Protein AF-A0A944ZH76-F1 (afdb_monomer_lite)

Sequence (772 aa):
NSVFELNANGRAAVGPANRFGRGQNAPSVIFVRNTQPTILNNTIRNNTTDQVANTAAISINANSLNYQLNTDLGRSTGYADALSGFEDNHGPLIVGNRLDNNDINGMVVRGETLTTEGVWDDQSITHVLFDQIVIDDFHTYGGLRLQSSADASLVVKLLGANAGFTATGDPLEIDDRIGGVIQIVGQPKSPVILTSFLDDTRGAGVQSNGDPIVDTNNDGAASQPQPGDWDTILIDRFAHDANVEVVLENEIRSANAPGSNASATSAEYLGSLANNTKSGDDIRRLGFDVNGLIGSRSDMDVYSFEADAGTEVWVDFDHTSNSLDAIVELIDGTGAVLARSTNSLDERDGKIALFQDSSIPTTVHPMAKVDGYGGVDYWQLNKRDPGFRLVMPGPVGTTGTYHLRVRSNTAPDRIHLLDAGLSSGAYQMSIRLGERESVAGSTVRYADIAYADTGVTVLGQPIHSPLGGEKTESGTNNSRLTADFVGNILAVDRGATSIGGILNGAADVDWYEFNVNGNSLQGGVDDDPDPDASSGNLWSLTFDMDYADGLGRANTSIYIYDENGNLVAFSGDSNVADDQPQPNVDSQLEDLSRGSVGVTDPLIGPISLLEGTYFVAVTTNQVVSAEQSQYLTPGVANPYLRLEPVNSVNRIAEDHLDVSGAAGHTTYENSEIRDLFRDPDDDAFRAVDWNLGDVTFYVLRNDPTTKGSSQVSTVDPFTGVAEVLNFSNAGWDLNDFDFNANNELFAFSSDADDEGFRCEPRDASAGQYIQI

Structure (mmCIF, N/CA/C/O backbone):
data_AF-A0A944ZH76-F1
#
_entry.id   AF-A0A944ZH76-F1
#
loop_
_atom_site.group_PDB
_atom_site.id
_atom_site.type_symbol
_atom_site.label_atom_id
_atom_site.label_alt_id
_atom_site.label_comp_id
_atom_site.label_asym_id
_atom_site.label_entity_id
_atom_site.label_seq_id
_atom_site.pdbx_PDB_ins_code
_atom_site.Cartn_x
_atom_site.Cartn_y
_atom_site.Cartn_z
_atom_site.occupancy
_atom_site.B_iso_or_equiv
_atom_site.auth_seq_id
_atom_site.auth_comp_id
_atom_site.auth_asym_id
_atom_site.auth_atom_id
_atom_site.pdbx_PDB_model_num
ATOM 1 N N . ASN A 1 1 ? 28.671 -3.827 -23.264 1.00 78.50 1 ASN A N 1
ATOM 2 C CA . ASN A 1 1 ? 27.252 -4.077 -23.585 1.00 78.50 1 ASN A CA 1
ATOM 3 C C . ASN A 1 1 ? 27.145 -5.005 -24.773 1.00 78.50 1 ASN A C 1
ATOM 5 O O . ASN A 1 1 ? 28.074 -5.038 -25.580 1.00 78.50 1 ASN A O 1
ATOM 9 N N . SER A 1 2 ? 26.048 -5.751 -24.850 1.00 91.00 2 SER A N 1
ATOM 10 C CA . SER A 1 2 ? 25.872 -6.860 -25.790 1.00 91.00 2 SER A CA 1
ATOM 11 C C . SER A 1 2 ? 24.765 -6.581 -26.809 1.00 91.00 2 SER A C 1
ATOM 13 O O . SER A 1 2 ? 23.870 -5.772 -26.564 1.00 91.00 2 SER A O 1
ATOM 15 N N . VAL A 1 3 ? 24.830 -7.275 -27.948 1.00 94.88 3 VAL A N 1
ATOM 16 C CA . VAL A 1 3 ? 23.766 -7.307 -28.960 1.00 94.88 3 VAL A CA 1
ATOM 17 C C . VAL A 1 3 ? 23.182 -8.716 -28.997 1.00 94.88 3 VAL A C 1
ATOM 19 O O . VAL A 1 3 ? 23.921 -9.680 -29.198 1.00 94.88 3 VAL A O 1
ATOM 22 N N . PHE A 1 4 ? 21.869 -8.826 -28.814 1.00 92.88 4 PHE A N 1
ATOM 23 C CA . PHE A 1 4 ? 21.108 -10.066 -28.901 1.00 92.88 4 PHE A CA 1
ATOM 24 C C . PHE A 1 4 ? 20.236 -10.034 -30.157 1.00 92.88 4 PHE A C 1
ATOM 26 O O . PHE A 1 4 ? 19.200 -9.370 -30.189 1.00 92.88 4 PHE A O 1
ATOM 33 N N . GLU A 1 5 ? 20.654 -10.756 -31.197 1.00 91.31 5 GLU A N 1
ATOM 34 C CA . GLU A 1 5 ? 19.907 -10.863 -32.452 1.00 91.31 5 GLU A CA 1
ATOM 35 C C . GLU A 1 5 ? 19.807 -12.299 -32.960 1.00 91.31 5 GLU A C 1
ATOM 37 O O . GLU A 1 5 ? 20.702 -13.105 -32.706 1.00 91.31 5 GLU A O 1
ATOM 42 N N . LEU A 1 6 ? 18.733 -12.604 -33.697 1.00 87.88 6 LEU A N 1
ATOM 43 C CA . LEU A 1 6 ? 18.510 -13.904 -34.339 1.00 87.88 6 LEU A CA 1
ATOM 44 C C . LEU A 1 6 ? 18.511 -15.099 -33.356 1.00 87.88 6 LEU A C 1
ATOM 46 O O . LEU A 1 6 ? 18.902 -16.208 -33.721 1.00 87.88 6 LEU A O 1
ATOM 50 N N . ASN A 1 7 ? 18.065 -14.895 -32.110 1.00 81.75 7 ASN A N 1
ATOM 51 C CA . ASN A 1 7 ? 18.075 -15.921 -31.051 1.00 81.75 7 ASN A CA 1
ATOM 52 C C . ASN A 1 7 ? 16.872 -16.876 -31.085 1.00 81.75 7 ASN A C 1
ATOM 54 O O . ASN A 1 7 ? 16.825 -17.843 -30.319 1.00 81.75 7 ASN A O 1
ATOM 58 N N . ALA A 1 8 ? 15.914 -16.627 -31.977 1.00 75.75 8 ALA A N 1
ATOM 59 C CA . ALA A 1 8 ? 14.630 -17.312 -32.019 1.00 75.75 8 ALA A CA 1
ATOM 60 C C . ALA A 1 8 ? 13.900 -17.322 -30.654 1.00 75.75 8 ALA A C 1
ATOM 62 O O . ALA A 1 8 ? 14.165 -16.491 -29.792 1.00 75.75 8 ALA A O 1
ATOM 63 N N . ASN A 1 9 ? 12.984 -18.267 -30.436 1.00 75.56 9 ASN A N 1
ATOM 64 C CA . ASN A 1 9 ? 12.152 -18.361 -29.227 1.00 75.56 9 ASN A CA 1
ATOM 65 C C . ASN A 1 9 ? 12.852 -18.984 -27.995 1.00 75.56 9 ASN A C 1
ATOM 67 O O . ASN A 1 9 ? 12.185 -19.441 -27.062 1.00 75.56 9 ASN A O 1
ATOM 71 N N . GLY A 1 10 ? 14.181 -19.122 -28.014 1.00 71.50 10 GLY A N 1
ATOM 72 C CA . GLY A 1 10 ? 14.936 -19.737 -26.918 1.00 71.50 10 GLY A CA 1
ATOM 73 C C . GLY A 1 10 ? 14.661 -21.235 -26.688 1.00 71.50 10 GLY A C 1
ATOM 74 O O . GLY A 1 10 ? 15.070 -21.777 -25.656 1.00 71.50 10 GLY A O 1
ATOM 75 N N . ARG A 1 11 ? 13.978 -21.935 -27.611 1.00 68.81 11 ARG A N 1
ATOM 76 C CA . ARG A 1 11 ? 13.773 -23.395 -27.579 1.00 68.81 11 ARG A CA 1
ATOM 77 C C . ARG A 1 11 ? 14.501 -24.064 -28.745 1.00 68.81 11 ARG A C 1
ATOM 79 O O . ARG A 1 11 ? 14.286 -23.744 -29.907 1.00 68.81 11 ARG A O 1
ATOM 86 N N . ALA A 1 12 ? 15.342 -25.053 -28.444 1.00 61.06 12 ALA A N 1
ATOM 87 C CA . ALA A 1 12 ? 15.923 -25.902 -29.482 1.00 61.06 12 ALA A CA 1
ATOM 88 C C . ALA A 1 12 ? 14.859 -26.875 -30.020 1.00 61.06 12 ALA A C 1
ATOM 90 O O . ALA A 1 12 ? 14.181 -27.534 -29.234 1.00 61.06 12 ALA A O 1
ATOM 91 N N . ALA A 1 13 ? 14.777 -27.040 -31.343 1.00 61.25 13 ALA A N 1
ATOM 92 C CA . ALA A 1 13 ? 13.800 -27.907 -32.019 1.00 61.25 13 ALA A CA 1
ATOM 93 C C . ALA A 1 13 ? 13.865 -29.409 -31.639 1.00 61.25 13 ALA A C 1
ATOM 95 O O . ALA A 1 13 ? 13.026 -30.187 -32.082 1.00 61.25 13 ALA A O 1
ATOM 96 N N . VAL A 1 14 ? 14.859 -29.841 -30.847 1.00 61.09 14 VAL A N 1
ATOM 97 C CA . VAL A 1 14 ? 15.170 -31.264 -30.582 1.00 61.09 14 VAL A CA 1
ATOM 98 C C . VAL A 1 14 ? 15.260 -31.601 -29.077 1.00 61.09 14 VAL A C 1
ATOM 100 O O . VAL A 1 14 ? 15.724 -32.678 -28.711 1.00 61.09 14 VAL A O 1
ATOM 103 N N . GLY A 1 15 ? 14.852 -30.698 -28.176 1.00 65.12 15 GLY A N 1
ATOM 104 C CA . GLY A 1 15 ? 14.923 -30.907 -26.719 1.00 65.12 15 GLY A CA 1
ATOM 105 C C . GLY A 1 15 ? 13.563 -31.195 -26.058 1.00 65.12 15 GLY A C 1
ATOM 106 O O . GLY A 1 15 ? 12.545 -30.699 -26.538 1.00 65.12 15 GLY A O 1
ATOM 107 N N . PRO A 1 16 ? 13.509 -31.950 -24.939 1.00 70.44 16 PRO A N 1
ATOM 108 C CA . PRO A 1 16 ? 12.287 -32.092 -24.147 1.00 70.44 16 PRO A CA 1
ATOM 109 C C . PRO A 1 16 ? 11.888 -30.748 -23.514 1.00 70.44 16 PRO A C 1
ATOM 111 O O . PRO A 1 16 ? 12.752 -29.937 -23.173 1.00 70.44 16 PRO A O 1
ATOM 114 N N . ALA A 1 17 ? 10.586 -30.527 -23.295 1.00 71.31 17 ALA A N 1
ATOM 115 C CA . ALA A 1 17 ? 10.044 -29.254 -22.797 1.00 71.31 17 ALA A CA 1
ATOM 116 C C . ALA A 1 17 ? 10.677 -28.775 -21.474 1.00 71.31 17 ALA A C 1
ATOM 118 O O . ALA A 1 17 ? 10.830 -27.579 -21.252 1.00 71.31 17 ALA A O 1
ATOM 119 N N . ASN A 1 18 ? 11.101 -29.702 -20.610 1.00 75.44 18 ASN A N 1
ATOM 120 C CA . ASN A 1 18 ? 11.758 -29.407 -19.333 1.00 75.44 18 ASN A CA 1
ATOM 121 C C . ASN A 1 18 ? 13.266 -29.098 -19.447 1.00 75.44 18 ASN A C 1
ATOM 123 O O . ASN A 1 18 ? 13.948 -29.044 -18.422 1.00 75.44 18 ASN A O 1
ATOM 127 N N . ARG A 1 19 ? 13.804 -28.973 -20.669 1.00 78.69 19 ARG A N 1
ATOM 128 C CA . ARG A 1 19 ? 15.218 -28.684 -20.957 1.00 78.69 19 ARG A CA 1
ATOM 129 C C . ARG A 1 19 ? 16.190 -29.571 -20.170 1.00 78.69 19 ARG A C 1
ATOM 131 O O . ARG A 1 19 ? 17.145 -29.075 -19.574 1.00 78.69 19 ARG A O 1
ATOM 138 N N . PHE A 1 20 ? 15.929 -30.880 -20.140 1.00 81.06 20 PHE A N 1
ATOM 139 C CA . PHE A 1 20 ? 16.732 -31.867 -19.400 1.00 81.06 20 PHE A CA 1
ATOM 140 C C . PHE A 1 20 ? 16.846 -31.556 -17.895 1.00 81.06 20 PHE A C 1
ATOM 142 O O . PHE A 1 20 ? 17.919 -31.665 -17.308 1.00 81.06 20 PHE A O 1
ATOM 149 N N . GLY A 1 21 ? 15.739 -31.137 -17.275 1.00 77.00 21 GLY A N 1
ATOM 150 C CA . GLY A 1 21 ? 15.675 -30.825 -15.842 1.00 77.00 21 GLY A CA 1
ATOM 151 C C . GLY A 1 21 ? 15.998 -29.370 -15.485 1.00 77.00 21 GLY A C 1
ATOM 152 O O . GLY A 1 21 ? 16.007 -29.027 -14.312 1.00 77.00 21 GLY A O 1
ATOM 153 N N . ARG A 1 22 ? 16.212 -28.490 -16.473 1.00 73.88 22 ARG A N 1
ATOM 154 C CA . ARG A 1 22 ? 16.451 -27.043 -16.270 1.00 73.88 22 ARG A CA 1
ATOM 155 C C . ARG A 1 22 ? 15.162 -26.209 -16.275 1.00 73.88 22 ARG A C 1
ATOM 157 O O . ARG A 1 22 ? 15.202 -24.989 -16.451 1.00 73.88 22 ARG A O 1
ATOM 164 N N . GLY A 1 23 ? 14.015 -26.872 -16.147 1.00 78.44 23 GLY A N 1
ATOM 165 C CA . GLY A 1 23 ? 12.690 -26.263 -16.195 1.00 78.44 23 GLY A CA 1
ATOM 166 C C . GLY A 1 23 ? 12.280 -25.785 -17.591 1.00 78.44 23 GLY A C 1
ATOM 167 O O . GLY A 1 23 ? 13.087 -25.702 -18.520 1.00 78.44 23 GLY A O 1
ATOM 168 N N . GLN A 1 24 ? 10.996 -25.466 -17.725 1.00 81.19 24 GLN A N 1
ATOM 169 C CA . GLN A 1 24 ? 10.420 -24.901 -18.947 1.00 81.19 24 GLN A CA 1
ATOM 170 C C . GLN A 1 24 ? 10.722 -23.397 -19.043 1.00 81.19 24 GLN A C 1
ATOM 172 O O . GLN A 1 24 ? 10.861 -22.741 -18.008 1.00 81.19 24 GLN A O 1
ATOM 177 N N . ASN A 1 25 ? 10.790 -22.846 -20.255 1.00 83.50 25 ASN A N 1
ATOM 178 C CA . ASN A 1 25 ? 10.852 -21.404 -20.518 1.00 83.50 25 ASN A CA 1
ATOM 179 C C . ASN A 1 25 ? 9.761 -20.981 -21.510 1.00 83.50 25 ASN A C 1
ATOM 181 O O . ASN A 1 25 ? 9.398 -21.754 -22.406 1.00 83.50 25 ASN A O 1
ATOM 185 N N . ALA A 1 26 ? 9.258 -19.760 -21.350 1.00 86.38 26 ALA A N 1
ATOM 186 C CA . ALA A 1 26 ? 8.408 -19.112 -22.344 1.00 86.38 26 ALA A CA 1
ATOM 187 C C . ALA A 1 26 ? 9.248 -18.669 -23.565 1.00 86.38 26 ALA A C 1
ATOM 189 O O . ALA A 1 26 ? 10.476 -18.580 -23.441 1.00 86.38 26 ALA A O 1
ATOM 190 N N . PRO A 1 27 ? 8.622 -18.436 -24.735 1.00 87.56 27 PRO A N 1
ATOM 191 C CA . PRO A 1 27 ? 9.271 -17.821 -25.894 1.00 87.56 27 PRO A CA 1
ATOM 192 C C . PRO A 1 27 ? 9.847 -16.439 -25.558 1.00 87.56 27 PRO A C 1
ATOM 194 O O . PRO A 1 27 ? 9.113 -15.460 -25.456 1.00 87.56 27 PRO A O 1
ATOM 197 N N . SER A 1 28 ? 11.163 -16.347 -25.368 1.00 90.75 28 SER A N 1
ATOM 198 C CA . SER A 1 28 ? 11.834 -15.065 -25.148 1.00 90.75 28 SER A CA 1
ATOM 199 C C . SER A 1 28 ? 13.329 -15.122 -25.454 1.00 90.75 28 SER A C 1
ATOM 201 O O . SER A 1 28 ? 13.931 -16.200 -25.473 1.00 90.75 28 SER A O 1
ATOM 203 N N . VAL A 1 29 ? 13.930 -13.948 -25.666 1.00 91.88 29 VAL A N 1
ATOM 204 C CA . VAL A 1 29 ? 15.384 -13.787 -25.820 1.00 91.88 29 VAL A CA 1
ATOM 205 C C . VAL A 1 29 ? 16.069 -13.899 -24.460 1.00 91.88 29 VAL A C 1
ATOM 207 O O . VAL A 1 29 ? 16.999 -14.688 -24.289 1.00 91.88 29 VAL A O 1
ATOM 210 N N . ILE A 1 30 ? 15.574 -13.148 -23.472 1.00 92.81 30 ILE A N 1
ATOM 211 C CA . ILE A 1 30 ? 15.995 -13.246 -22.073 1.00 92.81 30 ILE A CA 1
ATOM 212 C C . ILE A 1 30 ? 14.837 -13.832 -21.264 1.00 92.81 30 ILE A C 1
ATOM 214 O O . ILE A 1 30 ? 13.708 -13.345 -21.322 1.00 92.81 30 ILE A O 1
ATOM 218 N N . PHE A 1 31 ? 15.103 -14.907 -20.521 1.00 92.44 31 PHE A N 1
ATOM 219 C CA . PHE A 1 31 ? 14.119 -15.568 -19.663 1.00 92.44 31 PHE A CA 1
ATOM 220 C C . PHE A 1 31 ? 14.561 -15.483 -18.203 1.00 92.44 31 PHE A C 1
ATOM 222 O O . PHE A 1 31 ? 15.558 -16.096 -17.817 1.00 92.44 31 PHE A O 1
ATOM 229 N N . VAL A 1 32 ? 13.798 -14.745 -17.404 1.00 93.69 32 VAL A N 1
ATOM 230 C CA . VAL A 1 32 ? 14.039 -14.486 -15.985 1.00 93.69 32 VAL A CA 1
ATOM 231 C C . VAL A 1 32 ? 13.049 -15.300 -15.162 1.00 93.69 32 VAL A C 1
ATOM 233 O O . VAL A 1 32 ? 11.848 -15.298 -15.441 1.00 93.69 32 VAL A O 1
ATOM 236 N N . ARG A 1 33 ? 13.555 -16.030 -14.164 1.00 89.00 33 ARG A N 1
ATOM 237 C CA . ARG A 1 33 ? 12.735 -16.746 -13.185 1.00 89.00 33 ARG A CA 1
ATOM 238 C C . ARG A 1 33 ? 13.378 -16.677 -11.806 1.00 89.00 33 ARG A C 1
ATOM 240 O O . ARG A 1 33 ? 14.495 -17.166 -11.662 1.00 89.00 33 ARG A O 1
ATOM 247 N N . ASN A 1 34 ? 12.623 -16.192 -10.821 1.00 86.50 34 ASN A N 1
ATOM 248 C CA . ASN A 1 34 ? 13.000 -16.166 -9.404 1.00 86.50 34 ASN A CA 1
ATOM 249 C C . ASN A 1 34 ? 14.356 -15.474 -9.150 1.00 86.50 34 ASN A C 1
ATOM 251 O O . ASN A 1 34 ? 15.228 -16.029 -8.481 1.00 86.50 34 ASN A O 1
ATOM 255 N N . THR A 1 35 ? 14.579 -14.326 -9.795 1.00 93.75 35 THR A N 1
ATOM 256 C CA . THR A 1 35 ? 15.816 -13.539 -9.671 1.00 93.75 35 THR A CA 1
ATOM 257 C C . THR A 1 35 ? 15.603 -12.106 -10.161 1.00 93.75 35 THR A C 1
ATOM 259 O O . THR A 1 35 ? 14.800 -11.893 -11.068 1.00 93.75 35 THR A O 1
ATOM 262 N N . GLN A 1 36 ? 16.360 -11.159 -9.602 1.00 94.31 36 GLN A N 1
ATOM 263 C CA . GLN A 1 36 ? 16.334 -9.722 -9.891 1.00 94.31 36 GLN A CA 1
ATOM 264 C C . GLN A 1 36 ? 17.577 -9.315 -10.711 1.00 94.31 36 GLN A C 1
ATOM 266 O O . GLN A 1 36 ? 18.574 -8.853 -10.151 1.00 94.31 36 GLN A O 1
ATOM 271 N N . PRO A 1 37 ? 17.612 -9.555 -12.035 1.00 94.56 37 PRO A N 1
ATOM 272 C CA . PRO A 1 37 ? 18.794 -9.264 -12.837 1.00 94.56 37 PRO A CA 1
ATOM 273 C C . PRO A 1 37 ? 18.984 -7.765 -13.083 1.00 94.56 37 PRO A C 1
ATOM 275 O O . PRO A 1 37 ? 18.027 -7.021 -13.269 1.00 94.56 37 PRO A O 1
ATOM 278 N N . THR A 1 38 ? 20.243 -7.364 -13.230 1.00 93.50 38 THR A N 1
ATOM 279 C CA . THR A 1 38 ? 20.632 -6.065 -13.787 1.00 93.50 38 THR A CA 1
ATOM 280 C C . THR A 1 38 ? 20.848 -6.204 -15.296 1.00 93.50 38 THR A C 1
ATOM 282 O O . THR A 1 38 ? 21.802 -6.848 -15.746 1.00 93.50 38 THR A O 1
ATOM 285 N N . ILE A 1 39 ? 19.954 -5.630 -16.103 1.00 93.44 39 ILE A N 1
ATOM 286 C CA . ILE A 1 39 ? 20.000 -5.665 -17.569 1.00 93.44 39 ILE A CA 1
ATOM 287 C C . ILE A 1 39 ? 20.167 -4.231 -18.065 1.00 93.44 39 ILE A C 1
ATOM 289 O O . ILE A 1 39 ? 19.201 -3.483 -18.178 1.00 93.44 39 ILE A O 1
ATOM 293 N N . LEU A 1 40 ? 21.407 -3.853 -18.381 1.00 92.50 40 LEU A N 1
ATOM 294 C CA . LEU A 1 40 ? 21.757 -2.470 -18.702 1.00 92.50 40 LEU A CA 1
ATOM 295 C C . LEU A 1 40 ? 22.310 -2.307 -20.117 1.00 92.50 40 LEU A C 1
ATOM 297 O O . LEU A 1 40 ? 23.231 -3.019 -20.527 1.00 92.50 40 LEU A O 1
ATOM 301 N N . ASN A 1 41 ? 21.806 -1.296 -20.828 1.00 92.62 41 ASN A N 1
ATOM 302 C CA . ASN A 1 41 ? 22.387 -0.767 -22.064 1.00 92.62 41 ASN A CA 1
ATOM 303 C C . ASN A 1 41 ? 22.617 -1.795 -23.194 1.00 92.62 41 ASN A C 1
ATOM 305 O O . ASN A 1 41 ? 23.547 -1.637 -23.993 1.00 92.62 41 ASN A O 1
ATOM 309 N N . ASN A 1 42 ? 21.810 -2.857 -23.272 1.00 94.88 42 ASN A N 1
ATOM 310 C CA . ASN A 1 42 ? 21.905 -3.870 -24.328 1.00 94.88 42 ASN A CA 1
ATOM 311 C C . ASN A 1 42 ? 21.074 -3.491 -25.557 1.00 94.88 42 ASN A C 1
ATOM 313 O O . ASN A 1 42 ? 20.150 -2.690 -25.473 1.00 94.88 42 ASN A O 1
ATOM 317 N N . THR A 1 43 ? 21.364 -4.108 -26.701 1.00 96.31 43 THR A N 1
ATOM 318 C CA . THR A 1 43 ? 20.497 -4.035 -27.886 1.00 96.31 43 THR A CA 1
ATOM 319 C C . THR A 1 43 ? 19.882 -5.404 -28.143 1.00 96.31 43 THR A C 1
ATOM 321 O O . THR A 1 43 ? 20.616 -6.363 -28.375 1.00 96.31 43 THR A O 1
ATOM 324 N N . ILE A 1 44 ? 18.556 -5.507 -28.121 1.00 94.94 44 ILE A N 1
ATOM 325 C CA . ILE A 1 44 ? 17.807 -6.742 -28.379 1.00 94.94 44 ILE A CA 1
ATOM 326 C C . ILE A 1 44 ? 16.993 -6.522 -29.649 1.00 94.94 44 ILE A C 1
ATOM 328 O O . ILE A 1 44 ? 16.029 -5.758 -29.644 1.00 94.94 44 ILE A O 1
ATOM 332 N N . ARG A 1 45 ? 17.396 -7.145 -30.759 1.00 92.81 45 ARG A N 1
ATOM 333 C CA . ARG A 1 45 ? 16.777 -6.856 -32.055 1.00 92.81 45 ARG A CA 1
ATOM 334 C C . ARG A 1 45 ? 16.678 -8.025 -33.009 1.00 92.81 45 ARG A C 1
ATOM 336 O O . ARG A 1 45 ? 17.501 -8.929 -32.948 1.00 92.81 45 ARG A O 1
ATOM 343 N N . ASN A 1 46 ? 15.761 -7.952 -33.971 1.00 91.25 46 ASN A N 1
ATOM 344 C CA . ASN A 1 46 ? 15.609 -8.951 -35.036 1.00 91.25 46 ASN A CA 1
ATOM 345 C C . ASN A 1 46 ? 15.462 -10.377 -34.478 1.00 91.25 46 ASN A C 1
ATOM 347 O O . ASN A 1 46 ? 16.109 -11.312 -34.954 1.00 91.25 46 ASN A O 1
ATOM 351 N N . ASN A 1 47 ? 14.656 -10.538 -33.429 1.00 88.81 47 ASN A N 1
ATOM 352 C CA . ASN A 1 47 ? 14.325 -11.847 -32.861 1.00 88.81 47 ASN A CA 1
ATOM 353 C C . ASN A 1 47 ? 12.917 -12.290 -33.280 1.00 88.81 47 ASN A C 1
ATOM 355 O O . ASN A 1 47 ? 12.207 -12.918 -32.501 1.00 88.81 47 ASN A O 1
ATOM 359 N N . THR A 1 48 ? 12.528 -11.961 -34.513 1.00 81.62 48 THR A N 1
ATOM 360 C CA . THR A 1 48 ? 11.305 -12.461 -35.142 1.00 81.62 48 THR A CA 1
ATOM 361 C C . THR A 1 48 ? 11.536 -13.863 -35.700 1.00 81.62 48 THR A C 1
ATOM 363 O O . THR A 1 48 ? 12.611 -14.159 -36.235 1.00 81.62 48 THR A O 1
ATOM 366 N N . THR A 1 49 ? 10.564 -14.769 -35.556 1.00 66.62 49 THR A N 1
ATOM 367 C CA . THR A 1 49 ? 10.672 -16.114 -36.151 1.00 66.62 49 THR A CA 1
ATOM 368 C C . THR A 1 49 ? 9.418 -16.546 -36.885 1.00 66.62 49 THR A C 1
ATOM 370 O O . THR A 1 49 ? 8.313 -16.432 -36.372 1.00 66.62 49 THR A O 1
ATOM 373 N N . ASP A 1 50 ? 9.611 -17.203 -38.028 1.00 58.31 50 ASP A N 1
ATOM 374 C CA . ASP A 1 50 ? 8.526 -17.823 -38.801 1.00 58.31 50 ASP A CA 1
ATOM 375 C C . ASP A 1 50 ? 7.938 -19.085 -38.127 1.00 58.31 50 ASP A C 1
ATOM 377 O O . ASP A 1 50 ? 7.035 -19.719 -38.672 1.00 58.31 50 ASP A O 1
ATOM 381 N N . GLN A 1 51 ? 8.497 -19.531 -36.993 1.00 52.47 51 GLN A N 1
ATOM 382 C CA . GLN A 1 51 ? 8.200 -20.838 -36.387 1.00 52.47 51 GLN A CA 1
ATOM 383 C C . GLN A 1 51 ? 7.327 -20.736 -35.128 1.00 52.47 51 GLN A C 1
ATOM 385 O O . GLN A 1 51 ? 6.526 -21.638 -34.887 1.00 52.47 51 GLN A O 1
ATOM 390 N N . VAL A 1 52 ? 7.476 -19.676 -34.321 1.00 57.78 52 VAL A N 1
ATOM 391 C CA . VAL A 1 52 ? 6.663 -19.410 -33.122 1.00 57.78 52 VAL A CA 1
ATOM 392 C C . VAL A 1 52 ? 6.488 -17.899 -32.978 1.00 57.78 52 VAL A C 1
ATOM 394 O O . VAL A 1 52 ? 7.475 -17.198 -32.778 1.00 57.78 52 VAL A O 1
ATOM 397 N N . ALA A 1 53 ? 5.243 -17.429 -33.076 1.00 67.75 53 ALA A N 1
ATOM 398 C CA . ALA A 1 53 ? 4.880 -16.039 -32.812 1.00 67.75 53 ALA A CA 1
ATOM 399 C C . ALA A 1 53 ? 5.076 -15.687 -31.325 1.00 67.75 53 ALA A C 1
ATOM 401 O O . ALA A 1 53 ? 5.043 -16.575 -30.468 1.00 67.75 53 ALA A O 1
ATOM 402 N N . ASN A 1 54 ? 5.207 -14.392 -31.027 1.00 80.81 54 ASN A N 1
ATOM 403 C CA . ASN A 1 54 ? 5.245 -13.822 -29.673 1.00 80.81 54 ASN A CA 1
ATOM 404 C C . ASN A 1 54 ? 6.547 -14.084 -28.888 1.00 80.81 54 ASN A C 1
ATOM 406 O O . ASN A 1 54 ? 6.523 -14.239 -27.667 1.00 80.81 54 ASN A O 1
ATOM 410 N N . THR A 1 55 ? 7.703 -14.130 -29.558 1.00 88.56 55 THR A N 1
ATOM 411 C CA . THR A 1 55 ? 9.010 -14.103 -28.882 1.00 88.56 55 THR A CA 1
ATOM 412 C C . THR A 1 55 ? 9.253 -12.757 -28.189 1.00 88.56 55 THR A C 1
ATOM 414 O O . THR A 1 55 ? 9.534 -11.747 -28.836 1.00 88.56 55 THR A O 1
ATOM 417 N N . ALA A 1 56 ? 9.212 -12.751 -26.855 1.00 92.50 56 ALA A N 1
ATOM 418 C CA . ALA A 1 56 ? 9.464 -11.547 -26.071 1.00 92.50 56 ALA A CA 1
ATOM 419 C C . ALA A 1 56 ? 10.944 -11.161 -26.005 1.00 92.50 56 ALA A C 1
ATOM 421 O O . ALA A 1 56 ? 11.813 -12.028 -25.872 1.00 92.50 56 ALA A O 1
ATOM 422 N N . ALA A 1 57 ? 11.248 -9.859 -26.016 1.00 94.12 57 ALA A N 1
ATOM 423 C CA . ALA A 1 57 ? 12.602 -9.388 -25.731 1.00 94.12 57 ALA A CA 1
ATOM 424 C C . ALA A 1 57 ? 13.050 -9.830 -24.325 1.00 94.12 57 ALA A C 1
ATOM 426 O O . ALA A 1 57 ? 14.118 -10.428 -24.160 1.00 94.12 57 ALA A O 1
ATOM 427 N N . ILE A 1 58 ? 12.195 -9.619 -23.324 1.00 95.69 58 ILE A N 1
ATOM 428 C CA . ILE A 1 58 ? 12.392 -10.097 -21.953 1.00 95.69 58 ILE A CA 1
ATOM 429 C C . ILE A 1 58 ? 11.110 -10.801 -21.504 1.00 95.69 58 ILE A C 1
ATOM 431 O O . ILE A 1 58 ? 10.012 -10.321 -21.759 1.00 95.69 58 ILE A O 1
ATOM 435 N N . SER A 1 59 ? 11.233 -11.949 -20.841 1.00 95.06 59 SER A N 1
ATOM 436 C CA . SER A 1 59 ? 10.124 -12.577 -20.119 1.00 95.06 59 SER A CA 1
ATOM 437 C C . SER A 1 59 ? 10.516 -12.794 -18.669 1.00 95.06 59 SER A C 1
ATOM 439 O O . SER A 1 59 ? 11.548 -13.407 -18.393 1.00 95.06 59 SER A O 1
ATOM 441 N N . ILE A 1 60 ? 9.669 -12.335 -17.757 1.00 96.44 60 ILE A N 1
ATOM 442 C CA . ILE A 1 60 ? 9.874 -12.371 -16.310 1.00 96.44 60 ILE A CA 1
ATOM 443 C C . ILE A 1 60 ? 8.613 -12.910 -15.626 1.00 96.44 60 ILE A C 1
ATOM 445 O O . ILE A 1 60 ? 7.534 -12.866 -16.209 1.00 96.44 60 ILE A O 1
ATOM 449 N N . ASN A 1 61 ? 8.730 -13.517 -14.446 1.00 94.69 61 ASN A N 1
ATOM 450 C CA . ASN A 1 61 ? 7.549 -13.835 -13.631 1.00 94.69 61 ASN A CA 1
ATOM 451 C C . ASN A 1 61 ? 7.278 -12.713 -12.632 1.00 94.69 61 ASN A C 1
ATOM 453 O O . ASN A 1 61 ? 8.235 -12.075 -12.195 1.00 94.69 61 ASN A O 1
ATOM 457 N N . ALA A 1 62 ? 6.013 -12.514 -12.267 1.00 95.00 62 ALA A N 1
ATOM 458 C CA . ALA A 1 62 ? 5.576 -11.424 -11.399 1.00 95.00 62 ALA A CA 1
ATOM 459 C C . ALA A 1 62 ? 6.376 -11.331 -10.088 1.00 95.00 62 ALA A C 1
ATOM 461 O O . ALA A 1 62 ? 6.883 -10.266 -9.763 1.00 95.00 62 ALA A O 1
ATOM 462 N N . ASN A 1 63 ? 6.629 -12.461 -9.419 1.00 94.75 63 ASN A N 1
ATOM 463 C CA . ASN A 1 63 ? 7.407 -12.524 -8.174 1.00 94.75 63 ASN A CA 1
ATOM 464 C C . ASN A 1 63 ? 8.901 -12.173 -8.326 1.00 94.75 63 ASN A C 1
ATOM 466 O O . ASN A 1 63 ? 9.624 -12.121 -7.336 1.00 94.75 63 ASN A O 1
ATOM 470 N N . SER A 1 64 ? 9.410 -11.980 -9.549 1.00 95.62 64 SER A N 1
ATOM 471 C CA . SER A 1 64 ? 10.766 -11.445 -9.743 1.00 95.62 64 SER A CA 1
ATOM 472 C C . SER A 1 64 ? 10.805 -9.914 -9.734 1.00 95.62 64 SER A C 1
ATOM 474 O O . SER A 1 64 ? 11.875 -9.374 -9.482 1.00 95.62 64 SER A O 1
ATOM 476 N N . LEU A 1 65 ? 9.676 -9.234 -9.970 1.00 95.88 65 LEU A N 1
ATOM 477 C CA . LEU A 1 65 ? 9.508 -7.777 -9.859 1.00 95.88 65 LEU A CA 1
ATOM 478 C C . LEU A 1 65 ? 9.175 -7.404 -8.405 1.00 95.88 65 LEU A C 1
ATOM 480 O O . LEU A 1 65 ? 8.125 -6.832 -8.129 1.00 95.88 65 LEU A O 1
ATOM 484 N N . ASN A 1 66 ? 10.004 -7.865 -7.468 1.00 94.00 66 ASN A N 1
ATOM 485 C CA . ASN A 1 66 ? 9.733 -7.776 -6.035 1.00 94.00 66 ASN A CA 1
ATOM 486 C C . ASN A 1 66 ? 10.229 -6.459 -5.416 1.00 94.00 66 ASN A C 1
ATOM 488 O O . ASN A 1 66 ? 11.000 -5.727 -6.023 1.00 94.00 66 ASN A O 1
ATOM 492 N N . TYR A 1 67 ? 9.838 -6.198 -4.173 1.00 91.44 67 TYR A N 1
ATOM 493 C CA . TYR A 1 67 ? 10.200 -5.003 -3.398 1.00 91.44 67 TYR A CA 1
ATOM 494 C C . TYR A 1 67 ? 11.698 -4.851 -3.048 1.00 91.44 67 TYR A C 1
ATOM 496 O O . TYR A 1 67 ? 12.098 -3.888 -2.403 1.00 91.44 67 TYR A O 1
ATOM 504 N N . GLN A 1 68 ? 12.564 -5.803 -3.402 1.00 91.38 68 GLN A N 1
ATOM 505 C CA . GLN A 1 68 ? 13.962 -5.734 -2.979 1.00 91.38 68 GLN A CA 1
ATOM 506 C C . GLN A 1 68 ? 14.712 -4.648 -3.748 1.00 91.38 68 GLN A C 1
ATOM 508 O O . GLN A 1 68 ? 14.784 -4.705 -4.974 1.00 91.38 68 GLN A O 1
ATOM 513 N N . LEU A 1 69 ? 15.344 -3.721 -3.027 1.00 90.69 69 LEU A N 1
ATOM 514 C CA . LEU A 1 69 ? 16.224 -2.727 -3.635 1.00 90.69 69 LEU A CA 1
ATOM 515 C C . LEU A 1 69 ? 17.403 -3.401 -4.344 1.00 90.69 69 LEU A C 1
ATOM 517 O O . LEU A 1 69 ? 18.148 -4.189 -3.750 1.00 90.69 69 LEU A O 1
ATOM 521 N N . ASN A 1 70 ? 17.588 -3.064 -5.615 1.00 91.50 70 ASN A N 1
ATOM 522 C CA . ASN A 1 70 ? 18.618 -3.640 -6.464 1.00 91.50 70 ASN A CA 1
ATOM 523 C C . ASN A 1 70 ? 19.290 -2.558 -7.300 1.00 91.50 70 ASN A C 1
ATOM 525 O O . ASN A 1 70 ? 18.661 -1.888 -8.113 1.00 91.50 70 ASN A O 1
ATOM 529 N N . THR A 1 71 ? 20.599 -2.428 -7.131 1.00 89.19 71 THR A N 1
ATOM 530 C CA . THR A 1 71 ? 21.403 -1.402 -7.791 1.00 89.19 71 THR A CA 1
ATOM 531 C C . THR A 1 71 ? 22.473 -2.038 -8.662 1.00 89.19 71 THR A C 1
ATOM 533 O O . THR A 1 71 ? 22.812 -3.219 -8.529 1.00 89.19 71 THR A O 1
ATOM 536 N N . ASP A 1 72 ? 23.040 -1.257 -9.579 1.00 90.38 72 ASP A N 1
ATOM 537 C CA . ASP A 1 72 ? 24.185 -1.725 -10.345 1.00 90.38 72 ASP A CA 1
ATOM 538 C C . ASP A 1 72 ? 25.427 -1.807 -9.446 1.00 90.38 72 ASP A C 1
ATOM 540 O O . ASP A 1 72 ? 25.991 -0.800 -9.025 1.00 90.38 72 ASP A O 1
ATOM 544 N N . LEU A 1 73 ? 25.898 -3.025 -9.179 1.00 87.25 73 LEU A N 1
ATOM 545 C CA . LEU A 1 73 ? 27.150 -3.257 -8.449 1.00 87.25 73 LEU A CA 1
ATOM 546 C C . LEU A 1 73 ? 28.392 -2.893 -9.280 1.00 87.25 73 LEU A C 1
ATOM 548 O O . LEU A 1 73 ? 29.517 -2.881 -8.767 1.00 87.25 73 LEU A O 1
ATOM 552 N N . GLY A 1 74 ? 28.199 -2.625 -10.570 1.00 87.38 74 GLY A N 1
ATOM 553 C CA . GLY A 1 74 ? 29.250 -2.319 -11.509 1.00 87.38 74 GLY A CA 1
ATOM 554 C C . GLY A 1 74 ? 29.996 -3.556 -12.012 1.00 87.38 74 GLY A C 1
ATOM 555 O O . GLY A 1 74 ? 29.614 -4.720 -11.863 1.00 87.38 74 GLY A O 1
ATOM 556 N N . ARG A 1 75 ? 31.115 -3.297 -12.676 1.00 83.56 75 ARG A N 1
ATOM 557 C CA . ARG A 1 75 ? 31.933 -4.275 -13.381 1.00 83.56 75 ARG A CA 1
ATOM 558 C C . ARG A 1 75 ? 32.670 -5.178 -12.402 1.00 83.56 75 ARG A C 1
ATOM 560 O O . ARG A 1 75 ? 33.399 -4.723 -11.527 1.00 83.56 75 ARG A O 1
ATOM 567 N N . SER A 1 76 ? 32.637 -6.481 -12.673 1.00 83.38 76 SER A N 1
ATOM 568 C CA . SER A 1 76 ? 33.392 -7.477 -11.896 1.00 83.38 76 SER A CA 1
ATOM 569 C C . SER A 1 76 ? 34.920 -7.348 -12.027 1.00 83.38 76 SER A C 1
ATOM 571 O O . SER A 1 76 ? 35.660 -7.952 -11.255 1.00 83.38 76 SER A O 1
ATOM 573 N N . THR A 1 77 ? 35.416 -6.599 -13.019 1.00 83.75 77 THR A N 1
ATOM 574 C CA . THR A 1 77 ? 36.850 -6.342 -13.227 1.00 83.75 77 THR A CA 1
ATOM 575 C C . THR A 1 77 ? 37.087 -4.906 -13.683 1.00 83.75 77 THR A C 1
ATOM 577 O O . THR A 1 77 ? 36.411 -4.443 -14.604 1.00 83.75 77 THR A O 1
ATOM 580 N N . GLY A 1 78 ? 38.120 -4.258 -13.142 1.00 82.81 78 GLY A N 1
ATOM 581 C CA . GLY A 1 78 ? 38.448 -2.861 -13.437 1.00 82.81 78 GLY A CA 1
ATOM 582 C C . GLY A 1 78 ? 37.839 -1.908 -12.409 1.00 82.81 78 GLY A C 1
ATOM 583 O O . GLY A 1 78 ? 37.612 -2.301 -11.268 1.00 82.81 78 GLY A O 1
ATOM 584 N N . TYR A 1 79 ? 37.615 -0.653 -12.800 1.00 83.50 79 TYR A N 1
ATOM 585 C CA . TYR A 1 79 ? 36.804 0.265 -11.996 1.00 83.50 79 TYR A CA 1
ATOM 586 C C . TYR A 1 79 ? 35.350 -0.208 -11.989 1.00 83.50 79 TYR A C 1
ATOM 588 O O . TYR A 1 79 ? 34.889 -0.725 -13.007 1.00 83.50 79 TYR A O 1
ATOM 596 N N . ALA A 1 80 ? 34.661 -0.017 -10.858 1.00 82.00 80 ALA A N 1
ATOM 597 C CA . ALA A 1 80 ? 33.273 -0.438 -10.693 1.00 82.00 80 ALA A CA 1
ATOM 598 C C . ALA A 1 80 ? 32.382 0.116 -11.814 1.00 82.00 80 ALA A C 1
ATOM 600 O O . ALA A 1 80 ? 31.671 -0.665 -12.416 1.00 82.00 80 ALA A O 1
ATOM 601 N N . ASP A 1 81 ? 32.500 1.396 -12.197 1.00 84.38 81 ASP A N 1
ATOM 602 C CA . ASP A 1 81 ? 31.746 1.955 -13.344 1.00 84.38 81 ASP A CA 1
ATOM 603 C C . ASP A 1 81 ? 30.238 1.631 -13.259 1.00 84.38 81 ASP A C 1
ATOM 605 O O . ASP A 1 81 ? 29.626 1.204 -14.235 1.00 84.38 81 ASP A O 1
ATOM 609 N N . ALA A 1 82 ? 29.697 1.733 -12.041 1.00 85.56 82 ALA A N 1
ATOM 610 C CA . ALA A 1 82 ? 28.308 1.444 -11.715 1.00 85.56 82 ALA A CA 1
ATOM 611 C C . ALA A 1 82 ? 27.389 2.577 -12.184 1.00 85.56 82 ALA A C 1
ATOM 613 O O . ALA A 1 82 ? 27.756 3.754 -12.105 1.00 85.56 82 ALA A O 1
ATOM 614 N N . LEU A 1 83 ? 26.188 2.217 -12.631 1.00 86.62 83 LEU A N 1
ATOM 615 C CA . LEU A 1 83 ? 25.114 3.164 -12.896 1.00 86.62 83 LEU A CA 1
ATOM 616 C C . LEU A 1 83 ? 24.642 3.818 -11.584 1.00 86.62 83 LEU A C 1
ATOM 618 O O . LEU A 1 83 ? 24.223 3.129 -10.662 1.00 86.62 83 LEU A O 1
ATOM 622 N N . SER A 1 84 ? 24.709 5.148 -11.521 1.00 81.56 84 SER A N 1
ATOM 623 C CA . SER A 1 84 ? 24.223 5.966 -10.399 1.00 81.56 84 SER A CA 1
ATOM 624 C C . SER A 1 84 ? 22.813 6.503 -10.649 1.00 81.56 84 SER A C 1
ATOM 626 O O . SER A 1 84 ? 22.437 6.677 -11.812 1.00 81.56 84 SER A O 1
ATOM 628 N N . GLY A 1 85 ? 22.100 6.888 -9.589 1.00 80.62 85 GLY A N 1
ATOM 629 C CA . GLY A 1 85 ? 20.779 7.527 -9.677 1.00 80.62 85 GLY A CA 1
ATOM 630 C C . GLY A 1 85 ? 19.620 6.537 -9.809 1.00 80.62 85 GLY A C 1
ATOM 631 O O . GLY A 1 85 ? 18.569 6.910 -10.310 1.00 80.62 85 GLY A O 1
ATOM 632 N N . PHE A 1 86 ? 19.838 5.275 -9.442 1.00 86.94 86 PHE A N 1
ATOM 633 C CA . PHE A 1 86 ? 18.839 4.197 -9.419 1.00 86.94 86 PHE A CA 1
ATOM 634 C C . PHE A 1 86 ? 18.922 3.432 -8.090 1.00 86.94 86 PHE A C 1
ATOM 636 O O . PHE A 1 86 ? 18.691 2.227 -8.027 1.00 86.94 86 PHE A O 1
ATOM 643 N N . GLU A 1 87 ? 19.344 4.116 -7.025 1.00 87.69 87 GLU A N 1
ATOM 644 C CA . GLU A 1 87 ? 19.469 3.562 -5.679 1.00 87.69 87 GLU A CA 1
ATOM 645 C C . GLU A 1 87 ? 18.107 3.211 -5.048 1.00 87.69 87 GLU A C 1
ATOM 647 O O . GLU A 1 87 ? 18.068 2.482 -4.061 1.00 87.69 87 GLU A O 1
ATOM 652 N N . ASP A 1 88 ? 17.014 3.684 -5.648 1.00 89.31 88 ASP A N 1
ATOM 653 C CA . ASP A 1 88 ? 15.607 3.417 -5.332 1.00 89.31 88 ASP A CA 1
ATOM 654 C C . ASP A 1 88 ? 14.954 2.350 -6.229 1.00 89.31 88 ASP A C 1
ATOM 656 O O . ASP A 1 88 ? 13.746 2.141 -6.141 1.00 89.31 88 ASP A O 1
ATOM 660 N N . ASN A 1 89 ? 15.708 1.686 -7.111 1.00 92.69 89 ASN A N 1
ATOM 661 C CA . ASN A 1 89 ? 15.150 0.678 -8.012 1.00 92.69 89 ASN A CA 1
ATOM 662 C C . ASN A 1 89 ? 14.738 -0.590 -7.256 1.00 92.69 89 ASN A C 1
ATOM 664 O O . ASN A 1 89 ? 15.569 -1.202 -6.577 1.00 92.69 89 ASN A O 1
ATOM 668 N N . HIS A 1 90 ? 13.502 -1.040 -7.459 1.00 94.06 90 HIS A N 1
ATOM 669 C CA . HIS A 1 90 ? 12.988 -2.273 -6.863 1.00 94.06 90 HIS A CA 1
ATOM 670 C C . HIS A 1 90 ? 13.005 -3.432 -7.871 1.00 94.06 90 HIS A C 1
ATOM 672 O O . HIS A 1 90 ? 12.716 -3.274 -9.052 1.00 94.06 90 HIS A O 1
ATOM 678 N N . GLY A 1 91 ? 13.362 -4.632 -7.419 1.00 95.19 91 GLY A N 1
ATOM 679 C CA . GLY A 1 91 ? 13.342 -5.827 -8.255 1.00 95.19 91 GLY A CA 1
ATOM 680 C C . GLY A 1 91 ? 14.462 -5.835 -9.309 1.00 95.19 91 GLY A C 1
ATOM 681 O O . GLY A 1 91 ? 15.618 -5.549 -8.992 1.00 95.19 91 GLY A O 1
ATOM 682 N N . PRO A 1 92 ? 14.226 -6.277 -10.556 1.00 95.75 92 PRO A N 1
ATOM 683 C CA . PRO A 1 92 ? 15.239 -6.191 -11.605 1.00 95.75 92 PRO A CA 1
ATOM 684 C C . PRO A 1 92 ? 15.584 -4.726 -11.908 1.00 95.75 92 PRO A C 1
ATOM 686 O O . PRO A 1 92 ? 14.758 -3.846 -11.750 1.00 95.75 92 PRO A O 1
ATOM 689 N N . LEU A 1 93 ? 16.803 -4.473 -12.384 1.00 94.88 93 LEU A N 1
ATOM 690 C CA . LEU A 1 93 ? 17.199 -3.148 -12.866 1.00 94.88 93 LEU A CA 1
ATOM 691 C C . LEU A 1 93 ? 17.271 -3.187 -14.394 1.00 94.88 93 LEU A C 1
ATOM 693 O O . LEU A 1 93 ? 18.243 -3.718 -14.952 1.00 94.88 93 LEU A O 1
ATOM 697 N N . ILE A 1 94 ? 16.255 -2.658 -15.084 1.00 94.75 94 ILE A N 1
ATOM 698 C CA . ILE A 1 94 ? 16.145 -2.702 -16.550 1.00 94.75 94 ILE A CA 1
ATOM 699 C C . ILE A 1 94 ? 16.197 -1.287 -17.120 1.00 94.75 94 ILE A C 1
ATOM 701 O O . ILE A 1 94 ? 15.188 -0.603 -17.278 1.00 94.75 94 ILE A O 1
ATOM 705 N N . VAL A 1 95 ? 17.404 -0.854 -17.500 1.00 92.44 95 VAL A N 1
ATOM 706 C CA . VAL A 1 95 ? 17.648 0.532 -17.934 1.00 92.44 95 VAL A CA 1
ATOM 707 C C . VAL A 1 95 ? 18.500 0.612 -19.199 1.00 92.44 95 VAL A C 1
ATOM 709 O O . VAL A 1 95 ? 19.479 -0.113 -19.390 1.00 92.44 95 VAL A O 1
ATOM 712 N N . GLY A 1 96 ? 18.129 1.529 -20.096 1.00 91.69 96 GLY A N 1
ATOM 713 C CA . GLY A 1 96 ? 18.929 1.902 -21.269 1.00 91.69 96 GLY A CA 1
ATOM 714 C C . GLY A 1 96 ? 18.998 0.841 -22.372 1.00 91.69 96 GLY A C 1
ATOM 715 O O . GLY A 1 96 ? 19.768 0.990 -23.325 1.00 91.69 96 GLY A O 1
ATOM 716 N N . ASN A 1 97 ? 18.217 -0.236 -22.264 1.00 95.25 97 ASN A N 1
ATOM 717 C CA . ASN A 1 97 ? 18.131 -1.251 -23.307 1.00 95.25 97 ASN A CA 1
ATOM 718 C C . ASN A 1 97 ? 17.402 -0.704 -24.538 1.00 95.25 97 ASN A C 1
ATOM 720 O O . ASN A 1 97 ? 16.474 0.093 -24.428 1.00 95.25 97 ASN A O 1
ATOM 724 N N . ARG A 1 98 ? 17.831 -1.153 -25.717 1.00 96.00 98 ARG A N 1
ATOM 725 C CA . ARG A 1 98 ? 17.246 -0.783 -27.007 1.00 96.00 98 ARG A CA 1
ATOM 726 C C . ARG A 1 98 ? 16.591 -1.996 -27.637 1.00 96.00 98 ARG A C 1
ATOM 728 O O . ARG A 1 98 ? 17.278 -3.005 -27.817 1.00 96.00 98 ARG A O 1
ATOM 735 N N . LEU A 1 99 ? 15.297 -1.909 -27.937 1.00 95.38 99 LEU A N 1
ATOM 736 C CA . LEU A 1 99 ? 14.526 -3.018 -28.503 1.00 95.38 99 LEU A CA 1
ATOM 737 C C . LEU A 1 99 ? 14.050 -2.658 -29.911 1.00 95.38 99 LEU A C 1
ATOM 739 O O . LEU A 1 99 ? 13.434 -1.613 -30.095 1.00 95.38 99 LEU A O 1
ATOM 743 N N . ASP A 1 100 ? 14.315 -3.523 -30.891 1.00 92.62 100 ASP A N 1
ATOM 744 C CA . ASP A 1 100 ? 13.908 -3.289 -32.282 1.00 92.62 100 ASP A CA 1
ATOM 745 C C . ASP A 1 100 ? 13.503 -4.575 -32.988 1.00 92.62 100 ASP A C 1
ATOM 747 O O . ASP A 1 100 ? 14.290 -5.519 -33.053 1.00 92.62 100 ASP A O 1
ATOM 751 N N . ASN A 1 101 ? 12.345 -4.589 -33.645 1.00 91.19 101 ASN A N 1
ATOM 752 C CA . ASN A 1 101 ? 11.955 -5.695 -34.521 1.00 91.19 101 ASN A CA 1
ATOM 753 C C . ASN A 1 101 ? 12.097 -7.076 -33.837 1.00 91.19 101 ASN A C 1
ATOM 755 O O . ASN A 1 101 ? 12.726 -8.000 -34.359 1.00 91.19 101 ASN A O 1
ATOM 759 N N . ASN A 1 102 ? 11.601 -7.188 -32.608 1.00 91.44 102 ASN A N 1
ATOM 760 C CA . ASN A 1 102 ? 11.296 -8.462 -31.956 1.00 91.44 102 ASN A CA 1
ATOM 761 C C . ASN A 1 102 ? 9.799 -8.735 -32.137 1.00 91.44 102 ASN A C 1
ATOM 763 O O . ASN A 1 102 ? 9.057 -7.785 -32.352 1.00 91.44 102 ASN A O 1
ATOM 767 N N . ASP A 1 103 ? 9.333 -9.983 -32.004 1.00 92.00 103 ASP A N 1
ATOM 768 C CA . ASP A 1 103 ? 7.878 -10.235 -32.035 1.00 92.00 103 ASP A CA 1
ATOM 769 C C . ASP A 1 103 ? 7.155 -9.452 -30.922 1.00 92.00 103 ASP A C 1
ATOM 771 O O . ASP A 1 103 ? 6.030 -9.012 -31.109 1.00 92.00 103 ASP A O 1
ATOM 775 N N . ILE A 1 104 ? 7.803 -9.275 -29.760 1.00 94.19 104 ILE A N 1
ATOM 776 C CA . ILE A 1 104 ? 7.347 -8.351 -28.717 1.00 94.19 104 ILE A CA 1
ATOM 777 C C . ILE A 1 104 ? 8.510 -7.460 -28.274 1.00 94.19 104 ILE A C 1
ATOM 779 O O . ILE A 1 104 ? 9.472 -7.928 -27.650 1.00 94.19 104 ILE A O 1
ATOM 783 N N . ASN A 1 105 ? 8.408 -6.161 -28.558 1.00 94.88 105 ASN A N 1
ATOM 784 C CA . ASN A 1 105 ? 9.354 -5.124 -28.140 1.00 94.88 105 ASN A CA 1
ATOM 785 C C . ASN A 1 105 ? 9.044 -4.643 -26.712 1.00 94.88 105 ASN A C 1
ATOM 787 O O . ASN A 1 105 ? 8.764 -3.473 -26.476 1.00 94.88 105 ASN A O 1
ATOM 791 N N . GLY A 1 106 ? 9.077 -5.561 -25.749 1.00 95.81 106 GLY A N 1
ATOM 792 C CA . GLY A 1 106 ? 8.781 -5.262 -24.350 1.00 95.81 106 GLY A CA 1
ATOM 793 C C . GLY A 1 106 ? 9.169 -6.392 -23.404 1.00 95.81 106 GLY A C 1
ATOM 794 O O . GLY A 1 106 ? 9.782 -7.391 -23.802 1.00 95.81 106 GLY A O 1
ATOM 795 N N . MET A 1 107 ? 8.799 -6.220 -22.140 1.00 97.31 107 MET A N 1
ATOM 796 C CA . MET A 1 107 ? 8.952 -7.215 -21.090 1.00 97.31 107 MET A CA 1
ATOM 797 C C . MET A 1 107 ? 7.615 -7.893 -20.817 1.00 97.31 107 MET A C 1
ATOM 799 O O . MET A 1 107 ? 6.714 -7.291 -20.247 1.00 97.31 107 MET A O 1
ATOM 803 N N . VAL A 1 108 ? 7.492 -9.168 -21.179 1.00 97.38 108 VAL A N 1
ATOM 804 C CA . VAL A 1 108 ? 6.311 -9.961 -20.829 1.00 97.38 108 VAL A CA 1
ATOM 805 C C . VAL A 1 108 ? 6.402 -10.389 -19.371 1.00 97.38 108 VAL A C 1
ATOM 807 O O . VAL A 1 108 ? 7.273 -11.192 -19.008 1.00 97.38 108 VAL A O 1
ATOM 810 N N . VAL A 1 109 ? 5.479 -9.888 -18.558 1.00 97.56 109 VAL A N 1
ATOM 811 C CA . VAL A 1 109 ? 5.269 -10.320 -17.180 1.00 97.56 109 VAL A CA 1
ATOM 812 C C . VAL A 1 109 ? 4.288 -11.482 -17.197 1.00 97.56 109 VAL A C 1
ATOM 814 O O . VAL A 1 109 ? 3.171 -11.382 -17.695 1.00 97.56 109 VAL A O 1
ATOM 817 N N . ARG A 1 110 ? 4.738 -12.632 -16.706 1.00 95.38 110 ARG A N 1
ATOM 818 C CA . ARG A 1 110 ? 3.937 -13.857 -16.669 1.00 95.38 110 ARG A CA 1
ATOM 819 C C . ARG A 1 110 ? 3.019 -13.819 -15.450 1.00 95.38 110 ARG A C 1
ATOM 821 O O . ARG A 1 110 ? 3.526 -13.617 -14.345 1.00 95.38 110 ARG A O 1
ATOM 828 N N . GLY A 1 111 ? 1.725 -14.042 -15.680 1.00 94.19 111 GLY A N 1
ATOM 829 C CA . GLY A 1 111 ? 0.705 -14.090 -14.635 1.00 94.19 111 GLY A CA 1
ATOM 830 C C . GLY A 1 111 ? 0.951 -15.212 -13.632 1.00 94.19 111 GLY A C 1
ATOM 831 O O . GLY A 1 111 ? 1.341 -16.321 -14.007 1.00 94.19 111 GLY A O 1
ATOM 832 N N . GLU A 1 112 ? 0.763 -14.894 -12.358 1.00 95.19 112 GLU A N 1
ATOM 833 C CA . GLU A 1 112 ? 0.842 -15.801 -11.214 1.00 95.19 112 GLU A CA 1
ATOM 834 C C . GLU A 1 112 ? 0.266 -15.105 -9.970 1.00 95.19 112 GLU A C 1
ATOM 836 O O . GLU A 1 112 ? 0.047 -13.891 -9.973 1.00 95.19 112 GLU A O 1
ATOM 841 N N . THR A 1 113 ? 0.034 -15.874 -8.907 1.00 95.50 113 THR A N 1
ATOM 842 C CA . THR A 1 113 ? -0.233 -15.321 -7.576 1.00 95.50 113 THR A CA 1
ATOM 843 C C . THR A 1 113 ? 1.067 -14.791 -6.976 1.00 95.50 113 THR A C 1
ATOM 845 O O . THR A 1 113 ? 2.109 -15.459 -7.033 1.00 95.50 113 THR A O 1
ATOM 848 N N . LEU A 1 114 ? 1.024 -13.583 -6.422 1.00 95.38 114 LEU A N 1
ATOM 849 C CA . LEU A 1 114 ? 2.148 -13.001 -5.704 1.00 95.38 114 LEU A CA 1
ATOM 850 C C . LEU A 1 114 ? 2.348 -13.719 -4.368 1.00 95.38 114 LEU A C 1
ATOM 852 O O . LEU A 1 114 ? 1.410 -13.955 -3.620 1.00 95.38 114 LEU A O 1
ATOM 856 N N . THR A 1 115 ? 3.596 -14.064 -4.078 1.00 92.25 115 THR A N 1
ATOM 857 C CA . THR A 1 115 ? 4.052 -14.668 -2.817 1.00 92.25 115 THR A CA 1
ATOM 858 C C . THR A 1 115 ? 4.975 -13.723 -2.040 1.00 92.25 115 THR A C 1
ATOM 860 O O . THR A 1 115 ? 5.599 -14.117 -1.060 1.00 92.25 115 THR A O 1
ATOM 863 N N . THR A 1 116 ? 5.164 -12.508 -2.549 1.00 92.06 116 THR A N 1
ATOM 864 C CA . THR A 1 116 ? 5.984 -11.432 -1.989 1.00 92.06 116 THR A CA 1
ATOM 865 C C . THR A 1 116 ? 5.443 -10.102 -2.512 1.00 92.06 116 THR A C 1
ATOM 867 O O . THR A 1 116 ? 4.691 -10.097 -3.488 1.00 92.06 116 THR A O 1
ATOM 870 N N . GLU A 1 117 ? 5.826 -8.986 -1.896 1.00 93.25 117 GLU A N 1
ATOM 871 C CA . GLU A 1 117 ? 5.469 -7.664 -2.407 1.00 93.25 117 GLU A CA 1
ATOM 872 C C . GLU A 1 117 ? 6.105 -7.440 -3.786 1.00 93.25 117 GLU A C 1
ATOM 874 O O . GLU A 1 117 ? 7.309 -7.656 -3.975 1.00 93.25 117 GLU A O 1
ATOM 879 N N . GLY A 1 118 ? 5.285 -7.022 -4.750 1.00 95.25 118 GLY A N 1
ATOM 880 C CA . GLY A 1 118 ? 5.719 -6.609 -6.077 1.00 95.25 118 GLY A CA 1
ATOM 881 C C . GLY A 1 118 ? 5.814 -5.090 -6.189 1.00 95.25 118 GLY A C 1
ATOM 882 O O . GLY A 1 118 ? 4.863 -4.398 -5.841 1.00 95.25 118 GLY A O 1
ATOM 883 N N . VAL A 1 119 ? 6.909 -4.565 -6.737 1.00 96.12 119 VAL A N 1
ATOM 884 C CA . VAL A 1 119 ? 7.055 -3.132 -7.040 1.00 96.12 119 VAL A CA 1
ATOM 885 C C . VAL A 1 119 ? 7.550 -2.997 -8.472 1.00 96.12 119 VAL A C 1
ATOM 887 O O . VAL A 1 119 ? 8.607 -3.514 -8.821 1.00 96.12 119 VAL A O 1
ATOM 890 N N . TRP A 1 120 ? 6.743 -2.376 -9.332 1.00 97.31 120 TRP A N 1
ATOM 891 C CA . TRP A 1 120 ? 7.059 -2.186 -10.747 1.00 97.31 120 TRP A CA 1
ATOM 892 C C . TRP A 1 120 ? 7.375 -0.714 -10.984 1.00 97.31 120 TRP A C 1
ATOM 894 O O . TRP A 1 120 ? 6.488 0.139 -10.912 1.00 97.31 120 TRP A O 1
ATOM 904 N N . ASP A 1 121 ? 8.636 -0.429 -11.287 1.00 95.06 121 ASP A N 1
ATOM 905 C CA . ASP A 1 121 ? 9.169 0.922 -11.475 1.00 95.06 121 ASP A CA 1
ATOM 906 C C . ASP A 1 121 ? 10.072 1.057 -12.720 1.00 95.06 121 ASP A C 1
ATOM 908 O O . ASP A 1 121 ? 10.558 2.149 -13.020 1.00 95.06 121 ASP A O 1
ATOM 912 N N . ASP A 1 122 ? 10.246 -0.017 -13.502 1.00 94.88 122 ASP A N 1
ATOM 913 C CA . ASP A 1 122 ? 11.035 -0.045 -14.740 1.00 94.88 122 ASP A CA 1
ATOM 914 C C . ASP A 1 122 ? 10.365 0.767 -15.881 1.00 94.88 122 ASP A C 1
ATOM 916 O O . ASP A 1 122 ? 9.848 0.230 -16.864 1.00 94.88 122 ASP A O 1
ATOM 920 N N . GLN A 1 123 ? 10.394 2.099 -15.809 1.00 93.31 123 GLN A N 1
ATOM 921 C CA . GLN A 1 123 ? 9.731 2.987 -16.786 1.00 93.31 123 GLN A CA 1
ATOM 922 C C . GLN A 1 123 ? 10.416 3.024 -18.165 1.00 93.31 123 GLN A C 1
ATOM 924 O O . GLN A 1 123 ? 9.907 3.623 -19.112 1.00 93.31 123 GLN A O 1
ATOM 929 N N . SER A 1 124 ? 11.589 2.397 -18.307 1.00 92.69 124 SER A N 1
ATOM 930 C CA . SER A 1 124 ? 12.345 2.377 -19.566 1.00 92.69 124 SER A CA 1
ATOM 931 C C . SER A 1 124 ? 11.975 1.217 -20.500 1.00 92.69 124 SER A C 1
ATOM 933 O O . SER A 1 124 ? 12.571 1.067 -21.568 1.00 92.69 124 SER A O 1
ATOM 935 N N . ILE A 1 125 ? 10.982 0.405 -20.125 1.00 96.31 125 ILE A N 1
ATOM 936 C CA . ILE A 1 125 ? 10.487 -0.721 -20.916 1.00 96.31 125 ILE A CA 1
ATOM 937 C C . ILE A 1 125 ? 8.975 -0.895 -20.730 1.00 96.31 125 ILE A C 1
ATOM 939 O O . ILE A 1 125 ? 8.434 -0.723 -19.642 1.00 96.31 125 ILE A O 1
ATOM 943 N N . THR A 1 126 ? 8.263 -1.248 -21.801 1.00 97.81 126 THR A N 1
ATOM 944 C CA . THR A 1 126 ? 6.840 -1.599 -21.698 1.00 97.81 126 THR A CA 1
ATOM 945 C C . THR A 1 126 ? 6.673 -2.969 -21.051 1.00 97.81 126 THR A C 1
ATOM 947 O O . THR A 1 126 ? 7.220 -3.958 -21.544 1.00 97.81 126 THR A O 1
ATOM 950 N N . HIS A 1 127 ? 5.873 -3.030 -19.989 1.00 98.25 127 HIS A N 1
ATOM 951 C CA . HIS A 1 127 ? 5.424 -4.275 -19.376 1.00 98.25 127 HIS A CA 1
ATOM 952 C C . HIS A 1 127 ? 4.242 -4.817 -20.177 1.00 98.25 127 HIS A C 1
ATOM 954 O O . HIS A 1 127 ? 3.346 -4.060 -20.539 1.00 98.25 127 HIS A O 1
ATOM 960 N N . VAL A 1 128 ? 4.227 -6.111 -20.471 1.00 98.12 128 VAL A N 1
ATOM 961 C CA . VAL A 1 128 ? 3.171 -6.766 -21.249 1.00 98.12 128 VAL A CA 1
ATOM 962 C C . VAL A 1 128 ? 2.579 -7.901 -20.432 1.00 98.12 128 VAL A C 1
ATOM 964 O O . VAL A 1 128 ? 3.316 -8.779 -19.984 1.00 98.12 128 VAL A O 1
ATOM 967 N N . LEU A 1 129 ? 1.262 -7.900 -20.262 1.00 97.75 129 LEU A N 1
ATOM 968 C CA . LEU A 1 129 ? 0.540 -8.863 -19.444 1.00 97.75 129 LEU A CA 1
ATOM 969 C C . LEU A 1 129 ? -0.538 -9.571 -20.275 1.00 97.75 129 LEU A C 1
ATOM 971 O O . LEU A 1 129 ? -1.422 -8.932 -20.841 1.00 97.75 129 LEU A O 1
ATOM 975 N N . PHE A 1 130 ? -0.462 -10.900 -20.347 1.00 97.06 130 PHE A N 1
ATOM 976 C CA . PHE A 1 130 ? -1.444 -11.729 -21.067 1.00 97.06 130 PHE A CA 1
ATOM 977 C C . PHE A 1 130 ? -2.362 -12.538 -20.142 1.00 97.06 130 PHE A C 1
ATOM 979 O O . PHE A 1 130 ? -3.361 -13.098 -20.586 1.00 97.06 130 PHE A O 1
ATOM 986 N N . ASP A 1 131 ? -2.010 -12.602 -18.861 1.00 96.12 131 ASP A N 1
ATOM 987 C CA . ASP A 1 131 ? -2.650 -13.423 -17.839 1.00 96.12 131 ASP A CA 1
ATOM 988 C C . ASP A 1 131 ? -2.899 -12.571 -16.586 1.00 96.12 131 ASP A C 1
ATOM 990 O O . ASP A 1 131 ? -2.390 -11.460 -16.469 1.00 96.12 131 ASP A O 1
ATOM 994 N N . GLN A 1 132 ? -3.661 -13.085 -15.631 1.00 96.81 132 GLN A N 1
ATOM 995 C CA . GLN A 1 132 ? -3.974 -12.370 -14.396 1.00 96.81 132 GLN A CA 1
ATOM 996 C C . GLN A 1 132 ? -2.772 -12.315 -13.442 1.00 96.81 132 GLN A C 1
ATOM 998 O O . GLN A 1 132 ? -2.020 -13.288 -13.316 1.00 96.81 132 GLN A O 1
ATOM 1003 N N . ILE A 1 133 ? -2.635 -11.207 -12.715 1.00 98.06 133 ILE A N 1
ATOM 1004 C CA . ILE A 1 133 ? -1.827 -11.119 -11.494 1.00 98.06 133 ILE A CA 1
ATOM 1005 C C . ILE A 1 133 ? -2.776 -11.152 -10.302 1.00 98.06 133 ILE A C 1
ATOM 1007 O O . ILE A 1 133 ? -3.638 -10.281 -10.173 1.00 98.06 133 ILE A O 1
ATOM 1011 N N . VAL A 1 134 ? -2.616 -12.150 -9.436 1.00 97.75 134 VAL A N 1
ATOM 1012 C CA . VAL A 1 134 ? -3.423 -12.280 -8.217 1.00 97.75 134 VAL A CA 1
ATOM 1013 C C . VAL A 1 134 ? -2.587 -11.811 -7.033 1.00 97.75 134 VAL A C 1
ATOM 1015 O O . VAL A 1 134 ? -1.492 -12.324 -6.803 1.00 97.75 134 VAL A O 1
ATOM 1018 N N . ILE A 1 135 ? -3.091 -10.820 -6.308 1.00 97.38 135 ILE A N 1
ATOM 1019 C CA . ILE A 1 135 ? -2.525 -10.313 -5.063 1.00 97.38 135 ILE A CA 1
ATOM 1020 C C . ILE A 1 135 ? -3.396 -10.842 -3.928 1.00 97.38 135 ILE A C 1
ATOM 1022 O O . ILE A 1 135 ? -4.535 -10.405 -3.765 1.00 97.38 135 ILE A O 1
ATOM 1026 N N . ASP A 1 136 ? -2.855 -11.811 -3.203 1.00 93.38 136 ASP A N 1
ATOM 1027 C CA . ASP A 1 136 ? -3.515 -12.461 -2.073 1.00 93.38 136 ASP A CA 1
ATOM 1028 C C . ASP A 1 136 ? -3.196 -11.743 -0.750 1.00 93.38 136 ASP A C 1
ATOM 1030 O O . ASP A 1 136 ? -2.545 -10.692 -0.765 1.00 93.38 136 ASP A O 1
ATOM 1034 N N . ASP A 1 137 ? -3.640 -12.312 0.371 1.00 89.62 137 ASP A N 1
ATOM 1035 C CA . ASP A 1 137 ? -3.377 -11.816 1.722 1.00 89.62 137 ASP A CA 1
ATOM 1036 C C . ASP A 1 137 ? -1.913 -11.416 1.951 1.00 89.62 137 ASP A C 1
ATOM 1038 O O . ASP A 1 137 ? -0.950 -12.071 1.532 1.00 89.62 137 ASP A O 1
ATOM 1042 N N . PHE A 1 138 ? -1.745 -10.320 2.681 1.00 86.81 138 PHE A N 1
ATOM 1043 C CA . PHE A 1 138 ? -0.452 -9.885 3.165 1.00 86.81 138 PHE A CA 1
ATOM 1044 C C . PHE A 1 138 ? -0.003 -10.806 4.305 1.00 86.81 138 PHE A C 1
ATOM 1046 O O . PHE A 1 138 ? -0.693 -10.990 5.306 1.00 86.81 138 PHE A O 1
ATOM 1053 N N . HIS A 1 139 ? 1.192 -11.375 4.157 1.00 80.00 139 HIS A N 1
ATOM 1054 C CA . HIS A 1 139 ? 1.831 -12.181 5.196 1.00 80.00 139 HIS A CA 1
ATOM 1055 C C . HIS A 1 139 ? 2.950 -11.385 5.881 1.00 80.00 139 HIS A C 1
ATOM 1057 O O . HIS A 1 139 ? 2.693 -10.470 6.648 1.00 80.00 139 HIS A O 1
ATOM 1063 N N . THR A 1 140 ? 4.217 -11.722 5.618 1.00 77.94 140 THR A N 1
ATOM 1064 C CA . THR A 1 140 ? 5.362 -10.874 6.002 1.00 77.94 140 THR A CA 1
ATOM 1065 C C . THR A 1 140 ? 5.636 -9.801 4.950 1.00 77.94 140 THR A C 1
ATOM 1067 O O . THR A 1 140 ? 6.065 -8.705 5.281 1.00 77.94 140 THR A O 1
ATOM 1070 N N . TYR A 1 141 ? 5.386 -10.143 3.687 1.00 80.19 141 TYR A N 1
ATOM 1071 C CA . TYR A 1 141 ? 5.461 -9.264 2.528 1.00 80.19 141 TYR A CA 1
ATOM 1072 C C . TYR A 1 141 ? 4.261 -9.580 1.642 1.00 80.19 141 TYR A C 1
ATOM 1074 O O . TYR A 1 141 ? 3.921 -10.755 1.475 1.00 80.19 141 TYR A O 1
ATOM 1082 N N . GLY A 1 142 ? 3.648 -8.562 1.054 1.00 87.88 142 GLY A N 1
ATOM 1083 C CA . GLY A 1 142 ? 2.482 -8.716 0.196 1.00 87.88 142 GLY A CA 1
ATOM 1084 C C . GLY A 1 142 ? 2.105 -7.395 -0.456 1.00 87.88 142 GLY A C 1
ATOM 1085 O O . GLY A 1 142 ? 2.613 -6.344 -0.081 1.00 87.88 142 GLY A O 1
ATOM 1086 N N . GLY A 1 143 ? 1.222 -7.461 -1.445 1.00 94.75 143 GLY A N 1
ATOM 1087 C CA . GLY A 1 143 ? 0.810 -6.295 -2.217 1.00 94.75 143 GLY A CA 1
ATOM 1088 C C . GLY A 1 143 ? 1.536 -6.134 -3.555 1.00 94.75 143 GLY A C 1
ATOM 1089 O O . GLY A 1 143 ? 2.538 -6.790 -3.846 1.00 94.75 143 GLY A O 1
ATOM 1090 N N . LEU A 1 144 ? 0.991 -5.259 -4.395 1.00 97.44 144 LEU A N 1
ATOM 1091 C CA . LEU A 1 144 ? 1.560 -4.854 -5.673 1.00 97.44 144 LEU A CA 1
ATOM 1092 C C . LEU A 1 144 ? 1.490 -3.339 -5.812 1.00 97.44 144 LEU A C 1
ATOM 1094 O O . LEU A 1 144 ? 0.399 -2.771 -5.823 1.00 97.44 144 LEU A O 1
ATOM 1098 N N . ARG A 1 145 ? 2.638 -2.705 -6.032 1.00 97.44 145 ARG A N 1
ATOM 1099 C CA . ARG A 1 145 ? 2.734 -1.289 -6.366 1.00 97.44 145 ARG A CA 1
ATOM 1100 C C . ARG A 1 145 ? 3.236 -1.087 -7.790 1.00 97.44 145 ARG A C 1
ATOM 1102 O O . ARG A 1 145 ? 4.322 -1.522 -8.154 1.00 97.44 145 ARG A O 1
ATOM 1109 N N . LEU A 1 146 ? 2.440 -0.397 -8.597 1.00 98.06 146 LEU A N 1
ATOM 1110 C CA . LEU A 1 146 ? 2.804 0.099 -9.919 1.00 98.06 146 LEU A CA 1
ATOM 1111 C C . LEU A 1 146 ? 3.103 1.589 -9.791 1.00 98.06 146 LEU A C 1
ATOM 1113 O O . LEU A 1 146 ? 2.205 2.350 -9.426 1.00 98.06 146 LEU A O 1
ATOM 1117 N N . GLN A 1 147 ? 4.333 2.009 -10.087 1.00 96.38 147 GLN A N 1
ATOM 1118 C CA . GLN A 1 147 ? 4.749 3.384 -9.834 1.00 96.38 147 GLN A CA 1
ATOM 1119 C C . GLN A 1 147 ? 5.459 4.073 -11.000 1.00 96.38 147 GLN A C 1
ATOM 1121 O O . GLN A 1 147 ? 6.387 3.547 -11.618 1.00 96.38 147 GLN A O 1
ATOM 1126 N N . SER A 1 148 ? 5.035 5.307 -11.261 1.00 95.81 148 SER A N 1
ATOM 1127 C CA . SER A 1 148 ? 5.725 6.241 -12.155 1.00 95.81 148 SER A CA 1
ATOM 1128 C C . SER A 1 148 ? 6.645 7.172 -11.362 1.00 95.81 148 SER A C 1
ATOM 1130 O O . SER A 1 148 ? 6.412 7.426 -10.182 1.00 95.81 148 SER A O 1
ATOM 1132 N N . SER A 1 149 ? 7.662 7.727 -12.018 1.00 92.62 149 SER A N 1
ATOM 1133 C CA . SER A 1 149 ? 8.522 8.771 -11.456 1.00 92.62 149 SER A CA 1
ATOM 1134 C C . SER A 1 149 ? 7.980 10.158 -11.810 1.00 92.62 149 SER A C 1
ATOM 1136 O O . SER A 1 149 ? 7.058 10.309 -12.621 1.00 92.62 149 SER A O 1
ATOM 1138 N N . ALA A 1 150 ? 8.586 11.208 -11.253 1.00 90.69 150 ALA A N 1
ATOM 1139 C CA . ALA A 1 150 ? 8.242 12.592 -11.579 1.00 90.69 150 ALA A CA 1
ATOM 1140 C C . ALA A 1 150 ? 8.399 12.935 -13.083 1.00 90.69 150 ALA A C 1
ATOM 1142 O O . ALA A 1 150 ? 7.738 13.849 -13.583 1.00 90.69 150 ALA A O 1
ATOM 1143 N N . ASP A 1 151 ? 9.228 12.198 -13.833 1.00 91.62 151 ASP A N 1
ATOM 1144 C CA . ASP A 1 151 ? 9.571 12.459 -15.239 1.00 91.62 151 ASP A CA 1
ATOM 1145 C C . ASP A 1 151 ? 9.282 11.315 -16.225 1.00 91.62 151 ASP A C 1
ATOM 1147 O O . ASP A 1 151 ? 9.353 11.542 -17.436 1.00 91.62 151 ASP A O 1
ATOM 1151 N N . ALA A 1 152 ? 8.915 10.120 -15.754 1.00 93.19 152 ALA A N 1
ATOM 1152 C CA . ALA A 1 152 ? 8.654 8.968 -16.610 1.00 93.19 152 ALA A CA 1
ATOM 1153 C C . ALA A 1 152 ? 7.430 8.163 -16.153 1.00 93.19 152 ALA A C 1
ATOM 1155 O O . ALA A 1 152 ? 7.247 7.854 -14.979 1.00 93.19 152 ALA A O 1
ATOM 1156 N N . SER A 1 153 ? 6.579 7.808 -17.118 1.00 96.50 153 SER A N 1
ATOM 1157 C CA . SER A 1 153 ? 5.390 6.978 -16.896 1.00 96.50 153 SER A CA 1
ATOM 1158 C C . SER A 1 153 ? 5.749 5.495 -16.924 1.00 96.50 153 SER A C 1
ATOM 1160 O O . SER A 1 153 ? 6.415 5.046 -17.859 1.00 96.50 153 SER A O 1
ATOM 1162 N N . LEU A 1 154 ? 5.253 4.715 -15.965 1.00 97.56 154 LEU A N 1
ATOM 1163 C CA . LEU A 1 154 ? 5.216 3.262 -16.087 1.00 97.56 154 LEU A CA 1
ATOM 1164 C C . LEU A 1 154 ? 4.135 2.875 -17.104 1.00 97.56 154 LEU A C 1
ATOM 1166 O O . LEU A 1 154 ? 3.000 3.346 -17.017 1.00 97.56 154 LEU A O 1
ATOM 1170 N N . VAL A 1 155 ? 4.475 2.013 -18.064 1.00 98.44 155 VAL A N 1
ATOM 1171 C CA . VAL A 1 155 ? 3.542 1.566 -19.109 1.00 98.44 155 VAL A CA 1
ATOM 1172 C C . VAL A 1 155 ? 3.334 0.062 -19.022 1.00 98.44 155 VAL A C 1
ATOM 1174 O O . VAL A 1 155 ? 4.276 -0.714 -19.209 1.00 98.44 155 VAL A O 1
ATOM 1177 N N . VAL A 1 156 ? 2.080 -0.332 -18.809 1.00 98.50 156 VAL A N 1
ATOM 1178 C CA . VAL A 1 156 ? 1.603 -1.713 -18.813 1.00 98.50 156 VAL A CA 1
ATOM 1179 C C . VAL A 1 156 ? 0.607 -1.891 -19.955 1.00 98.50 156 VAL A C 1
ATOM 1181 O O . VAL A 1 156 ? -0.367 -1.151 -20.085 1.00 98.50 156 VAL A O 1
ATOM 1184 N N . LYS A 1 157 ? 0.856 -2.885 -20.801 1.00 98.25 157 LYS A N 1
ATOM 1185 C CA . LYS A 1 157 ? -0.004 -3.257 -21.917 1.00 98.25 157 LYS A CA 1
ATOM 1186 C C . LYS A 1 157 ? -0.606 -4.636 -21.700 1.00 98.25 157 LYS A C 1
ATOM 1188 O O . LYS A 1 157 ? 0.128 -5.587 -21.447 1.00 98.25 157 LYS A O 1
ATOM 1193 N N . LEU A 1 158 ? -1.921 -4.749 -21.820 1.00 98.44 158 LEU A N 1
ATOM 1194 C CA . LEU A 1 158 ? -2.673 -5.949 -21.474 1.00 98.44 158 LEU A CA 1
ATOM 1195 C C . LEU A 1 158 ? -3.415 -6.513 -22.689 1.00 98.44 158 LEU A C 1
ATOM 1197 O O . LEU A 1 158 ? -3.879 -5.757 -23.543 1.00 98.44 158 LEU A O 1
ATOM 1201 N N . LEU A 1 159 ? -3.520 -7.839 -22.778 1.00 97.69 159 LEU A N 1
ATOM 1202 C CA . LEU A 1 159 ? -4.379 -8.506 -23.761 1.00 97.69 159 LEU A CA 1
ATOM 1203 C C . LEU A 1 159 ? -4.789 -9.899 -23.286 1.00 97.69 159 LEU A C 1
ATOM 1205 O O . LEU A 1 159 ? -3.938 -10.749 -23.051 1.00 97.69 159 LEU A O 1
ATOM 1209 N N . GLY A 1 160 ? -6.089 -10.166 -23.240 1.00 96.44 160 GLY A N 1
ATOM 1210 C CA . GLY A 1 160 ? -6.644 -11.470 -22.893 1.00 96.44 160 GLY A CA 1
ATOM 1211 C C . GLY A 1 160 ? -7.833 -11.353 -21.949 1.00 96.44 160 GLY A C 1
ATOM 1212 O O . GLY A 1 160 ? -7.897 -10.448 -21.126 1.00 96.44 160 GLY A O 1
ATOM 1213 N N . ALA A 1 161 ? -8.753 -12.316 -22.028 1.00 94.56 161 ALA A N 1
ATOM 1214 C CA . ALA A 1 161 ? -9.993 -12.307 -21.243 1.00 94.56 161 ALA A CA 1
ATOM 1215 C C . ALA A 1 161 ? -9.781 -12.379 -19.719 1.00 94.56 161 ALA A C 1
ATOM 1217 O O . ALA A 1 161 ? -10.700 -12.067 -18.980 1.00 94.56 161 ALA A O 1
ATOM 1218 N N . ASN A 1 162 ? -8.592 -12.797 -19.271 1.00 93.69 162 ASN A N 1
ATOM 1219 C CA . ASN A 1 162 ? -8.205 -12.841 -17.859 1.00 93.69 162 ASN A CA 1
ATOM 1220 C C . ASN A 1 162 ? -7.014 -11.905 -17.566 1.00 93.69 162 ASN A C 1
ATOM 1222 O O . ASN A 1 162 ? -6.419 -11.992 -16.497 1.00 93.69 162 ASN A O 1
ATOM 1226 N N . ALA A 1 163 ? -6.572 -11.088 -18.530 1.00 97.50 163 ALA A N 1
ATOM 1227 C CA . ALA A 1 163 ? -5.444 -10.188 -18.321 1.00 97.50 163 ALA A CA 1
ATOM 1228 C C . ALA A 1 163 ? -5.898 -9.021 -17.442 1.00 97.50 163 ALA A C 1
ATOM 1230 O O . ALA A 1 163 ? -6.836 -8.308 -17.794 1.00 97.50 163 ALA A O 1
ATOM 1231 N N . GLY A 1 164 ? -5.233 -8.824 -16.309 1.00 97.62 164 GLY A N 1
ATOM 1232 C CA . GLY A 1 164 ? -5.644 -7.837 -15.321 1.00 97.62 164 GLY A CA 1
ATOM 1233 C C . GLY A 1 164 ? -5.008 -8.089 -13.964 1.00 97.62 164 GLY A C 1
ATOM 1234 O O . GLY A 1 164 ? -4.097 -8.912 -13.825 1.00 97.62 164 GLY A O 1
ATOM 1235 N N . PHE A 1 165 ? -5.510 -7.379 -12.961 1.00 98.38 165 PHE A N 1
ATOM 1236 C CA . PHE A 1 165 ? -5.029 -7.469 -11.588 1.00 98.38 165 PHE A CA 1
ATOM 1237 C C . PHE A 1 165 ? -6.189 -7.772 -10.654 1.00 98.38 165 PHE A C 1
ATOM 1239 O O . PHE A 1 165 ? -7.291 -7.257 -10.837 1.00 98.38 165 PHE A O 1
ATOM 1246 N N . THR A 1 166 ? -5.953 -8.593 -9.639 1.00 97.75 166 THR A N 1
ATOM 1247 C CA . THR A 1 166 ? -6.968 -8.916 -8.637 1.00 97.75 166 THR A CA 1
ATOM 1248 C C . THR A 1 166 ? -6.357 -8.890 -7.256 1.00 97.75 166 THR A C 1
ATOM 1250 O O . THR A 1 166 ? -5.588 -9.781 -6.916 1.00 97.75 166 THR A O 1
ATOM 1253 N N . ALA A 1 167 ? -6.700 -7.860 -6.488 1.00 96.75 167 ALA A N 1
ATOM 1254 C CA . ALA A 1 167 ? -6.472 -7.812 -5.054 1.00 96.75 167 ALA A CA 1
ATOM 1255 C C . ALA A 1 167 ? -7.644 -8.499 -4.351 1.00 96.75 167 ALA A C 1
ATOM 1257 O O . ALA A 1 167 ? -8.799 -8.114 -4.542 1.00 96.75 167 ALA A O 1
ATOM 1258 N N . THR A 1 168 ? -7.341 -9.534 -3.579 1.00 93.25 168 THR A N 1
ATOM 1259 C CA . THR A 1 168 ? -8.308 -10.369 -2.859 1.00 93.25 168 THR A CA 1
ATOM 1260 C C . THR A 1 168 ? -7.753 -10.717 -1.483 1.00 93.25 168 THR A C 1
ATOM 1262 O O . THR A 1 168 ? -6.664 -10.280 -1.126 1.00 93.25 168 THR A O 1
ATOM 1265 N N . GLY A 1 169 ? -8.481 -11.508 -0.709 1.00 88.75 169 GLY A N 1
ATOM 1266 C CA . GLY A 1 169 ? -7.869 -12.248 0.378 1.00 88.75 169 GLY A CA 1
ATOM 1267 C C . GLY A 1 169 ? -8.850 -13.153 1.105 1.00 88.75 169 GLY A C 1
ATOM 1268 O O . GLY A 1 169 ? -10.047 -13.147 0.795 1.00 88.75 169 GLY A O 1
ATOM 1269 N N . ASP A 1 170 ? -8.339 -13.929 2.054 1.00 83.62 170 ASP A N 1
ATOM 1270 C CA . ASP A 1 170 ? -9.141 -14.867 2.818 1.00 83.62 170 ASP A CA 1
ATOM 1271 C C . ASP A 1 170 ? -9.683 -14.186 4.081 1.00 83.62 170 ASP A C 1
ATOM 1273 O O . ASP A 1 170 ? -8.955 -13.495 4.804 1.00 83.62 170 ASP A O 1
ATOM 1277 N N . PRO A 1 171 ? -10.978 -14.358 4.388 1.00 75.88 171 PRO A N 1
ATOM 1278 C CA . PRO A 1 171 ? -11.536 -13.825 5.614 1.00 75.88 171 PRO A CA 1
ATOM 1279 C C . PRO A 1 171 ? -11.131 -14.735 6.784 1.00 75.88 171 PRO A C 1
ATOM 1281 O O . PRO A 1 171 ? -11.681 -15.822 6.973 1.00 75.88 171 PRO A O 1
ATOM 1284 N N . LEU A 1 172 ? -10.126 -14.302 7.541 1.00 70.25 172 LEU A N 1
ATOM 1285 C CA . LEU A 1 172 ? -9.589 -15.004 8.709 1.00 70.25 172 LEU A CA 1
ATOM 1286 C C . LEU A 1 172 ? -9.986 -14.271 9.993 1.00 70.25 172 LEU A C 1
ATOM 1288 O O . LEU A 1 172 ? -9.926 -13.049 10.025 1.00 70.25 172 LEU A O 1
ATOM 1292 N N . GLU A 1 173 ? -10.308 -15.011 11.054 1.00 64.62 173 GLU A N 1
ATOM 1293 C CA . GLU A 1 173 ? -10.596 -14.487 12.401 1.00 64.62 173 GLU A CA 1
ATOM 1294 C C . GLU A 1 173 ? -9.310 -14.086 13.146 1.00 64.62 173 GLU A C 1
ATOM 1296 O O . GLU A 1 173 ? -8.957 -14.646 14.182 1.00 64.62 173 GLU A O 1
ATOM 1301 N N . ILE A 1 174 ? -8.549 -13.149 12.586 1.00 66.81 174 ILE A N 1
ATOM 1302 C CA . ILE A 1 174 ? -7.410 -12.534 13.269 1.00 66.81 174 ILE A CA 1
ATOM 1303 C C . ILE A 1 174 ? -7.487 -11.020 13.079 1.00 66.81 174 ILE A C 1
ATOM 1305 O O . ILE A 1 174 ? -7.595 -10.538 11.954 1.00 66.81 174 ILE A O 1
ATOM 1309 N N . ASP A 1 175 ? -7.395 -10.272 14.181 1.00 60.66 175 ASP A N 1
ATOM 1310 C CA . ASP A 1 175 ? -7.509 -8.802 14.198 1.00 60.66 175 ASP A CA 1
ATOM 1311 C C . ASP A 1 175 ? -6.457 -8.088 13.329 1.00 60.66 175 ASP A C 1
ATOM 1313 O O . ASP A 1 175 ? -6.548 -6.886 13.076 1.00 60.66 175 ASP A O 1
ATOM 1317 N N . ASP A 1 176 ? -5.410 -8.802 12.915 1.00 65.94 176 ASP A N 1
ATOM 1318 C CA . ASP A 1 176 ? -4.318 -8.304 12.088 1.00 65.94 176 ASP A CA 1
ATOM 1319 C C . ASP A 1 176 ? -4.286 -8.870 10.675 1.00 65.94 176 ASP A C 1
ATOM 1321 O O . ASP A 1 176 ? -3.274 -8.754 9.977 1.00 65.94 176 ASP A O 1
ATOM 1325 N N . ARG A 1 177 ? -5.402 -9.448 10.234 1.00 81.06 177 ARG A N 1
ATOM 1326 C CA . ARG A 1 177 ? -5.561 -9.891 8.861 1.00 81.06 177 ARG A CA 1
ATOM 1327 C C . ARG A 1 177 ? -5.482 -8.683 7.929 1.00 81.06 177 ARG A C 1
ATOM 1329 O O . ARG A 1 177 ? -6.292 -7.763 7.998 1.00 81.06 177 ARG A O 1
ATOM 1336 N N . ILE A 1 178 ? -4.520 -8.713 7.016 1.00 86.94 178 ILE A N 1
ATOM 1337 C CA . ILE A 1 178 ? -4.323 -7.685 5.994 1.00 86.94 178 ILE A CA 1
ATOM 1338 C C . ILE A 1 178 ? -4.546 -8.363 4.643 1.00 86.94 178 ILE A C 1
ATOM 1340 O O . ILE A 1 178 ? -3.827 -9.292 4.282 1.00 86.94 178 ILE A O 1
ATOM 1344 N N . GLY A 1 179 ? -5.565 -7.921 3.906 1.00 90.12 179 GLY A N 1
ATOM 1345 C CA . GLY A 1 179 ? -5.862 -8.456 2.578 1.00 90.12 179 GLY A CA 1
ATOM 1346 C C . GLY A 1 179 ? -4.844 -8.060 1.513 1.00 90.12 179 GLY A C 1
ATOM 1347 O O . GLY A 1 179 ? -3.918 -7.286 1.754 1.00 90.12 179 GLY A O 1
ATOM 1348 N N . GLY A 1 180 ? -5.049 -8.545 0.293 1.00 94.00 180 GLY A N 1
ATOM 1349 C CA . GLY A 1 180 ? -4.271 -8.126 -0.862 1.00 94.00 180 GLY A CA 1
ATOM 1350 C C . GLY A 1 180 ? -4.395 -6.627 -1.126 1.00 94.00 180 GLY A C 1
ATOM 1351 O O . GLY A 1 180 ? -5.473 -6.035 -1.029 1.00 94.00 180 GLY A O 1
ATOM 1352 N N . VAL A 1 181 ? -3.265 -6.014 -1.472 1.00 95.56 181 VAL A N 1
ATOM 1353 C CA . VAL A 1 181 ? -3.117 -4.570 -1.685 1.00 95.56 181 VAL A CA 1
ATOM 1354 C C . VAL A 1 181 ? -2.685 -4.312 -3.123 1.00 95.56 181 VAL A C 1
ATOM 1356 O O . VAL A 1 181 ? -1.645 -4.809 -3.549 1.00 95.56 181 VAL A O 1
ATOM 1359 N N . ILE A 1 182 ? -3.424 -3.492 -3.870 1.00 96.94 182 ILE A N 1
ATOM 1360 C CA . ILE A 1 182 ? -2.948 -2.964 -5.156 1.00 96.94 182 ILE A CA 1
ATOM 1361 C C . ILE A 1 182 ? -2.845 -1.445 -5.121 1.00 96.94 182 ILE A C 1
ATOM 1363 O O . ILE A 1 182 ? -3.809 -0.746 -4.826 1.00 96.94 182 ILE A O 1
ATOM 1367 N N . GLN A 1 183 ? -1.672 -0.923 -5.460 1.00 97.50 183 GLN A N 1
ATOM 1368 C CA . GLN A 1 183 ? -1.374 0.501 -5.452 1.00 97.50 183 GLN A CA 1
ATOM 1369 C C . GLN A 1 183 ? -0.900 0.919 -6.839 1.00 97.50 183 GLN A C 1
ATOM 1371 O O . GLN A 1 183 ? 0.198 0.584 -7.269 1.00 97.50 183 GLN A O 1
ATOM 1376 N N . ILE A 1 184 ? -1.729 1.660 -7.562 1.00 98.00 184 ILE A N 1
ATOM 1377 C CA . ILE A 1 184 ? -1.374 2.253 -8.850 1.00 98.00 184 ILE A CA 1
ATOM 1378 C C . ILE A 1 184 ? -1.128 3.733 -8.601 1.00 98.00 184 ILE A C 1
ATOM 1380 O O . ILE A 1 184 ? -2.075 4.501 -8.430 1.00 98.00 184 ILE A O 1
ATOM 1384 N N . VAL A 1 185 ? 0.144 4.123 -8.544 1.00 97.44 185 VAL A N 1
ATOM 1385 C CA . VAL A 1 185 ? 0.564 5.453 -8.096 1.00 97.44 185 VAL A CA 1
ATOM 1386 C C . VAL A 1 185 ? 1.368 6.144 -9.193 1.00 97.44 185 VAL A C 1
ATOM 1388 O O . VAL A 1 185 ? 2.574 5.959 -9.339 1.00 97.44 185 VAL A O 1
ATOM 1391 N N . GLY A 1 186 ? 0.677 6.949 -9.997 1.00 96.56 186 GLY A N 1
ATOM 1392 C CA . GLY A 1 186 ? 1.315 7.839 -10.963 1.00 96.56 186 GLY A CA 1
ATOM 1393 C C . GLY A 1 186 ? 1.679 9.203 -10.377 1.00 96.56 186 GLY A C 1
ATOM 1394 O O . GLY A 1 186 ? 1.394 9.503 -9.217 1.00 96.56 186 GLY A O 1
ATOM 1395 N N . GLN A 1 187 ? 2.229 10.065 -11.230 1.00 93.31 187 GLN A N 1
ATOM 1396 C CA . GLN A 1 187 ? 2.498 11.476 -10.944 1.00 93.31 187 GLN A CA 1
ATOM 1397 C C . GLN A 1 187 ? 1.672 12.381 -11.882 1.00 93.31 187 GLN A C 1
ATOM 1399 O O . GLN A 1 187 ? 1.339 11.964 -12.996 1.00 93.31 187 GLN A O 1
ATOM 1404 N N . PRO A 1 188 ? 1.365 13.645 -11.519 1.00 89.00 188 PRO A N 1
ATOM 1405 C CA . PRO A 1 188 ? 0.476 14.523 -12.299 1.00 89.00 188 PRO A CA 1
ATOM 1406 C C . PRO A 1 188 ? 0.829 14.711 -13.786 1.00 89.00 188 PRO A C 1
ATOM 1408 O O . PRO A 1 188 ? -0.047 15.019 -14.593 1.00 89.00 188 PRO A O 1
ATOM 1411 N N . LYS A 1 189 ? 2.107 14.571 -14.161 1.00 89.94 189 LYS A N 1
ATOM 1412 C CA . LYS A 1 189 ? 2.592 14.673 -15.554 1.00 89.94 189 LYS A CA 1
ATOM 1413 C C . LYS A 1 189 ? 3.056 13.341 -16.145 1.00 89.94 189 LYS A C 1
ATOM 1415 O O . LYS A 1 189 ? 3.301 13.278 -17.347 1.00 89.94 189 LYS A O 1
ATOM 1420 N N . SER A 1 190 ? 3.144 12.317 -15.307 1.00 95.31 190 SER A N 1
ATOM 1421 C CA . SER A 1 190 ? 3.671 10.997 -15.627 1.00 95.31 190 SER A CA 1
ATOM 1422 C C . SER A 1 190 ? 2.739 9.957 -15.004 1.00 95.31 190 SER A C 1
ATOM 1424 O O . SER A 1 190 ? 3.058 9.393 -13.955 1.00 95.31 190 SER A O 1
ATOM 1426 N N . PRO A 1 191 ? 1.537 9.752 -15.571 1.00 97.19 191 PRO A N 1
ATOM 1427 C CA . PRO A 1 191 ? 0.593 8.795 -15.016 1.00 97.19 191 PRO A CA 1
ATOM 1428 C C . PRO A 1 191 ? 1.132 7.363 -15.120 1.00 97.19 191 PRO A C 1
ATOM 1430 O O . PRO A 1 191 ? 2.056 7.096 -15.887 1.00 97.19 191 PRO A O 1
ATOM 1433 N N . VAL A 1 192 ? 0.558 6.421 -14.377 1.00 98.38 192 VAL A N 1
ATOM 1434 C CA . VAL A 1 192 ? 0.712 4.997 -14.725 1.00 98.38 192 VAL A CA 1
ATOM 1435 C C . VAL A 1 192 ? -0.251 4.698 -15.869 1.00 98.38 192 VAL A C 1
ATOM 1437 O O . VAL A 1 192 ? -1.439 4.994 -15.768 1.00 98.38 192 VAL A O 1
ATOM 1440 N N . ILE A 1 193 ? 0.248 4.144 -16.969 1.00 98.50 193 ILE A N 1
ATOM 1441 C CA . ILE A 1 193 ? -0.542 3.898 -18.179 1.00 98.50 193 ILE A CA 1
ATOM 1442 C C . ILE A 1 193 ? -0.856 2.406 -18.272 1.00 98.50 193 ILE A C 1
ATOM 1444 O O . ILE A 1 193 ? 0.060 1.594 -18.401 1.00 98.50 193 ILE A O 1
ATOM 1448 N N . LEU A 1 194 ? -2.143 2.061 -18.256 1.00 98.62 194 LEU A N 1
ATOM 1449 C CA . LEU A 1 194 ? -2.665 0.717 -18.494 1.00 98.62 194 LEU A CA 1
ATOM 1450 C C . LEU A 1 194 ? -3.522 0.734 -19.762 1.00 98.62 194 LEU A C 1
ATOM 1452 O O . LEU A 1 194 ? -4.569 1.377 -19.810 1.00 98.62 194 LEU A O 1
ATOM 1456 N N . THR A 1 195 ? -3.068 0.052 -20.810 1.00 98.31 195 THR A N 1
ATOM 1457 C CA . THR A 1 195 ? -3.727 0.071 -22.127 1.00 98.31 195 THR A CA 1
ATOM 1458 C C . THR A 1 195 ? -3.657 -1.293 -22.814 1.00 98.31 195 THR A C 1
ATOM 1460 O O . THR A 1 195 ? -3.071 -2.235 -22.289 1.00 98.31 195 THR A O 1
ATOM 1463 N N . SER A 1 196 ? -4.247 -1.420 -23.998 1.00 98.00 196 SER A N 1
ATOM 1464 C CA . SER A 1 196 ? -4.194 -2.644 -24.799 1.00 98.00 196 SER A CA 1
ATOM 1465 C C . SER A 1 196 ? -2.785 -2.922 -25.341 1.00 98.00 196 SER A C 1
ATOM 1467 O O . SER A 1 196 ? -2.040 -2.012 -25.708 1.00 98.00 196 SER A O 1
ATOM 1469 N N . PHE A 1 197 ? -2.428 -4.201 -25.474 1.00 97.56 197 PHE A N 1
ATOM 1470 C CA . PHE A 1 197 ? -1.243 -4.656 -26.217 1.00 97.56 197 PHE A CA 1
ATOM 1471 C C . PHE A 1 197 ? -1.209 -4.193 -27.677 1.00 97.56 197 PHE A C 1
ATOM 1473 O O . PHE A 1 197 ? -0.130 -4.099 -28.257 1.00 97.56 197 PHE A O 1
ATOM 1480 N N . LEU A 1 198 ? -2.374 -3.887 -28.246 1.00 97.00 198 LEU A N 1
ATOM 1481 C CA . LEU A 1 198 ? -2.553 -3.454 -29.630 1.00 97.00 198 LEU A CA 1
ATOM 1482 C C . LEU A 1 198 ? -2.517 -1.920 -29.783 1.00 97.00 198 LEU A C 1
ATOM 1484 O O . LEU A 1 198 ? -2.754 -1.404 -30.870 1.00 97.00 198 LEU A O 1
ATOM 1488 N N . ASP A 1 199 ? -2.305 -1.174 -28.693 1.00 96.81 199 ASP A N 1
ATOM 1489 C CA . ASP A 1 199 ? -2.275 0.291 -28.707 1.00 96.81 199 ASP A CA 1
ATOM 1490 C C . ASP A 1 199 ? -0.898 0.833 -29.119 1.00 96.81 199 ASP A C 1
ATOM 1492 O O . ASP A 1 199 ? 0.019 0.892 -28.302 1.00 96.81 199 ASP A O 1
ATOM 1496 N N . ASP A 1 200 ? -0.769 1.316 -30.354 1.00 95.56 200 ASP A N 1
ATOM 1497 C CA . ASP A 1 200 ? 0.472 1.909 -30.884 1.00 95.56 200 ASP A CA 1
ATOM 1498 C C . ASP A 1 200 ? 0.662 3.397 -30.533 1.00 95.56 200 ASP A C 1
ATOM 1500 O O . ASP A 1 200 ? 1.543 4.069 -31.074 1.00 95.56 200 ASP A O 1
ATOM 1504 N N . THR A 1 201 ? -0.170 3.968 -29.656 1.00 95.06 201 THR A N 1
ATOM 1505 C CA . THR A 1 201 ? -0.065 5.384 -29.249 1.00 95.06 201 THR A CA 1
ATOM 1506 C C . THR A 1 201 ? 0.701 5.584 -27.943 1.00 95.06 201 THR A C 1
ATOM 1508 O O . THR A 1 201 ? 1.141 6.699 -27.639 1.00 95.06 201 THR A O 1
ATOM 1511 N N . ARG A 1 202 ? 0.872 4.508 -27.170 1.00 95.06 202 ARG A N 1
ATOM 1512 C CA . ARG A 1 202 ? 1.533 4.482 -25.863 1.00 95.06 202 ARG A CA 1
ATOM 1513 C C . ARG A 1 202 ? 2.651 3.451 -25.865 1.00 95.06 202 ARG A C 1
ATOM 1515 O O . ARG A 1 202 ? 2.555 2.424 -26.523 1.00 95.06 202 ARG A O 1
ATOM 1522 N N . GLY A 1 203 ? 3.708 3.694 -25.104 1.00 93.94 203 GLY A N 1
ATOM 1523 C CA . GLY A 1 203 ? 4.822 2.762 -24.988 1.00 93.94 203 GLY A CA 1
ATOM 1524 C C . GLY A 1 203 ? 5.975 3.354 -24.192 1.00 93.94 203 GLY A C 1
ATOM 1525 O O . GLY A 1 203 ? 5.954 4.535 -23.844 1.00 93.94 203 GLY A O 1
ATOM 1526 N N . ALA A 1 204 ? 6.951 2.515 -23.873 1.00 95.19 204 ALA A N 1
ATOM 1527 C CA . ALA A 1 204 ? 8.097 2.857 -23.048 1.00 95.19 204 ALA A CA 1
ATOM 1528 C C . ALA A 1 204 ? 9.374 2.241 -23.627 1.00 95.19 204 ALA A C 1
ATOM 1530 O O . ALA A 1 204 ? 9.361 1.157 -24.213 1.00 95.19 204 ALA A O 1
ATOM 1531 N N . GLY A 1 205 ? 10.486 2.948 -23.439 1.00 93.38 205 GLY A N 1
ATOM 1532 C CA . GLY A 1 205 ? 11.779 2.582 -24.005 1.00 93.38 205 GLY A CA 1
ATOM 1533 C C . GLY A 1 205 ? 12.021 3.133 -25.407 1.00 93.38 205 GLY A C 1
ATOM 1534 O O . GLY A 1 205 ? 11.205 3.853 -25.989 1.00 93.38 205 GLY A O 1
ATOM 1535 N N . VAL A 1 206 ? 13.203 2.820 -25.934 1.00 95.06 206 VAL A N 1
ATOM 1536 C CA . VAL A 1 206 ? 13.701 3.373 -27.197 1.00 95.06 206 VAL A CA 1
ATOM 1537 C C . VAL A 1 206 ? 14.257 2.294 -28.114 1.00 95.06 206 VAL A C 1
ATOM 1539 O O . VAL A 1 206 ? 14.836 1.299 -27.684 1.00 95.06 206 VAL A O 1
ATOM 1542 N N . GLN A 1 207 ? 14.129 2.543 -29.404 1.00 93.56 207 GLN A N 1
ATOM 1543 C CA . GLN A 1 207 ? 14.711 1.775 -30.490 1.00 93.56 207 GLN A CA 1
ATOM 1544 C C . GLN A 1 207 ? 16.221 2.068 -30.647 1.00 93.56 207 GLN A C 1
ATOM 1546 O O . GLN A 1 207 ? 16.801 2.983 -30.039 1.00 93.56 207 GLN A O 1
ATOM 1551 N N . SER A 1 208 ? 16.899 1.299 -31.498 1.00 90.50 208 SER A N 1
ATOM 1552 C CA . SER A 1 208 ? 18.311 1.474 -31.870 1.00 90.50 208 SER A CA 1
ATOM 1553 C C . SER A 1 208 ? 18.574 2.808 -32.565 1.00 90.50 208 SER A C 1
ATOM 1555 O O . SER A 1 208 ? 19.666 3.359 -32.431 1.00 90.50 208 SER A O 1
ATOM 1557 N N . ASN A 1 209 ? 17.586 3.339 -33.287 1.00 90.44 209 ASN A N 1
ATOM 1558 C CA . ASN A 1 209 ? 17.625 4.664 -33.919 1.00 90.44 209 ASN A CA 1
ATOM 1559 C C . ASN A 1 209 ? 17.323 5.818 -32.938 1.00 90.44 209 ASN A C 1
ATOM 1561 O O . ASN A 1 209 ? 17.534 6.974 -33.297 1.00 90.44 209 ASN A O 1
ATOM 1565 N N . GLY A 1 210 ? 16.888 5.514 -31.709 1.00 91.19 210 GLY A N 1
ATOM 1566 C CA . GLY A 1 210 ? 16.497 6.494 -30.692 1.00 91.19 210 GLY A CA 1
ATOM 1567 C C . GLY A 1 210 ? 15.018 6.885 -30.704 1.00 91.19 210 GLY A C 1
ATOM 1568 O O . GLY A 1 210 ? 14.619 7.664 -29.841 1.00 91.19 210 GLY A O 1
ATOM 1569 N N . ASP A 1 211 ? 14.215 6.344 -31.622 1.00 93.06 211 ASP A N 1
ATOM 1570 C CA . ASP A 1 211 ? 12.768 6.563 -31.648 1.00 93.06 211 ASP A CA 1
ATOM 1571 C C . ASP A 1 211 ? 12.089 5.823 -30.478 1.00 93.06 211 ASP A C 1
ATOM 1573 O O . ASP A 1 211 ? 12.599 4.794 -30.025 1.00 93.06 211 ASP A O 1
ATOM 1577 N N . PRO A 1 212 ? 10.950 6.311 -29.958 1.00 94.00 212 PRO A N 1
ATOM 1578 C CA . PRO A 1 212 ? 10.218 5.608 -28.909 1.00 94.00 212 PRO A CA 1
ATOM 1579 C C . PRO A 1 212 ? 9.672 4.262 -29.409 1.00 94.00 212 PRO A C 1
ATOM 1581 O O . PRO A 1 212 ? 9.323 4.101 -30.583 1.00 94.00 212 PRO A O 1
ATOM 1584 N N . ILE A 1 213 ? 9.575 3.285 -28.508 1.00 94.00 213 ILE A N 1
ATOM 1585 C CA . ILE A 1 213 ? 8.897 2.013 -28.780 1.00 94.00 213 ILE A CA 1
ATOM 1586 C C . ILE A 1 213 ? 7.418 2.198 -28.454 1.00 94.00 213 ILE A C 1
ATOM 1588 O O . ILE A 1 213 ? 7.050 2.246 -27.285 1.00 94.00 213 ILE A O 1
ATOM 1592 N N . VAL A 1 214 ? 6.578 2.307 -29.481 1.00 94.88 214 VAL A N 1
ATOM 1593 C CA . VAL A 1 214 ? 5.114 2.384 -29.322 1.00 94.88 214 VAL A CA 1
ATOM 1594 C C . VAL A 1 214 ? 4.409 1.169 -29.920 1.00 94.88 214 VAL A C 1
ATOM 1596 O O . VAL A 1 214 ? 3.494 0.640 -29.300 1.00 94.88 214 VAL A O 1
ATOM 1599 N N . ASP A 1 215 ? 4.925 0.656 -31.038 1.00 94.44 215 ASP A N 1
ATOM 1600 C CA . ASP A 1 215 ? 4.539 -0.627 -31.630 1.00 94.44 215 ASP A CA 1
ATOM 1601 C C . ASP A 1 215 ? 5.208 -1.780 -30.853 1.00 94.44 215 ASP A C 1
ATOM 1603 O O . ASP A 1 215 ? 6.334 -2.219 -31.129 1.00 94.44 215 ASP A O 1
ATOM 1607 N N . THR A 1 216 ? 4.541 -2.208 -29.780 1.00 94.94 216 THR A N 1
ATOM 1608 C CA . THR A 1 216 ? 5.051 -3.247 -28.872 1.00 94.94 216 THR A CA 1
ATOM 1609 C C . THR A 1 216 ? 4.898 -4.646 -29.469 1.00 94.94 216 THR A C 1
ATOM 1611 O O . THR A 1 216 ? 5.705 -5.515 -29.142 1.00 94.94 216 THR A O 1
ATOM 1614 N N . ASN A 1 217 ? 3.906 -4.870 -30.333 1.00 93.56 217 ASN A N 1
ATOM 1615 C CA . ASN A 1 217 ? 3.605 -6.168 -30.948 1.00 93.56 217 ASN A CA 1
ATOM 1616 C C . ASN A 1 217 ? 4.257 -6.363 -32.334 1.00 93.56 217 ASN A C 1
ATOM 1618 O O . ASN A 1 217 ? 4.155 -7.441 -32.918 1.00 93.56 217 ASN A O 1
ATOM 1622 N N . ASN A 1 218 ? 4.957 -5.336 -32.823 1.00 92.94 218 ASN A N 1
ATOM 1623 C CA . ASN A 1 218 ? 5.734 -5.321 -34.057 1.00 92.94 218 ASN A CA 1
ATOM 1624 C C . ASN A 1 218 ? 4.907 -5.673 -35.306 1.00 92.94 218 ASN A C 1
ATOM 1626 O O . ASN A 1 218 ? 5.411 -6.328 -36.226 1.00 92.94 218 ASN A O 1
ATOM 1630 N N . ASP A 1 219 ? 3.636 -5.263 -35.336 1.00 91.81 219 ASP A N 1
ATOM 1631 C CA . ASP A 1 219 ? 2.726 -5.488 -36.466 1.00 91.81 219 ASP A CA 1
ATOM 1632 C C . ASP A 1 219 ? 2.503 -4.240 -37.343 1.00 91.81 219 ASP A C 1
ATOM 1634 O O . ASP A 1 219 ? 1.857 -4.301 -38.401 1.00 91.81 219 ASP A O 1
ATOM 1638 N N . GLY A 1 220 ? 3.110 -3.116 -36.957 1.00 90.44 220 GLY A N 1
ATOM 1639 C CA . GLY A 1 220 ? 3.024 -1.836 -37.634 1.00 90.44 220 GLY A CA 1
ATOM 1640 C C . GLY A 1 220 ? 1.726 -1.096 -37.334 1.00 90.44 220 GLY A C 1
ATOM 1641 O O . GLY A 1 220 ? 1.709 -0.176 -36.536 1.00 90.44 220 GLY A O 1
ATOM 1642 N N . ALA A 1 221 ? 0.678 -1.385 -38.095 1.00 90.62 221 ALA A N 1
ATOM 1643 C CA . ALA A 1 221 ? -0.652 -0.795 -37.896 1.00 90.62 221 ALA A CA 1
ATOM 1644 C C . ALA A 1 221 ? -1.736 -1.824 -38.241 1.00 90.62 221 ALA A C 1
ATOM 1646 O O . ALA A 1 221 ? -2.815 -1.480 -38.738 1.00 90.62 221 ALA A O 1
ATOM 1647 N N . ALA A 1 222 ? -1.387 -3.109 -38.130 1.00 92.62 222 ALA A N 1
ATOM 1648 C CA . ALA A 1 222 ? -2.233 -4.201 -38.582 1.00 92.62 222 ALA A CA 1
ATOM 1649 C C . ALA A 1 222 ? -3.343 -4.485 -37.567 1.00 92.62 222 ALA A C 1
ATOM 1651 O O . ALA A 1 222 ? -4.450 -4.856 -37.970 1.00 92.62 222 ALA A O 1
ATOM 1652 N N . SER A 1 223 ? -3.063 -4.275 -36.281 1.00 93.50 223 SER A N 1
ATOM 1653 C CA . SER A 1 223 ? -4.052 -4.284 -35.208 1.00 93.50 223 SER A CA 1
ATOM 1654 C C . SER A 1 223 ? -4.377 -2.869 -34.723 1.00 93.50 223 SER A C 1
ATOM 1656 O O . SER A 1 223 ? -3.713 -1.895 -35.069 1.00 93.50 223 SER A O 1
ATOM 1658 N N . GLN A 1 224 ? -5.498 -2.741 -34.013 1.00 94.62 224 GLN A N 1
ATOM 1659 C CA . GLN A 1 224 ? -5.945 -1.509 -33.366 1.00 94.62 224 GLN A CA 1
ATOM 1660 C C . GLN A 1 224 ? -6.610 -1.889 -32.040 1.00 94.62 224 GLN A C 1
ATOM 1662 O O . GLN A 1 224 ? -7.332 -2.893 -32.017 1.00 94.62 224 GLN A O 1
ATOM 1667 N N . PRO A 1 225 ? -6.441 -1.091 -30.977 1.00 96.69 225 PRO A N 1
ATOM 1668 C CA . PRO A 1 225 ? -6.985 -1.414 -29.664 1.00 96.69 225 PRO A CA 1
ATOM 1669 C C . PRO A 1 225 ? -8.519 -1.332 -29.656 1.00 96.69 225 PRO A C 1
ATOM 1671 O O . PRO A 1 225 ? -9.108 -0.480 -30.331 1.00 96.69 225 PRO A O 1
ATOM 1674 N N . GLN A 1 226 ? -9.176 -2.217 -28.907 1.00 97.00 226 GLN A N 1
ATOM 1675 C CA . GLN A 1 226 ? -10.632 -2.272 -28.744 1.00 97.00 226 GLN A CA 1
ATOM 1676 C C . GLN A 1 226 ? -11.023 -2.346 -27.259 1.00 97.00 226 GLN A C 1
ATOM 1678 O O . GLN A 1 226 ? -10.299 -2.934 -26.462 1.00 97.00 226 GLN A O 1
ATOM 1683 N N . PRO A 1 227 ? -12.170 -1.772 -26.850 1.00 96.75 227 PRO A N 1
ATOM 1684 C CA . PRO A 1 227 ? -12.717 -2.021 -25.515 1.00 96.75 227 PRO A CA 1
ATOM 1685 C C . PRO A 1 227 ? -12.928 -3.523 -25.273 1.00 96.75 227 PRO A C 1
ATOM 1687 O O . PRO A 1 227 ? -13.444 -4.211 -26.156 1.00 96.75 227 PRO A O 1
ATOM 1690 N N . GLY A 1 228 ? -12.555 -4.011 -24.089 1.00 96.75 228 GLY A N 1
ATOM 1691 C CA . GLY A 1 228 ? -12.589 -5.438 -23.751 1.00 96.75 228 GLY A CA 1
ATOM 1692 C C . GLY A 1 228 ? -11.364 -6.235 -24.211 1.00 96.75 228 GLY A C 1
ATOM 1693 O O . GLY A 1 228 ? -11.392 -7.464 -24.164 1.00 96.75 228 GLY A O 1
ATOM 1694 N N . ASP A 1 229 ? -10.289 -5.571 -24.651 1.00 98.12 229 ASP A N 1
ATOM 1695 C CA . ASP A 1 229 ? -9.022 -6.248 -24.964 1.00 98.12 229 ASP A CA 1
ATOM 1696 C C . ASP A 1 229 ? -8.415 -6.922 -23.720 1.00 98.12 229 ASP A C 1
ATOM 1698 O O . ASP A 1 229 ? -7.698 -7.917 -23.840 1.00 98.12 229 ASP A O 1
ATOM 1702 N N . TRP A 1 230 ? -8.718 -6.406 -22.528 1.00 98.25 230 TRP A N 1
ATOM 1703 C CA . TRP A 1 230 ? -8.335 -6.969 -21.235 1.00 98.25 230 TRP A CA 1
ATOM 1704 C C . TRP A 1 230 ? -9.460 -6.809 -20.207 1.00 98.25 230 TRP A C 1
ATOM 1706 O O . TRP A 1 230 ? -10.424 -6.094 -20.465 1.00 98.25 230 TRP A O 1
ATOM 1716 N N . ASP A 1 231 ? -9.355 -7.496 -19.071 1.00 97.25 231 ASP A N 1
ATOM 1717 C CA . ASP A 1 231 ? -10.455 -7.678 -18.117 1.00 97.25 231 ASP A CA 1
ATOM 1718 C C . ASP A 1 231 ? -10.685 -6.444 -17.225 1.00 97.25 231 ASP A C 1
ATOM 1720 O O . ASP A 1 231 ? -11.461 -5.549 -17.576 1.00 97.25 231 ASP A O 1
ATOM 1724 N N . THR A 1 232 ? -10.001 -6.386 -16.074 1.00 97.75 232 THR A N 1
ATOM 1725 C CA . THR A 1 232 ? -10.231 -5.369 -15.044 1.00 97.75 232 THR A CA 1
ATOM 1726 C C . THR A 1 232 ? -9.070 -5.241 -14.056 1.00 97.75 232 THR A C 1
ATOM 1728 O O . THR A 1 232 ? -8.199 -6.112 -13.945 1.00 97.75 232 THR A O 1
ATOM 1731 N N . ILE A 1 233 ? -9.067 -4.135 -13.313 1.00 98.00 233 ILE A N 1
ATOM 1732 C CA . ILE A 1 233 ? -8.419 -4.042 -12.004 1.00 98.00 233 ILE A CA 1
ATOM 1733 C C . ILE A 1 233 ? -9.497 -4.324 -10.954 1.00 98.00 233 ILE A C 1
ATOM 1735 O O . ILE A 1 233 ? -10.333 -3.465 -10.667 1.00 98.00 233 ILE A O 1
ATOM 1739 N N . LEU A 1 234 ? -9.489 -5.533 -10.402 1.00 97.31 234 LEU A N 1
ATOM 1740 C CA . LEU A 1 234 ? -10.441 -5.977 -9.390 1.00 97.31 234 LEU A CA 1
ATOM 1741 C C . LEU A 1 234 ? -9.878 -5.744 -7.982 1.00 97.31 234 LEU A C 1
ATOM 1743 O O . LEU A 1 234 ? -8.837 -6.292 -7.624 1.00 97.31 234 LEU A O 1
ATOM 1747 N N . IL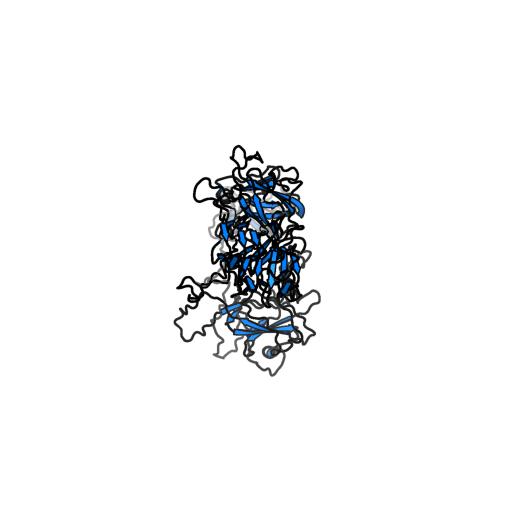E A 1 235 ? -10.601 -4.956 -7.191 1.00 96.38 235 ILE A N 1
ATOM 1748 C CA . ILE A 1 235 ? -10.450 -4.828 -5.740 1.00 96.38 235 ILE A CA 1
ATOM 1749 C C . ILE A 1 235 ? -11.638 -5.575 -5.133 1.00 96.38 235 ILE A C 1
ATOM 1751 O O . ILE A 1 235 ? -12.768 -5.076 -5.143 1.00 96.38 235 ILE A O 1
ATOM 1755 N N . ASP A 1 236 ? -11.396 -6.811 -4.702 1.00 93.00 236 ASP A N 1
ATOM 1756 C CA . ASP A 1 236 ? -12.440 -7.683 -4.170 1.00 93.00 236 ASP A CA 1
ATOM 1757 C C . ASP A 1 236 ? -12.825 -7.303 -2.726 1.00 93.00 236 ASP A C 1
ATOM 1759 O O . ASP A 1 236 ? -12.166 -6.487 -2.072 1.00 93.00 236 ASP A O 1
ATOM 1763 N N . ARG A 1 237 ? -13.895 -7.919 -2.213 1.00 85.75 237 ARG A N 1
ATOM 1764 C CA . ARG A 1 237 ? -14.470 -7.645 -0.890 1.00 85.75 237 ARG A CA 1
ATOM 1765 C C . ARG A 1 237 ? -13.459 -7.725 0.229 1.00 85.75 237 ARG A C 1
ATOM 1767 O O . ARG A 1 237 ? -13.564 -6.946 1.150 1.00 85.75 237 ARG A O 1
ATOM 1774 N N . PHE A 1 238 ? -12.517 -8.652 0.172 1.00 86.88 238 PHE A N 1
ATOM 1775 C CA . PHE A 1 238 ? -11.543 -8.831 1.242 1.00 86.88 238 PHE A CA 1
ATOM 1776 C C . PHE A 1 238 ? -10.185 -8.210 0.901 1.00 86.88 238 PHE A C 1
ATOM 1778 O O . PHE A 1 238 ? -9.219 -8.437 1.615 1.00 86.88 238 PHE A O 1
ATOM 1785 N N . ALA A 1 239 ? -10.065 -7.408 -0.157 1.00 91.62 239 ALA A N 1
ATOM 1786 C CA . ALA A 1 239 ? -8.863 -6.600 -0.350 1.00 91.62 239 ALA A CA 1
ATOM 1787 C C . ALA A 1 239 ? -8.670 -5.621 0.824 1.00 91.62 239 ALA A C 1
ATOM 1789 O O . ALA A 1 239 ? -9.632 -5.225 1.481 1.00 91.62 239 ALA A O 1
ATOM 1790 N N . HIS A 1 240 ? -7.427 -5.227 1.088 1.00 90.50 240 HIS A N 1
ATOM 1791 C CA . HIS A 1 240 ? -7.120 -4.297 2.176 1.00 90.50 240 HIS A CA 1
ATOM 1792 C C . HIS A 1 240 ? -7.514 -2.857 1.817 1.00 90.50 240 HIS A C 1
ATOM 1794 O O . HIS A 1 240 ? -7.182 -2.370 0.727 1.00 90.50 240 HIS A O 1
ATOM 1800 N N . ASP A 1 241 ? -8.186 -2.166 2.739 1.00 87.19 241 ASP A N 1
ATOM 1801 C CA . ASP A 1 241 ? -8.884 -0.893 2.503 1.00 87.19 241 ASP A CA 1
ATOM 1802 C C . ASP A 1 241 ? -8.489 0.238 3.466 1.00 87.19 241 ASP A C 1
ATOM 1804 O O . ASP A 1 241 ? -9.166 1.265 3.550 1.00 87.19 241 ASP A O 1
ATOM 1808 N N . ALA A 1 242 ? -7.361 0.092 4.168 1.00 88.38 242 ALA A N 1
ATOM 1809 C CA . ALA A 1 242 ? -6.887 1.105 5.103 1.00 88.38 242 ALA A CA 1
ATOM 1810 C C . ALA A 1 242 ? -6.718 2.484 4.435 1.00 88.38 242 ALA A C 1
ATOM 1812 O O . ALA A 1 242 ? -6.017 2.628 3.430 1.00 88.38 242 ALA A O 1
ATOM 1813 N N . ASN A 1 243 ? -7.298 3.523 5.051 1.00 90.81 243 ASN A N 1
ATOM 1814 C CA . ASN A 1 243 ? -7.213 4.921 4.604 1.00 90.81 243 ASN A CA 1
ATOM 1815 C C . ASN A 1 243 ? -5.854 5.559 4.954 1.00 90.81 243 ASN A C 1
ATOM 1817 O O . ASN A 1 243 ? -5.772 6.555 5.676 1.00 90.81 243 ASN A O 1
ATOM 1821 N N . VAL A 1 244 ? -4.777 4.946 4.474 1.00 93.62 244 VAL A N 1
ATOM 1822 C CA . VAL A 1 244 ? -3.392 5.413 4.584 1.00 93.62 244 VAL A CA 1
ATOM 1823 C C . VAL A 1 244 ? -2.907 5.699 3.172 1.00 93.62 244 VAL A C 1
ATOM 1825 O O . VAL A 1 244 ? -3.095 4.895 2.260 1.00 93.62 244 VAL A O 1
ATOM 1828 N N . GLU A 1 245 ? -2.319 6.870 2.975 1.00 94.00 245 GLU A N 1
ATOM 1829 C CA . GLU A 1 245 ? -1.969 7.351 1.646 1.00 94.00 245 GLU A CA 1
ATOM 1830 C C . GLU A 1 245 ? -0.515 7.028 1.302 1.00 94.00 245 GLU A C 1
ATOM 1832 O O . GLU A 1 245 ? 0.402 7.513 1.958 1.00 94.00 245 GLU A O 1
ATOM 1837 N N . VAL A 1 246 ? -0.301 6.252 0.235 1.00 94.88 246 VAL A N 1
ATOM 1838 C CA . VAL A 1 246 ? 1.040 6.063 -0.333 1.00 94.88 246 VAL A CA 1
ATOM 1839 C C . VAL A 1 246 ? 1.419 7.276 -1.165 1.00 94.88 246 VAL A C 1
ATOM 1841 O O . VAL A 1 246 ? 0.691 7.681 -2.078 1.00 94.88 246 VAL A O 1
ATOM 1844 N N . VAL A 1 247 ? 2.578 7.846 -0.879 1.00 94.94 247 VAL A N 1
ATOM 1845 C CA . VAL A 1 247 ? 3.141 8.997 -1.577 1.00 94.94 247 VAL A CA 1
ATOM 1846 C C . VAL A 1 247 ? 4.508 8.612 -2.119 1.00 94.94 247 VAL A C 1
ATOM 1848 O O . VAL A 1 247 ? 5.320 7.995 -1.436 1.00 94.94 247 VAL A O 1
ATOM 1851 N N . LEU A 1 248 ? 4.739 8.961 -3.377 1.00 94.00 248 LEU A N 1
ATOM 1852 C CA . LEU A 1 248 ? 6.048 8.864 -4.003 1.00 94.00 248 LEU A CA 1
ATOM 1853 C C . LEU A 1 248 ? 6.597 10.272 -4.069 1.00 94.00 248 LEU A C 1
ATOM 1855 O O . LEU A 1 248 ? 5.889 11.160 -4.550 1.00 94.00 248 LEU A O 1
ATOM 1859 N N . GLU A 1 249 ? 7.834 10.443 -3.632 1.00 93.25 249 GLU A N 1
ATOM 1860 C CA . GLU A 1 249 ? 8.528 11.711 -3.738 1.00 93.25 249 GLU A CA 1
ATOM 1861 C C . GLU A 1 249 ? 8.451 12.258 -5.168 1.00 93.25 249 GLU A C 1
ATOM 1863 O O . GLU A 1 249 ? 8.770 11.585 -6.156 1.00 93.25 249 GLU A O 1
ATOM 1868 N N . ASN A 1 250 ? 8.007 13.505 -5.285 1.00 91.00 250 ASN A N 1
ATOM 1869 C CA . ASN A 1 250 ? 7.885 14.192 -6.558 1.00 91.00 250 ASN A CA 1
ATOM 1870 C C . ASN A 1 250 ? 9.187 14.922 -6.913 1.00 91.00 250 ASN A C 1
ATOM 1872 O O . ASN A 1 250 ? 9.212 16.128 -7.179 1.00 91.00 250 ASN A O 1
ATOM 1876 N N . GLU A 1 251 ? 10.269 14.153 -6.957 1.00 88.94 251 GLU A N 1
ATOM 1877 C CA . GLU A 1 251 ? 11.585 14.583 -7.396 1.00 88.94 251 GLU A CA 1
ATOM 1878 C C . GLU A 1 251 ? 12.108 13.659 -8.506 1.00 88.94 251 GLU A C 1
ATOM 1880 O O . GLU A 1 251 ? 11.868 12.453 -8.536 1.00 88.94 251 GLU A O 1
ATOM 1885 N N . ILE A 1 252 ? 12.804 14.238 -9.487 1.00 86.50 252 ILE A N 1
ATOM 1886 C CA . ILE A 1 252 ? 13.478 13.451 -10.521 1.00 86.50 252 ILE A CA 1
ATOM 1887 C C . ILE A 1 252 ? 14.782 12.879 -9.958 1.00 86.50 252 ILE A C 1
ATOM 1889 O O . ILE A 1 252 ? 15.571 13.606 -9.363 1.00 86.50 252 ILE A O 1
ATOM 1893 N N . ARG A 1 253 ? 15.084 11.611 -10.254 1.00 82.44 253 ARG A N 1
ATOM 1894 C CA . ARG A 1 253 ? 16.301 10.918 -9.776 1.00 82.44 253 ARG A CA 1
ATOM 1895 C C . ARG A 1 253 ? 17.615 11.642 -10.108 1.00 82.44 253 ARG A C 1
ATOM 1897 O O . ARG A 1 253 ? 18.626 11.466 -9.438 1.00 82.44 253 ARG A O 1
ATOM 1904 N N . SER A 1 254 ? 17.627 12.445 -11.174 1.00 78.50 254 SER A N 1
ATOM 1905 C CA . SER A 1 254 ? 18.789 13.230 -11.611 1.00 78.50 254 SER A CA 1
ATOM 1906 C C . SER A 1 254 ? 18.771 14.687 -11.130 1.00 78.50 254 SER A C 1
ATOM 1908 O O . SER A 1 254 ? 19.418 15.536 -11.754 1.00 78.50 254 SER A O 1
ATOM 1910 N N . ALA A 1 255 ? 17.974 15.021 -10.114 1.00 82.75 255 ALA A N 1
ATOM 1911 C CA . ALA A 1 255 ? 17.910 16.371 -9.574 1.00 82.75 255 ALA A CA 1
ATOM 1912 C C . ALA A 1 255 ? 19.285 16.808 -9.043 1.00 82.75 255 ALA A C 1
ATOM 1914 O O . ALA A 1 255 ? 20.090 16.013 -8.556 1.00 82.75 255 ALA A O 1
ATOM 1915 N N . ASN A 1 256 ? 19.594 18.100 -9.187 1.00 84.12 256 ASN A N 1
ATOM 1916 C CA . ASN A 1 256 ? 20.796 18.647 -8.567 1.00 84.12 256 ASN A CA 1
ATOM 1917 C C . ASN A 1 256 ? 20.476 18.953 -7.111 1.00 84.12 256 ASN A C 1
ATOM 1919 O O . ASN A 1 256 ? 19.618 19.793 -6.861 1.00 84.12 256 ASN A O 1
ATOM 1923 N N . ALA A 1 257 ? 21.223 18.359 -6.187 1.00 83.62 257 ALA A N 1
ATOM 1924 C CA . ALA A 1 257 ? 21.054 18.663 -4.779 1.00 83.62 257 ALA A CA 1
ATOM 1925 C C . ALA A 1 257 ? 21.483 20.107 -4.425 1.00 83.62 257 ALA A C 1
ATOM 1927 O O . ALA A 1 257 ? 22.463 20.619 -4.988 1.00 83.62 257 ALA A O 1
ATOM 1928 N N . PRO A 1 258 ? 20.820 20.755 -3.450 1.00 81.50 258 PRO A N 1
ATOM 1929 C CA . PRO A 1 258 ? 19.647 20.247 -2.735 1.00 81.50 258 PRO A CA 1
ATOM 1930 C C . PRO A 1 258 ? 18.408 20.205 -3.647 1.00 81.50 258 PRO A C 1
ATOM 1932 O O . PRO A 1 258 ? 18.232 21.120 -4.459 1.00 81.50 258 PRO A O 1
ATOM 1935 N N . GLY A 1 259 ? 17.605 19.146 -3.518 1.00 81.44 259 GLY A N 1
ATOM 1936 C CA . GLY A 1 259 ? 16.411 18.893 -4.314 1.00 81.44 259 GLY A CA 1
ATOM 1937 C C . GLY A 1 259 ? 15.371 20.021 -4.332 1.00 81.44 259 GLY A C 1
ATOM 1938 O O . GLY A 1 259 ? 15.435 21.034 -3.626 1.00 81.44 259 GLY A O 1
ATOM 1939 N N . SER A 1 260 ? 14.374 19.855 -5.191 1.00 87.81 260 SER A N 1
ATOM 1940 C CA . SER A 1 260 ? 13.252 20.772 -5.402 1.00 87.81 260 SER A CA 1
ATOM 1941 C C . SER A 1 260 ? 12.359 20.948 -4.166 1.00 87.81 260 SER A C 1
ATOM 1943 O O . SER A 1 260 ? 11.777 22.022 -3.980 1.00 87.81 260 SER A O 1
ATOM 1945 N N . ASN A 1 261 ? 12.324 19.952 -3.284 1.00 91.75 261 ASN A N 1
ATOM 1946 C CA . ASN A 1 261 ? 11.574 19.916 -2.028 1.00 91.75 261 ASN A CA 1
ATOM 1947 C C . ASN A 1 261 ? 12.451 20.194 -0.784 1.00 91.75 261 ASN A C 1
ATOM 1949 O O . ASN A 1 261 ? 12.010 19.986 0.338 1.00 91.75 261 ASN A O 1
ATOM 1953 N N . ALA A 1 262 ? 13.656 20.757 -0.929 1.00 92.50 262 ALA A N 1
ATOM 1954 C CA . ALA A 1 262 ? 14.629 20.862 0.169 1.00 92.50 262 ALA A CA 1
ATOM 1955 C C . ALA A 1 262 ? 14.386 21.938 1.252 1.00 92.50 262 ALA A C 1
ATOM 1957 O O . ALA A 1 262 ? 15.269 22.220 2.072 1.00 92.50 262 ALA A O 1
ATOM 1958 N N . SER A 1 263 ? 13.227 22.600 1.287 1.00 94.06 263 SER A N 1
ATOM 1959 C CA . SER A 1 263 ? 12.944 23.660 2.267 1.00 94.06 263 SER A CA 1
ATOM 1960 C C . SER A 1 263 ? 11.499 23.631 2.748 1.00 94.06 263 SER A C 1
ATOM 1962 O O . SER A 1 263 ? 10.619 23.197 2.018 1.00 94.06 263 SER A O 1
ATOM 1964 N N . ALA A 1 264 ? 11.222 24.202 3.926 1.00 93.88 264 ALA A N 1
ATOM 1965 C CA . ALA A 1 264 ? 9.851 24.341 4.432 1.00 93.88 264 ALA A CA 1
ATOM 1966 C C . ALA A 1 264 ? 8.932 25.096 3.449 1.00 93.88 264 ALA A C 1
ATOM 1968 O O . ALA A 1 264 ? 7.755 24.789 3.329 1.00 93.88 264 ALA A O 1
ATOM 1969 N N . THR A 1 265 ? 9.470 26.059 2.692 1.00 93.88 265 THR A N 1
ATOM 1970 C CA . THR A 1 265 ? 8.688 26.820 1.702 1.00 93.88 265 THR A CA 1
ATOM 1971 C C . THR A 1 265 ? 8.415 26.080 0.398 1.00 93.88 265 THR A C 1
ATOM 1973 O O . THR A 1 265 ? 7.529 26.487 -0.350 1.00 93.88 265 THR A O 1
ATOM 1976 N N . SER A 1 266 ? 9.202 25.050 0.099 1.00 94.44 266 SER A N 1
ATOM 1977 C CA . SER A 1 266 ? 9.079 24.228 -1.106 1.00 94.44 266 SER A CA 1
ATOM 1978 C C . SER A 1 266 ? 8.713 22.784 -0.775 1.00 94.44 266 SER A C 1
ATOM 1980 O O . SER A 1 266 ? 8.885 21.917 -1.621 1.00 94.44 266 SER A O 1
ATOM 1982 N N . ALA A 1 267 ? 8.233 22.541 0.446 1.00 96.31 267 ALA A N 1
ATOM 1983 C CA . ALA A 1 267 ? 7.944 21.212 0.944 1.00 96.31 267 ALA A CA 1
ATOM 1984 C C . ALA A 1 267 ? 6.865 20.532 0.097 1.00 96.31 267 ALA A C 1
ATOM 1986 O O . ALA A 1 267 ? 5.891 21.164 -0.323 1.00 96.31 267 ALA A O 1
ATOM 1987 N N . GLU A 1 268 ? 7.027 19.234 -0.119 1.00 95.81 268 GLU A N 1
ATOM 1988 C CA . GLU A 1 268 ? 6.013 18.419 -0.765 1.00 95.81 268 GLU A CA 1
ATOM 1989 C C . GLU A 1 268 ? 4.837 18.215 0.194 1.00 95.81 268 GLU A C 1
ATOM 1991 O O . GLU A 1 268 ? 5.009 17.823 1.347 1.00 95.81 268 GLU A O 1
ATOM 1996 N N . TYR A 1 269 ? 3.631 18.555 -0.250 1.00 95.94 269 TYR A N 1
ATOM 1997 C CA . TYR A 1 269 ? 2.438 18.470 0.585 1.00 95.94 269 TYR A CA 1
ATOM 1998 C C . TYR A 1 269 ? 1.825 17.072 0.506 1.00 95.94 269 TYR A C 1
ATOM 2000 O O . TYR A 1 269 ? 1.409 16.647 -0.570 1.00 95.94 269 TYR A O 1
ATOM 2008 N N . LEU A 1 270 ? 1.751 16.390 1.650 1.00 95.69 270 LEU A N 1
ATOM 2009 C CA . LEU A 1 270 ? 1.219 15.033 1.770 1.00 95.69 270 LEU A CA 1
ATOM 2010 C C . LEU A 1 270 ? -0.307 15.018 1.901 1.00 95.69 270 LEU A C 1
ATOM 2012 O O . LEU A 1 270 ? -0.962 14.163 1.319 1.00 95.69 270 LEU A O 1
ATOM 2016 N N . GLY A 1 271 ? -0.879 15.957 2.660 1.00 95.44 271 GLY A N 1
ATOM 2017 C CA . GLY A 1 271 ? -2.314 15.989 2.951 1.00 95.44 271 GLY A CA 1
ATOM 2018 C C . GLY A 1 271 ? -2.636 16.404 4.385 1.00 95.44 271 GLY A C 1
ATOM 2019 O O . GLY A 1 271 ? -1.833 17.051 5.061 1.00 95.44 271 GLY A O 1
ATOM 2020 N N . SER A 1 272 ? -3.828 16.021 4.845 1.00 96.50 272 SER A N 1
ATOM 2021 C CA . SER A 1 272 ? -4.317 16.260 6.206 1.00 96.50 272 SER A CA 1
ATOM 2022 C C . SER A 1 272 ? -4.402 14.944 6.977 1.00 96.50 272 SER A C 1
ATOM 2024 O O . SER A 1 272 ? -4.909 13.954 6.453 1.00 96.50 272 SER A O 1
ATOM 2026 N N . LEU A 1 273 ? -3.895 14.922 8.207 1.00 96.56 273 LEU A N 1
ATOM 2027 C CA . LEU A 1 273 ? -3.905 13.771 9.102 1.00 96.56 273 LEU A CA 1
ATOM 2028 C C . LEU A 1 273 ? -5.101 13.858 10.057 1.00 96.56 273 LEU A C 1
ATOM 2030 O O . LEU A 1 273 ? -5.390 14.911 10.630 1.00 96.56 273 LEU A O 1
ATOM 2034 N N . ALA A 1 274 ? -5.786 12.736 10.243 1.00 94.75 274 ALA A N 1
ATOM 2035 C CA . ALA A 1 274 ? -6.868 12.587 11.203 1.00 94.75 274 ALA A CA 1
ATOM 2036 C C . ALA A 1 274 ? -6.359 12.667 12.656 1.00 94.75 274 ALA A C 1
ATOM 2038 O O . ALA A 1 274 ? -5.190 12.423 12.938 1.00 94.75 274 ALA A O 1
ATOM 2039 N N . ASN A 1 275 ? -7.243 12.969 13.607 1.00 91.62 275 ASN A N 1
ATOM 2040 C CA . ASN A 1 275 ? -6.857 13.123 15.021 1.00 91.62 275 ASN A CA 1
ATOM 2041 C C . ASN A 1 275 ? -6.721 11.775 15.737 1.00 91.62 275 ASN A C 1
ATOM 2043 O O . ASN A 1 275 ? -6.085 11.664 16.782 1.00 91.62 275 ASN A O 1
ATOM 2047 N N . ASN A 1 276 ? -7.408 10.765 15.216 1.00 88.81 276 ASN A N 1
ATOM 2048 C CA . ASN A 1 276 ? -7.411 9.390 15.688 1.00 88.81 276 ASN A CA 1
ATOM 2049 C C . ASN A 1 276 ? -7.911 8.459 14.573 1.00 88.81 276 ASN A C 1
ATOM 2051 O O . ASN A 1 276 ? -8.450 8.911 13.557 1.00 88.81 276 ASN A O 1
ATOM 2055 N N . THR A 1 277 ? -7.794 7.153 14.805 1.00 84.81 277 THR A N 1
ATOM 2056 C CA . THR A 1 277 ? -8.151 6.086 13.856 1.00 84.81 277 THR A CA 1
ATOM 2057 C C . THR A 1 277 ? -9.628 6.050 13.451 1.00 84.81 277 THR A C 1
ATOM 2059 O O . THR A 1 277 ? -9.953 5.456 12.430 1.00 84.81 277 THR A O 1
ATOM 2062 N N . LYS A 1 278 ? -10.525 6.702 14.205 1.00 82.88 278 LYS A N 1
ATOM 2063 C CA . LYS A 1 278 ? -11.970 6.774 13.915 1.00 82.88 278 LYS A CA 1
ATOM 2064 C C . LYS A 1 278 ? -12.385 8.052 13.181 1.00 82.88 278 LYS A C 1
ATOM 2066 O O . LYS A 1 278 ? -13.525 8.163 12.750 1.00 82.88 278 LYS A O 1
ATOM 2071 N N . SER A 1 279 ? -11.482 9.023 13.067 1.00 85.75 279 SER A N 1
ATOM 2072 C CA . SER A 1 279 ? -11.751 10.340 12.469 1.00 85.75 279 SER A CA 1
ATOM 2073 C C . SER A 1 279 ? -11.231 10.487 11.036 1.00 85.75 279 SER A C 1
ATOM 2075 O O . SER A 1 279 ? -11.171 11.603 10.526 1.00 85.75 279 SER A O 1
ATOM 2077 N N . GLY A 1 280 ? -10.807 9.383 10.413 1.00 86.88 280 GLY A N 1
ATOM 2078 C CA . GLY A 1 280 ? -10.403 9.371 9.010 1.00 86.88 280 GLY A CA 1
ATOM 2079 C C . GLY A 1 280 ? -11.606 9.493 8.080 1.00 86.88 280 GLY A C 1
ATOM 2080 O O . GLY A 1 280 ? -12.642 8.875 8.318 1.00 86.88 280 GLY A O 1
ATOM 2081 N N . ASP A 1 281 ? -11.450 10.266 7.012 1.00 87.12 281 ASP A N 1
ATOM 2082 C CA . ASP A 1 281 ? -12.473 10.495 5.992 1.00 87.12 281 ASP A CA 1
ATOM 2083 C C . ASP A 1 281 ? -11.829 10.656 4.598 1.00 87.12 281 ASP A C 1
ATOM 2085 O O . ASP A 1 281 ? -10.674 10.274 4.380 1.00 87.12 281 ASP A O 1
ATOM 2089 N N . ASP A 1 282 ? -12.582 11.158 3.617 1.00 84.38 282 ASP A N 1
ATOM 2090 C CA . ASP A 1 282 ? -12.100 11.372 2.249 1.00 84.38 282 ASP A CA 1
ATOM 2091 C C . ASP A 1 282 ? -11.053 12.498 2.129 1.00 84.38 282 ASP A C 1
ATOM 2093 O O . ASP A 1 282 ? -10.347 12.571 1.119 1.00 84.38 282 ASP A O 1
ATOM 2097 N N . ILE A 1 283 ? -10.923 13.339 3.160 1.00 88.19 283 ILE A N 1
ATOM 2098 C CA . ILE A 1 283 ? -10.004 14.480 3.252 1.00 88.19 283 ILE A CA 1
ATOM 2099 C C . ILE A 1 283 ? -8.844 14.181 4.217 1.00 88.19 283 ILE A C 1
ATOM 2101 O O . ILE A 1 283 ? -7.681 14.399 3.873 1.00 88.19 283 ILE A O 1
ATOM 2105 N N . ARG A 1 284 ? -9.149 13.715 5.431 1.00 92.75 284 ARG A N 1
ATOM 2106 C CA . ARG A 1 284 ? -8.207 13.410 6.510 1.00 92.75 284 ARG A CA 1
ATOM 2107 C C . ARG A 1 284 ? -7.821 11.935 6.471 1.00 92.75 284 ARG A C 1
ATOM 2109 O O . ARG A 1 284 ? -8.630 11.054 6.761 1.00 92.75 284 ARG A O 1
ATOM 2116 N N . ARG A 1 285 ? -6.557 11.668 6.153 1.00 94.00 285 ARG A N 1
ATOM 2117 C CA . ARG A 1 285 ? -5.969 10.323 6.120 1.00 94.00 285 ARG A CA 1
ATOM 2118 C C . ARG A 1 285 ? -5.638 9.830 7.523 1.00 94.00 285 ARG A C 1
ATOM 2120 O O . ARG A 1 285 ? -5.382 10.621 8.427 1.00 94.00 285 ARG A O 1
ATOM 2127 N N . LEU A 1 286 ? -5.589 8.514 7.701 1.00 93.56 286 LEU A N 1
ATOM 2128 C CA . LEU A 1 286 ? -5.133 7.876 8.943 1.00 93.56 286 LEU A CA 1
ATOM 2129 C C . LEU A 1 286 ? -3.604 7.772 9.037 1.00 93.56 286 LEU A C 1
ATOM 2131 O O . LEU A 1 286 ? -3.065 7.489 10.107 1.00 93.56 286 LEU A O 1
ATOM 2135 N N . GLY A 1 287 ? -2.913 8.008 7.926 1.00 95.38 287 GLY A N 1
ATOM 2136 C CA . GLY A 1 287 ? -1.463 8.044 7.854 1.00 95.38 287 GLY A CA 1
ATOM 2137 C C . GLY A 1 287 ? -0.962 8.283 6.436 1.00 95.38 287 GLY A C 1
ATOM 2138 O O . GLY A 1 287 ? -1.746 8.301 5.483 1.00 95.38 287 GLY A O 1
ATOM 2139 N N . PHE A 1 288 ? 0.351 8.428 6.317 1.00 96.50 288 PHE A N 1
ATOM 2140 C CA . PHE A 1 288 ? 1.068 8.559 5.054 1.00 96.50 288 PHE A CA 1
ATOM 2141 C C . PHE A 1 288 ? 2.215 7.557 5.015 1.00 96.50 288 PHE A C 1
ATOM 2143 O O . PHE A 1 288 ? 2.907 7.384 6.015 1.00 96.50 288 PHE A O 1
ATOM 2150 N N . ASP A 1 289 ? 2.423 6.936 3.864 1.00 95.44 289 ASP A N 1
ATOM 2151 C CA . ASP A 1 289 ? 3.562 6.073 3.580 1.00 95.44 289 ASP A CA 1
ATOM 2152 C C . ASP A 1 289 ? 4.359 6.682 2.423 1.00 95.44 289 ASP A C 1
ATOM 2154 O O . ASP A 1 289 ? 3.932 6.665 1.266 1.00 95.44 289 ASP A O 1
ATOM 2158 N N . VAL A 1 290 ? 5.476 7.323 2.753 1.00 96.44 290 VAL A N 1
ATOM 2159 C CA . VAL A 1 290 ? 6.242 8.179 1.849 1.00 96.44 290 VAL A CA 1
ATOM 2160 C C . VAL A 1 290 ? 7.487 7.445 1.382 1.00 96.44 290 VAL A C 1
ATOM 2162 O O . VAL A 1 290 ? 8.348 7.093 2.179 1.00 96.44 290 VAL A O 1
ATOM 2165 N N . ASN A 1 291 ? 7.613 7.256 0.076 1.00 94.94 291 ASN A N 1
ATOM 2166 C CA . ASN A 1 291 ? 8.773 6.630 -0.543 1.00 94.94 291 ASN A CA 1
ATOM 2167 C C . ASN A 1 291 ? 9.632 7.712 -1.193 1.00 94.94 291 ASN A C 1
ATOM 2169 O O . ASN A 1 291 ? 9.158 8.381 -2.114 1.00 94.94 291 ASN A O 1
ATOM 2173 N N . GLY A 1 292 ? 10.871 7.865 -0.727 1.00 93.56 292 GLY A N 1
ATOM 2174 C CA . GLY A 1 292 ? 11.787 8.906 -1.195 1.00 93.56 292 GLY A CA 1
ATOM 2175 C C . GLY A 1 292 ? 13.209 8.411 -1.437 1.00 93.56 292 GLY A C 1
ATOM 2176 O O . GLY A 1 292 ? 13.583 7.288 -1.074 1.00 93.56 292 GLY A O 1
ATOM 2177 N N . LEU A 1 293 ? 14.012 9.262 -2.072 1.00 92.88 293 LEU A N 1
ATOM 2178 C CA . LEU A 1 293 ? 15.391 8.999 -2.455 1.00 92.88 293 LEU A CA 1
ATOM 2179 C C . LEU A 1 293 ? 16.281 10.186 -2.085 1.00 92.88 293 LEU A C 1
ATOM 2181 O O . LEU A 1 293 ? 16.289 11.207 -2.756 1.00 92.88 293 LEU A O 1
ATOM 2185 N N . ILE A 1 294 ? 17.196 9.966 -1.139 1.00 92.88 294 ILE A N 1
ATOM 2186 C CA . ILE A 1 294 ? 18.338 10.863 -0.940 1.00 92.88 294 ILE A CA 1
ATOM 2187 C C . ILE A 1 294 ? 19.351 10.565 -2.046 1.00 92.88 294 ILE A C 1
ATOM 2189 O O . ILE A 1 294 ? 20.227 9.703 -1.885 1.00 92.88 294 ILE A O 1
ATOM 2193 N N . GLY A 1 295 ? 19.229 11.255 -3.183 1.00 88.38 295 GLY A N 1
ATOM 2194 C CA . GLY A 1 295 ? 20.011 10.991 -4.396 1.00 88.38 295 GLY A CA 1
ATOM 2195 C C . GLY A 1 295 ? 21.478 11.405 -4.266 1.00 88.38 295 GLY A C 1
ATOM 2196 O O . GLY A 1 295 ? 22.371 10.868 -4.928 1.00 88.38 295 GLY A O 1
ATOM 2197 N N . SER A 1 296 ? 21.770 12.341 -3.362 1.00 89.00 296 SER A N 1
ATOM 2198 C CA . SER A 1 296 ? 23.137 12.751 -3.060 1.00 89.00 296 SER A CA 1
ATOM 2199 C C . SER A 1 296 ? 23.336 13.107 -1.588 1.00 89.00 296 SER A C 1
ATOM 2201 O O . SER A 1 296 ? 22.408 13.325 -0.825 1.00 89.00 296 SER A O 1
ATOM 2203 N N . ARG A 1 297 ? 24.596 13.245 -1.179 1.00 90.56 297 ARG A N 1
ATOM 2204 C CA . ARG A 1 297 ? 24.955 13.547 0.216 1.00 90.56 297 ARG A CA 1
ATOM 2205 C C . ARG A 1 297 ? 24.503 14.920 0.716 1.00 90.56 297 ARG A C 1
ATOM 2207 O O . ARG A 1 297 ? 24.445 15.124 1.920 1.00 90.56 297 ARG A O 1
ATOM 2214 N N . SER A 1 298 ? 24.277 15.874 -0.179 1.00 91.50 298 SER A N 1
ATOM 2215 C CA . SER A 1 298 ? 23.775 17.209 0.174 1.00 91.50 298 SER A CA 1
ATOM 2216 C C . SER A 1 298 ? 22.280 17.347 -0.093 1.00 91.50 298 SER A C 1
ATOM 2218 O O . SER A 1 298 ? 21.770 18.466 -0.106 1.00 91.50 298 SER A O 1
ATOM 2220 N N . ASP A 1 299 ? 21.618 16.233 -0.388 1.00 91.81 299 ASP A N 1
ATOM 2221 C CA . ASP A 1 299 ? 20.203 16.205 -0.691 1.00 91.81 299 ASP A CA 1
ATOM 2222 C C . ASP A 1 299 ? 19.356 16.202 0.574 1.00 91.81 299 ASP A C 1
ATOM 2224 O O . ASP A 1 299 ? 19.793 15.724 1.632 1.00 91.81 299 ASP A O 1
ATOM 2228 N N . MET A 1 300 ? 18.181 16.807 0.468 1.00 93.62 300 MET A N 1
ATOM 2229 C CA . MET A 1 300 ? 17.248 16.926 1.572 1.00 93.62 300 MET A CA 1
ATOM 2230 C C . MET A 1 300 ? 15.834 16.994 1.038 1.00 93.62 300 MET A C 1
ATOM 2232 O O . MET A 1 300 ? 15.544 17.841 0.194 1.00 93.62 300 MET A O 1
ATOM 2236 N N . ASP A 1 301 ? 14.954 16.263 1.700 1.00 95.75 301 ASP A N 1
ATOM 2237 C CA . ASP A 1 301 ? 13.571 16.144 1.276 1.00 95.75 301 ASP A CA 1
ATOM 2238 C C . ASP A 1 301 ? 12.728 16.701 2.413 1.00 95.75 301 ASP A C 1
ATOM 2240 O O . ASP A 1 301 ? 12.887 16.317 3.578 1.00 95.75 301 ASP A O 1
ATOM 2244 N N . VAL A 1 302 ? 11.875 17.678 2.117 1.00 97.50 302 VAL A N 1
ATOM 2245 C CA . VAL A 1 302 ? 10.965 18.256 3.106 1.00 97.50 302 VAL A CA 1
ATOM 2246 C C . VAL A 1 302 ? 9.539 17.949 2.700 1.00 97.50 302 VAL A C 1
ATOM 2248 O O . VAL A 1 302 ? 9.087 18.341 1.627 1.00 97.50 302 VAL A O 1
ATOM 2251 N N . TYR A 1 303 ? 8.814 17.319 3.614 1.00 98.12 303 TYR A N 1
ATOM 2252 C CA . TYR A 1 303 ? 7.398 17.017 3.488 1.00 98.12 303 TYR A CA 1
ATOM 2253 C C . TYR A 1 303 ? 6.593 17.880 4.447 1.00 98.12 303 TYR A C 1
ATOM 2255 O O . TYR A 1 303 ? 7.051 18.198 5.546 1.00 98.12 303 TYR A O 1
ATOM 2263 N N . SER A 1 304 ? 5.384 18.251 4.045 1.00 97.62 304 SER A N 1
ATOM 2264 C CA . SER A 1 304 ? 4.444 19.006 4.863 1.00 97.62 304 SER A CA 1
ATOM 2265 C C . SER A 1 304 ? 3.093 18.313 4.938 1.00 97.62 304 SER A C 1
ATOM 2267 O O . SER A 1 304 ? 2.623 17.738 3.960 1.00 97.62 304 SER A O 1
ATOM 2269 N N . PHE A 1 305 ? 2.458 18.372 6.101 1.00 97.56 305 PHE A N 1
ATOM 2270 C CA . PHE A 1 305 ? 1.111 17.849 6.306 1.00 97.56 305 PHE A CA 1
ATOM 2271 C C . PHE A 1 305 ? 0.363 18.696 7.334 1.00 97.56 305 PHE A C 1
ATOM 2273 O O . PHE A 1 305 ? 0.966 19.387 8.161 1.00 97.56 305 PHE A O 1
ATOM 2280 N N . GLU A 1 306 ? -0.961 18.665 7.267 1.00 97.31 306 GLU A N 1
ATOM 2281 C CA . GLU A 1 306 ? -1.829 19.287 8.262 1.00 97.31 306 GLU A CA 1
ATOM 2282 C C . GLU A 1 306 ? -2.186 18.282 9.354 1.00 97.31 306 GLU A C 1
ATOM 2284 O O . GLU A 1 306 ? -2.464 17.125 9.061 1.00 97.31 306 GLU A O 1
ATOM 2289 N N . ALA A 1 307 ? -2.201 18.716 10.610 1.00 96.62 307 ALA A N 1
ATOM 2290 C CA . ALA A 1 307 ? -2.712 17.924 11.725 1.00 96.62 307 ALA A CA 1
ATOM 2291 C C . ALA A 1 307 ? -3.259 18.850 12.817 1.00 96.62 307 ALA A C 1
ATOM 2293 O O . ALA A 1 307 ? -2.873 20.021 12.902 1.00 96.62 307 ALA A O 1
ATOM 2294 N N . ASP A 1 308 ? -4.133 18.335 13.679 1.00 95.69 308 ASP A N 1
ATOM 2295 C CA . ASP A 1 308 ? -4.582 19.087 14.850 1.00 95.69 308 ASP A CA 1
ATOM 2296 C C . ASP A 1 308 ? -3.540 18.968 15.975 1.00 95.69 308 ASP A C 1
ATOM 2298 O O . ASP A 1 308 ? -3.094 17.871 16.330 1.00 95.69 308 ASP A O 1
ATOM 2302 N N . ALA A 1 309 ? -3.143 20.101 16.559 1.00 94.75 309 ALA A N 1
ATOM 2303 C CA . ALA A 1 309 ? -2.209 20.123 17.680 1.00 94.75 309 ALA A CA 1
ATOM 2304 C C . ALA A 1 309 ? -2.752 19.299 18.863 1.00 94.75 309 ALA A C 1
ATOM 2306 O O . ALA A 1 309 ? -3.939 19.365 19.195 1.00 94.75 309 ALA A O 1
ATOM 2307 N N . GLY A 1 310 ? -1.874 18.542 19.520 1.00 93.38 310 GLY A N 1
ATOM 2308 C CA . GLY A 1 310 ? -2.228 17.552 20.540 1.00 93.38 310 GLY A CA 1
ATOM 2309 C C . GLY A 1 310 ? -2.433 16.128 20.010 1.00 93.38 310 GLY A C 1
ATOM 2310 O O . GLY A 1 310 ? -2.485 15.206 20.819 1.00 93.38 310 GLY A O 1
ATOM 2311 N N . THR A 1 311 ? -2.500 15.926 18.689 1.00 95.00 311 THR A N 1
ATOM 2312 C CA . THR A 1 311 ? -2.549 14.584 18.080 1.00 95.00 311 THR A CA 1
ATOM 2313 C C . THR A 1 311 ? -1.223 13.854 18.287 1.00 95.00 311 THR A C 1
ATOM 2315 O O . THR A 1 311 ? -0.161 14.434 18.063 1.00 95.00 311 THR A O 1
ATOM 2318 N N . GLU A 1 312 ? -1.269 12.593 18.717 1.00 94.12 312 GLU A N 1
ATOM 2319 C CA . GLU A 1 312 ? -0.084 11.741 18.862 1.00 94.12 312 GLU A CA 1
ATOM 2320 C C . GLU A 1 312 ? 0.216 11.030 17.534 1.00 94.12 312 GLU A C 1
ATOM 2322 O O . GLU A 1 312 ? -0.669 10.421 16.937 1.00 94.12 312 GLU A O 1
ATOM 2327 N N . VAL A 1 313 ? 1.457 11.137 17.061 1.00 95.00 313 VAL A N 1
ATOM 2328 C CA . VAL A 1 313 ? 1.897 10.665 15.745 1.00 95.00 313 VAL A CA 1
ATOM 2329 C C . VAL A 1 313 ? 3.250 9.979 15.862 1.00 95.00 313 VAL A C 1
ATOM 2331 O O . VAL A 1 313 ? 4.154 10.466 16.541 1.00 95.00 313 VAL A O 1
ATOM 2334 N N . TRP A 1 314 ? 3.404 8.871 15.158 1.00 94.38 314 TRP A N 1
ATOM 2335 C CA . TRP A 1 314 ? 4.657 8.159 14.976 1.00 94.38 314 TRP A CA 1
ATOM 2336 C C . TRP A 1 314 ? 5.218 8.498 13.607 1.00 94.38 314 TRP A C 1
ATOM 2338 O O . TRP A 1 314 ? 4.483 8.501 12.620 1.00 94.38 314 TRP A O 1
ATOM 2348 N N . VAL A 1 315 ? 6.511 8.800 13.578 1.00 95.50 315 VAL A N 1
ATOM 2349 C CA . VAL A 1 315 ? 7.290 8.939 12.354 1.00 95.50 315 VAL A CA 1
ATOM 2350 C C . VAL A 1 315 ? 8.356 7.864 12.392 1.00 95.50 315 VAL A C 1
ATOM 2352 O O . VAL A 1 315 ? 9.198 7.876 13.294 1.00 95.50 315 VAL A O 1
ATOM 2355 N N . ASP A 1 316 ? 8.285 6.952 11.438 1.00 92.88 316 ASP A N 1
ATOM 2356 C CA . ASP A 1 316 ? 9.082 5.733 11.409 1.00 92.88 316 ASP A CA 1
ATOM 2357 C C . ASP A 1 316 ? 9.708 5.516 10.033 1.00 92.88 316 ASP A C 1
ATOM 2359 O O . ASP A 1 316 ? 9.193 6.029 9.037 1.00 92.88 316 ASP A O 1
ATOM 2363 N N . PHE A 1 317 ? 10.831 4.807 9.992 1.00 93.00 317 PHE A N 1
ATOM 2364 C CA . PHE A 1 317 ? 11.603 4.554 8.784 1.00 93.00 317 PHE A CA 1
ATOM 2365 C C . PHE A 1 317 ? 11.819 3.061 8.601 1.00 93.00 317 PHE A C 1
ATOM 2367 O O . PHE A 1 317 ? 12.557 2.433 9.355 1.00 93.00 317 PHE A O 1
ATOM 2374 N N . ASP A 1 318 ? 11.256 2.553 7.515 1.00 87.88 318 ASP A N 1
ATOM 2375 C CA . ASP A 1 318 ? 11.303 1.154 7.130 1.00 87.88 318 ASP A CA 1
ATOM 2376 C C . ASP A 1 318 ? 11.985 0.999 5.773 1.00 87.88 318 ASP A C 1
ATOM 2378 O O . ASP A 1 318 ? 12.167 1.958 5.018 1.00 87.88 318 ASP A O 1
ATOM 2382 N N . HIS A 1 319 ? 12.394 -0.232 5.456 1.00 85.19 319 HIS A N 1
ATOM 2383 C CA . HIS A 1 319 ? 12.955 -0.599 4.147 1.00 85.19 319 HIS A CA 1
ATOM 2384 C C . HIS A 1 319 ? 14.068 0.331 3.621 1.00 85.19 319 HIS A C 1
ATOM 2386 O O . HIS A 1 319 ? 14.354 0.381 2.422 1.00 85.19 319 HIS A O 1
ATOM 2392 N N . THR A 1 320 ? 14.763 1.023 4.524 1.00 89.69 320 THR A N 1
ATOM 2393 C CA . THR A 1 320 ? 15.824 1.954 4.170 1.00 89.69 320 THR A CA 1
ATOM 2394 C C . THR A 1 320 ? 17.013 1.217 3.567 1.00 89.69 320 THR A C 1
ATOM 2396 O O . THR A 1 320 ? 17.453 0.159 4.033 1.00 89.69 320 THR A O 1
ATOM 2399 N N . SER A 1 321 ? 17.608 1.819 2.539 1.00 90.12 321 SER A N 1
ATOM 2400 C CA . SER A 1 321 ? 18.868 1.348 1.974 1.00 90.12 321 SER A CA 1
ATOM 2401 C C . SER A 1 321 ? 19.943 1.247 3.058 1.00 90.12 321 SER A C 1
ATOM 2403 O O . SER A 1 321 ? 20.251 2.228 3.726 1.00 90.12 321 SER A O 1
ATOM 2405 N N . ASN A 1 322 ? 20.634 0.108 3.159 1.00 88.19 322 ASN A N 1
ATOM 2406 C CA . ASN A 1 322 ? 21.769 -0.047 4.087 1.00 88.19 322 ASN A CA 1
ATOM 2407 C C . ASN A 1 322 ? 22.938 0.927 3.810 1.00 88.19 322 ASN A C 1
ATOM 2409 O O . ASN A 1 322 ? 23.857 1.049 4.622 1.00 88.19 322 ASN A O 1
ATOM 2413 N N . SER A 1 323 ? 22.953 1.580 2.642 1.00 89.69 323 SER A N 1
ATOM 2414 C CA . SER A 1 323 ? 23.907 2.639 2.302 1.00 89.69 323 SER A CA 1
ATOM 2415 C C . SER A 1 323 ? 23.546 4.002 2.891 1.00 89.69 323 SER A C 1
ATOM 2417 O O . SER A 1 323 ? 24.422 4.869 2.919 1.00 89.69 323 SER A O 1
ATOM 2419 N N . LEU A 1 324 ? 22.299 4.194 3.336 1.00 92.50 324 LEU A N 1
ATOM 2420 C CA . LEU A 1 324 ? 21.783 5.436 3.894 1.00 92.50 324 LEU A CA 1
ATOM 2421 C C . LEU A 1 324 ? 21.829 5.398 5.428 1.00 92.50 324 LEU A C 1
ATOM 2423 O O . LEU A 1 324 ? 21.381 4.456 6.070 1.00 92.50 324 LEU A O 1
ATOM 2427 N N . ASP A 1 325 ? 22.391 6.444 6.018 1.00 94.06 325 ASP A N 1
ATOM 2428 C CA . ASP A 1 325 ? 22.279 6.767 7.438 1.00 94.06 325 ASP A CA 1
ATOM 2429 C C . ASP A 1 325 ? 21.415 8.031 7.485 1.00 94.06 325 ASP A C 1
ATOM 2431 O O . ASP A 1 325 ? 21.886 9.103 7.093 1.00 94.06 325 ASP A O 1
ATOM 2435 N N . ALA A 1 326 ? 20.126 7.889 7.790 1.00 94.69 326 ALA A N 1
ATOM 2436 C CA . ALA A 1 326 ? 19.144 8.964 7.659 1.00 94.69 326 ALA A CA 1
ATOM 2437 C C . ALA A 1 326 ? 18.983 9.762 8.963 1.00 94.69 326 ALA A C 1
ATOM 2439 O O . ALA A 1 326 ? 19.250 9.287 10.063 1.00 94.69 326 ALA A O 1
ATOM 2440 N N . ILE A 1 327 ? 18.523 11.003 8.834 1.00 95.44 327 ILE A N 1
ATOM 2441 C CA . ILE A 1 327 ? 18.032 11.837 9.931 1.00 95.44 327 ILE A CA 1
ATOM 2442 C C . ILE A 1 327 ? 16.627 12.287 9.562 1.00 95.44 327 ILE A C 1
ATOM 2444 O O . ILE A 1 327 ? 16.432 12.779 8.449 1.00 95.44 327 ILE A O 1
ATOM 2448 N N . VAL A 1 328 ? 15.705 12.229 10.524 1.00 96.94 328 VAL A N 1
ATOM 2449 C CA . VAL A 1 328 ? 14.415 12.920 10.435 1.00 96.94 328 VAL A CA 1
ATOM 2450 C C . VAL A 1 328 ? 14.341 14.074 11.432 1.00 96.94 328 VAL A C 1
ATOM 2452 O O . VAL A 1 328 ? 14.738 13.960 12.597 1.00 96.94 328 VAL A O 1
ATOM 2455 N N . GLU A 1 329 ? 13.864 15.224 10.961 1.00 97.19 329 GLU A N 1
ATOM 2456 C CA . GLU A 1 329 ? 13.755 16.464 11.726 1.00 97.19 329 GLU A CA 1
ATOM 2457 C C . GLU A 1 329 ? 12.347 17.052 11.608 1.00 97.19 329 GLU A C 1
ATOM 2459 O O . GLU A 1 329 ? 11.876 17.297 10.502 1.00 97.19 329 GLU A O 1
ATOM 2464 N N . LEU A 1 330 ? 11.709 17.374 12.735 1.00 97.25 330 LEU A N 1
ATOM 2465 C CA . LEU A 1 330 ? 10.567 18.290 12.735 1.00 97.25 330 LEU A CA 1
ATOM 2466 C C . LEU A 1 330 ? 11.110 19.715 12.645 1.00 97.25 330 LEU A C 1
ATOM 2468 O O . LEU A 1 330 ? 11.919 20.113 13.490 1.00 97.25 330 LEU A O 1
ATOM 2472 N N . ILE A 1 331 ? 10.665 20.486 11.656 1.00 96.75 331 ILE A N 1
ATOM 2473 C CA . ILE A 1 331 ? 11.102 21.870 11.452 1.00 96.75 331 ILE A CA 1
ATOM 2474 C C . ILE A 1 331 ? 9.930 22.851 11.474 1.00 96.75 331 ILE A C 1
ATOM 2476 O O . ILE A 1 331 ? 8.794 22.506 11.148 1.00 96.75 331 ILE A O 1
ATOM 2480 N N . ASP A 1 332 ? 10.210 24.095 11.854 1.00 93.56 332 ASP A N 1
ATOM 2481 C CA . ASP A 1 332 ? 9.249 25.187 11.710 1.00 93.56 332 ASP A CA 1
ATOM 2482 C C . ASP A 1 332 ? 9.235 25.763 10.280 1.00 93.56 332 ASP A C 1
ATOM 2484 O O . ASP A 1 332 ? 10.059 25.417 9.429 1.00 93.56 332 ASP A O 1
ATOM 2488 N N . GLY A 1 333 ? 8.321 26.703 10.012 1.00 90.12 333 GLY A N 1
ATOM 2489 C CA . GLY A 1 333 ? 8.207 27.359 8.702 1.00 90.12 333 GLY A CA 1
ATOM 2490 C C . GLY A 1 333 ? 9.428 28.196 8.281 1.00 90.12 333 GLY A C 1
ATOM 2491 O O . GLY A 1 333 ? 9.499 28.634 7.135 1.00 90.12 333 GLY A O 1
ATOM 2492 N N . THR A 1 334 ? 10.395 28.432 9.178 1.00 92.12 334 THR A N 1
ATOM 2493 C CA . THR A 1 334 ? 11.681 29.084 8.868 1.00 92.12 334 THR A CA 1
ATOM 2494 C C . THR A 1 334 ? 12.799 28.079 8.573 1.00 92.12 334 THR A C 1
ATOM 2496 O O . THR A 1 334 ? 13.872 28.472 8.111 1.00 92.12 334 THR A O 1
ATOM 2499 N N . GLY A 1 335 ? 12.553 26.786 8.808 1.00 92.38 335 GLY A N 1
ATOM 2500 C CA . GLY A 1 335 ? 13.517 25.699 8.666 1.00 92.38 335 GLY A CA 1
ATOM 2501 C C . GLY A 1 335 ? 14.340 25.406 9.923 1.00 92.38 335 GLY A C 1
ATOM 2502 O O . GLY A 1 335 ? 15.288 24.612 9.847 1.00 92.38 335 GLY A O 1
ATOM 2503 N N . ALA A 1 336 ? 14.006 26.029 11.059 1.00 94.25 336 ALA A N 1
ATOM 2504 C CA . ALA A 1 336 ? 14.645 25.754 12.339 1.00 94.25 336 ALA A CA 1
ATOM 2505 C C . ALA A 1 336 ? 14.195 24.390 12.874 1.00 94.25 336 ALA A C 1
ATOM 2507 O O . ALA A 1 336 ? 13.026 24.030 12.778 1.00 94.25 336 ALA A O 1
ATOM 2508 N N . VAL A 1 337 ? 15.135 23.624 13.431 1.00 95.81 337 VAL A N 1
ATOM 2509 C CA . VAL A 1 337 ? 14.874 22.267 13.929 1.00 95.81 337 VAL A CA 1
ATOM 2510 C C . VAL A 1 337 ? 14.229 22.339 15.306 1.00 95.81 337 VAL A C 1
ATOM 2512 O O . VAL A 1 337 ? 14.833 22.860 16.240 1.00 95.81 337 VAL A O 1
ATOM 2515 N N . LEU A 1 338 ? 13.029 21.777 15.422 1.00 95.56 338 LEU A N 1
ATOM 2516 C CA . LEU A 1 338 ? 12.276 21.645 16.665 1.00 95.56 338 LEU A CA 1
ATOM 2517 C C . LEU A 1 338 ? 12.518 20.284 17.324 1.00 95.56 338 LEU A C 1
ATOM 2519 O O . LEU A 1 338 ? 12.662 20.208 18.539 1.00 95.56 338 LEU A O 1
ATOM 2523 N N . ALA A 1 339 ? 12.603 19.217 16.531 1.00 96.19 339 ALA A N 1
ATOM 2524 C CA . ALA A 1 339 ? 12.905 17.866 16.998 1.00 96.19 339 ALA A CA 1
ATOM 2525 C C . ALA A 1 339 ? 13.811 17.149 15.998 1.00 96.19 339 ALA A C 1
ATOM 2527 O O . ALA A 1 339 ? 13.757 17.447 14.806 1.00 96.19 339 ALA A O 1
ATOM 2528 N N . ARG A 1 340 ? 14.632 16.204 16.461 1.00 95.69 340 ARG A N 1
ATOM 2529 C CA . ARG A 1 340 ? 15.464 15.373 15.581 1.00 95.69 340 ARG A CA 1
ATOM 2530 C C . ARG A 1 340 ? 15.681 13.983 16.167 1.00 95.69 340 ARG A C 1
ATOM 2532 O O . ARG A 1 340 ? 16.076 13.878 17.330 1.00 95.69 340 ARG A O 1
ATOM 2539 N N . SER A 1 341 ? 15.527 12.974 15.311 1.00 95.44 341 SER A N 1
ATOM 2540 C CA . SER A 1 341 ? 16.013 11.608 15.522 1.00 95.44 341 SER A CA 1
ATOM 2541 C C . SER A 1 341 ? 17.128 11.280 14.527 1.00 95.44 341 SER A C 1
ATOM 2543 O O . SER A 1 341 ? 17.137 11.756 13.390 1.00 95.44 341 SER A O 1
ATOM 2545 N N . THR A 1 342 ? 18.095 10.496 14.991 1.00 93.81 342 THR A N 1
ATOM 2546 C CA . THR A 1 342 ? 19.237 9.995 14.211 1.00 93.81 342 THR A CA 1
ATOM 2547 C C . THR A 1 342 ? 19.378 8.478 14.270 1.00 93.81 342 THR A C 1
ATOM 2549 O O . THR A 1 342 ? 20.065 7.914 13.427 1.00 93.81 342 THR A O 1
ATOM 2552 N N . ASN A 1 343 ? 18.796 7.825 15.281 1.00 92.75 343 ASN A N 1
ATOM 2553 C CA . ASN A 1 343 ? 18.775 6.371 15.419 1.00 92.75 343 ASN A CA 1
ATOM 2554 C C . ASN A 1 343 ? 17.717 5.976 16.460 1.00 92.75 343 ASN A C 1
ATOM 2556 O O . ASN A 1 343 ? 17.965 6.110 17.662 1.00 92.75 343 ASN A O 1
ATOM 2560 N N . SER A 1 344 ? 16.565 5.473 16.015 1.00 90.75 344 SER A N 1
ATOM 2561 C CA . SER A 1 344 ? 15.430 5.161 16.893 1.00 90.75 344 SER A CA 1
ATOM 2562 C C . SER A 1 344 ? 15.780 4.103 17.950 1.00 90.75 344 SER A C 1
ATOM 2564 O O . SER A 1 344 ? 15.366 4.208 19.108 1.00 90.75 344 SER A O 1
ATOM 2566 N N . LEU A 1 345 ? 16.606 3.115 17.589 1.00 88.25 345 LEU A N 1
ATOM 2567 C CA . LEU A 1 345 ? 17.002 2.002 18.453 1.00 88.25 345 LEU A CA 1
ATOM 2568 C C . LEU A 1 345 ? 17.899 2.459 19.612 1.00 88.25 345 LEU A C 1
ATOM 2570 O O . LEU A 1 345 ? 17.658 2.127 20.775 1.00 88.25 345 LEU A O 1
ATOM 2574 N N . ASP A 1 346 ? 18.941 3.230 19.309 1.00 90.44 346 ASP A N 1
ATOM 2575 C CA . ASP A 1 346 ? 19.869 3.748 20.315 1.00 90.44 346 ASP A CA 1
ATOM 2576 C C . ASP A 1 346 ? 19.237 4.867 21.160 1.00 90.44 346 ASP A C 1
ATOM 2578 O O . ASP A 1 346 ? 19.609 5.033 22.325 1.00 90.44 346 ASP A O 1
ATOM 2582 N N . GLU A 1 347 ? 18.269 5.604 20.609 1.00 91.44 347 GLU A N 1
ATOM 2583 C CA . GLU A 1 347 ? 17.457 6.591 21.332 1.00 91.44 347 GLU A CA 1
ATOM 2584 C C . GLU A 1 347 ? 16.504 5.918 22.324 1.00 91.44 347 GLU A C 1
ATOM 2586 O O . GLU A 1 347 ? 16.438 6.328 23.486 1.00 91.44 347 GLU A O 1
ATOM 2591 N N . ARG A 1 348 ? 15.828 4.839 21.910 1.00 86.88 348 ARG A N 1
ATOM 2592 C CA . ARG A 1 348 ? 14.992 4.002 22.784 1.00 86.88 348 ARG A CA 1
ATOM 2593 C C . ARG A 1 348 ? 15.801 3.388 23.926 1.00 86.88 348 ARG A C 1
ATOM 2595 O O . ARG A 1 348 ? 15.374 3.433 25.075 1.00 86.88 348 ARG A O 1
ATOM 2602 N N . ASP A 1 349 ? 16.981 2.848 23.625 1.00 87.25 349 ASP A N 1
ATOM 2603 C CA . ASP A 1 349 ? 17.866 2.234 24.622 1.00 87.25 349 ASP A CA 1
ATOM 2604 C C . ASP A 1 349 ? 18.587 3.272 25.517 1.00 87.25 349 ASP A C 1
ATOM 2606 O O . ASP A 1 349 ? 19.366 2.900 26.401 1.00 87.25 349 ASP A O 1
ATOM 2610 N N . GLY A 1 350 ? 18.389 4.575 25.278 1.00 87.50 350 GLY A N 1
ATOM 2611 C CA . GLY A 1 350 ? 19.013 5.662 26.037 1.00 87.50 350 GLY A CA 1
ATOM 2612 C C . GLY A 1 350 ? 20.526 5.804 25.823 1.00 87.50 350 GLY A C 1
ATOM 2613 O O . GLY A 1 350 ? 21.213 6.403 26.654 1.00 87.50 350 GLY A O 1
ATOM 2614 N N . LYS A 1 351 ? 21.072 5.249 24.733 1.00 90.06 351 LYS A N 1
ATOM 2615 C CA . LYS A 1 351 ? 22.498 5.361 24.375 1.00 90.06 351 LYS A CA 1
ATOM 2616 C C . LYS A 1 351 ? 22.825 6.717 23.756 1.00 90.06 351 LYS A C 1
ATOM 2618 O O . LYS A 1 351 ? 23.920 7.236 23.979 1.00 90.06 351 LYS A O 1
ATOM 2623 N N . ILE A 1 352 ? 21.885 7.285 23.004 1.00 89.62 352 ILE A N 1
ATOM 2624 C CA . ILE A 1 352 ? 21.941 8.658 22.496 1.00 89.62 352 ILE A CA 1
ATOM 2625 C C . ILE A 1 352 ? 20.649 9.394 22.875 1.00 89.62 352 ILE A C 1
ATOM 2627 O O . ILE A 1 352 ? 19.623 8.771 23.131 1.00 89.62 352 ILE A O 1
ATOM 2631 N N . ALA A 1 353 ? 20.707 10.723 22.965 1.00 89.81 353 ALA A N 1
ATOM 2632 C CA . ALA A 1 353 ? 19.549 11.533 23.330 1.00 89.81 353 ALA A CA 1
ATOM 2633 C C . ALA A 1 353 ? 18.825 12.051 22.082 1.00 89.81 353 ALA A C 1
ATOM 2635 O O . ALA A 1 353 ? 19.466 12.625 21.200 1.00 89.81 353 ALA A O 1
ATOM 2636 N N . LEU A 1 354 ? 17.494 11.939 22.076 1.00 91.88 354 LEU A N 1
ATOM 2637 C CA . LEU A 1 354 ? 16.634 12.674 21.149 1.00 91.88 354 LEU A CA 1
ATOM 2638 C C . LEU A 1 354 ? 16.820 14.180 21.340 1.00 91.88 354 LEU A C 1
ATOM 2640 O O . LEU A 1 354 ? 16.834 14.688 22.467 1.00 91.88 354 LEU A O 1
ATOM 2644 N N . PHE A 1 355 ? 16.943 14.905 20.233 1.00 93.06 355 PHE A N 1
ATOM 2645 C CA . PHE A 1 355 ? 17.008 16.358 20.275 1.00 93.06 355 PHE A CA 1
ATOM 2646 C C . PHE A 1 355 ? 15.593 16.940 20.275 1.00 93.06 355 PHE A C 1
ATOM 2648 O O . PHE A 1 355 ? 14.771 16.591 19.430 1.00 93.06 355 PHE A O 1
ATOM 2655 N N . GLN A 1 356 ? 15.346 17.874 21.191 1.00 93.81 356 GLN A N 1
ATOM 2656 C CA . GLN A 1 356 ? 14.136 18.690 21.256 1.00 93.81 356 GLN A CA 1
ATOM 2657 C C . GLN A 1 356 ? 14.527 20.141 21.547 1.00 93.81 356 GLN A C 1
ATOM 2659 O O . GLN A 1 356 ? 15.400 20.403 22.383 1.00 93.81 356 GLN A O 1
ATOM 2664 N N . ASP A 1 357 ? 13.888 21.082 20.866 1.00 94.56 357 ASP A N 1
ATOM 2665 C CA . ASP A 1 357 ? 14.057 22.503 21.119 1.00 94.56 357 ASP A CA 1
ATOM 2666 C C . ASP A 1 357 ? 13.281 22.937 22.369 1.00 94.56 357 ASP A C 1
ATOM 2668 O O . ASP A 1 357 ? 12.213 22.419 22.699 1.00 94.56 357 ASP A O 1
ATOM 2672 N N . SER A 1 358 ? 13.809 23.940 23.067 1.00 92.69 358 SER A N 1
ATOM 2673 C CA . SER A 1 358 ? 13.187 24.486 24.278 1.00 92.69 358 SER A CA 1
ATOM 2674 C C . SER A 1 358 ? 11.787 25.086 24.068 1.00 92.69 358 SER A C 1
ATOM 2676 O O . SER A 1 358 ? 11.060 25.258 25.045 1.00 92.69 358 SER A O 1
ATOM 2678 N N . SER A 1 359 ? 11.406 25.405 22.826 1.00 90.62 359 SER A N 1
ATOM 2679 C CA . SER A 1 359 ? 10.083 25.931 22.469 1.00 90.62 359 SER A CA 1
ATOM 2680 C C . SER A 1 359 ? 8.964 24.883 22.463 1.00 90.62 359 SER A C 1
ATOM 2682 O O . SER A 1 359 ? 7.801 25.267 22.581 1.00 90.62 359 SER A O 1
ATOM 2684 N N . ILE A 1 360 ? 9.290 23.586 22.383 1.00 89.75 360 ILE A N 1
ATOM 2685 C CA . ILE A 1 360 ? 8.318 22.477 22.371 1.00 89.75 360 ILE A CA 1
ATOM 2686 C C . ILE A 1 360 ? 8.634 21.431 23.459 1.00 89.75 360 ILE A C 1
ATOM 2688 O O . ILE A 1 360 ? 8.929 20.269 23.165 1.00 89.75 360 ILE A O 1
ATOM 2692 N N . PRO A 1 361 ? 8.616 21.814 24.750 1.00 79.62 361 PRO A N 1
ATOM 2693 C CA . PRO A 1 361 ? 8.998 20.903 25.821 1.00 79.62 361 PRO A CA 1
ATOM 2694 C C . PRO A 1 361 ? 8.066 19.686 25.870 1.00 79.62 361 PRO A C 1
ATOM 2696 O O . PRO A 1 361 ? 6.857 19.807 25.670 1.00 79.62 361 PRO A O 1
ATOM 2699 N N . THR A 1 362 ? 8.622 18.508 26.175 1.00 79.94 362 THR A N 1
ATOM 2700 C CA . THR A 1 362 ? 7.860 17.265 26.444 1.00 79.94 362 THR A CA 1
ATOM 2701 C C . THR A 1 362 ? 6.955 16.802 25.298 1.00 79.94 362 THR A C 1
ATOM 2703 O O . THR A 1 362 ? 5.959 16.131 25.526 1.00 79.94 362 THR A O 1
ATOM 2706 N N . THR A 1 363 ? 7.294 17.195 24.072 1.00 87.38 363 THR A N 1
ATOM 2707 C CA . THR A 1 363 ? 6.494 16.950 22.863 1.00 87.38 363 THR A CA 1
ATOM 2708 C C . THR A 1 363 ? 7.028 15.757 22.055 1.00 87.38 363 THR A C 1
ATOM 2710 O O . THR A 1 363 ? 6.295 15.136 21.293 1.00 87.38 363 THR A O 1
ATOM 2713 N N . VAL A 1 364 ? 8.312 15.431 22.231 1.00 92.50 364 VAL A N 1
ATOM 2714 C CA . VAL A 1 364 ? 9.041 14.398 21.484 1.00 92.50 364 VAL A CA 1
ATOM 2715 C C . VAL A 1 364 ? 9.384 13.249 22.420 1.00 92.50 364 VAL A C 1
ATOM 2717 O O . VAL A 1 364 ? 9.891 13.469 23.524 1.00 92.50 364 VAL A O 1
ATOM 2720 N N . HIS A 1 365 ? 9.155 12.027 21.961 1.00 92.81 365 HIS A N 1
ATOM 2721 C CA . HIS A 1 365 ? 9.404 10.805 22.709 1.00 92.81 365 HIS A CA 1
ATOM 2722 C C . HIS A 1 365 ? 10.118 9.770 21.832 1.00 92.81 365 HIS A C 1
ATOM 2724 O O . HIS A 1 365 ? 9.983 9.807 20.605 1.00 92.81 365 HIS A O 1
ATOM 2730 N N . PRO A 1 366 ? 10.858 8.825 22.442 1.00 90.94 366 PRO A N 1
ATOM 2731 C CA . PRO A 1 366 ? 11.263 7.610 21.749 1.00 90.94 366 PRO A CA 1
ATOM 2732 C C . PRO A 1 366 ? 10.061 6.911 21.116 1.00 90.94 366 PRO A C 1
ATOM 2734 O O . PRO A 1 366 ? 8.932 7.032 21.598 1.00 90.94 366 PRO A O 1
ATOM 2737 N N . MET A 1 367 ? 10.325 6.191 20.031 1.00 87.25 367 MET A N 1
ATOM 2738 C CA . MET A 1 367 ? 9.296 5.564 19.206 1.00 87.25 367 MET A CA 1
ATOM 2739 C C . MET A 1 367 ? 8.412 4.592 20.002 1.00 87.25 367 MET A C 1
ATOM 2741 O O . MET A 1 367 ? 7.185 4.679 19.940 1.00 87.25 367 MET A O 1
ATOM 2745 N N . ALA A 1 368 ? 9.036 3.755 20.835 1.00 83.81 368 ALA A N 1
ATOM 2746 C CA . ALA A 1 368 ? 8.326 2.824 21.702 1.00 83.81 368 ALA A CA 1
ATOM 2747 C C . ALA A 1 368 ? 7.535 3.567 22.797 1.00 83.81 368 ALA A C 1
ATOM 2749 O O . ALA A 1 368 ? 8.074 4.385 23.554 1.00 83.81 368 ALA A O 1
ATOM 2750 N N . LYS A 1 369 ? 6.236 3.283 22.885 1.00 85.25 369 LYS A N 1
ATOM 2751 C CA . LYS A 1 369 ? 5.344 3.695 23.975 1.00 85.25 369 LYS A CA 1
ATOM 2752 C C . LYS A 1 369 ? 5.123 2.552 24.956 1.00 85.25 369 LYS A C 1
ATOM 2754 O O . LYS A 1 369 ? 5.042 2.817 26.156 1.00 85.25 369 LYS A O 1
ATOM 2759 N N . VAL A 1 370 ? 5.025 1.321 24.457 1.00 77.19 370 VAL A N 1
ATOM 2760 C CA . VAL A 1 370 ? 4.797 0.119 25.262 1.00 77.19 370 VAL A CA 1
ATOM 2761 C C . VAL A 1 370 ? 6.086 -0.699 25.358 1.00 77.19 370 VAL A C 1
ATOM 2763 O O . VAL A 1 370 ? 6.701 -1.045 24.353 1.00 77.19 370 VAL A O 1
ATOM 2766 N N . ASP A 1 371 ? 6.491 -1.051 26.580 1.00 63.12 371 ASP A N 1
ATOM 2767 C CA . ASP A 1 371 ? 7.631 -1.944 26.799 1.00 63.12 371 ASP A CA 1
ATOM 2768 C C . ASP A 1 371 ? 7.263 -3.394 26.420 1.00 63.12 371 ASP A C 1
ATOM 2770 O O . ASP A 1 371 ? 6.245 -3.925 26.866 1.00 63.12 371 ASP A O 1
ATOM 2774 N N . GLY A 1 372 ? 8.116 -4.078 25.649 1.00 60.72 372 GLY A N 1
ATOM 2775 C CA . GLY A 1 372 ? 7.959 -5.502 25.317 1.00 60.72 372 GLY A CA 1
ATOM 2776 C C . GLY A 1 372 ? 7.669 -5.760 23.838 1.00 60.72 372 GLY A C 1
ATOM 2777 O O . GLY A 1 372 ? 8.215 -5.079 22.981 1.00 60.72 372 GLY A O 1
ATOM 2778 N N . TYR A 1 373 ? 6.852 -6.777 23.536 1.00 51.66 373 TYR A N 1
ATOM 2779 C CA . TYR A 1 373 ? 6.586 -7.217 22.157 1.00 51.66 373 TYR A CA 1
ATOM 2780 C C . TYR A 1 373 ? 5.771 -6.206 21.333 1.00 51.66 373 TYR A C 1
ATOM 2782 O O . TYR A 1 373 ? 5.955 -6.161 20.130 1.00 51.66 373 TYR A O 1
ATOM 2790 N N . GLY A 1 374 ? 4.921 -5.381 21.957 1.00 51.06 374 GLY A N 1
ATOM 2791 C CA . GLY A 1 374 ? 4.044 -4.434 21.249 1.00 51.06 374 GLY A CA 1
ATOM 2792 C C . GLY A 1 374 ? 4.692 -3.116 20.799 1.00 51.06 374 GLY A C 1
ATOM 2793 O O . GLY A 1 374 ? 4.034 -2.350 20.108 1.00 51.06 374 GLY A O 1
ATOM 2794 N N . GLY A 1 375 ? 5.944 -2.853 21.195 1.00 53.88 375 GLY A N 1
ATOM 2795 C CA . GLY A 1 375 ? 6.711 -1.650 20.829 1.00 53.88 375 GLY A CA 1
ATOM 2796 C C . GLY A 1 375 ? 8.017 -1.962 20.093 1.00 53.88 375 GLY A C 1
ATOM 2797 O O . GLY A 1 375 ? 8.980 -1.190 20.153 1.00 53.88 375 GLY A O 1
ATOM 2798 N N . VAL A 1 376 ? 8.095 -3.146 19.477 1.00 61.22 376 VAL A N 1
ATOM 2799 C CA . VAL A 1 376 ? 9.195 -3.521 18.585 1.00 61.22 376 VAL A CA 1
ATOM 2800 C C . VAL A 1 376 ? 8.864 -2.993 17.198 1.00 61.22 376 VAL A C 1
ATOM 2802 O O . VAL A 1 376 ? 7.771 -3.226 16.710 1.00 61.22 376 VAL A O 1
ATOM 2805 N N . ASP A 1 377 ? 9.821 -2.307 16.592 1.00 70.25 377 ASP A N 1
ATOM 2806 C CA . ASP A 1 377 ? 9.814 -1.981 15.170 1.00 70.25 377 ASP A CA 1
ATOM 2807 C C . ASP A 1 377 ? 10.039 -3.277 14.374 1.00 70.25 377 ASP A C 1
ATOM 2809 O O . ASP A 1 377 ? 11.106 -3.902 14.468 1.00 70.25 377 ASP A O 1
ATOM 2813 N N . TYR A 1 378 ? 8.994 -3.748 13.694 1.00 67.88 378 TYR A N 1
ATOM 2814 C CA . TYR A 1 378 ? 8.985 -5.050 13.030 1.00 67.88 378 TYR A CA 1
ATOM 2815 C C . TYR A 1 378 ? 9.661 -5.030 11.654 1.00 67.88 378 TYR A C 1
ATOM 2817 O O . TYR A 1 378 ? 10.066 -6.097 11.171 1.00 67.88 378 TYR A O 1
ATOM 2825 N N . TRP A 1 379 ? 9.816 -3.856 11.037 1.00 71.31 379 TRP A N 1
ATOM 2826 C CA . TRP A 1 379 ? 10.341 -3.699 9.676 1.00 71.31 379 TRP A CA 1
ATOM 2827 C C . TRP A 1 379 ? 11.661 -2.922 9.594 1.00 71.31 379 TRP A C 1
ATOM 2829 O O . TRP A 1 379 ? 12.221 -2.781 8.498 1.00 71.31 379 TRP A O 1
ATOM 2839 N N . GLN A 1 380 ? 12.272 -2.623 10.747 1.00 75.38 380 GLN A N 1
ATOM 2840 C CA . GLN A 1 380 ? 13.653 -2.154 10.844 1.00 75.38 380 GLN A CA 1
ATOM 2841 C C . GLN A 1 380 ? 14.670 -3.119 10.212 1.00 75.38 380 GLN A C 1
ATOM 2843 O O . GLN A 1 380 ? 15.186 -4.059 10.834 1.00 75.38 380 GLN A O 1
ATOM 2848 N N . LEU A 1 381 ? 15.048 -2.853 8.961 1.00 75.69 381 LEU A N 1
ATOM 2849 C CA . LEU A 1 381 ? 16.155 -3.544 8.296 1.00 75.69 381 LEU A CA 1
ATOM 2850 C C . LEU A 1 381 ? 17.498 -2.877 8.604 1.00 75.69 381 LEU A C 1
ATOM 2852 O O . LEU A 1 381 ? 18.510 -3.569 8.783 1.00 75.69 381 LEU A O 1
ATOM 2856 N N . ASN A 1 382 ? 17.524 -1.546 8.687 1.00 84.38 382 ASN A N 1
ATOM 2857 C CA . ASN A 1 382 ? 18.733 -0.785 8.942 1.00 84.38 382 ASN A CA 1
ATOM 2858 C C . ASN A 1 382 ? 18.763 -0.319 10.403 1.00 84.38 382 ASN A C 1
ATOM 2860 O O . ASN A 1 382 ? 17.978 0.489 10.876 1.00 84.38 382 ASN A O 1
ATOM 2864 N N . LYS A 1 383 ? 19.765 -0.789 11.152 1.00 84.81 383 LYS A N 1
ATOM 2865 C CA . LYS A 1 383 ? 19.932 -0.457 12.583 1.00 84.81 383 LYS A CA 1
ATOM 2866 C C . LYS A 1 383 ? 20.212 1.025 12.860 1.00 84.81 383 LYS A C 1
ATOM 2868 O O . LYS A 1 383 ? 20.461 1.387 14.010 1.00 84.81 383 LYS A O 1
ATOM 2873 N N . ARG A 1 384 ? 20.329 1.840 11.813 1.00 88.44 384 ARG A N 1
ATOM 2874 C CA . ARG A 1 384 ? 20.528 3.287 11.878 1.00 88.44 384 ARG A CA 1
ATOM 2875 C C . ARG A 1 384 ? 19.309 4.074 11.427 1.00 88.44 384 ARG A C 1
ATOM 2877 O O . ARG A 1 384 ? 19.431 5.281 11.261 1.00 88.44 384 ARG A O 1
ATOM 2884 N N . ASP A 1 385 ? 18.173 3.414 11.251 1.00 92.00 385 ASP A N 1
ATOM 2885 C CA . ASP A 1 385 ? 16.946 4.105 10.901 1.00 92.00 385 ASP A CA 1
ATOM 2886 C C . ASP A 1 385 ? 16.543 5.070 12.030 1.00 92.00 385 ASP A C 1
ATOM 2888 O O . ASP A 1 385 ? 16.593 4.712 13.217 1.00 92.00 385 ASP A O 1
ATOM 2892 N N . PRO A 1 386 ? 16.245 6.335 11.696 1.00 94.00 386 PRO A N 1
ATOM 2893 C CA . PRO A 1 386 ? 15.744 7.301 12.651 1.00 94.00 386 PRO A CA 1
ATOM 2894 C C . PRO A 1 386 ? 14.228 7.131 12.811 1.00 94.00 386 PRO A C 1
ATOM 2896 O O . PRO A 1 386 ? 13.544 6.645 11.923 1.00 94.00 386 PRO A O 1
ATOM 2899 N N . GLY A 1 387 ? 13.680 7.589 13.927 1.00 93.62 387 GLY A N 1
ATOM 2900 C CA . GLY A 1 387 ? 12.249 7.509 14.190 1.00 93.62 387 GLY A CA 1
ATOM 2901 C C . GLY A 1 387 ? 11.915 8.054 15.569 1.00 93.62 387 GLY A C 1
ATOM 2902 O O . GLY A 1 387 ? 12.694 7.926 16.518 1.00 93.62 387 GLY A O 1
ATOM 2903 N N . PHE A 1 388 ? 10.766 8.708 15.690 1.00 93.81 388 PHE A N 1
ATOM 2904 C CA . PHE A 1 388 ? 10.294 9.246 16.962 1.00 93.81 388 PHE A CA 1
ATOM 2905 C C . PHE A 1 388 ? 8.770 9.267 17.033 1.00 93.81 388 PHE A C 1
ATOM 2907 O O . PHE A 1 388 ? 8.063 9.191 16.029 1.00 93.81 388 PHE A O 1
ATOM 2914 N N . ARG A 1 389 ? 8.263 9.447 18.251 1.00 93.88 389 ARG A N 1
ATOM 2915 C CA . ARG A 1 389 ? 6.863 9.772 18.504 1.00 93.88 389 ARG A CA 1
ATOM 2916 C C . ARG A 1 389 ? 6.733 11.245 18.872 1.00 93.88 389 ARG A C 1
ATOM 2918 O O . ARG A 1 389 ? 7.490 11.755 19.699 1.00 93.88 389 ARG A O 1
ATOM 2925 N N . LEU A 1 390 ? 5.760 11.921 18.279 1.00 94.25 390 LEU A N 1
ATOM 2926 C CA . LEU A 1 390 ? 5.448 13.327 18.499 1.00 94.25 390 LEU A CA 1
ATOM 2927 C C . LEU A 1 390 ? 4.023 13.481 19.015 1.00 94.25 390 LEU A C 1
ATOM 2929 O O . LEU A 1 390 ? 3.100 12.863 18.501 1.00 94.25 390 LEU A O 1
ATOM 2933 N N . VAL A 1 391 ? 3.827 14.386 19.963 1.00 94.81 391 VAL A N 1
ATOM 2934 C CA . VAL A 1 391 ? 2.528 15.036 20.160 1.00 94.81 391 VAL A CA 1
ATOM 2935 C C . VAL A 1 391 ? 2.562 16.322 19.345 1.00 94.81 391 VAL A C 1
ATOM 2937 O O . VAL A 1 391 ? 3.483 17.106 19.504 1.00 94.81 391 VAL A O 1
ATOM 2940 N N . MET A 1 392 ? 1.620 16.570 18.443 1.00 94.56 392 MET A N 1
ATOM 2941 C CA . MET A 1 392 ? 1.728 17.718 17.536 1.00 94.56 392 MET A CA 1
ATOM 2942 C C . MET A 1 392 ? 1.766 19.055 18.310 1.00 94.56 392 MET A C 1
ATOM 2944 O O . MET A 1 392 ? 0.832 19.336 19.069 1.00 94.56 392 MET A O 1
ATOM 2948 N N . PRO A 1 393 ? 2.822 19.889 18.168 1.00 93.31 393 PRO A N 1
ATOM 2949 C CA . PRO A 1 393 ? 2.979 21.096 18.977 1.00 93.31 393 PRO A CA 1
ATOM 2950 C C . PRO A 1 393 ? 2.019 22.209 18.549 1.00 93.31 393 PRO A C 1
ATOM 2952 O O . PRO A 1 393 ? 1.796 22.433 17.362 1.00 93.31 393 PRO A O 1
ATOM 2955 N N . GLY A 1 394 ? 1.494 22.959 19.518 1.00 90.94 394 GLY A N 1
ATOM 2956 C CA . GLY A 1 394 ? 0.607 24.102 19.282 1.00 90.94 394 GLY A CA 1
ATOM 2957 C C . GLY A 1 394 ? -0.558 24.163 20.275 1.00 90.94 394 GLY A C 1
ATOM 2958 O O . GLY A 1 394 ? -0.646 23.336 21.183 1.00 90.94 394 GLY A O 1
ATOM 2959 N N . PRO A 1 395 ? -1.457 25.155 20.147 1.00 90.81 395 PRO A N 1
ATOM 2960 C CA . PRO A 1 395 ? -2.687 25.208 20.934 1.00 90.81 395 PRO A CA 1
ATOM 2961 C C . PRO A 1 395 ? -3.582 24.001 20.606 1.00 90.81 395 PRO A C 1
ATOM 2963 O O . PRO A 1 395 ? -4.040 23.873 19.474 1.00 90.81 395 PRO A O 1
ATOM 2966 N N . VAL A 1 396 ? -3.820 23.118 21.578 1.00 90.69 396 VAL A N 1
ATOM 2967 C CA . VAL A 1 396 ? -4.545 21.848 21.374 1.00 90.69 396 VAL A CA 1
ATOM 2968 C C . VAL A 1 396 ? -5.889 22.053 20.663 1.00 90.69 396 VAL A C 1
ATOM 2970 O O . VAL A 1 396 ? -6.648 22.957 21.013 1.00 90.69 396 VAL A O 1
ATOM 2973 N N . GLY A 1 397 ? -6.171 21.205 19.669 1.00 87.56 397 GLY A N 1
ATOM 2974 C CA . GLY A 1 397 ? -7.391 21.253 18.856 1.00 87.56 397 GLY A CA 1
ATOM 2975 C C . GLY A 1 397 ? -7.376 22.295 17.732 1.00 87.56 397 GLY A C 1
ATOM 2976 O O . GLY A 1 397 ? -8.400 22.500 17.086 1.00 87.56 397 GLY A O 1
ATOM 2977 N N . THR A 1 398 ? -6.245 22.968 17.490 1.00 94.50 398 THR A N 1
ATOM 2978 C CA . THR A 1 398 ? -6.075 23.846 16.321 1.00 94.50 398 THR A CA 1
ATOM 2979 C C . THR A 1 398 ? -5.312 23.127 15.216 1.00 94.50 398 THR A C 1
ATOM 2981 O O . THR A 1 398 ? -4.282 22.511 15.482 1.00 94.50 398 THR A O 1
ATOM 2984 N N . THR A 1 399 ? -5.807 23.217 13.981 1.00 94.88 399 THR A N 1
ATOM 2985 C CA . THR A 1 399 ? -5.124 22.656 12.810 1.00 94.88 399 THR A CA 1
ATOM 2986 C C . THR A 1 399 ? -3.913 23.512 12.453 1.00 94.88 399 THR A C 1
ATOM 2988 O O . THR A 1 399 ? -4.032 24.729 12.279 1.00 94.88 399 THR A O 1
ATOM 2991 N N . GLY A 1 400 ? -2.749 22.878 12.340 1.00 94.50 400 GLY A N 1
ATOM 2992 C CA . GLY A 1 400 ? -1.498 23.498 11.917 1.00 94.50 400 GLY A CA 1
ATOM 2993 C C . GLY A 1 400 ? -0.821 22.710 10.799 1.00 94.50 400 GLY A C 1
ATOM 2994 O O . GLY A 1 400 ? -1.112 21.535 10.594 1.00 94.50 400 GLY A O 1
ATOM 2995 N N . THR A 1 401 ? 0.093 23.364 10.081 1.00 96.19 401 THR A N 1
ATOM 2996 C CA . THR A 1 401 ? 0.942 22.723 9.067 1.00 96.19 401 THR A CA 1
ATOM 2997 C C . THR A 1 401 ? 2.310 22.416 9.664 1.00 96.19 401 THR A C 1
ATOM 2999 O O . THR A 1 401 ? 3.026 23.324 10.102 1.00 96.19 401 THR A O 1
ATOM 3002 N N . TYR A 1 402 ? 2.685 21.144 9.651 1.00 96.69 402 TYR A N 1
ATOM 3003 C CA . TYR A 1 402 ? 3.948 20.634 10.173 1.00 96.69 402 TYR A CA 1
ATOM 3004 C C . TYR A 1 402 ? 4.865 20.225 9.029 1.00 96.69 402 TYR A C 1
ATOM 3006 O O . TYR A 1 402 ? 4.389 19.877 7.951 1.00 96.69 402 TYR A O 1
ATOM 3014 N N . HIS A 1 403 ? 6.177 20.288 9.261 1.00 98.00 403 HIS A N 1
ATOM 3015 C CA . HIS A 1 403 ? 7.181 19.987 8.246 1.00 98.00 403 HIS A CA 1
ATOM 3016 C C . HIS A 1 403 ? 8.179 18.964 8.784 1.00 98.00 403 HIS A C 1
ATOM 3018 O O . HIS A 1 403 ? 8.794 19.191 9.829 1.00 98.00 403 HIS A O 1
ATOM 3024 N N . LEU A 1 404 ? 8.359 17.866 8.058 1.00 97.94 404 LEU A N 1
ATOM 3025 C CA . LEU A 1 404 ? 9.375 16.856 8.325 1.00 97.94 404 LEU A CA 1
ATOM 3026 C C . LEU A 1 404 ? 10.464 16.967 7.271 1.00 97.94 404 LEU A C 1
ATOM 3028 O O . LEU A 1 404 ? 10.172 16.960 6.080 1.00 97.94 404 LEU A O 1
ATOM 3032 N N . ARG A 1 405 ? 11.714 17.081 7.709 1.00 97.62 405 ARG A N 1
ATOM 3033 C CA . ARG A 1 405 ? 12.885 17.069 6.837 1.00 97.62 405 ARG A CA 1
ATOM 3034 C C . ARG A 1 405 ? 13.644 15.766 7.004 1.00 97.62 405 ARG A C 1
ATOM 3036 O O . ARG A 1 405 ? 14.060 15.445 8.117 1.00 97.62 405 ARG A O 1
ATOM 3043 N N . VAL A 1 406 ? 13.879 15.089 5.890 1.00 96.94 406 VAL A N 1
ATOM 3044 C CA . VAL A 1 406 ? 14.714 13.898 5.769 1.00 96.94 406 VAL A CA 1
ATOM 3045 C C . VAL A 1 406 ? 16.025 14.293 5.102 1.00 96.94 406 VAL A C 1
ATOM 3047 O O . VAL A 1 406 ? 16.044 15.089 4.166 1.00 96.94 406 VAL A O 1
ATOM 3050 N N . ARG A 1 407 ? 17.151 13.806 5.622 1.00 95.50 407 ARG A N 1
ATOM 3051 C CA . ARG A 1 407 ? 18.474 14.053 5.025 1.00 95.50 407 ARG A CA 1
ATOM 3052 C C . ARG A 1 407 ? 19.491 13.012 5.455 1.00 95.50 407 ARG A C 1
ATOM 3054 O O . ARG A 1 407 ? 19.312 12.324 6.458 1.00 95.50 407 ARG A O 1
ATOM 3061 N N . SER A 1 408 ? 20.627 12.975 4.764 1.00 95.25 408 SER A N 1
ATOM 3062 C CA . SER A 1 408 ? 21.772 12.177 5.206 1.00 95.25 408 SER A CA 1
ATOM 3063 C C . SER A 1 408 ? 22.340 12.671 6.544 1.00 95.25 408 SER A C 1
ATOM 3065 O O . SER A 1 408 ? 22.557 13.867 6.770 1.00 95.25 408 SER A O 1
ATOM 3067 N N . ASN A 1 409 ? 22.702 11.709 7.391 1.00 94.38 409 ASN A N 1
ATOM 3068 C CA . ASN A 1 409 ? 23.419 11.930 8.633 1.00 94.38 409 ASN A CA 1
ATOM 3069 C C . ASN A 1 409 ? 24.838 12.455 8.387 1.00 94.38 409 ASN A C 1
ATOM 3071 O O . ASN A 1 409 ? 25.450 12.259 7.331 1.00 94.38 409 ASN A O 1
ATOM 3075 N N . THR A 1 410 ? 25.353 13.161 9.386 1.00 93.38 410 THR A N 1
ATOM 3076 C CA . THR A 1 410 ? 26.617 13.898 9.347 1.00 93.38 410 THR A CA 1
ATOM 3077 C C . THR A 1 410 ? 27.461 13.542 10.566 1.00 93.38 410 THR A C 1
ATOM 3079 O O . THR A 1 410 ? 26.961 12.992 11.544 1.00 93.38 410 THR A O 1
ATOM 3082 N N . ALA A 1 411 ? 28.737 13.926 10.572 1.00 90.31 411 ALA A N 1
ATOM 3083 C CA . ALA A 1 411 ? 29.530 13.833 11.796 1.00 90.31 411 ALA A CA 1
ATOM 3084 C C . ALA A 1 411 ? 28.874 14.637 12.951 1.00 90.31 411 ALA A C 1
ATOM 3086 O O . ALA A 1 411 ? 28.367 15.735 12.700 1.00 90.31 411 ALA A O 1
ATOM 3087 N N . PRO A 1 412 ? 28.901 14.157 14.213 1.00 86.19 412 PRO A N 1
ATOM 3088 C CA . PRO A 1 412 ? 28.190 14.803 15.325 1.00 86.19 412 PRO A CA 1
ATOM 3089 C C . PRO A 1 412 ? 28.545 16.282 15.556 1.00 86.19 412 PRO A C 1
ATOM 3091 O O . PRO A 1 412 ? 27.687 17.079 15.928 1.00 86.19 412 PRO A O 1
ATOM 3094 N N . ASP A 1 413 ? 29.792 16.686 15.295 1.00 89.75 413 ASP A N 1
ATOM 3095 C CA . ASP A 1 413 ? 30.259 18.077 15.403 1.00 89.75 413 ASP A CA 1
ATOM 3096 C C . ASP A 1 413 ? 29.706 18.996 14.298 1.00 89.75 413 ASP A C 1
ATOM 3098 O O . ASP A 1 413 ? 29.769 20.222 14.407 1.00 89.75 413 ASP A O 1
ATOM 3102 N N . ARG A 1 414 ? 29.138 18.408 13.243 1.00 91.12 414 ARG A N 1
ATOM 3103 C CA . ARG A 1 414 ? 28.624 19.077 12.042 1.00 91.12 414 ARG A CA 1
ATOM 3104 C C . ARG A 1 414 ? 27.126 18.901 11.844 1.00 91.12 414 ARG A C 1
ATOM 3106 O O . ARG A 1 414 ? 26.619 19.316 10.814 1.00 91.12 414 ARG A O 1
ATOM 3113 N N . ILE A 1 415 ? 26.404 18.392 12.841 1.00 90.44 415 ILE A N 1
ATOM 3114 C CA . ILE A 1 415 ? 24.960 18.115 12.755 1.00 90.44 415 ILE A CA 1
ATOM 3115 C C . ILE A 1 415 ? 24.090 19.334 12.397 1.00 90.44 415 ILE A C 1
ATOM 3117 O O . ILE A 1 415 ? 22.961 19.181 11.940 1.00 90.44 415 ILE A O 1
ATOM 3121 N N . HIS A 1 416 ? 24.619 20.544 12.599 1.00 88.56 416 HIS A N 1
ATOM 3122 C CA . HIS A 1 416 ? 23.994 21.822 12.256 1.00 88.56 416 HIS A CA 1
ATOM 3123 C C . HIS A 1 416 ? 24.231 22.262 10.798 1.00 88.56 416 HIS A C 1
ATOM 3125 O O . HIS A 1 416 ? 23.613 23.227 10.354 1.00 88.56 416 HIS A O 1
ATOM 3131 N N . LEU A 1 417 ? 25.137 21.602 10.069 1.00 90.94 417 LEU A N 1
ATOM 3132 C CA . LEU A 1 417 ? 25.436 21.868 8.664 1.00 90.94 417 LEU A CA 1
ATOM 3133 C C . LEU A 1 417 ? 24.564 20.967 7.789 1.00 90.94 417 LEU A C 1
ATOM 3135 O O . LEU A 1 417 ? 24.691 19.744 7.822 1.00 90.94 417 LEU A O 1
ATOM 3139 N N . LEU A 1 418 ? 23.679 21.583 7.011 1.00 89.25 418 LEU A N 1
ATOM 3140 C CA . LEU A 1 418 ? 22.703 20.877 6.179 1.00 89.25 418 LEU A CA 1
ATOM 3141 C C . LEU A 1 418 ? 23.332 20.203 4.946 1.00 89.25 418 LEU A C 1
ATOM 3143 O O . LEU A 1 418 ? 22.813 19.209 4.462 1.00 89.25 418 LEU A O 1
ATOM 3147 N N . ASP A 1 419 ? 24.479 20.696 4.476 1.00 86.31 419 ASP A N 1
ATOM 3148 C CA . ASP A 1 419 ? 25.189 20.228 3.278 1.00 86.31 419 ASP A CA 1
ATOM 3149 C C . ASP A 1 419 ? 26.292 19.191 3.569 1.00 86.31 419 ASP A C 1
ATOM 3151 O O . ASP A 1 419 ? 27.058 18.814 2.681 1.00 86.31 419 ASP A O 1
ATOM 3155 N N . ALA A 1 420 ? 26.407 18.734 4.819 1.00 89.81 420 ALA A N 1
ATOM 3156 C CA . ALA A 1 420 ? 27.527 17.922 5.294 1.00 89.81 420 ALA A CA 1
ATOM 3157 C C . ALA A 1 420 ? 27.242 16.409 5.355 1.00 89.81 420 ALA A C 1
ATOM 3159 O O . ALA A 1 420 ? 27.930 15.697 6.100 1.00 89.81 420 ALA A O 1
ATOM 3160 N N . GLY A 1 421 ? 26.239 15.917 4.620 1.00 91.81 421 GLY A N 1
ATOM 3161 C CA . GLY A 1 421 ? 25.870 14.500 4.607 1.00 91.81 421 GLY A CA 1
ATOM 3162 C C . GLY A 1 421 ? 26.979 13.582 4.089 1.00 91.81 421 GLY A C 1
ATOM 3163 O O . GLY A 1 421 ? 27.944 13.996 3.436 1.00 91.81 421 GLY A O 1
ATOM 3164 N N . LEU A 1 422 ? 26.870 12.302 4.433 1.00 93.38 422 LEU A N 1
ATOM 3165 C CA . LEU A 1 422 ? 27.907 11.290 4.203 1.00 93.38 422 LEU A CA 1
ATOM 3166 C C . LEU A 1 422 ? 27.416 10.085 3.392 1.00 93.38 422 LEU A C 1
ATOM 3168 O O . LEU A 1 422 ? 28.239 9.382 2.798 1.00 93.38 422 LEU A O 1
ATOM 3172 N N . SER A 1 423 ? 26.106 9.880 3.340 1.00 93.50 423 SER A N 1
ATOM 3173 C CA . SER A 1 423 ? 25.428 8.725 2.756 1.00 93.50 423 SER A CA 1
ATOM 3174 C C . SER A 1 423 ? 24.323 9.145 1.783 1.00 93.50 423 SER A C 1
ATOM 3176 O O . SER A 1 423 ? 23.987 10.322 1.692 1.00 93.50 423 SER A O 1
ATOM 3178 N N . SER A 1 424 ? 23.796 8.180 1.037 1.00 91.94 424 SER A N 1
ATOM 3179 C CA . SER A 1 424 ? 22.704 8.340 0.072 1.00 91.94 424 SER A CA 1
ATOM 3180 C C . SER A 1 424 ? 21.989 6.997 -0.101 1.00 91.94 424 SER A C 1
ATOM 3182 O O . SER A 1 424 ? 22.568 5.940 0.190 1.00 91.94 424 SER A O 1
ATOM 3184 N N . GLY A 1 425 ? 20.744 7.033 -0.561 1.00 91.88 425 GLY A N 1
ATOM 3185 C CA . GLY A 1 425 ? 19.921 5.845 -0.774 1.00 91.88 425 GLY A CA 1
ATOM 3186 C C . GLY A 1 425 ? 18.432 6.133 -0.631 1.00 91.88 425 GLY A C 1
ATOM 3187 O O . GLY A 1 425 ? 18.038 7.249 -0.293 1.00 91.88 425 GLY A O 1
ATOM 3188 N N . ALA A 1 426 ? 17.624 5.113 -0.893 1.00 92.94 426 ALA A N 1
ATOM 3189 C CA . ALA A 1 426 ? 16.178 5.169 -0.741 1.00 92.94 426 ALA A CA 1
ATOM 3190 C C . ALA A 1 426 ? 15.739 4.912 0.705 1.00 92.94 426 ALA A C 1
ATOM 3192 O O . ALA A 1 426 ? 16.438 4.219 1.457 1.00 92.94 426 ALA A O 1
ATOM 3193 N N . TYR A 1 427 ? 14.576 5.450 1.060 1.00 94.06 427 TYR A N 1
ATOM 3194 C CA . TYR A 1 427 ? 13.908 5.245 2.341 1.00 94.06 427 TYR A CA 1
ATOM 3195 C C . TYR A 1 427 ? 12.390 5.174 2.160 1.00 94.06 427 TYR A C 1
ATOM 3197 O O . TYR A 1 427 ? 11.834 5.741 1.215 1.00 94.06 427 TYR A O 1
ATOM 3205 N N . GLN A 1 428 ? 11.728 4.513 3.105 1.00 94.00 428 GLN A N 1
ATOM 3206 C CA . GLN A 1 428 ? 10.283 4.536 3.259 1.00 94.00 428 GLN A CA 1
ATOM 3207 C C . GLN A 1 428 ? 9.971 5.127 4.636 1.00 94.00 428 GLN A C 1
ATOM 3209 O O . GLN A 1 428 ? 10.415 4.606 5.652 1.00 94.00 428 GLN A O 1
ATOM 3214 N N . MET A 1 429 ? 9.267 6.256 4.669 1.00 95.44 429 MET A N 1
ATOM 3215 C CA . MET A 1 429 ? 8.891 6.955 5.895 1.00 95.44 429 MET A CA 1
ATOM 3216 C C . MET A 1 429 ? 7.389 6.814 6.126 1.00 95.44 429 MET A C 1
ATOM 3218 O O . MET A 1 429 ? 6.594 7.322 5.335 1.00 95.44 429 MET A O 1
ATOM 3222 N N . SER A 1 430 ? 6.997 6.215 7.249 1.00 94.50 430 SER A N 1
ATOM 3223 C CA . SER A 1 430 ? 5.598 6.153 7.665 1.00 94.50 430 SER A CA 1
ATOM 3224 C C . SER A 1 430 ? 5.268 7.247 8.685 1.00 94.50 430 SER A C 1
ATOM 3226 O O . SER A 1 430 ? 6.028 7.525 9.612 1.00 94.50 430 SER A O 1
ATOM 3228 N N . ILE A 1 431 ? 4.117 7.896 8.507 1.00 95.88 431 ILE A N 1
ATOM 3229 C CA . ILE A 1 431 ? 3.528 8.862 9.440 1.00 95.88 431 ILE A CA 1
ATOM 3230 C C . ILE A 1 431 ? 2.176 8.297 9.866 1.00 95.88 431 ILE A C 1
ATOM 3232 O O . ILE A 1 431 ? 1.268 8.196 9.042 1.00 95.88 431 ILE A O 1
ATOM 3236 N N . ARG A 1 432 ? 2.028 7.912 11.135 1.00 93.12 432 ARG A N 1
ATOM 3237 C CA . ARG A 1 432 ? 0.890 7.096 11.599 1.00 93.12 432 ARG A CA 1
ATOM 3238 C C . ARG A 1 432 ? 0.374 7.490 12.980 1.00 93.12 432 ARG A C 1
ATOM 3240 O O . ARG A 1 432 ? 1.090 8.083 13.779 1.00 93.12 432 ARG A O 1
ATOM 3247 N N . LEU A 1 433 ? -0.882 7.145 13.261 1.00 92.25 433 LEU A N 1
ATOM 3248 C CA . LEU A 1 433 ? -1.602 7.505 14.497 1.00 92.25 433 LEU A CA 1
ATOM 3249 C C . LEU A 1 433 ? -1.478 6.473 15.630 1.00 92.25 433 LEU A C 1
ATOM 3251 O O . LEU A 1 433 ? -2.101 6.628 16.679 1.00 92.25 433 LEU A O 1
ATOM 3255 N N . GLY A 1 434 ? -0.702 5.409 15.426 1.00 88.81 434 GLY A N 1
ATOM 3256 C CA . GLY A 1 434 ? -0.510 4.348 16.408 1.00 88.81 434 GLY A CA 1
ATOM 3257 C C . GLY A 1 434 ? 0.869 3.707 16.308 1.00 88.81 434 GLY A C 1
ATOM 3258 O O . GLY A 1 434 ? 1.538 3.796 15.283 1.00 88.81 434 GLY A O 1
ATOM 3259 N N . GLU A 1 435 ? 1.272 3.049 17.392 1.00 86.12 435 GLU A N 1
ATOM 3260 C CA . GLU A 1 435 ? 2.583 2.402 17.529 1.00 86.12 435 GLU A CA 1
ATOM 3261 C C . GLU A 1 435 ? 2.748 1.150 16.663 1.00 86.12 435 GLU A C 1
ATOM 3263 O O . GLU A 1 435 ? 3.869 0.829 16.282 1.00 86.12 435 GLU A O 1
ATOM 3268 N N . ARG A 1 436 ? 1.654 0.464 16.308 1.00 82.44 436 ARG A N 1
ATOM 3269 C CA . ARG A 1 436 ? 1.681 -0.694 15.401 1.00 82.44 436 ARG A CA 1
ATOM 3270 C C . ARG A 1 436 ? 1.737 -0.247 13.945 1.00 82.44 436 ARG A C 1
ATOM 3272 O O . ARG A 1 436 ? 1.067 0.727 13.584 1.00 82.44 436 ARG A O 1
ATOM 3279 N N . GLU A 1 437 ? 2.576 -0.895 13.142 1.00 79.50 437 GLU A N 1
ATOM 3280 C CA . GLU A 1 437 ? 2.744 -0.558 11.733 1.00 79.50 437 GLU A CA 1
ATOM 3281 C C . GLU A 1 437 ? 1.410 -0.701 10.997 1.00 79.50 437 GLU A C 1
ATOM 3283 O O . GLU A 1 437 ? 0.571 -1.543 11.329 1.00 79.50 437 GLU A O 1
ATOM 3288 N N . SER A 1 438 ? 1.195 0.170 10.015 1.00 82.81 438 SER A N 1
ATOM 3289 C CA . SER A 1 438 ? -0.037 0.213 9.236 1.00 82.81 438 SER A CA 1
ATOM 3290 C C . SER A 1 438 ? 0.308 0.054 7.767 1.00 82.81 438 SER A C 1
ATOM 3292 O O . SER A 1 438 ? 1.061 0.858 7.221 1.00 82.81 438 SER A O 1
ATOM 3294 N N . VAL A 1 439 ? -0.249 -0.971 7.126 1.00 88.75 439 VAL A N 1
ATOM 3295 C CA . VAL A 1 439 ? -0.114 -1.176 5.681 1.00 88.75 439 VAL A CA 1
ATOM 3296 C C . VAL A 1 439 ? -1.134 -0.304 4.966 1.00 88.75 439 VAL A C 1
ATOM 3298 O O . VAL A 1 439 ? -2.309 -0.276 5.343 1.00 88.75 439 VAL A O 1
ATOM 3301 N N . ALA A 1 440 ? -0.702 0.401 3.923 1.00 92.00 440 ALA A N 1
ATOM 3302 C CA . ALA A 1 440 ? -1.603 1.211 3.121 1.00 92.00 440 ALA A CA 1
ATOM 3303 C C . ALA A 1 440 ? -2.569 0.364 2.284 1.00 92.00 440 ALA A C 1
ATOM 3305 O O . ALA A 1 440 ? -2.181 -0.649 1.702 1.00 92.00 440 ALA A O 1
ATOM 3306 N N . GLY A 1 441 ? -3.833 0.792 2.220 1.00 91.88 441 GLY A N 1
ATOM 3307 C CA . GLY A 1 441 ? -4.875 0.120 1.451 1.00 91.88 441 GLY A CA 1
ATOM 3308 C C . GLY A 1 441 ? -4.677 0.222 -0.062 1.00 91.88 441 GLY A C 1
ATOM 3309 O O . GLY A 1 441 ? -3.763 0.881 -0.569 1.00 91.88 441 GLY A O 1
ATOM 3310 N N . SER A 1 442 ? -5.567 -0.438 -0.801 1.00 94.00 442 SER A N 1
ATOM 3311 C CA . SER A 1 442 ? -5.560 -0.375 -2.263 1.00 94.00 442 SER A CA 1
ATOM 3312 C C . SER A 1 442 ? -5.874 1.040 -2.769 1.00 94.00 442 SER A C 1
ATOM 3314 O O . SER A 1 442 ? -6.808 1.690 -2.302 1.00 94.00 442 SER A O 1
ATOM 3316 N N . THR A 1 443 ? -5.115 1.524 -3.754 1.00 93.75 443 THR A N 1
ATOM 3317 C CA . THR A 1 443 ? -5.264 2.878 -4.306 1.00 93.75 443 THR A CA 1
ATOM 3318 C C . THR A 1 443 ? -5.046 2.912 -5.814 1.00 93.75 443 THR A C 1
ATOM 3320 O O . THR A 1 443 ? -4.210 2.192 -6.358 1.00 93.75 443 THR A O 1
ATOM 3323 N N . VAL A 1 444 ? -5.784 3.783 -6.503 1.00 95.56 444 VAL A N 1
ATOM 3324 C CA . VAL A 1 444 ? -5.583 4.091 -7.924 1.00 95.56 444 VAL A CA 1
ATOM 3325 C C . VAL A 1 444 ? -5.550 5.605 -8.077 1.00 95.56 444 VAL A C 1
ATOM 3327 O O . VAL A 1 444 ? -6.571 6.279 -7.947 1.00 95.56 444 VAL A O 1
ATOM 3330 N N . ARG A 1 445 ? -4.367 6.154 -8.358 1.00 94.38 445 ARG A N 1
ATOM 3331 C CA . ARG A 1 445 ? -4.135 7.597 -8.446 1.00 94.38 445 ARG A CA 1
ATOM 3332 C C . ARG A 1 445 ? -3.233 7.938 -9.625 1.00 94.38 445 ARG A C 1
ATOM 3334 O O . ARG A 1 445 ? -2.224 7.282 -9.858 1.00 94.38 445 ARG A O 1
ATOM 3341 N N . TYR A 1 446 ? -3.589 9.005 -10.344 1.00 96.38 446 TYR A N 1
ATOM 3342 C CA . TYR A 1 446 ? -2.878 9.454 -11.547 1.00 96.38 446 TYR A CA 1
ATOM 3343 C C . TYR A 1 446 ? -2.630 8.297 -12.535 1.00 96.38 446 TYR A C 1
ATOM 3345 O O . TYR A 1 446 ? -1.511 8.081 -12.988 1.00 96.38 446 TYR A O 1
ATOM 3353 N N . ALA A 1 447 ? -3.679 7.538 -12.855 1.00 97.19 447 ALA A N 1
ATOM 3354 C CA . ALA A 1 447 ? -3.627 6.445 -13.822 1.00 97.19 447 ALA A CA 1
ATOM 3355 C C . ALA A 1 447 ? -4.382 6.810 -15.114 1.00 97.19 447 ALA A C 1
ATOM 3357 O O . ALA A 1 447 ? -5.441 7.436 -15.057 1.00 97.19 447 ALA A O 1
ATOM 3358 N N . ASP A 1 448 ? -3.845 6.409 -16.267 1.00 97.69 448 ASP A N 1
ATOM 3359 C CA . ASP A 1 448 ? -4.518 6.427 -17.575 1.00 97.69 448 ASP A CA 1
ATOM 3360 C C . ASP A 1 448 ? -4.909 4.981 -17.911 1.00 97.69 448 ASP A C 1
ATOM 3362 O O . ASP A 1 448 ? -4.038 4.159 -18.194 1.00 97.69 448 ASP A O 1
ATOM 3366 N N . ILE A 1 449 ? -6.200 4.653 -17.795 1.00 98.06 449 ILE A N 1
ATOM 3367 C CA . ILE A 1 449 ? -6.737 3.293 -17.958 1.00 98.06 449 ILE A CA 1
ATOM 3368 C C . ILE A 1 449 ? -7.618 3.263 -19.205 1.00 98.06 449 ILE A C 1
ATOM 3370 O O . ILE A 1 449 ? -8.646 3.943 -19.262 1.00 98.06 449 ILE A O 1
ATOM 3374 N N . ALA A 1 450 ? -7.239 2.455 -20.194 1.00 97.81 450 ALA A N 1
ATOM 3375 C CA . ALA A 1 450 ? -7.927 2.379 -21.477 1.00 97.81 450 ALA A CA 1
ATOM 3376 C C . ALA A 1 450 ? -8.120 0.936 -21.966 1.00 97.81 450 ALA A C 1
ATOM 3378 O O . ALA A 1 450 ? -7.316 0.048 -21.689 1.00 97.81 450 ALA A O 1
ATOM 3379 N N . TYR A 1 451 ? -9.182 0.726 -22.751 1.00 97.94 451 TYR A N 1
ATOM 3380 C CA . TYR A 1 451 ? -9.480 -0.518 -23.482 1.00 97.94 451 TYR A CA 1
ATOM 3381 C C . TYR A 1 451 ? -9.737 -1.779 -22.629 1.00 97.94 451 TYR A C 1
ATOM 3383 O O . TYR A 1 451 ? -9.781 -2.880 -23.173 1.00 97.94 451 TYR A O 1
ATOM 3391 N N . ALA A 1 452 ? -9.970 -1.623 -21.324 1.00 97.44 452 ALA A N 1
ATOM 3392 C CA . ALA A 1 452 ? -10.502 -2.684 -20.464 1.00 97.44 452 ALA A CA 1
ATOM 3393 C C . ALA A 1 452 ? -11.951 -3.040 -20.846 1.00 97.44 452 ALA A C 1
ATOM 3395 O O . ALA A 1 452 ? -12.628 -2.232 -21.494 1.00 97.44 452 ALA A O 1
ATOM 3396 N N . ASP A 1 453 ? -12.450 -4.194 -20.402 1.00 96.94 453 ASP A N 1
ATOM 3397 C CA . ASP A 1 453 ? -13.890 -4.462 -20.338 1.00 96.94 453 ASP A CA 1
ATOM 3398 C C . ASP A 1 453 ? -14.516 -3.568 -19.259 1.00 96.94 453 ASP A C 1
ATOM 3400 O O . ASP A 1 453 ? -15.404 -2.759 -19.540 1.00 96.94 453 ASP A O 1
ATOM 3404 N N . THR A 1 454 ? -13.944 -3.603 -18.050 1.00 96.31 454 THR A N 1
ATOM 3405 C CA . THR A 1 454 ? -14.236 -2.666 -16.958 1.00 96.31 454 THR A CA 1
ATOM 3406 C C . THR A 1 454 ? -12.926 -2.166 -16.354 1.00 96.31 454 THR A C 1
ATOM 3408 O O . THR A 1 454 ? -12.132 -2.955 -15.877 1.00 96.31 454 THR A O 1
ATOM 3411 N N . GLY A 1 455 ? -12.673 -0.851 -16.348 1.00 95.25 455 GLY A N 1
ATOM 3412 C CA . GLY A 1 455 ? -11.363 -0.316 -15.935 1.00 95.25 455 GLY A CA 1
ATOM 3413 C C . GLY A 1 455 ? -10.974 -0.640 -14.486 1.00 95.25 455 GLY A C 1
ATOM 3414 O O . GLY A 1 455 ? -9.894 -1.168 -14.243 1.00 95.25 455 GLY A O 1
ATOM 3415 N N . VAL A 1 456 ? -11.855 -0.327 -13.532 1.00 97.12 456 VAL A N 1
ATOM 3416 C CA . VAL A 1 456 ? -11.682 -0.649 -12.108 1.00 97.12 456 VAL A CA 1
ATOM 3417 C C . VAL A 1 456 ? -12.998 -1.201 -11.579 1.00 97.12 456 VAL A C 1
ATOM 3419 O O . VAL A 1 456 ? -14.045 -0.573 -11.739 1.00 97.12 456 VAL A O 1
ATOM 3422 N N . THR A 1 457 ? -12.947 -2.370 -10.951 1.00 96.31 457 THR A N 1
ATOM 3423 C CA . THR A 1 457 ? -14.083 -3.007 -10.280 1.00 96.31 457 THR A CA 1
ATOM 3424 C C . THR A 1 457 ? -13.800 -3.060 -8.789 1.00 96.31 457 THR A C 1
ATOM 3426 O O . THR A 1 457 ? -12.796 -3.627 -8.377 1.00 96.31 457 THR A O 1
ATOM 3429 N N . VAL A 1 458 ? -14.684 -2.471 -7.986 1.00 93.56 458 VAL A N 1
ATOM 3430 C CA . VAL A 1 458 ? -14.585 -2.481 -6.524 1.00 93.56 458 VAL A CA 1
ATOM 3431 C C . VAL A 1 458 ? -15.812 -3.186 -5.969 1.00 93.56 458 VAL A C 1
ATOM 3433 O O . VAL A 1 458 ? -16.939 -2.775 -6.254 1.00 93.56 458 VAL A O 1
ATOM 3436 N N . LEU A 1 459 ? -15.605 -4.251 -5.201 1.00 89.06 459 LEU A N 1
ATOM 3437 C CA . LEU A 1 459 ? -16.681 -5.040 -4.611 1.00 89.06 459 LEU A CA 1
ATOM 3438 C C . LEU A 1 459 ? -16.644 -4.896 -3.093 1.00 89.06 459 LEU A C 1
ATOM 3440 O O . LEU A 1 459 ? -15.652 -5.246 -2.480 1.00 89.06 459 LEU A O 1
ATOM 3444 N N . GLY A 1 460 ? -17.731 -4.420 -2.479 1.00 75.12 460 GLY A N 1
ATOM 3445 C CA . GLY A 1 460 ? -17.908 -4.479 -1.020 1.00 75.12 460 GLY A CA 1
ATOM 3446 C C . GLY A 1 460 ? -16.913 -3.668 -0.182 1.00 75.12 460 GLY A C 1
ATOM 3447 O O . GLY A 1 460 ? -16.609 -4.099 0.920 1.00 75.12 460 GLY A O 1
ATOM 3448 N N . GLN A 1 461 ? -16.422 -2.534 -0.697 1.00 79.50 461 GLN A N 1
ATOM 3449 C CA . GLN A 1 461 ? -15.486 -1.633 -0.010 1.00 79.50 461 GLN A CA 1
ATOM 3450 C C . GLN A 1 461 ? -16.127 -0.255 0.280 1.00 79.50 461 GLN A C 1
ATOM 3452 O O . GLN A 1 461 ? -16.877 0.234 -0.576 1.00 79.50 461 GLN A O 1
ATOM 3457 N N . PRO A 1 462 ? -15.809 0.417 1.408 1.00 71.19 462 PRO A N 1
ATOM 3458 C CA . PRO A 1 462 ? -15.060 -0.126 2.546 1.00 71.19 462 PRO A CA 1
ATOM 3459 C C . PRO A 1 462 ? -15.845 -1.262 3.215 1.00 71.19 462 PRO A C 1
ATOM 3461 O O . PRO A 1 462 ? -17.078 -1.227 3.237 1.00 71.19 462 PRO A O 1
ATOM 3464 N N . ILE A 1 463 ? -15.137 -2.267 3.729 1.00 69.00 463 ILE A N 1
ATOM 3465 C CA . ILE A 1 463 ? -15.749 -3.513 4.238 1.00 69.00 463 ILE A CA 1
ATOM 3466 C C . ILE A 1 463 ? -16.594 -3.242 5.488 1.00 69.00 463 ILE A C 1
ATOM 3468 O O . ILE A 1 463 ? -17.599 -3.906 5.730 1.00 69.00 463 ILE A O 1
ATOM 3472 N N . HIS A 1 464 ? -16.203 -2.223 6.258 1.00 70.69 464 HIS A N 1
ATOM 3473 C CA . HIS A 1 464 ? -16.733 -1.951 7.588 1.00 70.69 464 HIS A CA 1
ATOM 3474 C C . HIS A 1 464 ? -17.378 -0.576 7.665 1.00 70.69 464 HIS A C 1
ATOM 3476 O O . HIS A 1 464 ? -16.724 0.447 7.448 1.00 70.69 464 HIS A O 1
ATOM 3482 N N . SER A 1 465 ? -18.651 -0.540 8.050 1.00 65.81 465 SER A N 1
ATOM 3483 C CA . SER A 1 465 ? -19.370 0.699 8.336 1.00 65.81 465 SER A CA 1
ATOM 3484 C C . SER A 1 465 ? -19.886 0.688 9.772 1.00 65.81 465 SER A C 1
ATOM 3486 O O . SER A 1 465 ? -20.686 -0.182 10.103 1.00 65.81 465 SER A O 1
ATOM 3488 N N . PRO A 1 466 ? -19.540 1.685 10.608 1.00 57.59 466 PRO A N 1
ATOM 3489 C CA . PRO A 1 466 ? -20.069 1.774 11.969 1.00 57.59 466 PRO A CA 1
ATOM 3490 C C . PRO A 1 466 ? -21.568 2.126 12.031 1.00 57.59 466 PRO A C 1
ATOM 3492 O O . PRO A 1 466 ? -22.115 2.209 13.121 1.00 57.59 466 PRO A O 1
ATOM 3495 N N . LEU A 1 467 ? -22.234 2.390 10.895 1.00 61.47 467 LEU A N 1
ATOM 3496 C CA . LEU A 1 467 ? -23.651 2.791 10.857 1.00 61.47 467 LEU A CA 1
ATOM 3497 C C . LEU A 1 467 ? -24.531 1.902 9.968 1.00 61.47 467 LEU A C 1
ATOM 3499 O O . LEU A 1 467 ? -25.738 1.846 10.187 1.00 61.47 467 LEU A O 1
ATOM 3503 N N . GLY A 1 468 ? -23.968 1.280 8.928 1.00 65.56 468 GLY A N 1
ATOM 3504 C CA . GLY A 1 468 ? -24.736 0.520 7.933 1.00 65.56 468 GLY A CA 1
ATOM 3505 C C . GLY A 1 468 ? -24.785 -0.991 8.161 1.00 65.56 468 GLY A C 1
ATOM 3506 O O . GLY A 1 468 ? -25.589 -1.655 7.512 1.00 65.56 468 GLY A O 1
ATOM 3507 N N . GLY A 1 469 ? -23.940 -1.520 9.048 1.00 70.69 469 GLY A N 1
ATOM 3508 C CA . GLY A 1 469 ? -23.650 -2.951 9.114 1.00 70.69 469 GLY A CA 1
ATOM 3509 C C . GLY A 1 469 ? -22.726 -3.413 7.975 1.00 70.69 469 GLY A C 1
ATOM 3510 O O . GLY A 1 469 ? -22.644 -2.742 6.942 1.00 70.69 469 GLY A O 1
ATOM 3511 N N . GLU A 1 470 ? -22.039 -4.554 8.106 1.00 76.44 470 GLU A N 1
ATOM 3512 C CA . GLU A 1 470 ? -21.356 -5.175 6.947 1.00 76.44 470 GLU A CA 1
ATOM 3513 C C . GLU A 1 470 ? -22.311 -6.040 6.107 1.00 76.44 470 GLU A C 1
ATOM 3515 O O . GLU A 1 470 ? -22.042 -6.358 4.942 1.00 76.44 470 GLU A O 1
ATOM 3520 N N . LYS A 1 471 ? -23.457 -6.413 6.684 1.00 81.62 471 LYS A N 1
ATOM 3521 C CA . LYS A 1 471 ? -24.574 -7.061 5.994 1.00 81.62 471 LYS A CA 1
ATOM 3522 C C . LYS A 1 471 ? -25.820 -6.206 6.120 1.00 81.62 471 LYS A C 1
ATOM 3524 O O . LYS A 1 471 ? -26.018 -5.517 7.112 1.00 81.62 471 LYS A O 1
ATOM 3529 N N . THR A 1 472 ? -26.689 -6.299 5.125 1.00 82.31 472 THR A N 1
ATOM 3530 C CA . THR A 1 472 ? -28.020 -5.704 5.180 1.00 82.31 472 THR A CA 1
ATOM 3531 C C . THR A 1 472 ? -29.057 -6.760 4.841 1.00 82.31 472 THR A C 1
ATOM 3533 O O . THR A 1 472 ? -28.779 -7.653 4.035 1.00 82.31 472 THR A O 1
ATOM 3536 N N . GLU A 1 473 ? -30.223 -6.668 5.473 1.00 85.12 473 GLU A N 1
ATOM 3537 C CA . GLU A 1 473 ? -31.382 -7.492 5.145 1.00 85.12 473 GLU A CA 1
ATOM 3538 C C . GLU A 1 473 ? -31.678 -7.477 3.635 1.00 85.12 473 GLU A C 1
ATOM 3540 O O . GLU A 1 473 ? -31.583 -6.448 2.953 1.00 85.12 473 GLU A O 1
ATOM 3545 N N . SER A 1 474 ? -32.045 -8.634 3.089 1.00 75.88 474 SER A N 1
ATOM 3546 C CA . SER A 1 474 ? -32.362 -8.788 1.676 1.00 75.88 474 SER A CA 1
ATOM 3547 C C . SER A 1 474 ? -33.845 -9.130 1.487 1.00 75.88 474 SER A C 1
ATOM 3549 O O . SER A 1 474 ? -34.298 -10.269 1.549 1.00 75.88 474 SER A O 1
ATOM 3551 N N . GLY A 1 475 ? -34.659 -8.110 1.208 1.00 75.50 475 GLY A N 1
ATOM 3552 C CA . GLY A 1 475 ? -36.065 -8.311 0.847 1.00 75.50 475 GLY A CA 1
ATOM 3553 C C . GLY A 1 475 ? -36.913 -8.930 1.969 1.00 75.50 475 GLY A C 1
ATOM 3554 O O . GLY A 1 475 ? -37.093 -8.302 2.999 1.00 75.50 475 GLY A O 1
ATOM 3555 N N . THR A 1 476 ? -37.530 -10.097 1.729 1.00 78.88 476 THR A N 1
ATOM 3556 C CA . THR A 1 476 ? -38.446 -10.757 2.686 1.00 78.88 476 THR A CA 1
ATOM 3557 C C . THR A 1 476 ? -37.789 -11.980 3.326 1.00 78.88 476 THR A C 1
ATOM 3559 O O . THR A 1 476 ? -37.963 -13.100 2.831 1.00 78.88 476 THR A O 1
ATOM 3562 N N . ASN A 1 477 ? -37.075 -11.782 4.431 1.00 89.94 477 ASN A N 1
ATOM 3563 C CA . ASN A 1 477 ? -36.472 -12.845 5.238 1.00 89.94 477 ASN A CA 1
ATOM 3564 C C . ASN A 1 477 ? -37.388 -13.293 6.402 1.00 89.94 477 ASN A C 1
ATOM 3566 O O . ASN A 1 477 ? -36.938 -13.868 7.387 1.00 89.94 477 ASN A O 1
ATOM 3570 N N . ASN A 1 478 ? -38.707 -13.130 6.235 1.00 90.25 478 ASN A N 1
ATOM 3571 C CA . ASN A 1 478 ? -39.741 -13.303 7.267 1.00 90.25 478 ASN A CA 1
ATOM 3572 C C . ASN A 1 478 ? -39.974 -14.751 7.748 1.00 90.25 478 ASN A C 1
ATOM 3574 O O . ASN A 1 478 ? -40.950 -15.057 8.441 1.00 90.25 478 ASN A O 1
ATOM 3578 N N . SER A 1 479 ? -39.141 -15.690 7.308 1.00 90.62 479 SER A N 1
ATOM 3579 C CA . SER A 1 479 ? -39.225 -17.098 7.665 1.00 90.62 479 SER A CA 1
ATOM 3580 C C . SER A 1 479 ? -37.846 -17.734 7.654 1.00 90.62 479 SER A C 1
ATOM 3582 O O . SER A 1 479 ? -36.999 -17.391 6.836 1.00 90.62 479 SER A O 1
ATOM 3584 N N . ARG A 1 480 ? -37.662 -18.764 8.477 1.00 89.56 480 ARG A N 1
ATOM 3585 C CA . ARG A 1 480 ? -36.404 -19.511 8.548 1.00 89.56 480 ARG A CA 1
ATOM 3586 C C . ARG A 1 480 ? -35.946 -20.121 7.212 1.00 89.56 480 ARG A C 1
ATOM 3588 O O . ARG A 1 480 ? -34.757 -20.269 6.989 1.00 89.56 480 ARG A O 1
ATOM 3595 N N . LEU A 1 481 ? -36.876 -20.474 6.316 1.00 90.38 481 LEU A N 1
ATOM 3596 C CA . LEU A 1 481 ? -36.553 -21.014 4.981 1.00 90.38 481 LEU A CA 1
ATOM 3597 C C . LEU A 1 481 ? -36.047 -19.951 4.001 1.00 90.38 481 LEU A C 1
ATOM 3599 O O . LEU A 1 481 ? -35.494 -20.289 2.958 1.00 90.38 481 LEU A O 1
ATOM 3603 N N . THR A 1 482 ? -36.315 -18.687 4.301 1.00 92.06 482 THR A N 1
ATOM 3604 C CA . THR A 1 482 ? -35.919 -17.521 3.513 1.00 92.06 482 THR A CA 1
ATOM 3605 C C . THR A 1 482 ? -34.917 -16.677 4.292 1.00 92.06 482 THR A C 1
ATOM 3607 O O . THR A 1 482 ? -34.845 -15.479 4.053 1.00 92.06 482 THR A O 1
ATOM 3610 N N . ALA A 1 483 ? -34.217 -17.276 5.261 1.00 92.38 483 ALA A N 1
ATOM 3611 C CA . ALA A 1 483 ? -33.251 -16.574 6.084 1.00 92.38 483 ALA A CA 1
ATOM 3612 C C . ALA A 1 483 ? -32.119 -16.015 5.216 1.00 92.38 483 ALA A C 1
ATOM 3614 O O . ALA A 1 483 ? -31.646 -16.684 4.292 1.00 92.38 483 ALA A O 1
ATOM 3615 N N . ASP A 1 484 ? -31.682 -14.799 5.524 1.00 93.00 484 ASP A N 1
ATOM 3616 C CA . ASP A 1 484 ? -30.543 -14.199 4.845 1.00 93.00 484 ASP A CA 1
ATOM 3617 C C . ASP A 1 484 ? -29.254 -14.868 5.310 1.00 93.00 484 ASP A C 1
ATOM 3619 O O . ASP A 1 484 ? -28.967 -14.953 6.504 1.00 93.00 484 ASP A O 1
ATOM 3623 N N . PHE A 1 485 ? -28.458 -15.339 4.354 1.00 90.81 485 PHE A N 1
ATOM 3624 C CA . PHE A 1 485 ? -27.199 -16.001 4.659 1.00 90.81 485 PHE A CA 1
ATOM 3625 C C . PHE A 1 485 ? -26.114 -14.975 5.009 1.00 90.81 485 PHE A C 1
ATOM 3627 O O . PHE A 1 485 ? -25.590 -14.271 4.140 1.00 90.81 485 PHE A O 1
ATOM 3634 N N . VAL A 1 486 ? -25.759 -14.914 6.291 1.00 88.50 486 VAL A N 1
ATOM 3635 C CA . VAL A 1 486 ? -24.706 -14.049 6.842 1.00 88.50 486 VAL A CA 1
ATOM 3636 C C . VAL A 1 486 ? -23.329 -14.560 6.416 1.00 88.50 486 VAL A C 1
ATOM 3638 O O . VAL A 1 486 ? -22.483 -13.777 5.969 1.00 88.50 486 VAL A O 1
ATOM 3641 N N . GLY A 1 487 ? -23.138 -15.881 6.465 1.00 87.50 487 GLY A N 1
ATOM 3642 C CA . GLY A 1 487 ? -21.871 -16.554 6.188 1.00 87.50 487 GLY A CA 1
ATOM 3643 C C . GLY A 1 487 ? -21.310 -17.280 7.408 1.00 87.50 487 GLY A C 1
ATOM 3644 O O . GLY A 1 487 ? -22.014 -17.520 8.389 1.00 87.50 487 GLY A O 1
ATOM 3645 N N . ASN A 1 488 ? -20.027 -17.635 7.339 1.00 86.31 488 ASN A N 1
ATOM 3646 C CA . ASN A 1 488 ? -19.296 -18.169 8.482 1.00 86.31 488 ASN A CA 1
ATOM 3647 C C . ASN A 1 488 ? -18.796 -17.015 9.358 1.00 86.31 488 ASN A C 1
ATOM 3649 O O . ASN A 1 488 ? -17.960 -16.236 8.911 1.00 86.31 488 ASN A O 1
ATOM 3653 N N . ILE A 1 489 ? -19.283 -16.921 10.593 1.00 86.00 489 ILE A N 1
ATOM 3654 C CA . ILE A 1 489 ? -18.943 -15.821 11.511 1.00 86.00 489 ILE A CA 1
ATOM 3655 C C . ILE A 1 489 ? -17.551 -15.955 12.136 1.00 86.00 489 ILE A C 1
ATOM 3657 O O . ILE A 1 489 ? -17.106 -15.038 12.806 1.00 86.00 489 ILE A O 1
ATOM 3661 N N . LEU A 1 490 ? -16.868 -17.078 11.905 1.00 81.50 490 LEU A N 1
ATOM 3662 C CA . LEU A 1 490 ? -15.451 -17.279 12.239 1.00 81.50 490 LEU A CA 1
ATOM 3663 C C . LEU A 1 490 ? -14.544 -17.135 11.008 1.00 81.50 490 LEU A C 1
ATOM 3665 O O . LEU A 1 490 ? -13.348 -17.402 11.047 1.00 81.50 490 LEU A O 1
ATOM 3669 N N . ALA A 1 491 ? -15.123 -16.752 9.874 1.00 79.19 491 ALA A N 1
ATOM 3670 C CA . ALA A 1 491 ? -14.397 -16.316 8.696 1.00 79.19 491 ALA A CA 1
ATOM 3671 C C . ALA A 1 491 ? -14.775 -14.854 8.445 1.00 79.19 491 ALA A C 1
ATOM 3673 O O . ALA A 1 491 ? -15.414 -14.517 7.447 1.00 79.19 491 ALA A O 1
ATOM 3674 N N . VAL A 1 492 ? -14.445 -14.011 9.424 1.00 75.25 492 VAL A N 1
ATOM 3675 C CA . VAL A 1 492 ? -14.619 -12.555 9.411 1.00 75.25 492 VAL A CA 1
ATOM 3676 C C . VAL A 1 492 ? -13.358 -11.925 9.991 1.00 75.25 492 VAL A C 1
ATOM 3678 O O . VAL A 1 492 ? -12.802 -12.426 10.962 1.00 75.25 492 VAL A O 1
ATOM 3681 N N . ASP A 1 493 ? -12.906 -10.831 9.397 1.00 64.81 493 ASP A N 1
ATOM 3682 C CA . ASP A 1 493 ? -11.616 -10.191 9.682 1.00 64.81 493 ASP A CA 1
ATOM 3683 C C . ASP A 1 493 ? -11.540 -9.465 11.037 1.00 64.81 493 ASP A C 1
ATOM 3685 O O . ASP A 1 493 ? -10.448 -9.134 11.484 1.00 64.81 493 ASP A O 1
ATOM 3689 N N . ARG A 1 494 ? -12.675 -9.225 11.708 1.00 68.12 494 ARG A N 1
ATOM 3690 C CA . ARG A 1 494 ? -12.742 -8.565 13.031 1.00 68.12 494 ARG A CA 1
ATOM 3691 C C . ARG A 1 494 ? -13.253 -9.456 14.163 1.00 68.12 494 ARG A C 1
ATOM 3693 O O . ARG A 1 494 ? -13.602 -8.946 15.223 1.00 68.12 494 ARG A O 1
ATOM 3700 N N . GLY A 1 495 ? -13.437 -10.753 13.905 1.00 70.56 495 GLY A N 1
ATOM 3701 C CA . GLY A 1 495 ? -14.123 -11.657 14.841 1.00 70.56 495 GLY A CA 1
ATOM 3702 C C . GLY A 1 495 ? -15.568 -11.251 15.186 1.00 70.56 495 GLY A C 1
ATOM 3703 O O . GLY A 1 495 ? -16.157 -11.784 16.121 1.00 70.56 495 GLY A O 1
ATOM 3704 N N . ALA A 1 496 ? -16.150 -10.302 14.448 1.00 79.62 496 ALA A N 1
ATOM 3705 C CA . ALA A 1 496 ? -17.503 -9.798 14.630 1.00 79.62 496 ALA A CA 1
ATOM 3706 C C . ALA A 1 496 ? -18.120 -9.470 13.267 1.00 79.62 496 ALA A C 1
ATOM 3708 O O . ALA A 1 496 ? -17.405 -9.114 12.326 1.00 79.62 496 ALA A O 1
ATOM 3709 N N . THR A 1 497 ? -19.448 -9.575 13.171 1.00 83.56 497 THR A N 1
ATOM 3710 C CA . THR A 1 497 ? -20.203 -9.052 12.032 1.00 83.56 497 THR A CA 1
ATOM 3711 C C . THR A 1 497 ? -21.473 -8.343 12.492 1.00 83.56 497 THR A C 1
ATOM 3713 O O . THR A 1 497 ? -22.179 -8.822 13.377 1.00 83.56 497 THR A O 1
ATOM 3716 N N . SER A 1 498 ? -21.755 -7.198 11.890 1.00 86.00 498 SER A N 1
ATOM 3717 C CA . SER A 1 498 ? -22.905 -6.341 12.101 1.00 86.00 498 SER A CA 1
ATOM 3718 C C . SER A 1 498 ? -23.890 -6.452 10.933 1.00 86.00 498 SER A C 1
ATOM 3720 O O . SER A 1 498 ? -23.523 -6.515 9.753 1.00 86.00 498 SER A O 1
ATOM 3722 N N . ILE A 1 499 ? -25.179 -6.479 11.270 1.00 87.31 499 ILE A N 1
ATOM 3723 C CA . ILE A 1 499 ? -26.275 -6.677 10.320 1.00 87.31 499 ILE A CA 1
ATOM 3724 C C . ILE A 1 499 ? -27.266 -5.522 10.471 1.00 87.31 499 ILE A C 1
ATOM 3726 O O . ILE A 1 499 ? -27.840 -5.329 11.538 1.00 87.31 499 ILE A O 1
ATOM 3730 N N . GLY A 1 500 ? -27.485 -4.763 9.399 1.00 87.69 500 GLY A N 1
ATOM 3731 C CA . GLY A 1 500 ? -28.517 -3.731 9.333 1.00 87.69 500 GLY A CA 1
ATOM 3732 C C . GLY A 1 500 ? -29.840 -4.277 8.788 1.00 87.69 500 GLY A C 1
ATOM 3733 O O . GLY A 1 500 ? -29.879 -4.782 7.664 1.00 87.69 500 GLY A O 1
ATOM 3734 N N . GLY A 1 501 ? -30.932 -4.123 9.541 1.00 85.62 501 GLY A N 1
ATOM 3735 C CA . GLY A 1 501 ? -32.282 -4.549 9.140 1.00 85.62 501 GLY A CA 1
ATOM 3736 C C . GLY A 1 501 ? -33.388 -3.559 9.529 1.00 85.62 501 GLY A C 1
ATOM 3737 O O . GLY A 1 501 ? -33.141 -2.578 10.237 1.00 85.62 501 GLY A O 1
ATOM 3738 N N . ILE A 1 502 ? -34.609 -3.799 9.046 1.00 86.81 502 ILE A N 1
ATOM 3739 C CA . ILE A 1 502 ? -35.811 -2.988 9.251 1.00 86.81 502 ILE A CA 1
ATOM 3740 C C . ILE A 1 502 ? -37.012 -3.905 9.504 1.00 86.81 502 ILE A C 1
ATOM 3742 O O . ILE A 1 502 ? -37.591 -4.490 8.593 1.00 86.81 502 ILE A O 1
ATOM 3746 N N . LEU A 1 503 ? -37.538 -3.840 10.727 1.00 87.62 503 LEU A N 1
ATOM 3747 C CA . LEU A 1 503 ? -38.813 -4.468 11.069 1.00 87.62 503 LEU A CA 1
ATOM 3748 C C . LEU A 1 503 ? -39.993 -3.668 10.477 1.00 87.62 503 LEU A C 1
ATOM 3750 O O . LEU A 1 503 ? -40.368 -2.597 10.969 1.00 87.62 503 LEU A O 1
ATOM 3754 N N . ASN A 1 504 ? -40.647 -4.207 9.447 1.00 87.44 504 ASN A N 1
ATOM 3755 C CA . ASN A 1 504 ? -41.757 -3.605 8.694 1.00 87.44 504 ASN A CA 1
ATOM 3756 C C . ASN A 1 504 ? -43.134 -3.781 9.362 1.00 87.44 504 ASN A C 1
ATOM 3758 O O . ASN A 1 504 ? -44.180 -3.852 8.704 1.00 87.44 504 ASN A O 1
ATOM 3762 N N . GLY A 1 505 ? -43.165 -3.818 10.693 1.00 85.50 505 GLY A N 1
ATOM 3763 C CA . GLY A 1 505 ? -44.386 -3.867 11.486 1.00 85.50 505 GLY A CA 1
ATOM 3764 C C . GLY A 1 505 ? -44.252 -4.720 12.741 1.00 85.50 505 GLY A C 1
ATOM 3765 O O . GLY A 1 505 ? -43.266 -5.404 12.969 1.00 85.50 505 GLY A O 1
ATOM 3766 N N . ALA A 1 506 ? -45.300 -4.710 13.563 1.00 84.88 506 ALA A N 1
ATOM 3767 C CA . ALA A 1 506 ? -45.287 -5.372 14.868 1.00 84.88 506 ALA A CA 1
ATOM 3768 C C . ALA A 1 506 ? -45.307 -6.914 14.819 1.00 84.88 506 ALA A C 1
ATOM 3770 O O . ALA A 1 506 ? -45.160 -7.565 15.845 1.00 84.88 506 ALA A O 1
ATOM 3771 N N . ALA A 1 507 ? -45.538 -7.503 13.647 1.00 87.00 507 ALA A N 1
ATOM 3772 C CA . ALA A 1 507 ? -45.512 -8.952 13.446 1.00 87.00 507 ALA A CA 1
ATOM 3773 C C . ALA A 1 507 ? -44.320 -9.395 12.586 1.00 87.00 507 ALA A C 1
ATOM 3775 O O . ALA A 1 507 ? -44.308 -10.539 12.134 1.00 87.00 507 ALA A O 1
ATOM 3776 N N . ASP A 1 508 ? -43.384 -8.483 12.306 1.00 88.69 508 ASP A N 1
ATOM 3777 C CA . ASP A 1 508 ? -42.235 -8.789 11.468 1.00 88.69 508 ASP A CA 1
ATOM 3778 C C . ASP A 1 508 ? -41.169 -9.585 12.225 1.00 88.69 508 ASP A C 1
ATOM 3780 O O . ASP A 1 508 ? -41.036 -9.453 13.448 1.00 88.69 508 ASP A O 1
ATOM 3784 N N . VAL A 1 509 ? -40.468 -10.446 11.491 1.00 91.12 509 VAL A N 1
ATOM 3785 C CA . VAL A 1 509 ? -39.467 -11.377 12.019 1.00 91.12 509 VAL A CA 1
ATOM 3786 C C . VAL A 1 509 ? -38.366 -11.541 10.991 1.00 91.12 509 VAL A C 1
ATOM 3788 O O . VAL A 1 509 ? -38.564 -12.272 10.029 1.00 91.12 509 VAL A O 1
ATOM 3791 N N . ASP A 1 510 ? -37.195 -10.981 11.232 1.00 92.81 510 ASP A N 1
ATOM 3792 C CA . ASP A 1 510 ? -36.089 -11.081 10.287 1.00 92.81 510 ASP A CA 1
ATOM 3793 C C . ASP A 1 510 ? -35.226 -12.289 10.646 1.00 92.81 510 ASP A C 1
ATOM 3795 O O . ASP A 1 510 ? -34.702 -12.379 11.761 1.00 92.81 510 ASP A O 1
ATOM 3799 N N . TRP A 1 511 ? -35.112 -13.252 9.728 1.00 94.50 511 TRP A N 1
ATOM 3800 C CA . TRP A 1 511 ? -34.299 -14.451 9.927 1.00 94.50 511 TRP A CA 1
ATOM 3801 C C . TRP A 1 511 ? -32.944 -14.335 9.236 1.00 94.50 511 TRP A C 1
ATOM 3803 O O . TRP A 1 511 ? -32.862 -14.042 8.044 1.00 94.50 511 TRP A O 1
ATOM 3813 N N . TYR A 1 512 ? -31.896 -14.703 9.965 1.00 95.12 512 TYR A N 1
ATOM 3814 C CA . TYR A 1 512 ? -30.515 -14.729 9.501 1.00 95.12 512 TYR A CA 1
ATOM 3815 C C . TYR A 1 512 ? -29.915 -16.116 9.732 1.00 95.12 512 TYR A C 1
ATOM 3817 O O . TYR A 1 512 ? -30.047 -16.674 10.820 1.00 95.12 512 TYR A O 1
ATOM 3825 N N . GLU A 1 513 ? -29.266 -16.683 8.720 1.00 94.75 513 GLU A N 1
ATOM 3826 C CA . GLU A 1 513 ? -28.550 -17.962 8.786 1.00 94.75 513 GLU A CA 1
ATOM 3827 C C . GLU A 1 513 ? -27.043 -17.711 8.863 1.00 94.75 513 GLU A C 1
ATOM 3829 O O . GLU A 1 513 ? -26.496 -16.948 8.064 1.00 94.75 513 GLU A O 1
ATOM 3834 N N . PHE A 1 514 ? -26.357 -18.380 9.788 1.00 93.25 514 PHE A N 1
ATOM 3835 C CA . PHE A 1 514 ? -24.909 -18.276 9.936 1.00 93.25 514 PHE A CA 1
ATOM 3836 C C . PHE A 1 514 ? -24.260 -19.624 10.261 1.00 93.25 514 PHE A C 1
ATOM 3838 O O . PHE A 1 514 ? -24.881 -20.519 10.839 1.00 93.25 514 PHE A O 1
ATOM 3845 N N . ASN A 1 515 ? -22.988 -19.769 9.893 1.00 91.62 515 ASN A N 1
ATOM 3846 C CA . ASN A 1 515 ? -22.174 -20.930 10.241 1.00 91.62 515 ASN A CA 1
ATOM 3847 C C . ASN A 1 515 ? -21.149 -20.562 11.312 1.00 91.62 515 ASN A C 1
ATOM 3849 O O . ASN A 1 515 ? -20.556 -19.488 11.268 1.00 91.62 515 ASN A O 1
ATOM 3853 N N . VAL A 1 516 ? -20.906 -21.493 12.224 1.00 88.69 516 VAL A N 1
ATOM 3854 C CA . VAL A 1 516 ? -19.783 -21.488 13.161 1.00 88.69 516 VAL A CA 1
ATOM 3855 C C . VAL A 1 516 ? -18.831 -22.576 12.678 1.00 88.69 516 VAL A C 1
ATOM 3857 O O . VAL A 1 516 ? -19.155 -23.757 12.776 1.00 88.69 516 VAL A O 1
ATOM 3860 N N . ASN A 1 517 ? -17.709 -22.207 12.063 1.00 83.44 517 ASN A N 1
ATOM 3861 C CA . ASN A 1 517 ? -16.705 -23.164 11.590 1.00 83.44 517 ASN A CA 1
ATOM 3862 C C . ASN A 1 517 ? -15.300 -22.542 11.608 1.00 83.44 517 ASN A C 1
ATOM 3864 O O . ASN A 1 517 ? -15.063 -21.561 10.905 1.00 83.44 517 ASN A O 1
ATOM 3868 N N . GLY A 1 518 ? -14.368 -23.094 12.389 1.00 71.62 518 GLY A N 1
ATOM 3869 C CA . GLY A 1 518 ? -13.001 -22.580 12.437 1.00 71.62 518 GLY A CA 1
ATOM 3870 C C . GLY A 1 518 ? -12.222 -22.881 11.152 1.00 71.62 518 GLY A C 1
ATOM 3871 O O . GLY A 1 518 ? -12.029 -24.039 10.784 1.00 71.62 518 GLY A O 1
ATOM 3872 N N . ASN A 1 519 ? -11.708 -21.844 10.487 1.00 63.97 519 ASN A N 1
ATOM 3873 C CA . ASN A 1 519 ? -10.835 -21.993 9.321 1.00 63.97 519 ASN A CA 1
ATOM 3874 C C . ASN A 1 519 ? -9.351 -21.922 9.720 1.00 63.97 519 ASN A C 1
ATOM 3876 O O . ASN A 1 519 ? -8.969 -21.196 10.630 1.00 63.97 519 ASN A O 1
ATOM 3880 N N . SER A 1 520 ? -8.494 -22.661 9.004 1.00 62.16 520 SER A N 1
ATOM 3881 C CA . SER A 1 520 ? -7.024 -22.544 9.091 1.00 62.16 520 SER A CA 1
ATOM 3882 C C . SER A 1 520 ? -6.403 -22.748 10.488 1.00 62.16 520 SER A C 1
ATOM 3884 O O . SER A 1 520 ? -5.296 -22.278 10.751 1.00 62.16 520 SER A O 1
ATOM 3886 N N . LEU A 1 521 ? -7.062 -23.505 11.374 1.00 61.81 521 LEU A N 1
ATOM 3887 C CA . LEU A 1 521 ? -6.528 -23.832 12.698 1.00 61.81 521 LEU A CA 1
ATOM 3888 C C . LEU A 1 521 ? -5.285 -24.725 12.586 1.00 61.81 521 LEU A C 1
ATOM 3890 O O . LEU A 1 521 ? -5.324 -25.831 12.037 1.00 61.81 521 LEU A O 1
ATOM 3894 N N . GLN A 1 522 ? -4.170 -24.277 13.160 1.00 47.69 522 GLN A N 1
ATOM 3895 C CA . GLN A 1 522 ? -2.939 -25.059 13.259 1.00 47.69 522 GLN A CA 1
ATOM 3896 C C . GLN A 1 522 ? -3.063 -26.083 14.403 1.00 47.69 522 GLN A C 1
ATOM 3898 O O . GLN A 1 522 ? -2.422 -25.959 15.441 1.00 47.69 522 GLN A O 1
ATOM 3903 N N . GLY A 1 523 ? -3.938 -27.079 14.242 1.00 45.03 523 GLY A N 1
ATOM 3904 C CA . GLY A 1 523 ? -4.346 -27.930 15.363 1.00 45.03 523 GLY A CA 1
ATOM 3905 C C . GLY A 1 523 ? -5.112 -29.188 14.977 1.00 45.03 523 GLY A C 1
ATOM 3906 O O . GLY A 1 523 ? -6.068 -29.545 15.643 1.00 45.03 523 GLY A O 1
ATOM 3907 N N . GLY A 1 524 ? -4.692 -29.902 13.931 1.00 42.66 524 GLY A N 1
ATOM 3908 C CA . GLY A 1 524 ? -5.169 -31.267 13.659 1.00 42.66 524 GLY A CA 1
ATOM 3909 C C . GLY A 1 524 ? -4.563 -32.327 14.592 1.00 42.66 524 GLY A C 1
ATOM 3910 O O . GLY A 1 524 ? -4.296 -33.441 14.142 1.00 42.66 524 GLY A O 1
ATOM 3911 N N . VAL A 1 525 ? -4.256 -31.974 15.844 1.00 44.34 525 VAL A N 1
ATOM 3912 C CA . VAL A 1 525 ? -3.810 -32.931 16.860 1.00 44.34 525 VAL A CA 1
ATOM 3913 C C . VAL A 1 525 ? -5.001 -33.199 17.763 1.00 44.34 525 VAL A C 1
ATOM 3915 O O . VAL A 1 525 ? -5.247 -32.488 18.730 1.00 44.34 525 VAL A O 1
ATOM 3918 N N . ASP A 1 526 ? -5.751 -34.225 17.388 1.00 45.38 526 ASP A N 1
ATOM 3919 C CA . ASP A 1 526 ? -6.664 -34.933 18.274 1.00 45.38 526 ASP A CA 1
ATOM 3920 C C . ASP A 1 526 ? -5.816 -35.614 19.368 1.00 45.38 526 ASP A C 1
ATOM 3922 O O . ASP A 1 526 ? -5.391 -36.761 19.232 1.00 45.38 526 ASP A O 1
ATOM 3926 N N . ASP A 1 527 ? -5.427 -34.839 20.385 1.00 48.44 527 ASP A N 1
ATOM 3927 C CA . ASP A 1 527 ? -4.741 -35.323 21.591 1.00 48.44 527 ASP A CA 1
ATOM 3928 C C . ASP A 1 527 ? -5.756 -35.737 22.681 1.00 48.44 527 ASP A C 1
ATOM 3930 O O . ASP A 1 527 ? -5.348 -36.084 23.793 1.00 48.44 527 ASP A O 1
ATOM 3934 N N . ASP A 1 528 ? -7.066 -35.736 22.381 1.00 49.50 528 ASP A N 1
ATOM 3935 C CA . ASP A 1 528 ? -8.099 -36.254 23.280 1.00 49.50 528 ASP A CA 1
ATOM 3936 C C . ASP A 1 528 ? -8.278 -37.778 23.082 1.00 49.50 528 ASP A C 1
ATOM 3938 O O . ASP A 1 528 ? -8.638 -38.238 21.998 1.00 49.50 528 ASP A O 1
ATOM 3942 N N . PRO A 1 529 ? -8.011 -38.619 24.099 1.00 49.31 529 PRO A N 1
ATOM 3943 C CA . PRO A 1 529 ? -8.206 -40.062 24.010 1.00 49.31 529 PRO A CA 1
ATOM 3944 C C . PRO A 1 529 ? -9.674 -40.516 24.072 1.00 49.31 529 PRO A C 1
ATOM 3946 O O . PRO A 1 529 ? -9.887 -41.734 24.093 1.00 49.31 529 PRO A O 1
ATOM 3949 N N . ASP A 1 530 ? -10.656 -39.614 24.192 1.00 52.88 530 ASP A N 1
ATOM 3950 C CA . ASP A 1 530 ? -12.071 -39.968 24.363 1.00 52.88 530 ASP A CA 1
ATOM 3951 C C . ASP A 1 530 ? -12.819 -40.163 23.020 1.00 52.88 530 ASP A C 1
ATOM 3953 O O . ASP A 1 530 ? -13.128 -39.197 22.325 1.00 52.88 530 ASP A O 1
ATOM 3957 N N . PRO A 1 531 ? -13.175 -41.408 22.640 1.00 47.16 531 PRO A N 1
ATOM 3958 C CA . PRO A 1 531 ? -13.898 -41.695 21.402 1.00 47.16 531 PRO A CA 1
ATOM 3959 C C . PRO A 1 531 ? -15.387 -41.295 21.415 1.00 47.16 531 PRO A C 1
ATOM 3961 O O . PRO A 1 531 ? -16.037 -41.467 20.382 1.00 47.16 531 PRO A O 1
ATOM 3964 N N . ASP A 1 532 ? -15.933 -40.801 22.537 1.00 49.50 532 ASP A N 1
ATOM 3965 C CA . ASP A 1 532 ? -17.330 -40.347 22.654 1.00 49.50 532 ASP A CA 1
ATOM 3966 C C . ASP A 1 532 ? -17.478 -38.807 22.720 1.00 49.50 532 ASP A C 1
ATOM 3968 O O . ASP A 1 532 ? -18.605 -38.300 22.752 1.00 49.50 532 ASP A O 1
ATOM 3972 N N . ALA A 1 533 ? -16.381 -38.038 22.687 1.00 50.66 533 ALA A N 1
ATOM 3973 C CA . ALA A 1 533 ? -16.445 -36.584 22.563 1.00 50.66 533 ALA A CA 1
ATOM 3974 C C . ALA A 1 533 ? -16.816 -36.205 21.119 1.00 50.66 533 ALA A C 1
ATOM 3976 O O . ALA A 1 533 ? -16.086 -36.486 20.169 1.00 50.66 533 ALA A O 1
ATOM 3977 N N . SER A 1 534 ? -17.971 -35.564 20.920 1.00 44.78 534 SER A N 1
ATOM 3978 C CA . SER A 1 534 ? -18.291 -34.923 19.643 1.00 44.78 534 SER A CA 1
ATOM 3979 C C . SER A 1 534 ? -17.263 -33.818 19.386 1.00 44.78 534 SER A C 1
ATOM 3981 O O . SER A 1 534 ? -17.355 -32.737 19.962 1.00 44.78 534 SER A O 1
ATOM 3983 N N . SER A 1 535 ? -16.272 -34.128 18.556 1.00 51.44 535 SER A N 1
ATOM 3984 C CA . SER A 1 535 ? -15.069 -33.348 18.263 1.00 51.44 535 SER A CA 1
ATOM 3985 C C . SER A 1 535 ? -15.352 -32.128 17.372 1.00 51.44 535 SER A C 1
ATOM 3987 O O . SER A 1 535 ? -14.837 -32.034 16.258 1.00 51.44 535 SER A O 1
ATOM 3989 N N . GLY A 1 536 ? -16.237 -31.237 17.814 1.00 59.16 536 GLY A N 1
ATOM 3990 C CA . GLY A 1 536 ? -16.395 -29.901 17.243 1.00 59.16 536 GLY A CA 1
ATOM 3991 C C . GLY A 1 536 ? -15.766 -28.886 18.186 1.00 59.16 536 GLY A C 1
ATOM 3992 O O . GLY A 1 536 ? -15.967 -28.977 19.399 1.00 59.16 536 GLY A O 1
ATOM 3993 N N . ASN A 1 537 ? -15.005 -27.930 17.658 1.00 72.81 537 ASN A N 1
ATOM 3994 C CA . ASN A 1 537 ? -14.492 -26.848 18.494 1.00 72.81 537 ASN A CA 1
ATOM 3995 C C . ASN A 1 537 ? -15.667 -26.018 19.044 1.00 72.81 537 ASN A C 1
ATOM 3997 O O . ASN A 1 537 ? -16.696 -25.849 18.384 1.00 72.81 537 ASN A O 1
ATOM 4001 N N . LEU A 1 538 ? -15.525 -25.522 20.273 1.00 81.75 538 LEU A N 1
ATOM 4002 C CA . LEU A 1 538 ? -16.468 -24.590 20.889 1.00 81.75 538 LEU A CA 1
ATOM 4003 C C . LEU A 1 538 ? -15.960 -23.166 20.687 1.00 81.75 538 LEU A C 1
ATOM 4005 O O . LEU A 1 538 ? -14.803 -22.875 20.986 1.00 81.75 538 LEU A O 1
ATOM 4009 N N . TRP A 1 539 ? -16.848 -22.280 20.255 1.00 84.44 539 TRP A N 1
ATOM 4010 C CA . TRP A 1 539 ? -16.537 -20.887 19.959 1.00 84.44 539 TRP A CA 1
ATOM 4011 C C . TRP A 1 539 ? -17.396 -19.960 20.808 1.00 84.44 539 TRP A C 1
ATOM 4013 O O . TRP A 1 539 ? -18.609 -20.143 20.904 1.00 84.44 539 TRP A O 1
ATOM 4023 N N . SER A 1 540 ? -16.760 -18.991 21.468 1.00 88.31 540 SER A N 1
ATOM 4024 C CA . SER A 1 540 ? -17.439 -18.010 22.317 1.00 88.31 540 SER A CA 1
ATOM 4025 C C . SER A 1 540 ? -17.972 -16.864 21.469 1.00 88.31 540 SER A C 1
ATOM 4027 O O . SER A 1 540 ? -17.201 -16.208 20.781 1.00 88.31 540 SER A O 1
ATOM 4029 N N . LEU A 1 541 ? -19.270 -16.593 21.560 1.00 89.50 541 LEU A N 1
ATOM 4030 C CA . LEU A 1 541 ? -19.964 -15.593 20.758 1.00 89.50 541 LEU A CA 1
ATOM 4031 C C . LEU A 1 541 ? -20.819 -14.687 21.638 1.00 89.50 541 LEU A C 1
ATOM 4033 O O . LEU A 1 541 ? -21.412 -15.136 22.624 1.00 89.50 541 LEU A O 1
ATOM 4037 N N . THR A 1 542 ? -20.917 -13.427 21.233 1.00 91.19 542 THR A N 1
ATOM 4038 C CA . THR A 1 542 ? -21.830 -12.440 21.807 1.00 91.19 542 THR A CA 1
ATOM 4039 C C . THR A 1 542 ? -22.701 -11.892 20.686 1.00 91.19 542 THR A C 1
ATOM 4041 O O . THR A 1 542 ? -22.204 -11.577 19.609 1.00 91.19 542 THR A O 1
ATOM 4044 N N . PHE A 1 543 ? -24.000 -11.804 20.941 1.00 91.25 543 PHE A N 1
ATOM 4045 C CA . PHE A 1 543 ? -24.987 -11.189 20.068 1.00 91.25 543 PHE A CA 1
ATOM 4046 C C . PHE A 1 543 ? -25.493 -9.949 20.779 1.00 91.25 543 PHE A C 1
ATOM 4048 O O . PHE A 1 543 ? -25.969 -10.050 21.912 1.00 91.25 543 PHE A O 1
ATOM 4055 N N . ASP A 1 544 ? -25.381 -8.813 20.116 1.00 89.31 544 ASP A N 1
ATOM 4056 C CA . ASP A 1 544 ? -25.766 -7.523 20.664 1.00 89.31 544 ASP A CA 1
ATOM 4057 C C . ASP A 1 544 ? -26.706 -6.809 19.697 1.00 89.31 544 ASP A C 1
ATOM 4059 O O . ASP A 1 544 ? -26.612 -7.000 18.479 1.00 89.31 544 ASP A O 1
ATOM 4063 N N . MET A 1 545 ? -27.641 -6.039 20.241 1.00 89.38 545 MET A N 1
ATOM 4064 C CA . MET A 1 545 ? -28.550 -5.212 19.461 1.00 89.38 545 MET A CA 1
ATOM 4065 C C . MET A 1 545 ? -28.219 -3.753 19.704 1.00 89.38 545 MET A C 1
ATOM 4067 O O . MET A 1 545 ? -28.537 -3.208 20.752 1.00 89.38 545 MET A O 1
ATOM 4071 N N . ASP A 1 546 ? -27.682 -3.097 18.687 1.00 84.31 546 ASP A N 1
ATOM 4072 C CA . ASP A 1 546 ? -27.297 -1.701 18.820 1.00 84.31 546 ASP A CA 1
ATOM 4073 C C . ASP A 1 546 ? -28.390 -0.751 18.307 1.00 84.31 546 ASP A C 1
ATOM 4075 O O . ASP A 1 546 ? -28.943 -0.906 17.212 1.00 84.31 546 ASP A O 1
ATOM 4079 N N . TYR A 1 547 ? -28.644 0.314 19.067 1.00 79.81 547 TYR A N 1
ATOM 4080 C CA . TYR A 1 547 ? -29.451 1.475 18.690 1.00 79.81 547 TYR A CA 1
ATOM 4081 C C . TYR A 1 547 ? -30.889 1.162 18.230 1.00 79.81 547 TYR A C 1
ATOM 4083 O O . TYR A 1 547 ? -31.459 1.937 17.437 1.00 79.81 547 TYR A O 1
ATOM 4091 N N . ALA A 1 548 ? -31.494 0.070 18.710 1.00 80.62 548 ALA A N 1
ATOM 4092 C CA . ALA A 1 548 ? -32.902 -0.227 18.454 1.00 80.62 548 ALA A CA 1
ATOM 4093 C C . ALA A 1 548 ? -33.825 0.392 19.522 1.00 80.62 548 ALA A C 1
ATOM 4095 O O . ALA A 1 548 ? -34.897 0.890 19.167 1.00 80.62 548 ALA A O 1
ATOM 4096 N N . ASP A 1 549 ? -33.397 0.477 20.783 1.00 79.38 549 ASP A N 1
ATOM 4097 C CA . ASP A 1 549 ? -34.091 1.191 21.855 1.00 79.38 549 ASP A CA 1
ATOM 4098 C C . ASP A 1 549 ? -33.946 2.717 21.707 1.00 79.38 549 ASP A C 1
ATOM 4100 O O . ASP A 1 549 ? -33.026 3.253 21.091 1.00 79.38 549 ASP A O 1
ATOM 4104 N N . GLY A 1 550 ? -34.890 3.453 22.291 1.00 74.31 550 GLY A N 1
ATOM 4105 C CA . GLY A 1 550 ? -34.881 4.900 22.410 1.00 74.31 550 GLY A CA 1
ATOM 4106 C C . GLY A 1 550 ? -35.092 5.627 21.085 1.00 74.31 550 GLY A C 1
ATOM 4107 O O . GLY A 1 550 ? -35.435 5.054 20.057 1.00 74.31 550 GLY A O 1
ATOM 4108 N N . LEU A 1 551 ? -35.005 6.962 21.123 1.00 72.56 551 LEU A N 1
ATOM 4109 C CA . LEU A 1 551 ? -35.123 7.836 19.939 1.00 72.56 551 LEU A CA 1
ATOM 4110 C C . LEU A 1 551 ? -36.382 7.607 19.061 1.00 72.56 551 LEU A C 1
ATOM 4112 O O . LEU A 1 551 ? -36.417 8.017 17.902 1.00 72.56 551 LEU A O 1
ATOM 4116 N N . GLY A 1 552 ? -37.435 6.996 19.620 1.00 70.56 552 GLY A N 1
ATOM 4117 C CA . GLY A 1 552 ? -38.671 6.641 18.913 1.00 70.56 552 GLY A CA 1
ATOM 4118 C C . GLY A 1 552 ? -38.606 5.351 18.080 1.00 70.56 552 GLY A C 1
ATOM 4119 O O . GLY A 1 552 ? -39.464 5.172 17.215 1.00 70.56 552 GLY A O 1
ATOM 4120 N N . ARG A 1 553 ? -37.606 4.493 18.310 1.00 78.31 553 ARG A N 1
ATOM 4121 C CA . ARG A 1 553 ? -37.368 3.214 17.625 1.00 78.31 553 ARG A CA 1
ATOM 4122 C C . ARG A 1 553 ? -37.995 2.029 18.388 1.00 78.31 553 ARG A C 1
ATOM 4124 O O . ARG A 1 553 ? -38.749 2.235 19.342 1.00 78.31 553 ARG A O 1
ATOM 4131 N N . ALA A 1 554 ? -37.833 0.812 17.868 1.00 77.81 554 ALA A N 1
ATOM 4132 C CA . ALA A 1 554 ? -38.573 -0.373 18.303 1.00 77.81 554 ALA A CA 1
ATOM 4133 C C . ALA A 1 554 ? -37.838 -1.145 19.409 1.00 77.81 554 ALA A C 1
ATOM 4135 O O . ALA A 1 554 ? -36.655 -1.412 19.281 1.00 77.81 554 ALA A O 1
ATOM 4136 N N . ASN A 1 555 ? -38.567 -1.599 20.433 1.00 86.50 555 ASN A N 1
ATOM 4137 C CA . ASN A 1 555 ? -38.060 -2.614 21.362 1.00 86.50 555 ASN A CA 1
ATOM 4138 C C . ASN A 1 555 ? -38.031 -3.974 20.639 1.00 86.50 555 ASN A C 1
ATOM 4140 O O . ASN A 1 555 ? -39.052 -4.409 20.078 1.00 86.50 555 ASN A O 1
ATOM 4144 N N . THR A 1 556 ? -36.861 -4.611 20.638 1.00 90.50 556 THR A N 1
ATOM 4145 C CA . THR A 1 556 ? -36.586 -5.821 19.864 1.00 90.50 556 THR A CA 1
ATOM 4146 C C . THR A 1 556 ? -36.317 -7.033 20.749 1.00 90.50 556 THR A C 1
ATOM 4148 O O . THR A 1 556 ? -36.156 -6.949 21.958 1.00 90.50 556 THR A O 1
ATOM 4151 N N . SER A 1 557 ? -36.324 -8.218 20.155 1.00 91.88 557 SER A N 1
ATOM 4152 C CA . SER A 1 557 ? -35.957 -9.458 20.832 1.00 91.88 557 SER A CA 1
ATOM 4153 C C . SER A 1 557 ? -35.189 -10.363 19.878 1.00 91.88 557 SER A C 1
ATOM 4155 O O . SER A 1 557 ? -35.548 -10.465 18.700 1.00 91.88 557 SER A O 1
ATOM 4157 N N . ILE A 1 558 ? -34.156 -11.026 20.402 1.00 93.81 558 ILE A N 1
ATOM 4158 C CA . ILE A 1 558 ? -33.264 -11.929 19.668 1.00 93.81 558 ILE A CA 1
ATOM 4159 C C . ILE A 1 558 ? -33.534 -13.368 20.103 1.00 93.81 558 ILE A C 1
ATOM 4161 O O . ILE A 1 558 ? -33.531 -13.690 21.293 1.00 93.81 558 ILE A O 1
ATOM 4165 N N . TYR A 1 559 ? -33.703 -14.251 19.122 1.00 93.62 559 TYR A N 1
ATOM 4166 C CA . TYR A 1 559 ? -33.832 -15.693 19.313 1.00 93.62 559 TYR A CA 1
ATOM 4167 C C . TYR A 1 559 ? -32.783 -16.436 18.489 1.00 93.62 559 TYR A C 1
ATOM 4169 O O . TYR A 1 559 ? -32.673 -16.192 17.292 1.00 93.62 559 TYR A O 1
ATOM 4177 N N . ILE A 1 560 ? -32.064 -17.380 19.096 1.00 94.12 560 ILE A N 1
ATOM 4178 C CA . ILE A 1 560 ? -31.051 -18.199 18.416 1.00 94.12 560 ILE A CA 1
ATOM 4179 C C . ILE A 1 560 ? -31.537 -19.642 18.344 1.00 94.12 560 ILE A C 1
ATOM 4181 O O . ILE A 1 560 ? -31.888 -20.222 19.371 1.00 94.12 560 ILE A O 1
ATOM 4185 N N . TYR A 1 561 ? -31.519 -20.236 17.155 1.00 94.25 561 TYR A N 1
ATOM 4186 C CA . TYR A 1 561 ? -31.922 -21.616 16.897 1.00 94.25 561 TYR A CA 1
ATOM 4187 C C . TYR A 1 561 ? -30.781 -22.427 16.281 1.00 94.25 561 TYR A C 1
ATOM 4189 O O . TYR A 1 561 ? -29.992 -21.901 15.497 1.00 94.25 561 TYR A O 1
ATOM 4197 N N . ASP A 1 562 ? -30.722 -23.720 16.592 1.00 93.12 562 ASP A N 1
ATOM 4198 C CA . ASP A 1 562 ? -29.842 -24.669 15.901 1.00 93.12 562 ASP A CA 1
ATOM 4199 C C . ASP A 1 562 ? -30.390 -25.053 14.509 1.00 93.12 562 ASP A C 1
ATOM 4201 O O . ASP A 1 562 ? -31.512 -24.695 14.136 1.00 93.12 562 ASP A O 1
ATOM 4205 N N . GLU A 1 563 ? -29.628 -25.831 13.733 1.00 92.88 563 GLU A N 1
ATOM 4206 C CA . GLU A 1 563 ? -30.046 -26.342 12.417 1.00 92.88 563 GLU A CA 1
ATOM 4207 C C . GLU A 1 563 ? -31.347 -27.173 12.465 1.00 92.88 563 GLU A C 1
ATOM 4209 O O . GLU A 1 563 ? -32.128 -27.183 11.511 1.00 92.88 563 GLU A O 1
ATOM 4214 N N . ASN A 1 564 ? -31.680 -27.789 13.598 1.00 91.69 564 ASN A N 1
ATOM 4215 C CA . ASN A 1 564 ? -32.911 -28.564 13.758 1.00 91.69 564 ASN A CA 1
ATOM 4216 C C . ASN A 1 564 ? -34.125 -27.700 14.145 1.00 91.69 564 ASN A C 1
ATOM 4218 O O . ASN A 1 564 ? -35.260 -28.171 14.066 1.00 91.69 564 ASN A O 1
ATOM 4222 N N . GLY A 1 565 ? -33.921 -26.423 14.482 1.00 87.69 565 GLY A N 1
ATOM 4223 C CA . GLY A 1 565 ? -34.965 -25.495 14.921 1.00 87.69 565 GLY A CA 1
ATOM 4224 C C . GLY A 1 565 ? -35.243 -25.521 16.414 1.00 87.69 565 GLY A C 1
ATOM 4225 O O . GLY A 1 565 ? -36.292 -25.042 16.835 1.00 87.69 565 GLY A O 1
ATOM 4226 N N . ASN A 1 566 ? -34.336 -26.073 17.213 1.00 87.88 566 ASN A N 1
ATOM 4227 C CA . ASN A 1 566 ? -34.418 -25.980 18.661 1.00 87.88 566 ASN A CA 1
ATOM 4228 C C . ASN A 1 566 ? -33.901 -24.612 19.108 1.00 87.88 566 ASN A C 1
ATOM 4230 O O . ASN A 1 566 ? -32.863 -24.158 18.631 1.00 87.88 566 ASN A O 1
ATOM 4234 N N . LEU A 1 567 ? -34.615 -23.969 20.033 1.00 88.38 567 LEU A N 1
ATOM 4235 C CA . LEU A 1 567 ? -34.176 -22.717 20.642 1.00 88.38 567 LEU A CA 1
ATOM 4236 C C . LEU A 1 567 ? -32.941 -22.971 21.521 1.00 88.38 567 LEU A C 1
ATOM 4238 O O . LEU A 1 567 ? -32.995 -23.789 22.438 1.00 88.38 567 LEU A O 1
ATOM 4242 N N . VAL A 1 568 ? -31.858 -22.252 21.242 1.00 90.06 568 VAL A N 1
ATOM 4243 C CA . VAL A 1 568 ? -30.568 -22.323 21.941 1.00 90.06 568 VAL A CA 1
ATOM 4244 C C . VAL A 1 568 ? -30.456 -21.211 22.982 1.00 90.06 568 VAL A C 1
ATOM 4246 O O . VAL A 1 568 ? -30.129 -21.475 24.134 1.00 90.06 568 VAL A O 1
ATOM 4249 N N . ALA A 1 569 ? -30.753 -19.971 22.588 1.00 90.31 569 ALA A N 1
ATOM 4250 C CA . ALA A 1 569 ? -30.666 -18.802 23.457 1.00 90.31 569 ALA A CA 1
ATOM 4251 C C . ALA A 1 569 ? -31.701 -17.740 23.068 1.00 90.31 569 ALA A C 1
ATOM 4253 O O . ALA A 1 569 ? -32.222 -17.729 21.951 1.00 90.31 569 ALA A O 1
ATOM 4254 N N . PHE A 1 570 ? -32.005 -16.852 24.010 1.00 90.56 570 PHE A N 1
ATOM 4255 C CA . PHE A 1 570 ? -32.949 -15.755 23.836 1.00 90.56 570 PHE A CA 1
ATOM 4256 C C . PHE A 1 570 ? -32.556 -14.570 24.716 1.00 90.56 570 PHE A C 1
ATOM 4258 O O . PHE A 1 570 ? -32.122 -14.769 25.852 1.00 90.56 570 PHE A O 1
ATOM 4265 N N . SER A 1 571 ? -32.798 -13.360 24.221 1.00 90.62 571 SER A N 1
ATOM 4266 C CA . SER A 1 571 ? -32.791 -12.134 25.016 1.00 90.62 571 SER A CA 1
ATOM 4267 C C . SER A 1 571 ? -33.852 -11.165 24.503 1.00 90.62 571 SER A C 1
ATOM 4269 O O . SER A 1 571 ? -34.140 -11.128 23.305 1.00 90.62 571 SER A O 1
ATOM 4271 N N . GLY A 1 572 ? -34.451 -10.412 25.424 1.00 88.88 572 GLY A N 1
ATOM 4272 C CA . GLY A 1 572 ? -35.481 -9.415 25.120 1.00 88.88 572 GLY A CA 1
ATOM 4273 C C . GLY A 1 572 ? -35.144 -8.004 25.599 1.00 88.88 572 GLY A C 1
ATOM 4274 O O . GLY A 1 572 ? -35.553 -7.060 24.956 1.00 88.88 572 GLY A O 1
ATOM 4275 N N . ASP A 1 573 ? -34.392 -7.863 26.690 1.00 88.75 573 ASP A N 1
ATOM 4276 C CA . ASP A 1 573 ? -33.967 -6.581 27.262 1.00 88.75 573 ASP A CA 1
ATOM 4277 C C . ASP A 1 573 ? -32.589 -6.804 27.923 1.00 88.75 573 ASP A C 1
ATOM 4279 O O . ASP A 1 573 ? -32.312 -7.913 28.405 1.00 88.75 573 ASP A O 1
ATOM 4283 N N . SER A 1 574 ? -31.740 -5.778 28.012 1.00 87.81 574 SER A N 1
ATOM 4284 C CA . SER A 1 574 ? -30.435 -5.864 28.681 1.00 87.81 574 SER A CA 1
ATOM 4285 C C . SER A 1 574 ? -30.116 -4.614 29.513 1.00 87.81 574 SER A C 1
ATOM 4287 O O . SER A 1 574 ? -30.527 -3.501 29.217 1.00 87.81 574 SER A O 1
ATOM 4289 N N . ASN A 1 575 ? -29.390 -4.787 30.621 1.00 86.56 575 ASN A N 1
ATOM 4290 C CA . ASN A 1 575 ? -28.993 -3.683 31.505 1.00 86.56 575 ASN A CA 1
ATOM 4291 C C . ASN A 1 575 ? -27.486 -3.739 31.779 1.00 86.56 575 ASN A C 1
ATOM 4293 O O . ASN A 1 575 ? -27.042 -3.834 32.927 1.00 86.56 575 ASN A O 1
ATOM 4297 N N . VAL A 1 576 ? -26.705 -3.769 30.700 1.00 85.62 576 VAL A N 1
ATOM 4298 C CA . VAL A 1 576 ? -25.242 -3.816 30.751 1.00 85.62 576 VAL A CA 1
ATOM 4299 C C . VAL A 1 576 ? -24.706 -2.386 30.802 1.00 85.62 576 VAL A C 1
ATOM 4301 O O . VAL A 1 576 ? -24.890 -1.605 29.879 1.00 85.62 576 VAL A O 1
ATOM 4304 N N . ALA A 1 577 ? -24.041 -2.016 31.900 1.00 82.69 577 ALA A N 1
ATOM 4305 C CA . ALA A 1 577 ? -23.604 -0.633 32.133 1.00 82.69 577 ALA A CA 1
ATOM 4306 C C . ALA A 1 577 ? -22.597 -0.103 31.092 1.00 82.69 577 ALA A C 1
ATOM 4308 O O . ALA A 1 577 ? -22.514 1.110 30.883 1.00 82.69 577 ALA A O 1
ATOM 4309 N N . ASP A 1 578 ? -21.840 -1.000 30.460 1.00 82.25 578 ASP A N 1
ATOM 4310 C CA . ASP A 1 578 ? -20.865 -0.660 29.419 1.00 82.25 578 ASP A CA 1
ATOM 4311 C C . ASP A 1 578 ? -21.535 -0.366 28.067 1.00 82.25 578 ASP A C 1
ATOM 4313 O O . ASP A 1 578 ? -20.983 0.392 27.273 1.00 82.25 578 ASP A O 1
ATOM 4317 N N . ASP A 1 579 ? -22.752 -0.872 27.862 1.00 82.88 579 ASP A N 1
ATOM 4318 C CA . ASP A 1 579 ? -23.560 -0.674 26.656 1.00 82.88 579 ASP A CA 1
ATOM 4319 C C . ASP A 1 579 ? -24.558 0.506 26.778 1.00 82.88 579 ASP A C 1
ATOM 4321 O O . ASP A 1 579 ? -25.038 1.067 25.799 1.00 82.88 579 ASP A O 1
ATOM 4325 N N . GLN A 1 580 ? -24.826 0.971 28.001 1.00 84.00 580 GLN A N 1
ATOM 4326 C CA . GLN A 1 580 ? -25.735 2.094 28.267 1.00 84.00 580 GLN A CA 1
ATOM 4327 C C . GLN A 1 580 ? -25.014 3.446 28.307 1.00 84.00 580 GLN A C 1
ATOM 4329 O O . GLN A 1 580 ? -23.874 3.500 28.768 1.00 84.00 580 GLN A O 1
ATOM 4334 N N . PRO A 1 581 ? -25.659 4.581 27.975 1.00 81.69 581 PRO A N 1
ATOM 4335 C CA . PRO A 1 581 ? -25.034 5.899 28.071 1.00 81.69 581 PRO A CA 1
ATOM 4336 C C . PRO A 1 581 ? -24.524 6.213 29.479 1.00 81.69 581 PRO A C 1
ATOM 4338 O O . PRO A 1 581 ? -25.124 5.809 30.480 1.00 81.69 581 PRO A O 1
ATOM 4341 N N . GLN A 1 582 ? -23.445 6.997 29.578 1.00 80.31 582 GLN A N 1
ATOM 4342 C CA . GLN A 1 582 ? -22.915 7.387 30.885 1.00 80.31 582 GLN A CA 1
ATOM 4343 C C . GLN A 1 582 ? -23.989 8.088 31.737 1.00 80.31 582 GLN A C 1
ATOM 4345 O O . GLN A 1 582 ? -24.676 9.000 31.263 1.00 80.31 582 GLN A O 1
ATOM 4350 N N . PRO A 1 583 ? -24.138 7.714 33.019 1.00 74.06 583 PRO A N 1
ATOM 4351 C CA . PRO A 1 583 ? -25.053 8.415 33.901 1.00 74.06 583 PRO A CA 1
ATOM 4352 C C . PRO A 1 583 ? -24.547 9.840 34.176 1.00 74.06 583 PRO A C 1
ATOM 4354 O O . PRO A 1 583 ? -23.365 10.051 34.440 1.00 74.06 583 PRO A O 1
ATOM 4357 N N . ASN A 1 584 ? -25.467 10.810 34.208 1.00 74.38 584 ASN A N 1
ATOM 4358 C CA . ASN A 1 584 ? -25.225 12.213 34.591 1.00 74.38 584 ASN A CA 1
ATOM 4359 C C . ASN A 1 584 ? -24.347 13.051 33.637 1.00 74.38 584 ASN A C 1
ATOM 4361 O O . ASN A 1 584 ? -23.687 13.985 34.094 1.00 74.38 584 ASN A O 1
ATOM 4365 N N . VAL A 1 585 ? -24.356 12.761 32.335 1.00 72.75 585 VAL A N 1
ATOM 4366 C CA . VAL A 1 585 ? -23.746 13.633 31.313 1.00 72.75 585 VAL A CA 1
ATOM 4367 C C . VAL A 1 585 ? -24.793 14.531 30.647 1.00 72.75 585 VAL A C 1
ATOM 4369 O O . VAL A 1 585 ? -25.958 14.150 30.523 1.00 72.75 585 VAL A O 1
ATOM 4372 N N . ASP A 1 586 ? -24.380 15.727 30.213 1.00 62.44 586 ASP A N 1
ATOM 4373 C CA . ASP A 1 586 ? -25.268 16.721 29.586 1.00 62.44 586 ASP A CA 1
ATOM 4374 C C . ASP A 1 586 ? -25.805 16.260 28.214 1.00 62.44 586 ASP A C 1
ATOM 4376 O O . ASP A 1 586 ? -26.883 16.686 27.795 1.00 62.44 586 ASP A O 1
ATOM 4380 N N . SER A 1 587 ? -25.084 15.360 27.534 1.00 69.38 587 SER A N 1
ATOM 4381 C CA . SER A 1 587 ? -25.497 14.722 26.283 1.00 69.38 587 SER A CA 1
ATOM 4382 C C . SER A 1 587 ? -25.154 13.235 26.300 1.00 69.38 587 SER A C 1
ATOM 4384 O O . SER A 1 587 ? -23.993 12.838 26.268 1.00 69.38 587 SER A O 1
ATOM 4386 N N . GLN A 1 588 ? -26.188 12.398 26.325 1.00 69.19 588 GLN A N 1
ATOM 4387 C CA . GLN A 1 588 ? -26.060 10.937 26.350 1.00 69.19 588 GLN A CA 1
ATOM 4388 C C . GLN A 1 588 ? -25.667 10.332 24.988 1.00 69.19 588 GLN A C 1
ATOM 4390 O O . GLN A 1 588 ? -25.422 9.137 24.914 1.00 69.19 588 GLN A O 1
ATOM 4395 N N . LEU A 1 589 ? -25.604 11.142 23.921 1.00 71.69 589 LEU A N 1
ATOM 4396 C CA . LEU A 1 589 ? -25.333 10.712 22.538 1.00 71.69 589 LEU A CA 1
ATOM 4397 C C . LEU A 1 589 ? -23.964 11.172 22.010 1.00 71.69 589 LEU A C 1
ATOM 4399 O O . LEU A 1 589 ? -23.677 11.015 20.827 1.00 71.69 589 LEU A O 1
ATOM 4403 N N . GLU A 1 590 ? -23.136 11.800 22.848 1.00 69.50 590 GLU A N 1
ATOM 4404 C CA . GLU A 1 590 ? -21.771 12.188 22.458 1.00 69.50 590 GLU A CA 1
ATOM 4405 C C . GLU A 1 590 ? -20.817 10.985 22.401 1.00 69.50 590 GLU A C 1
ATOM 4407 O O . GLU A 1 590 ? -19.872 10.986 21.614 1.00 69.50 590 GLU A O 1
ATOM 4412 N N . ASP A 1 591 ? -21.081 9.953 23.206 1.00 68.94 591 ASP A N 1
ATOM 4413 C CA . ASP A 1 591 ? -20.313 8.710 23.245 1.00 68.94 591 ASP A CA 1
ATOM 4414 C C . ASP A 1 591 ? -20.976 7.636 22.371 1.00 68.94 591 ASP A C 1
ATOM 4416 O O . ASP A 1 591 ? -21.810 6.866 22.837 1.00 68.94 591 ASP A O 1
ATOM 4420 N N . LEU A 1 592 ? -20.590 7.587 21.093 1.00 72.38 592 LEU A N 1
ATOM 4421 C CA . LEU A 1 592 ? -21.045 6.565 20.139 1.00 72.38 592 LEU A CA 1
ATOM 4422 C C . LEU A 1 592 ? -20.290 5.230 20.275 1.00 72.38 592 LEU A C 1
ATOM 4424 O O . LEU A 1 592 ? -20.435 4.359 19.423 1.00 72.38 592 LEU A O 1
ATOM 4428 N N . SER A 1 593 ? -19.423 5.076 21.285 1.00 71.38 593 SER A N 1
ATOM 4429 C CA . SER A 1 593 ? -18.749 3.794 21.538 1.00 71.38 593 SER A CA 1
ATOM 4430 C C . SER A 1 593 ? -19.613 2.793 22.304 1.00 71.38 593 SER A C 1
ATOM 4432 O O . SER A 1 593 ? -19.196 1.651 22.464 1.00 71.38 593 SER A O 1
ATOM 4434 N N . ARG A 1 594 ? -20.794 3.223 22.755 1.00 77.44 594 ARG A N 1
ATOM 4435 C CA . ARG A 1 594 ? -21.797 2.391 23.423 1.00 77.44 594 ARG A CA 1
ATOM 4436 C C . ARG A 1 594 ? -22.877 1.994 22.421 1.00 77.44 594 ARG A C 1
ATOM 4438 O O . ARG A 1 594 ? -23.142 2.769 21.500 1.00 77.44 594 ARG A O 1
ATOM 4445 N N . GLY A 1 595 ? -23.440 0.803 22.565 1.00 74.94 595 GLY A N 1
ATOM 4446 C CA . GLY A 1 595 ? -24.363 0.213 21.600 1.00 74.94 595 GLY A CA 1
ATOM 4447 C C . GLY A 1 595 ? -25.809 0.637 21.809 1.00 74.94 595 GLY A C 1
ATOM 4448 O O . GLY A 1 595 ? -26.564 0.721 20.844 1.00 74.94 595 GLY A O 1
ATOM 4449 N N . SER A 1 596 ? -26.193 1.039 23.022 1.00 81.94 596 SER A N 1
ATOM 4450 C CA . SER A 1 596 ? -27.582 1.363 23.341 1.00 81.94 596 SER A CA 1
ATOM 4451 C C . SER A 1 596 ? -27.796 2.749 23.962 1.00 81.94 596 SER A C 1
ATOM 4453 O O . SER A 1 596 ? -26.897 3.417 24.477 1.00 81.94 596 SER A O 1
ATOM 4455 N N . VAL A 1 597 ? -29.048 3.211 23.912 1.00 81.00 597 VAL A N 1
ATOM 4456 C CA . VAL A 1 597 ? -29.540 4.426 24.583 1.00 81.00 597 VAL A CA 1
ATOM 4457 C C . VAL A 1 597 ? -30.526 4.123 25.720 1.00 81.00 597 VAL A C 1
ATOM 4459 O O . VAL A 1 597 ? -30.999 5.058 26.376 1.00 81.00 597 VAL A O 1
ATOM 4462 N N . GLY A 1 598 ? -30.855 2.850 25.955 1.00 81.12 598 GLY A N 1
ATOM 4463 C CA . GLY A 1 598 ? -31.808 2.416 26.976 1.00 81.12 598 GLY A CA 1
ATOM 4464 C C . GLY A 1 598 ? -31.775 0.905 27.220 1.00 81.12 598 GLY A C 1
ATOM 4465 O O . GLY A 1 598 ? -31.149 0.152 26.496 1.00 81.12 598 GLY A O 1
ATOM 4466 N N . VAL A 1 599 ? -32.442 0.429 28.268 1.00 86.94 599 VAL A N 1
ATOM 4467 C CA . VAL A 1 599 ? -32.293 -0.962 28.744 1.00 86.94 599 VAL A CA 1
ATOM 4468 C C . VAL A 1 599 ? -33.061 -2.018 27.936 1.00 86.94 599 VAL A C 1
ATOM 4470 O O . VAL A 1 599 ? -33.201 -3.151 28.393 1.00 86.94 599 VAL A O 1
ATOM 4473 N N . THR A 1 600 ? -33.659 -1.658 26.801 1.00 87.69 600 THR A N 1
ATOM 4474 C CA . THR A 1 600 ? -34.534 -2.574 26.048 1.00 87.69 600 THR A CA 1
ATOM 4475 C C . THR A 1 600 ? -33.933 -3.102 24.754 1.00 87.69 600 THR A C 1
ATOM 4477 O O . THR A 1 600 ? -34.617 -3.753 23.969 1.00 87.69 600 THR A O 1
ATOM 4480 N N . ASP A 1 601 ? -32.638 -2.870 24.562 1.00 88.62 601 ASP A N 1
ATOM 4481 C CA . ASP A 1 601 ? -31.858 -3.561 23.548 1.00 88.62 601 ASP A CA 1
ATOM 4482 C C . ASP A 1 601 ? -31.398 -4.936 24.073 1.00 88.62 601 ASP A C 1
ATOM 4484 O O . ASP A 1 601 ? -30.805 -5.020 25.156 1.00 88.62 601 ASP A O 1
ATOM 4488 N N . PRO A 1 602 ? -31.712 -6.044 23.377 1.00 91.06 602 PRO A N 1
ATOM 4489 C CA . PRO A 1 602 ? -31.328 -7.384 23.801 1.00 91.06 602 PRO A CA 1
ATOM 4490 C C . PRO A 1 602 ? -29.842 -7.672 23.562 1.00 91.06 602 PRO A C 1
ATOM 4492 O O . PRO A 1 602 ? -29.343 -7.544 22.451 1.00 91.06 602 PRO A O 1
ATOM 4495 N N . LEU A 1 603 ? -29.189 -8.223 24.586 1.00 90.44 603 LEU A N 1
ATOM 4496 C CA . LEU A 1 603 ? -27.825 -8.752 24.527 1.00 90.44 603 LEU A CA 1
ATOM 4497 C C . LEU A 1 603 ? -27.818 -10.222 24.975 1.00 90.44 603 LEU A C 1
ATOM 4499 O O . LEU A 1 603 ? -28.456 -10.581 25.972 1.00 90.44 603 LEU A O 1
ATOM 4503 N N . ILE A 1 604 ? -27.108 -11.083 24.243 1.00 90.75 604 ILE A N 1
ATOM 4504 C CA . ILE A 1 604 ? -26.834 -12.488 24.580 1.00 90.75 604 ILE A CA 1
ATOM 4505 C C . ILE A 1 604 ? -25.324 -12.696 24.526 1.00 90.75 604 ILE A C 1
ATOM 4507 O O . ILE A 1 604 ? -24.755 -12.754 23.443 1.00 90.75 604 ILE A O 1
ATOM 4511 N N . GLY A 1 605 ? -24.663 -12.913 25.659 1.00 85.94 605 GLY A N 1
ATOM 4512 C CA . GLY A 1 605 ? -23.284 -13.388 25.623 1.00 85.94 605 GLY A CA 1
ATOM 4513 C C . GLY A 1 605 ? -22.446 -13.081 26.861 1.00 85.94 605 GLY A C 1
ATOM 4514 O O . GLY A 1 605 ? -22.909 -12.383 27.764 1.00 85.94 605 GLY A O 1
ATOM 4515 N N . PRO A 1 606 ? -21.212 -13.614 26.901 1.00 88.56 606 PRO A N 1
ATOM 4516 C CA . PRO A 1 606 ? -20.694 -14.592 25.940 1.00 88.56 606 PRO A CA 1
ATOM 4517 C C . PRO A 1 606 ? -21.366 -15.968 26.118 1.00 88.56 606 PRO A C 1
ATOM 4519 O O . PRO A 1 606 ? -21.620 -16.392 27.245 1.00 88.56 606 PRO A O 1
ATOM 4522 N N . ILE A 1 607 ? -21.678 -16.663 25.020 1.00 89.25 607 ILE A N 1
ATOM 4523 C CA . ILE A 1 607 ? -22.150 -18.060 25.002 1.00 89.25 607 ILE A CA 1
ATOM 4524 C C . ILE A 1 607 ? -21.256 -18.903 24.096 1.00 89.25 607 ILE A C 1
ATOM 4526 O O . ILE A 1 607 ? -20.776 -18.418 23.078 1.00 89.25 607 ILE A O 1
ATOM 4530 N N . SER A 1 608 ? -21.040 -20.172 24.435 1.00 87.94 608 SER A N 1
ATOM 4531 C CA . SER A 1 608 ? -20.267 -21.082 23.584 1.00 87.94 608 SER A CA 1
ATOM 4532 C C . SER A 1 608 ? -21.175 -21.882 22.654 1.00 87.94 608 SER A C 1
ATOM 4534 O O . SER A 1 608 ? -22.040 -22.621 23.127 1.00 87.94 608 SER A O 1
ATOM 4536 N N . LEU A 1 609 ? -20.963 -21.755 21.344 1.00 88.50 609 LEU A N 1
ATOM 4537 C CA . LEU A 1 609 ? -21.617 -22.568 20.319 1.00 88.50 609 LEU A CA 1
ATOM 4538 C C . LEU A 1 609 ? -20.631 -23.596 19.759 1.00 88.50 609 LEU A C 1
ATOM 4540 O O . LEU A 1 609 ? -19.440 -23.321 19.626 1.00 88.50 609 LEU A O 1
ATOM 4544 N N . LEU A 1 610 ? -21.132 -24.792 19.453 1.00 88.19 610 LEU A N 1
ATOM 4545 C CA . LEU A 1 610 ? -20.368 -25.804 18.724 1.00 88.19 610 LEU A CA 1
ATOM 4546 C C . LEU A 1 610 ? -20.286 -25.417 17.248 1.00 88.19 610 LEU A C 1
ATOM 4548 O O . LEU A 1 610 ? -21.125 -24.669 16.750 1.00 88.19 610 LEU A O 1
ATOM 4552 N N . GLU A 1 611 ? -19.312 -25.967 16.532 1.00 86.75 611 GLU A N 1
ATOM 4553 C CA . GLU A 1 611 ? -19.290 -25.848 15.075 1.00 86.75 611 GLU A CA 1
ATOM 4554 C C . GLU A 1 611 ? -20.575 -26.426 14.450 1.00 86.75 611 GLU A C 1
ATOM 4556 O O . GLU A 1 611 ? -20.993 -27.546 14.755 1.00 86.75 611 GLU A O 1
ATOM 4561 N N . GLY A 1 612 ? -21.224 -25.649 13.580 1.00 89.94 612 GLY A N 1
ATOM 4562 C CA . GLY A 1 612 ? -22.528 -25.985 13.010 1.00 89.94 612 GLY A CA 1
ATOM 4563 C C . GLY A 1 612 ? -23.231 -24.807 12.334 1.00 89.94 612 GLY A C 1
ATOM 4564 O O . GLY A 1 612 ? -22.691 -23.705 12.237 1.00 89.94 612 GLY A O 1
ATOM 4565 N N . THR A 1 613 ? -24.450 -25.047 11.851 1.00 93.75 613 THR A N 1
ATOM 4566 C CA . THR A 1 613 ? -25.323 -24.016 11.266 1.00 93.75 613 THR A CA 1
ATOM 4567 C C . THR A 1 613 ? -26.368 -23.577 12.284 1.00 93.75 613 THR A C 1
ATOM 4569 O O . THR A 1 613 ? -27.034 -24.407 12.907 1.00 93.75 613 THR A O 1
ATOM 4572 N N . TYR A 1 614 ? -26.541 -22.268 12.417 1.00 95.50 614 TYR A N 1
ATOM 4573 C CA . TYR A 1 614 ? -27.455 -21.642 13.362 1.00 95.50 614 TYR A CA 1
ATOM 4574 C C . TYR A 1 614 ? -28.276 -20.553 12.676 1.00 95.50 614 TYR A C 1
ATOM 4576 O O . TYR A 1 614 ? -27.949 -20.074 11.590 1.00 95.50 614 TYR A O 1
ATOM 4584 N N . PHE A 1 615 ? -29.372 -20.172 13.324 1.00 96.25 615 PHE A N 1
ATOM 4585 C CA . PHE A 1 615 ? -30.294 -19.158 12.836 1.00 96.25 615 PHE A CA 1
ATOM 4586 C C . PHE A 1 615 ? -30.569 -18.136 13.933 1.00 96.25 615 PHE A C 1
ATOM 4588 O O . PHE A 1 615 ? -30.906 -18.525 15.049 1.00 96.25 615 PHE A O 1
ATOM 4595 N N . VAL A 1 616 ? -30.483 -16.848 13.613 1.00 95.25 616 VAL A N 1
ATOM 4596 C CA . VAL A 1 616 ? -30.973 -15.767 14.476 1.00 95.25 616 VAL A CA 1
ATOM 4597 C C . VAL A 1 616 ? -32.294 -15.251 13.925 1.00 95.25 616 VAL A C 1
ATOM 4599 O O . VAL A 1 616 ? -32.410 -15.018 12.726 1.00 95.25 616 VAL A O 1
ATOM 4602 N N . ALA A 1 617 ? -33.285 -15.063 14.791 1.00 94.38 617 ALA A N 1
ATOM 4603 C CA . ALA A 1 617 ? -34.498 -14.323 14.478 1.00 94.38 617 ALA A CA 1
ATOM 4604 C C . ALA A 1 617 ? -34.535 -13.032 15.300 1.00 94.38 617 ALA A C 1
ATOM 4606 O O . ALA A 1 617 ? -34.522 -13.085 16.535 1.00 94.38 617 ALA A O 1
ATOM 4607 N N . VAL A 1 618 ? -34.598 -11.894 14.611 1.00 93.25 618 VAL A N 1
ATOM 4608 C CA . VAL A 1 618 ? -34.790 -10.567 15.205 1.00 93.25 618 VAL A CA 1
ATOM 4609 C C . VAL A 1 618 ? -36.250 -10.178 15.045 1.00 93.25 618 VAL A C 1
ATOM 4611 O O . VAL A 1 618 ? -36.830 -10.297 13.969 1.00 93.25 618 VAL A O 1
ATOM 4614 N N . THR A 1 619 ? -36.876 -9.747 16.132 1.00 92.19 619 THR A N 1
ATOM 4615 C CA . THR A 1 619 ? -38.314 -9.464 16.159 1.00 92.19 619 THR A CA 1
ATOM 4616 C C . THR A 1 619 ? -38.621 -8.227 16.971 1.00 92.19 619 THR A C 1
ATOM 4618 O O . THR A 1 619 ? -37.799 -7.789 17.769 1.00 92.19 619 THR A O 1
ATOM 4621 N N . THR A 1 620 ? -39.835 -7.692 16.832 1.00 89.06 620 THR A N 1
ATOM 4622 C CA . THR A 1 620 ? -40.377 -6.810 17.875 1.00 89.06 620 THR A CA 1
ATOM 4623 C C . THR A 1 620 ? -40.784 -7.636 19.095 1.00 89.06 620 THR A C 1
ATOM 4625 O O . THR A 1 620 ? -41.233 -8.773 18.945 1.00 89.06 620 THR A O 1
ATOM 4628 N N . ASN A 1 621 ? -40.767 -7.042 20.287 1.00 84.19 621 ASN A N 1
ATOM 4629 C CA . ASN A 1 621 ? -41.191 -7.711 21.526 1.00 84.19 621 ASN A CA 1
ATOM 4630 C C . ASN A 1 621 ? -42.659 -8.204 21.567 1.00 84.19 621 ASN A C 1
ATOM 4632 O O . ASN A 1 621 ? -43.081 -8.833 22.539 1.00 84.19 621 ASN A O 1
ATOM 4636 N N . GLN A 1 622 ? -43.468 -7.918 20.539 1.00 82.44 622 GLN A N 1
ATOM 4637 C CA . GLN A 1 622 ? -44.824 -8.459 20.399 1.00 82.44 622 GLN A CA 1
ATOM 4638 C C . GLN A 1 622 ? -44.843 -9.872 19.810 1.00 82.44 622 GLN A C 1
ATOM 4640 O O . GLN A 1 622 ? -45.833 -10.591 19.983 1.00 82.44 622 GLN A O 1
ATOM 4645 N N . VAL A 1 623 ? -43.780 -10.270 19.109 1.00 83.56 623 VAL A N 1
ATOM 4646 C CA . VAL A 1 623 ? -43.648 -11.611 18.551 1.00 83.56 623 VAL A CA 1
ATOM 4647 C C . VAL A 1 623 ? -42.918 -12.478 19.563 1.00 83.56 623 VAL A C 1
ATOM 4649 O O . VAL A 1 623 ? -41.751 -12.268 19.860 1.00 83.56 623 VAL A O 1
ATOM 4652 N N . VAL A 1 624 ? -43.622 -13.476 20.087 1.00 81.06 624 VAL A N 1
ATOM 4653 C CA . VAL A 1 624 ? -43.067 -14.428 21.052 1.00 81.06 624 VAL A CA 1
ATOM 4654 C C . VAL A 1 624 ? -42.949 -15.787 20.387 1.00 81.06 624 VAL A C 1
ATOM 4656 O O . VAL A 1 624 ? -43.893 -16.239 19.729 1.00 81.06 624 VAL A O 1
ATOM 4659 N N . SER A 1 625 ? -41.803 -16.447 20.561 1.00 79.50 625 SER A N 1
ATOM 4660 C CA . SER A 1 625 ? -41.576 -17.771 19.984 1.00 79.50 625 SER A CA 1
ATOM 4661 C C . SER A 1 625 ? -42.599 -18.801 20.479 1.00 79.50 625 SER A C 1
ATOM 4663 O O . SER A 1 625 ? -43.163 -18.699 21.579 1.00 79.50 625 SER A O 1
ATOM 4665 N N . ALA A 1 626 ? -42.848 -19.833 19.669 1.00 74.94 626 ALA A N 1
ATOM 4666 C CA . ALA A 1 626 ? -43.787 -20.895 20.026 1.00 74.94 626 ALA A CA 1
ATOM 4667 C C . ALA A 1 626 ? -43.352 -21.620 21.314 1.00 74.94 626 ALA A C 1
ATOM 4669 O O . ALA A 1 626 ? -44.191 -22.035 22.118 1.00 74.94 626 ALA A O 1
ATOM 4670 N N . GLU A 1 627 ? -42.044 -21.707 21.534 1.00 75.31 627 GLU A N 1
ATOM 4671 C CA . GLU A 1 627 ? -41.377 -22.297 22.686 1.00 75.31 627 GLU A CA 1
ATOM 4672 C C . GLU A 1 627 ? -41.656 -21.489 23.963 1.00 75.31 627 GLU A C 1
ATOM 4674 O O . GLU A 1 627 ? -41.925 -22.072 25.012 1.00 75.31 627 GLU A O 1
ATOM 4679 N N . GLN A 1 628 ? -41.674 -20.154 23.876 1.00 75.94 628 GLN A N 1
ATOM 4680 C CA . GLN A 1 628 ? -41.890 -19.254 25.016 1.00 75.94 628 GLN A CA 1
ATOM 4681 C C . GLN A 1 628 ? -43.355 -18.892 25.280 1.00 75.94 628 GLN A C 1
ATOM 4683 O O . GLN A 1 628 ? -43.676 -18.304 26.317 1.00 75.94 628 GLN A O 1
ATOM 4688 N N . SER A 1 629 ? -44.273 -19.294 24.401 1.00 76.44 629 SER A N 1
ATOM 4689 C CA . SER A 1 629 ? -45.711 -19.018 24.531 1.00 76.44 629 SER A CA 1
ATOM 4690 C C . SER A 1 629 ? -46.344 -19.503 25.851 1.00 76.44 629 SER A C 1
ATOM 4692 O O . SER A 1 629 ? -47.464 -19.093 26.182 1.00 76.44 629 SER A O 1
ATOM 4694 N N . GLN A 1 630 ? -45.635 -20.341 26.629 1.00 73.50 630 GLN A N 1
ATOM 4695 C CA . GLN A 1 630 ? -46.072 -20.910 27.913 1.00 73.50 630 GLN A CA 1
ATOM 4696 C C . GLN A 1 630 ? -46.453 -19.866 28.966 1.00 73.50 630 GLN A C 1
ATOM 4698 O O . GLN A 1 630 ? -47.288 -20.141 29.826 1.00 73.50 630 GLN A O 1
ATOM 4703 N N . TYR A 1 631 ? -45.879 -18.666 28.884 1.00 70.56 631 TYR A N 1
ATOM 4704 C CA . TYR A 1 631 ? -46.160 -17.578 29.821 1.00 70.56 631 TYR A CA 1
ATOM 4705 C C . TYR A 1 631 ? -47.399 -16.757 29.444 1.00 70.56 631 TYR A C 1
ATOM 4707 O O . TYR A 1 631 ? -47.888 -15.972 30.253 1.00 70.56 631 TYR A O 1
ATOM 4715 N N . LEU A 1 632 ? -47.923 -16.942 28.228 1.00 75.50 632 LEU A N 1
ATOM 4716 C CA . LEU A 1 632 ? -48.961 -16.086 27.652 1.00 75.50 632 LEU A CA 1
ATOM 4717 C C . LEU A 1 632 ? -50.254 -16.834 27.326 1.00 75.50 632 LEU A C 1
ATOM 4719 O O . LEU A 1 632 ? -51.331 -16.237 27.361 1.00 75.50 632 LEU A O 1
ATOM 4723 N N . THR A 1 633 ? -50.181 -18.128 27.002 1.00 74.31 633 THR A N 1
ATOM 4724 C CA . THR A 1 633 ? -51.341 -18.889 26.517 1.00 74.31 633 THR A CA 1
ATOM 4725 C C . THR A 1 633 ? -51.461 -20.277 27.157 1.00 74.31 633 THR A C 1
ATOM 4727 O O . THR A 1 633 ? -50.456 -20.939 27.391 1.00 74.31 633 THR A O 1
ATOM 4730 N N . PRO A 1 634 ? -52.681 -20.767 27.452 1.00 63.50 634 PRO A N 1
ATOM 4731 C CA . PRO A 1 634 ? -52.898 -22.157 27.862 1.00 63.50 634 PRO A CA 1
ATOM 4732 C C . PRO A 1 634 ? -52.814 -23.129 26.667 1.00 63.50 634 PRO A C 1
ATOM 4734 O O . PRO A 1 634 ? -53.471 -22.898 25.655 1.00 63.50 634 PRO A O 1
ATOM 4737 N N . GLY A 1 635 ? -52.104 -24.259 26.805 1.00 67.88 635 GLY A N 1
ATOM 4738 C CA . GLY A 1 635 ? -52.057 -25.328 25.784 1.00 67.88 635 GLY A CA 1
ATOM 4739 C C . GLY A 1 635 ? -50.906 -25.220 24.777 1.00 67.88 635 GLY A C 1
ATOM 4740 O O . GLY A 1 635 ? -51.117 -25.368 23.577 1.00 67.88 635 GLY A O 1
ATOM 4741 N N . VAL A 1 636 ? -49.703 -24.947 25.274 1.00 74.25 636 VAL A N 1
ATOM 4742 C CA . VAL A 1 636 ? -48.504 -24.638 24.479 1.00 74.25 636 VAL A CA 1
ATOM 4743 C C . VAL A 1 636 ? -47.745 -25.863 23.985 1.00 74.25 636 VAL A C 1
ATOM 4745 O O . VAL A 1 636 ? -47.890 -26.953 24.535 1.00 74.25 636 VAL A O 1
ATOM 4748 N N . ALA A 1 637 ? -46.905 -25.662 22.964 1.00 71.50 637 ALA A N 1
ATOM 4749 C CA . ALA A 1 637 ? -46.087 -26.716 22.367 1.00 71.50 637 ALA A CA 1
ATOM 4750 C C . ALA A 1 637 ? -45.066 -27.303 23.360 1.00 71.50 637 ALA A C 1
ATOM 4752 O O . ALA A 1 637 ? -44.933 -28.522 23.434 1.00 71.50 637 ALA A O 1
ATOM 4753 N N . ASN A 1 638 ? -44.419 -26.453 24.169 1.00 71.94 638 ASN A N 1
ATOM 4754 C CA . ASN A 1 638 ? -43.378 -26.849 25.124 1.00 71.94 638 ASN A CA 1
ATOM 4755 C C . ASN A 1 638 ? -43.692 -26.385 26.562 1.00 71.94 638 ASN A C 1
ATOM 4757 O O . ASN A 1 638 ? -43.055 -25.468 27.071 1.00 71.94 638 ASN A O 1
ATOM 4761 N N . PRO A 1 639 ? -44.644 -27.027 27.271 1.00 71.75 639 PRO A N 1
ATOM 4762 C CA . PRO A 1 639 ? -45.048 -26.621 28.629 1.00 71.75 639 PRO A CA 1
ATOM 4763 C C . PRO A 1 639 ? -43.975 -26.873 29.708 1.00 71.75 639 PRO A C 1
ATOM 4765 O O . PRO A 1 639 ? -44.110 -26.439 30.856 1.00 71.75 639 PRO A O 1
ATOM 4768 N N . TYR A 1 640 ? -42.923 -27.617 29.363 1.00 74.75 640 TYR A N 1
ATOM 4769 C CA . TYR A 1 640 ? -41.819 -27.960 30.258 1.00 74.75 640 TYR A CA 1
ATOM 4770 C C . TYR A 1 640 ? -40.552 -27.137 30.003 1.00 74.75 640 TYR A C 1
ATOM 4772 O O . TYR A 1 640 ? -39.568 -27.358 30.700 1.00 74.75 640 TYR A O 1
ATOM 4780 N N . LEU A 1 641 ? -40.559 -26.191 29.053 1.00 75.19 641 LEU A N 1
ATOM 4781 C CA . LEU A 1 641 ? -39.402 -25.331 28.807 1.00 75.19 641 LEU A CA 1
ATOM 4782 C C . LEU A 1 641 ? -39.061 -24.538 30.076 1.00 75.19 641 LEU A C 1
ATOM 4784 O O . LEU A 1 641 ? -39.948 -23.985 30.734 1.00 75.19 641 LEU A O 1
ATOM 4788 N N . ARG A 1 642 ? -37.782 -24.465 30.427 1.00 75.69 642 ARG A N 1
ATOM 4789 C CA . ARG A 1 642 ? -37.265 -23.603 31.492 1.00 75.69 642 ARG A CA 1
ATOM 4790 C C . ARG A 1 642 ? -36.122 -22.785 30.913 1.00 75.69 642 ARG A C 1
ATOM 4792 O O . ARG A 1 642 ? -35.349 -23.307 30.119 1.00 75.69 642 ARG A O 1
ATOM 4799 N N . LEU A 1 643 ? -36.085 -21.505 31.262 1.00 75.81 643 LEU A N 1
ATOM 4800 C CA . LEU A 1 643 ? -34.996 -20.609 30.894 1.00 75.81 643 LEU A CA 1
ATOM 4801 C C . LEU A 1 643 ? -34.012 -20.582 32.055 1.00 75.81 643 LEU A C 1
ATOM 4803 O O . LEU A 1 643 ? -34.427 -20.442 33.206 1.00 75.81 643 LEU A O 1
ATOM 4807 N N . GLU A 1 644 ? -32.733 -20.694 31.739 1.00 75.00 644 GLU A N 1
ATOM 4808 C CA . GLU A 1 644 ? -31.647 -20.528 32.694 1.00 75.00 644 GLU A CA 1
ATOM 4809 C C . GLU A 1 644 ? -30.774 -19.357 32.230 1.00 75.00 644 GLU A C 1
ATOM 4811 O O . GLU A 1 644 ? -30.597 -19.173 31.021 1.00 75.00 644 GLU A O 1
ATOM 4816 N N . PRO A 1 645 ? -30.236 -18.541 33.152 1.00 76.75 645 PRO A N 1
ATOM 4817 C CA . PRO A 1 645 ? -29.232 -17.548 32.797 1.00 76.75 645 PRO A CA 1
ATOM 4818 C C . PRO A 1 645 ? -28.015 -18.223 32.158 1.00 76.75 645 PRO A C 1
ATOM 4820 O O . PRO A 1 645 ? -27.604 -19.298 32.612 1.00 76.75 645 PRO A O 1
ATOM 4823 N N . VAL A 1 646 ? -27.421 -17.571 31.155 1.00 76.50 646 VAL A N 1
ATOM 4824 C CA . VAL A 1 646 ? -26.204 -18.047 30.478 1.00 76.50 646 VAL A CA 1
ATOM 4825 C C . VAL A 1 646 ? -25.105 -18.3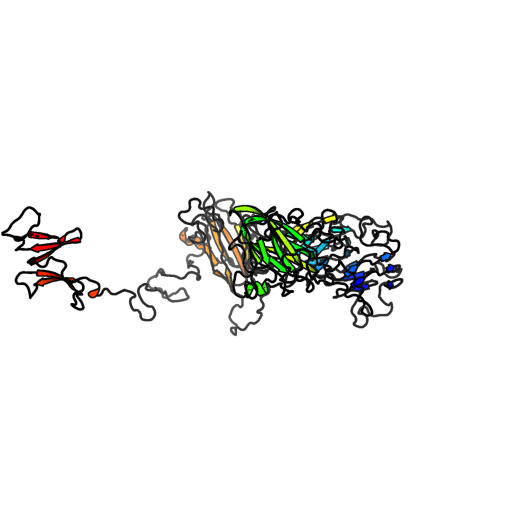92 31.489 1.00 76.50 646 VAL A C 1
ATOM 4827 O O . VAL A 1 646 ? -24.976 -17.773 32.542 1.00 76.50 646 VAL A O 1
ATOM 4830 N N . ASN A 1 647 ? -24.307 -19.412 31.200 1.00 68.19 647 ASN A N 1
ATOM 4831 C CA . ASN A 1 647 ? -23.282 -19.916 32.122 1.00 68.19 647 ASN A CA 1
ATOM 4832 C C . ASN A 1 647 ? -22.075 -18.972 32.302 1.00 68.19 647 ASN A C 1
ATOM 4834 O O . ASN A 1 647 ? -21.253 -19.202 33.184 1.00 68.19 647 ASN A O 1
ATOM 4838 N N . SER A 1 648 ? -21.973 -17.912 31.498 1.00 67.88 648 SER A N 1
ATOM 4839 C CA . SER A 1 648 ? -20.937 -16.880 31.595 1.00 67.88 648 SER A CA 1
ATOM 4840 C C . SER A 1 648 ? -21.167 -15.861 32.714 1.00 67.88 648 SER A C 1
ATOM 4842 O O . SER A 1 648 ? -20.262 -15.082 33.014 1.00 67.88 648 SER A O 1
ATOM 4844 N N . VAL A 1 649 ? -22.333 -15.870 33.375 1.00 68.94 649 VAL A N 1
ATOM 4845 C CA . VAL A 1 649 ? -22.584 -15.016 34.543 1.00 68.94 649 VAL A CA 1
ATOM 4846 C C . VAL A 1 649 ? -22.277 -15.739 35.852 1.00 68.94 649 VAL A C 1
ATOM 4848 O O . VAL A 1 649 ? -22.739 -16.851 36.104 1.00 68.94 649 VAL A O 1
ATOM 4851 N N . ASN A 1 650 ? -21.529 -15.072 36.735 1.00 65.81 650 ASN A N 1
ATOM 4852 C CA . ASN A 1 650 ? -21.299 -15.568 38.087 1.00 65.81 650 ASN A CA 1
ATOM 4853 C C . ASN A 1 650 ? -22.528 -15.282 38.963 1.00 65.81 650 ASN A C 1
ATOM 4855 O O . ASN A 1 650 ? -22.886 -14.124 39.198 1.00 65.81 650 ASN A O 1
ATOM 4859 N N . ARG A 1 651 ? -23.194 -16.339 39.428 1.00 67.19 651 ARG A N 1
ATOM 4860 C CA . ARG A 1 651 ? -24.452 -16.243 40.176 1.00 67.19 651 ARG A CA 1
ATOM 4861 C C . ARG A 1 651 ? -24.149 -15.945 41.647 1.00 67.19 651 ARG A C 1
ATOM 4863 O O . ARG A 1 651 ? -23.437 -16.693 42.304 1.00 67.19 651 ARG A O 1
ATOM 4870 N N . ILE A 1 652 ? -24.705 -14.852 42.175 1.00 62.53 652 ILE A N 1
ATOM 4871 C CA . ILE A 1 652 ? -24.591 -14.506 43.607 1.00 62.53 652 ILE A CA 1
ATOM 4872 C C . ILE A 1 652 ? -25.614 -15.298 44.441 1.00 62.53 652 ILE A C 1
ATOM 4874 O O . ILE A 1 652 ? -25.352 -15.634 45.592 1.00 62.53 652 ILE A O 1
ATOM 4878 N N . ALA A 1 653 ? -26.775 -15.604 43.856 1.00 63.16 653 ALA A N 1
ATOM 4879 C CA . ALA A 1 653 ? -27.798 -16.473 44.424 1.00 63.16 653 ALA A CA 1
ATOM 4880 C C . ALA A 1 653 ? -28.611 -17.119 43.292 1.00 63.16 653 ALA A C 1
ATOM 4882 O O . ALA A 1 653 ? -28.832 -16.496 42.252 1.00 63.16 653 ALA A O 1
ATOM 4883 N N . GLU A 1 654 ? -29.083 -18.341 43.515 1.00 61.12 654 GLU A N 1
ATOM 4884 C CA . GLU A 1 654 ? -29.968 -19.074 42.613 1.00 61.12 654 GLU A CA 1
ATOM 4885 C C . GLU A 1 654 ? -31.085 -19.725 43.438 1.00 61.12 654 GLU A C 1
ATOM 4887 O O . GLU A 1 654 ? -30.824 -20.273 44.507 1.00 61.12 654 GLU A O 1
ATOM 4892 N N . ASP A 1 655 ? -32.331 -19.621 42.972 1.00 59.56 655 ASP A N 1
ATOM 4893 C CA . ASP A 1 655 ? -33.496 -20.245 43.607 1.00 59.56 655 ASP A CA 1
ATOM 4894 C C . ASP A 1 655 ? -34.198 -21.133 42.578 1.00 59.56 655 ASP A C 1
ATOM 4896 O O . ASP A 1 655 ? -34.705 -20.661 41.555 1.00 59.56 655 ASP A O 1
ATOM 4900 N N . HIS A 1 656 ? -34.191 -22.438 42.828 1.00 56.44 656 HIS A N 1
ATOM 4901 C CA . HIS A 1 656 ? -34.925 -23.402 42.021 1.00 56.44 656 HIS A CA 1
ATOM 4902 C C . HIS A 1 656 ? -36.327 -23.523 42.604 1.00 56.44 656 HIS A C 1
ATOM 4904 O O . HIS A 1 656 ? -36.490 -23.857 43.773 1.00 56.44 656 HIS A O 1
ATOM 4910 N N . LEU A 1 657 ? -37.356 -23.269 41.790 1.00 57.25 657 LEU A N 1
ATOM 4911 C CA . LEU A 1 657 ? -38.751 -23.412 42.211 1.00 57.25 657 LEU A CA 1
ATOM 4912 C C . LEU A 1 657 ? -39.043 -24.875 42.591 1.00 57.25 657 LEU A C 1
ATOM 4914 O O . LEU A 1 657 ? -39.407 -25.695 41.746 1.00 57.25 657 LEU A O 1
ATOM 4918 N N . ASP A 1 658 ? -38.888 -25.189 43.874 1.00 47.50 658 ASP A N 1
ATOM 4919 C CA . ASP A 1 658 ? -39.041 -26.532 44.415 1.00 47.50 658 ASP A CA 1
ATOM 4920 C C . ASP A 1 658 ? -40.499 -27.001 44.319 1.00 47.50 658 ASP A C 1
ATOM 4922 O O . ASP A 1 658 ? -41.418 -26.477 44.962 1.00 47.50 658 ASP A O 1
ATOM 4926 N N . VAL A 1 659 ? -40.721 -28.064 43.546 1.00 45.03 659 VAL A N 1
ATOM 4927 C CA . VAL A 1 659 ? -41.951 -28.851 43.626 1.00 45.03 659 VAL A CA 1
ATOM 4928 C C . VAL A 1 659 ? -41.762 -29.857 44.755 1.00 45.03 659 VAL A C 1
ATOM 4930 O O . VAL A 1 659 ? -41.064 -30.860 44.600 1.00 45.03 659 VAL A O 1
ATOM 4933 N N . SER A 1 660 ? -42.391 -29.611 45.908 1.00 39.78 660 SER A N 1
ATOM 4934 C CA . SER A 1 660 ? -42.264 -30.490 47.074 1.00 39.78 660 SER A CA 1
ATOM 4935 C C . SER A 1 660 ? -42.620 -31.944 46.718 1.00 39.78 660 SER A C 1
ATOM 4937 O O . SER A 1 660 ? -43.787 -32.259 46.468 1.00 39.78 660 SER A O 1
ATOM 4939 N N . GLY A 1 661 ? -41.628 -32.838 46.731 1.00 48.84 661 GLY A N 1
ATOM 4940 C CA . GLY A 1 661 ? -41.826 -34.287 46.619 1.00 48.84 661 GLY A CA 1
ATOM 4941 C C . GLY A 1 661 ? -41.439 -34.948 45.292 1.00 48.84 661 GLY A C 1
ATOM 4942 O O . GLY A 1 661 ? -41.680 -36.148 45.157 1.00 48.84 661 GLY A O 1
ATOM 4943 N N . ALA A 1 662 ? -40.822 -34.244 44.340 1.00 41.91 662 ALA A N 1
ATOM 4944 C CA . ALA A 1 662 ? -40.236 -34.878 43.158 1.00 41.91 662 ALA A CA 1
ATOM 4945 C C . ALA A 1 662 ? -38.715 -35.037 43.323 1.00 41.91 662 ALA A C 1
ATOM 4947 O O . ALA A 1 662 ? -37.971 -34.068 43.274 1.00 41.91 662 ALA A O 1
ATOM 4948 N N . ALA A 1 663 ? -38.238 -36.274 43.489 1.00 46.62 663 ALA A N 1
ATOM 4949 C CA . ALA A 1 663 ? -36.855 -36.591 43.147 1.00 46.62 663 ALA A CA 1
ATOM 4950 C C . ALA A 1 663 ? -36.746 -36.543 41.614 1.00 46.62 663 ALA A C 1
ATOM 4952 O O . ALA A 1 663 ? -37.294 -37.411 40.933 1.00 46.62 663 ALA A O 1
ATOM 4953 N N . GLY A 1 664 ? -36.115 -35.492 41.088 1.00 40.56 664 GLY A N 1
ATOM 4954 C CA . GLY A 1 664 ? -35.996 -35.248 39.652 1.00 40.56 664 GLY A CA 1
ATOM 4955 C C . GLY A 1 664 ? -35.404 -33.877 39.337 1.00 40.56 664 GLY A C 1
ATOM 4956 O O . GLY A 1 664 ? -36.133 -32.966 38.974 1.00 40.56 664 GLY A O 1
ATOM 4957 N N . HIS A 1 665 ? -34.089 -33.789 39.521 1.00 49.88 665 HIS A N 1
ATOM 4958 C CA . HIS A 1 665 ? -33.132 -32.762 39.095 1.00 49.88 665 HIS A CA 1
ATOM 4959 C C . HIS A 1 665 ? -33.394 -32.095 37.724 1.00 49.88 665 HIS A C 1
ATOM 4961 O O . HIS A 1 665 ? -33.892 -32.753 36.810 1.00 49.88 665 HIS A O 1
ATOM 4967 N N . THR A 1 666 ? -32.863 -30.878 37.534 1.00 43.12 666 THR A N 1
ATOM 4968 C CA . THR A 1 666 ? -32.087 -30.530 36.321 1.00 43.12 666 THR A CA 1
ATOM 4969 C C . THR A 1 666 ? -30.635 -30.210 36.717 1.00 43.12 666 THR A C 1
ATOM 4971 O O . THR A 1 666 ? -30.342 -29.984 37.888 1.00 43.12 666 THR A O 1
ATOM 4974 N N . THR A 1 667 ? -29.712 -30.370 35.767 1.00 48.44 667 THR A N 1
ATOM 4975 C CA . THR A 1 667 ? -28.307 -30.783 35.952 1.00 48.44 667 THR A CA 1
ATOM 4976 C C . THR A 1 667 ? -27.341 -29.682 35.488 1.00 48.44 667 THR A C 1
ATOM 4978 O O . THR A 1 667 ? -27.364 -29.343 34.312 1.00 48.44 667 THR A O 1
ATOM 4981 N N . TYR A 1 668 ? -26.451 -29.140 36.323 1.00 40.94 668 TYR A N 1
ATOM 4982 C CA . TYR A 1 668 ? -25.103 -29.724 36.401 1.00 40.94 668 TYR A CA 1
ATOM 4983 C C . TYR A 1 668 ? -24.460 -29.735 37.805 1.00 40.94 668 TYR A C 1
ATOM 4985 O O . TYR A 1 668 ? -23.726 -30.676 38.074 1.00 40.94 668 TYR A O 1
ATOM 4993 N N . GLU A 1 669 ? -24.766 -28.830 38.743 1.00 46.81 669 GLU A N 1
ATOM 4994 C CA . GLU A 1 669 ? -24.228 -28.904 40.121 1.00 46.81 669 GLU A CA 1
ATOM 4995 C C . GLU A 1 669 ? -25.195 -28.378 41.194 1.00 46.81 669 GLU A C 1
ATOM 4997 O O . GLU A 1 669 ? -26.249 -27.815 40.896 1.00 46.81 669 GLU A O 1
ATOM 5002 N N . ASN A 1 670 ? -24.840 -28.624 42.464 1.00 39.84 670 ASN A N 1
ATOM 5003 C CA . ASN A 1 670 ? -25.561 -28.126 43.633 1.00 39.84 670 ASN A CA 1
ATOM 5004 C C . ASN A 1 670 ? -25.585 -26.593 43.647 1.00 39.84 670 ASN A C 1
ATOM 5006 O O . ASN A 1 670 ? -24.564 -25.951 43.427 1.00 39.84 670 ASN A O 1
ATOM 5010 N N . SER A 1 671 ? -26.733 -26.034 44.029 1.00 45.16 671 SER A N 1
ATOM 5011 C CA . SER A 1 671 ? -26.893 -24.631 44.413 1.00 45.16 671 SER A CA 1
ATOM 5012 C C . SER A 1 671 ? -25.783 -24.187 45.381 1.00 45.16 671 SER A C 1
ATOM 5014 O O . SER A 1 671 ? -25.841 -24.511 46.570 1.00 45.16 671 SER A O 1
ATOM 5016 N N . GLU A 1 672 ? -24.811 -23.394 44.920 1.00 47.56 672 GLU A N 1
ATOM 5017 C CA . GLU A 1 672 ? -24.022 -22.542 45.815 1.00 47.56 672 GLU A CA 1
ATOM 5018 C C . GLU A 1 672 ? -24.931 -21.378 46.226 1.00 47.56 672 GLU A C 1
ATOM 5020 O O . GLU A 1 672 ? -24.958 -20.318 45.604 1.00 47.56 672 GLU A O 1
ATOM 5025 N N . ILE A 1 673 ? -25.670 -21.542 47.326 1.00 51.00 673 ILE A N 1
ATOM 5026 C CA . ILE A 1 673 ? -25.909 -20.363 48.156 1.00 51.00 673 ILE A CA 1
ATOM 5027 C C . ILE A 1 673 ? -24.519 -20.007 48.682 1.00 51.00 673 ILE A C 1
ATOM 5029 O O . ILE A 1 673 ? -24.077 -20.579 49.680 1.00 51.00 673 ILE A O 1
ATOM 5033 N N . ARG A 1 674 ? -23.793 -19.111 48.002 1.00 49.47 674 ARG A N 1
ATOM 5034 C CA . ARG A 1 674 ? -22.678 -18.431 48.657 1.00 49.47 674 ARG A CA 1
ATOM 5035 C C . ARG A 1 674 ? -23.302 -17.607 49.762 1.00 49.47 674 ARG A C 1
ATOM 5037 O O . ARG A 1 674 ? -23.862 -16.541 49.516 1.00 49.47 674 ARG A O 1
ATOM 5044 N N . ASP A 1 675 ? -23.262 -18.140 50.976 1.00 52.16 675 ASP A N 1
ATOM 5045 C CA . ASP A 1 675 ? -23.561 -17.361 52.162 1.00 52.16 675 ASP A CA 1
ATOM 5046 C C . ASP A 1 675 ? -22.532 -16.226 52.185 1.00 52.16 675 ASP A C 1
ATOM 5048 O O . ASP A 1 675 ? -21.371 -16.419 52.537 1.00 52.16 675 ASP A O 1
ATOM 5052 N N . LEU A 1 676 ? -22.947 -15.043 51.717 1.00 54.69 676 LEU A N 1
ATOM 5053 C CA . LEU A 1 676 ? -22.130 -13.827 51.599 1.00 54.69 676 LEU A CA 1
ATOM 5054 C C . LEU A 1 676 ? -21.418 -13.470 52.909 1.00 54.69 676 LEU A C 1
ATOM 5056 O O . LEU A 1 676 ? -20.467 -12.687 52.912 1.00 54.69 676 LEU A O 1
ATOM 5060 N N . PHE A 1 677 ? -21.888 -14.035 54.017 1.00 59.72 677 PHE A N 1
ATOM 5061 C CA . PHE A 1 677 ? -21.394 -13.782 55.349 1.00 59.72 677 PHE A CA 1
ATOM 5062 C C . PHE A 1 677 ? -20.585 -14.929 55.924 1.00 59.72 677 PHE A C 1
ATOM 5064 O O . PHE A 1 677 ? -20.165 -14.775 57.063 1.00 59.72 677 PHE A O 1
ATOM 5071 N N . ARG A 1 678 ? -20.328 -16.027 55.203 1.00 61.91 678 ARG A N 1
ATOM 5072 C CA . ARG A 1 678 ? -19.514 -17.139 55.703 1.00 61.91 678 ARG A CA 1
ATOM 5073 C C . ARG A 1 678 ? -18.372 -17.505 54.772 1.00 61.91 678 ARG A C 1
ATOM 5075 O O . ARG A 1 678 ? -18.478 -17.413 53.553 1.00 61.91 678 ARG A O 1
ATOM 5082 N N . ASP A 1 679 ? -17.250 -17.882 55.369 1.00 58.38 679 ASP A N 1
ATOM 5083 C CA . ASP A 1 679 ? -16.099 -18.373 54.632 1.00 58.38 679 ASP A CA 1
ATOM 5084 C C . ASP A 1 679 ? -16.389 -19.782 54.083 1.00 58.38 679 ASP A C 1
ATOM 5086 O O . ASP A 1 679 ? -16.727 -20.670 54.866 1.00 58.38 679 ASP A O 1
ATOM 5090 N N . PRO A 1 680 ? -16.287 -20.018 52.765 1.00 54.91 680 PRO A N 1
ATOM 5091 C CA . PRO A 1 680 ? -16.582 -21.324 52.182 1.00 54.91 680 PRO A CA 1
ATOM 5092 C C . PRO A 1 680 ? -15.609 -22.430 52.624 1.00 54.91 680 PRO A C 1
ATOM 5094 O O . PRO A 1 680 ? -15.964 -23.604 52.529 1.00 54.91 680 PRO A O 1
ATOM 5097 N N . ASP A 1 681 ? -14.418 -22.085 53.131 1.00 66.56 681 ASP A N 1
ATOM 5098 C CA . ASP A 1 681 ? -13.417 -23.075 53.548 1.00 66.56 681 ASP A CA 1
ATOM 5099 C C . ASP A 1 681 ? -13.599 -23.561 55.000 1.00 66.56 681 ASP A C 1
ATOM 5101 O O . ASP A 1 681 ? -13.180 -24.678 55.323 1.00 66.56 681 ASP A O 1
ATOM 5105 N N . ASP A 1 682 ? -14.218 -22.768 55.888 1.00 71.19 682 ASP A N 1
ATOM 5106 C CA . ASP A 1 682 ? -14.404 -23.155 57.302 1.00 71.19 682 ASP A CA 1
ATOM 5107 C C . ASP A 1 682 ? -15.781 -22.838 57.927 1.00 71.19 682 ASP A C 1
ATOM 5109 O O . ASP A 1 682 ? -16.005 -23.163 59.096 1.00 71.19 682 ASP A O 1
ATOM 5113 N N . ASP A 1 683 ? -16.720 -22.275 57.157 1.00 62.41 683 ASP A N 1
ATOM 5114 C CA . ASP A 1 683 ? -18.075 -21.891 57.586 1.00 62.41 683 ASP A CA 1
ATOM 5115 C C . ASP A 1 683 ? -18.102 -20.783 58.676 1.00 62.41 683 ASP A C 1
ATOM 5117 O O . ASP A 1 683 ? -19.130 -20.561 59.327 1.00 62.41 683 ASP A O 1
ATOM 5121 N N . ALA A 1 684 ? -16.999 -20.049 58.896 1.00 65.19 684 ALA A N 1
ATOM 5122 C CA . ALA A 1 684 ? -16.938 -18.932 59.842 1.00 65.19 684 ALA A CA 1
ATOM 5123 C C . ALA A 1 684 ? -17.571 -17.660 59.282 1.00 65.19 684 ALA A C 1
ATOM 5125 O O . ALA A 1 684 ? -17.370 -17.283 58.128 1.00 65.19 684 ALA A O 1
ATOM 5126 N N . PHE A 1 685 ? -18.290 -16.937 60.140 1.00 61.25 685 PHE A N 1
ATOM 5127 C CA . PHE A 1 685 ? -18.894 -15.666 59.766 1.00 61.25 685 PHE A CA 1
ATOM 5128 C C . PHE A 1 685 ? -17.837 -14.576 59.506 1.00 61.25 685 PHE A C 1
ATOM 5130 O O . PHE A 1 685 ? -17.024 -14.276 60.376 1.00 61.25 685 PHE A O 1
ATOM 5137 N N . ARG A 1 686 ? -17.915 -13.881 58.365 1.00 58.56 686 ARG A N 1
ATOM 5138 C CA . ARG A 1 686 ? -17.184 -12.633 58.065 1.00 58.56 686 ARG A CA 1
ATOM 5139 C C . ARG A 1 686 ? -17.841 -11.410 58.718 1.00 58.56 686 ARG A C 1
ATOM 5141 O O . ARG A 1 686 ? -17.973 -10.352 58.104 1.00 58.56 686 ARG A O 1
ATOM 5148 N N . ALA A 1 687 ? -18.278 -11.555 59.963 1.00 62.06 687 ALA A N 1
ATOM 5149 C CA . ALA A 1 687 ? -18.715 -10.441 60.789 1.00 62.06 687 ALA A CA 1
ATOM 5150 C C . ALA A 1 687 ? -17.506 -9.904 61.567 1.00 62.06 687 ALA A C 1
ATOM 5152 O O . ALA A 1 687 ? -16.760 -10.671 62.170 1.00 62.06 687 ALA A O 1
ATOM 5153 N N . VAL A 1 688 ? -17.299 -8.585 61.564 1.00 61.28 688 VAL A N 1
ATOM 5154 C CA . VAL A 1 688 ? -16.395 -7.961 62.539 1.00 61.28 688 VAL A CA 1
ATOM 5155 C C . VAL A 1 688 ? -17.136 -7.968 63.873 1.00 61.28 688 VAL A C 1
ATOM 5157 O O . VAL A 1 688 ? -18.068 -7.186 64.065 1.00 61.28 688 VAL A O 1
ATOM 5160 N N . ASP A 1 689 ? -16.775 -8.898 64.755 1.00 61.34 689 ASP A N 1
ATOM 5161 C CA . ASP A 1 689 ? -17.374 -8.995 66.084 1.00 61.34 689 ASP A CA 1
ATOM 5162 C C . ASP A 1 689 ? -17.081 -7.720 66.881 1.00 61.34 689 ASP A C 1
ATOM 5164 O O . ASP A 1 689 ? -15.926 -7.365 67.124 1.00 61.34 689 ASP A O 1
ATOM 5168 N N . TRP A 1 690 ? -18.146 -7.043 67.307 1.00 61.91 690 TRP A N 1
ATOM 5169 C CA . TRP A 1 690 ? -18.059 -5.931 68.246 1.00 61.91 690 TRP A CA 1
ATOM 5170 C C . TRP A 1 690 ? -17.519 -6.443 69.577 1.00 61.91 690 TRP A C 1
ATOM 5172 O O . TRP A 1 690 ? -18.131 -7.304 70.217 1.00 61.91 690 TRP A O 1
ATOM 5182 N N . ASN A 1 691 ? -16.390 -5.898 70.018 1.00 71.44 691 ASN A N 1
ATOM 5183 C CA . ASN A 1 691 ? -15.840 -6.195 71.331 1.00 71.44 691 ASN A CA 1
ATOM 5184 C C . ASN A 1 691 ? -16.131 -5.036 72.296 1.00 71.44 691 ASN A C 1
ATOM 5186 O O . ASN A 1 691 ? -16.410 -3.910 71.893 1.00 71.44 691 ASN A O 1
ATOM 5190 N N . LEU A 1 692 ? -16.096 -5.309 73.604 1.00 72.50 692 LEU A N 1
ATOM 5191 C CA . LEU A 1 692 ? -16.399 -4.284 74.607 1.00 72.50 692 LEU A CA 1
ATOM 5192 C C . LEU A 1 692 ? -15.429 -3.087 74.527 1.00 72.50 692 LEU A C 1
ATOM 5194 O O . LEU A 1 692 ? -15.827 -1.982 74.868 1.00 72.50 692 LEU A O 1
ATOM 5198 N N . GLY A 1 693 ? -14.195 -3.296 74.056 1.00 68.00 693 GLY A N 1
ATOM 5199 C CA . GLY A 1 693 ? -13.194 -2.246 73.849 1.00 68.00 693 GLY A CA 1
ATOM 5200 C C . GLY A 1 693 ? -13.525 -1.283 72.704 1.00 68.00 693 GLY A C 1
ATOM 5201 O O . GLY A 1 693 ? -12.993 -0.179 72.679 1.00 68.00 693 GLY A O 1
ATOM 5202 N N . ASP A 1 694 ? -14.460 -1.636 71.816 1.00 72.00 694 ASP A N 1
ATOM 5203 C CA . ASP A 1 694 ? -14.993 -0.721 70.796 1.00 72.00 694 ASP A CA 1
ATOM 5204 C C . ASP A 1 694 ? -16.044 0.253 71.380 1.00 72.00 694 ASP A C 1
ATOM 5206 O O . ASP A 1 694 ? -16.594 1.096 70.666 1.00 72.00 694 ASP A O 1
ATOM 5210 N N . VAL A 1 695 ? -16.346 0.150 72.685 1.00 77.44 695 VAL A N 1
ATOM 5211 C CA . VAL A 1 695 ? -17.282 1.012 73.417 1.00 77.44 695 VAL A CA 1
ATOM 5212 C C . VAL A 1 695 ? -16.529 1.834 74.461 1.00 77.44 695 VAL A C 1
ATOM 5214 O O . VAL A 1 695 ? -15.977 1.302 75.420 1.00 77.44 695 VAL A O 1
ATOM 5217 N N . THR A 1 696 ? -16.573 3.159 74.339 1.00 79.12 696 THR A N 1
ATOM 5218 C CA . THR A 1 696 ? -16.016 4.066 75.350 1.00 79.12 696 THR A CA 1
ATOM 5219 C C . THR A 1 696 ? -16.866 4.041 76.622 1.00 79.12 696 THR A C 1
ATOM 5221 O O . THR A 1 696 ? -18.038 4.423 76.600 1.00 79.12 696 THR A O 1
ATOM 5224 N N . PHE A 1 697 ? -16.285 3.639 77.756 1.00 84.88 697 PHE A N 1
ATOM 5225 C CA . PHE A 1 697 ? -16.992 3.624 79.036 1.00 84.88 697 PHE A CA 1
ATOM 5226 C C . PHE A 1 697 ? -16.605 4.834 79.889 1.00 84.88 697 PHE A C 1
ATOM 5228 O O . PHE A 1 697 ? -15.436 5.047 80.203 1.00 84.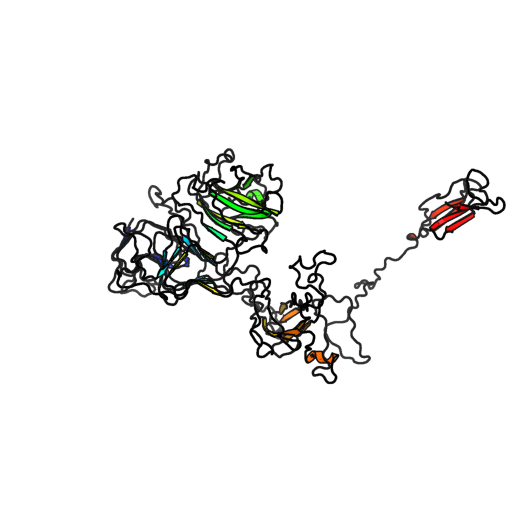88 697 PHE A O 1
ATOM 5235 N N . TYR A 1 698 ? -17.586 5.641 80.281 1.00 85.88 698 TYR A N 1
ATOM 5236 C CA . TYR A 1 698 ? -17.367 6.811 81.128 1.00 85.88 698 TYR A CA 1
ATOM 5237 C C . TYR A 1 698 ? -17.482 6.412 82.597 1.00 85.88 698 TYR A C 1
ATOM 5239 O O . TYR A 1 698 ? -18.428 5.737 82.999 1.00 85.88 698 TYR A O 1
ATOM 5247 N N . VAL A 1 699 ? -16.521 6.834 83.414 1.00 86.06 699 VAL A N 1
ATOM 5248 C CA . VAL A 1 699 ? -16.521 6.588 84.857 1.00 86.06 699 VAL A CA 1
ATOM 5249 C C . VAL A 1 699 ? -16.280 7.873 85.621 1.00 86.06 699 VAL A C 1
ATOM 5251 O O . VAL A 1 699 ? -15.376 8.649 85.310 1.00 86.06 699 VAL A O 1
ATOM 5254 N N . LEU A 1 700 ? -17.069 8.053 86.672 1.00 84.50 700 LEU A N 1
ATOM 5255 C CA . LEU A 1 700 ? -16.857 9.078 87.675 1.00 84.50 700 LEU A CA 1
ATOM 5256 C C . LEU A 1 700 ? -15.883 8.543 88.729 1.00 84.50 700 LEU A C 1
ATOM 5258 O O . LEU A 1 700 ? -16.081 7.459 89.283 1.00 84.50 700 LEU A O 1
ATOM 5262 N N . ARG A 1 701 ? -14.803 9.278 88.983 1.00 77.94 701 ARG A N 1
ATOM 5263 C CA . ARG A 1 701 ? -13.740 8.890 89.914 1.00 77.94 701 ARG A CA 1
ATOM 5264 C C . ARG A 1 701 ? -13.455 10.024 90.880 1.00 77.94 701 ARG A C 1
ATOM 5266 O O . ARG A 1 701 ? -13.219 11.145 90.449 1.00 77.94 701 ARG A O 1
ATOM 5273 N N . ASN A 1 702 ? -13.374 9.719 92.168 1.00 73.69 702 ASN A N 1
ATOM 5274 C CA . ASN A 1 702 ? -12.941 10.701 93.160 1.00 73.69 702 ASN A CA 1
ATOM 5275 C C . ASN A 1 702 ? -11.413 10.759 93.169 1.00 73.69 702 ASN A C 1
ATOM 5277 O O . ASN A 1 702 ? -10.760 9.711 93.203 1.00 73.69 702 ASN A O 1
ATOM 5281 N N . ASP A 1 703 ? -10.842 11.962 93.160 1.00 66.50 703 ASP A N 1
ATOM 5282 C CA . ASP A 1 703 ? -9.401 12.141 93.301 1.00 66.50 703 ASP A CA 1
ATOM 5283 C C . ASP A 1 703 ? -8.998 11.802 94.750 1.00 66.50 703 ASP A C 1
ATOM 5285 O O . ASP A 1 703 ? -9.413 12.471 95.699 1.00 66.50 703 ASP A O 1
ATOM 5289 N N . PRO A 1 704 ? -8.180 10.758 94.977 1.00 60.97 704 PRO A N 1
ATOM 5290 C CA . PRO A 1 704 ? -7.780 10.374 96.325 1.00 60.97 704 PRO A CA 1
ATOM 5291 C C . PRO A 1 704 ? -6.843 11.398 96.993 1.00 60.97 704 PRO A C 1
ATOM 5293 O O . PRO A 1 704 ? -6.602 11.300 98.199 1.00 60.97 704 PRO A O 1
ATOM 5296 N N . THR A 1 705 ? -6.288 12.353 96.238 1.00 60.41 705 THR A N 1
ATOM 5297 C CA . THR A 1 705 ? -5.322 13.349 96.726 1.00 60.41 705 THR A CA 1
ATOM 5298 C C . THR A 1 705 ? -5.955 14.681 97.127 1.00 60.41 705 THR A C 1
ATOM 5300 O O . THR A 1 705 ? -5.382 15.398 97.952 1.00 60.41 705 THR A O 1
ATOM 5303 N N . THR A 1 706 ? -7.162 14.979 96.643 1.00 61.06 706 THR A N 1
ATOM 5304 C CA . THR A 1 706 ? -7.936 16.173 96.998 1.00 61.06 706 THR A CA 1
ATOM 5305 C C . THR A 1 706 ? -9.276 15.751 97.614 1.00 61.06 706 THR A C 1
ATOM 5307 O O . THR A 1 706 ? -10.125 15.129 96.987 1.00 61.06 706 THR A O 1
ATOM 5310 N N . LYS A 1 707 ? -9.478 16.035 98.910 1.00 57.25 707 LYS A N 1
ATOM 5311 C CA . LYS A 1 707 ? -10.746 15.705 99.584 1.00 57.25 707 LYS A CA 1
ATOM 5312 C C . LYS A 1 707 ? -11.870 16.566 99.000 1.00 57.25 707 LYS A C 1
ATOM 5314 O O . LYS A 1 707 ? -11.891 17.757 99.284 1.00 57.25 707 LYS A O 1
ATOM 5319 N N . GLY A 1 708 ? -12.789 15.939 98.265 1.00 59.94 708 GLY A N 1
ATOM 5320 C CA . GLY A 1 708 ? -13.982 16.585 97.703 1.00 59.94 708 GLY A CA 1
ATOM 5321 C C . GLY A 1 708 ? -13.885 16.954 96.220 1.00 59.94 708 GLY A C 1
ATOM 5322 O O . GLY A 1 708 ? -14.618 17.828 95.789 1.00 59.94 708 GLY A O 1
ATOM 5323 N N . SER A 1 709 ? -12.981 16.341 95.445 1.00 68.00 709 SER A N 1
ATOM 5324 C CA . SER A 1 709 ? -12.948 16.508 93.985 1.00 68.00 709 SER A CA 1
ATOM 5325 C C . SER A 1 709 ? -13.254 15.192 93.276 1.00 68.00 709 SER A C 1
ATOM 5327 O O . SER A 1 709 ? -12.680 14.148 93.610 1.00 68.00 709 SER A O 1
ATOM 5329 N N . SER A 1 710 ? -14.143 15.253 92.287 1.00 75.06 710 SER A N 1
ATOM 5330 C CA . SER A 1 710 ? -14.591 14.111 91.493 1.00 75.06 710 SER A CA 1
ATOM 5331 C C . SER A 1 710 ? -14.483 14.442 90.004 1.00 75.06 710 SER A C 1
ATOM 5333 O O . SER A 1 710 ? -14.877 15.519 89.556 1.00 75.06 710 SER A O 1
ATOM 5335 N N . GLN A 1 711 ? -13.929 13.519 89.215 1.00 78.06 711 GLN A N 1
ATOM 5336 C CA . GLN A 1 711 ? -13.653 13.720 87.795 1.00 78.06 711 GLN A CA 1
ATOM 5337 C C . GLN A 1 711 ? -14.208 12.609 86.911 1.00 78.06 711 GLN A C 1
ATOM 5339 O O . GLN A 1 711 ? -14.154 11.429 87.258 1.00 78.06 711 GLN A O 1
ATOM 5344 N N . VAL A 1 712 ? -14.705 12.989 85.733 1.00 82.12 712 VAL A N 1
ATOM 5345 C CA . VAL A 1 712 ? -15.120 12.034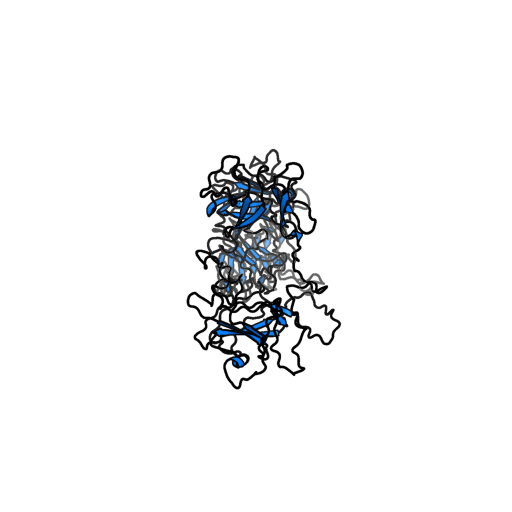 84.697 1.00 82.12 712 VAL A CA 1
ATOM 5346 C C . VAL A 1 712 ? -13.901 11.645 83.858 1.00 82.12 712 VAL A C 1
ATOM 5348 O O . VAL A 1 712 ? -13.103 12.497 83.464 1.00 82.12 712 VAL A O 1
ATOM 5351 N N . SER A 1 713 ? -13.725 10.348 83.617 1.00 82.94 713 SER A N 1
ATOM 5352 C CA . SER A 1 713 ? -12.678 9.767 82.763 1.00 82.94 713 SER A CA 1
ATOM 5353 C C . SER A 1 713 ? -13.288 8.722 81.835 1.00 82.94 713 SER A C 1
ATOM 5355 O O . SER A 1 713 ? -14.298 8.114 82.185 1.00 82.94 713 SER A O 1
ATOM 5357 N N . THR A 1 714 ? -12.659 8.470 80.691 1.00 86.88 714 THR A N 1
ATOM 5358 C CA . THR A 1 714 ? -13.019 7.341 79.828 1.00 86.88 714 THR A CA 1
ATOM 5359 C C . THR A 1 714 ? -12.092 6.174 80.112 1.00 86.88 714 THR A C 1
ATOM 5361 O O . THR A 1 714 ? -10.891 6.346 80.349 1.00 86.88 714 THR A O 1
ATOM 5364 N N . VAL A 1 715 ? -12.658 4.977 80.138 1.00 84.25 715 VAL A N 1
ATOM 5365 C CA . VAL A 1 715 ? -11.941 3.723 80.320 1.00 84.25 715 VAL A CA 1
ATOM 5366 C C . VAL A 1 715 ? -12.348 2.751 79.235 1.00 84.25 715 VAL A C 1
ATOM 5368 O O . VAL A 1 715 ? -13.515 2.684 78.854 1.00 84.25 715 VAL A O 1
ATOM 5371 N N . ASP A 1 716 ? -11.379 1.965 78.800 1.00 81.69 716 ASP A N 1
ATOM 5372 C CA . ASP A 1 716 ? -11.644 0.751 78.052 1.00 81.69 716 ASP A CA 1
ATOM 5373 C C . ASP A 1 716 ? -12.330 -0.238 79.016 1.00 81.69 716 ASP A C 1
ATOM 5375 O O . ASP A 1 716 ? -11.748 -0.601 80.049 1.00 81.69 716 ASP A O 1
ATOM 5379 N N . PRO A 1 717 ? -13.576 -0.660 78.751 1.00 80.38 717 PRO A N 1
ATOM 5380 C CA . PRO A 1 717 ? -14.316 -1.527 79.659 1.00 80.38 717 PRO A CA 1
ATOM 5381 C C . PRO A 1 717 ? -13.820 -2.981 79.632 1.00 80.38 717 PRO A C 1
ATOM 5383 O O . PRO A 1 717 ? -14.184 -3.757 80.517 1.00 80.38 717 PRO A O 1
ATOM 5386 N N . PHE A 1 718 ? -12.984 -3.362 78.661 1.00 78.69 718 PHE A N 1
ATOM 5387 C CA . PHE A 1 718 ? -12.356 -4.677 78.586 1.00 78.69 718 PHE A CA 1
ATOM 5388 C C . PHE A 1 718 ? -11.051 -4.734 79.389 1.00 78.69 718 PHE A C 1
ATOM 5390 O O . PHE A 1 718 ? -10.833 -5.677 80.153 1.00 78.69 718 PHE A O 1
ATOM 5397 N N . THR A 1 719 ? -10.187 -3.724 79.262 1.00 79.19 719 THR A N 1
ATOM 5398 C CA . THR A 1 719 ? -8.886 -3.701 79.961 1.00 79.19 719 THR A CA 1
ATOM 5399 C C . THR A 1 719 ? -8.910 -2.938 81.288 1.00 79.19 719 THR A C 1
ATOM 5401 O O . THR A 1 719 ? -8.019 -3.114 82.124 1.00 79.19 719 THR A O 1
ATOM 5404 N N . GLY A 1 720 ? -9.918 -2.090 81.509 1.00 76.75 720 GLY A N 1
ATOM 5405 C CA . GLY A 1 720 ? -10.025 -1.183 82.655 1.00 76.75 720 GLY A CA 1
ATOM 5406 C C . GLY A 1 720 ? -9.024 -0.022 82.625 1.00 76.75 720 GLY A C 1
ATOM 5407 O O . GLY A 1 720 ? -8.959 0.762 83.580 1.00 76.75 720 GLY A O 1
ATOM 5408 N N . VAL A 1 721 ? -8.222 0.090 81.559 1.00 81.50 721 VAL A N 1
ATOM 5409 C CA . VAL A 1 721 ? -7.232 1.155 81.384 1.00 81.50 721 VAL A CA 1
ATOM 5410 C C . VAL A 1 721 ? -7.961 2.450 81.043 1.00 81.50 721 VAL A C 1
ATOM 5412 O O . VAL A 1 721 ? -8.877 2.469 80.229 1.00 81.50 721 VAL A O 1
ATOM 5415 N N . ALA A 1 722 ? -7.570 3.546 81.693 1.00 77.44 722 ALA A N 1
ATOM 5416 C CA . ALA A 1 722 ? -8.103 4.857 81.353 1.00 77.44 722 ALA A CA 1
ATOM 5417 C C . ALA A 1 722 ? -7.503 5.339 80.031 1.00 77.44 722 ALA A C 1
ATOM 5419 O O . ALA A 1 722 ? -6.282 5.419 79.910 1.00 77.44 722 ALA A O 1
ATOM 5420 N N . GLU A 1 723 ? -8.363 5.668 79.075 1.00 79.94 723 GLU A N 1
ATOM 5421 C CA . GLU A 1 723 ? -7.958 6.162 77.758 1.00 79.94 723 GLU A CA 1
ATOM 5422 C C . GLU A 1 723 ? -7.735 7.671 77.795 1.00 79.94 723 GLU A C 1
ATOM 5424 O O . GLU A 1 723 ? -6.741 8.180 77.278 1.00 79.94 723 GLU A O 1
ATOM 5429 N N . VAL A 1 724 ? -8.628 8.388 78.480 1.00 79.69 724 VAL A N 1
ATOM 5430 C CA . VAL A 1 724 ? -8.500 9.820 78.726 1.00 79.69 724 VAL A CA 1
ATOM 5431 C C . VAL A 1 724 ? -8.845 10.111 80.179 1.00 79.69 724 VAL A C 1
ATOM 5433 O O . VAL A 1 724 ? -9.882 9.701 80.708 1.00 79.69 724 VAL A O 1
ATOM 5436 N N . LEU A 1 725 ? -7.939 10.832 80.831 1.00 75.38 725 LEU A N 1
ATOM 5437 C CA . LEU A 1 725 ? -8.072 11.254 82.216 1.00 75.38 725 LEU A CA 1
ATOM 5438 C C . LEU A 1 725 ? -8.570 12.701 82.264 1.00 75.38 725 LEU A C 1
ATOM 5440 O O . LEU A 1 725 ? -8.007 13.567 81.596 1.00 75.38 725 LEU A O 1
ATOM 5444 N N . ASN A 1 726 ? -9.551 12.948 83.133 1.00 72.12 726 ASN A N 1
ATOM 5445 C CA . ASN A 1 726 ? -9.941 14.270 83.635 1.00 72.12 726 ASN A CA 1
ATOM 5446 C C . ASN A 1 726 ? -10.607 15.196 82.599 1.00 72.12 726 ASN A C 1
ATOM 5448 O O . ASN A 1 726 ? -10.062 16.239 82.244 1.00 72.12 726 ASN A O 1
ATOM 5452 N N . PHE A 1 727 ? -11.822 14.846 82.168 1.00 71.44 727 PHE A N 1
ATOM 5453 C CA . PHE A 1 727 ? -12.648 15.711 81.312 1.00 71.44 727 PHE A CA 1
ATOM 5454 C C . PHE A 1 727 ? -13.269 16.896 82.060 1.00 71.44 727 PHE A C 1
ATOM 5456 O O . PHE A 1 727 ? -13.631 17.883 81.435 1.00 71.44 727 PHE A O 1
ATOM 5463 N N . SER A 1 728 ? -13.370 16.823 83.391 1.00 68.44 728 SER A N 1
ATOM 5464 C CA . SER A 1 728 ? -13.960 17.870 84.228 1.00 68.44 728 SER A CA 1
ATOM 5465 C C . SER A 1 728 ? -12.932 18.666 85.026 1.00 68.44 728 SER A C 1
ATOM 5467 O O . SER A 1 728 ? -11.818 18.213 85.311 1.00 68.44 728 SER A O 1
ATOM 5469 N N . ASN A 1 729 ? -13.326 19.876 85.427 1.00 67.38 729 ASN A N 1
ATOM 5470 C CA . ASN A 1 729 ? -12.481 20.759 86.220 1.00 67.38 729 ASN A CA 1
ATOM 5471 C C . ASN A 1 729 ? -12.155 20.133 87.592 1.00 67.38 729 ASN A C 1
ATOM 5473 O O . ASN A 1 729 ? -13.032 19.605 88.271 1.00 67.38 729 ASN A O 1
ATOM 5477 N N . ALA A 1 730 ? -10.889 20.217 88.011 1.00 60.56 730 ALA A N 1
ATOM 5478 C CA . ALA A 1 730 ? -10.346 19.543 89.197 1.00 60.56 730 ALA A CA 1
ATOM 5479 C C . ALA A 1 730 ? -10.857 20.089 90.544 1.00 60.56 730 ALA A C 1
ATOM 5481 O O . ALA A 1 730 ? -10.467 19.580 91.593 1.00 60.56 730 ALA A O 1
ATOM 5482 N N . GLY A 1 731 ? -11.691 21.129 90.535 1.00 61.53 731 GLY A N 1
ATOM 5483 C CA . GLY A 1 731 ? -12.296 21.710 91.736 1.00 61.53 731 GLY A CA 1
ATOM 5484 C C . GLY A 1 731 ? -13.752 21.309 91.982 1.00 61.53 731 GLY A C 1
ATOM 5485 O O . GLY A 1 731 ? -14.347 21.840 92.910 1.00 61.53 731 GLY A O 1
ATOM 5486 N N . TRP A 1 732 ? -14.354 20.451 91.151 1.00 69.56 732 TRP A N 1
ATOM 5487 C CA . TRP A 1 732 ? -15.781 20.128 91.249 1.00 69.56 732 TRP A CA 1
ATOM 5488 C C . TRP A 1 732 ? -16.037 18.813 91.987 1.00 69.56 732 TRP A C 1
ATOM 5490 O O . TRP A 1 732 ? -15.420 17.795 91.675 1.00 69.56 732 TRP A O 1
ATOM 5500 N N . ASP A 1 733 ? -17.005 18.818 92.909 1.00 75.31 733 ASP A N 1
ATOM 5501 C CA . ASP A 1 733 ? -17.545 17.593 93.505 1.00 75.31 733 ASP A CA 1
ATOM 5502 C C . ASP A 1 733 ? -18.756 17.104 92.704 1.00 75.31 733 ASP A C 1
ATOM 5504 O O . ASP A 1 733 ? -19.903 17.505 92.923 1.00 75.31 733 ASP A O 1
ATOM 5508 N N . LEU A 1 734 ? -18.466 16.286 91.698 1.00 76.94 734 LEU A N 1
ATOM 5509 C CA . LEU A 1 734 ? -19.454 15.670 90.824 1.00 76.94 734 LEU A CA 1
ATOM 5510 C C . LEU A 1 734 ? -20.017 14.399 91.472 1.00 76.94 734 LEU A C 1
ATOM 5512 O O . LEU A 1 734 ? -19.251 13.525 91.866 1.00 76.94 734 LEU A O 1
ATOM 5516 N N . ASN A 1 735 ? -21.343 14.274 91.527 1.00 76.75 735 ASN A N 1
ATOM 5517 C CA . ASN A 1 735 ? -22.025 13.097 92.081 1.00 76.75 735 ASN A CA 1
ATOM 5518 C C . ASN A 1 735 ? -22.572 12.152 91.005 1.00 76.75 735 ASN A C 1
ATOM 5520 O O . ASN A 1 735 ? -22.680 10.952 91.245 1.00 76.75 735 ASN A O 1
ATOM 5524 N N . ASP A 1 736 ? -22.952 12.694 89.849 1.00 80.12 736 ASP A N 1
ATOM 5525 C CA . ASP A 1 736 ? -23.524 11.934 88.738 1.00 80.12 736 ASP A CA 1
ATOM 5526 C C . ASP A 1 736 ? -23.258 12.657 87.415 1.00 80.12 736 ASP A C 1
ATOM 5528 O O . ASP A 1 736 ? -22.976 13.859 87.419 1.00 80.12 736 ASP A O 1
ATOM 5532 N N . PHE A 1 737 ? -23.352 11.953 86.292 1.00 84.38 737 PHE A N 1
ATOM 5533 C CA . PHE A 1 737 ? -23.251 12.539 84.960 1.00 84.38 737 PHE A CA 1
ATOM 5534 C C . PHE A 1 737 ? -24.211 11.867 83.984 1.00 84.38 737 PHE A C 1
ATOM 5536 O O . PHE A 1 737 ? -24.499 10.680 84.097 1.00 84.38 737 PHE A O 1
ATOM 5543 N N . ASP A 1 738 ? -24.693 12.630 83.010 1.00 83.81 738 ASP A N 1
ATOM 5544 C CA . ASP A 1 738 ? -25.583 12.135 81.969 1.00 83.81 738 ASP A CA 1
ATOM 5545 C C . ASP A 1 738 ? -25.405 12.934 80.674 1.00 83.81 738 ASP A C 1
ATOM 5547 O O . ASP A 1 738 ? -24.932 14.075 80.679 1.00 83.81 738 ASP A O 1
ATOM 5551 N N . PHE A 1 739 ? -25.801 12.336 79.558 1.00 83.44 739 PHE A N 1
ATOM 5552 C CA . PHE A 1 739 ? -25.854 13.006 78.268 1.00 83.44 739 PHE A CA 1
ATOM 5553 C C . PHE A 1 739 ? -27.254 13.555 78.017 1.00 83.44 739 PHE A C 1
ATOM 5555 O O . PHE A 1 739 ? -28.263 12.887 78.241 1.00 83.44 739 PHE A O 1
ATOM 5562 N N . ASN A 1 740 ? -27.338 14.776 77.494 1.00 80.88 740 ASN A N 1
ATOM 5563 C CA . ASN A 1 740 ? -28.612 15.282 76.994 1.00 80.88 740 ASN A CA 1
ATOM 5564 C C . ASN A 1 740 ? -28.939 14.693 75.603 1.00 80.88 740 ASN A C 1
ATOM 5566 O O . ASN A 1 740 ? -28.115 14.051 74.954 1.00 80.88 740 ASN A O 1
ATOM 5570 N N . ALA A 1 741 ? -30.144 14.974 75.099 1.00 81.69 741 ALA A N 1
ATOM 5571 C CA . ALA A 1 741 ? -30.587 14.520 73.775 1.00 81.69 741 ALA A CA 1
ATOM 5572 C C . ALA A 1 741 ? -29.755 15.070 72.591 1.00 81.69 741 ALA A C 1
ATOM 5574 O O . ALA A 1 741 ? -29.917 14.594 71.471 1.00 81.69 741 ALA A O 1
ATOM 5575 N N . ASN A 1 742 ? -28.881 16.055 72.828 1.00 80.56 742 ASN A N 1
ATOM 5576 C CA . ASN A 1 742 ? -27.960 16.624 71.842 1.00 80.56 742 ASN A CA 1
ATOM 5577 C C . ASN A 1 742 ? -26.533 16.038 71.954 1.00 80.56 742 ASN A C 1
ATOM 5579 O O . ASN A 1 742 ? -25.620 16.573 71.330 1.00 80.56 742 ASN A O 1
ATOM 5583 N N . ASN A 1 743 ? -26.334 14.956 72.723 1.00 78.62 743 ASN A N 1
ATOM 5584 C CA . ASN A 1 743 ? -25.039 14.316 73.008 1.00 78.62 743 ASN A CA 1
ATOM 5585 C C . ASN A 1 743 ? -24.023 15.211 73.736 1.00 78.62 743 ASN A C 1
ATOM 5587 O O . ASN A 1 743 ? -22.814 15.001 73.642 1.00 78.62 743 ASN A O 1
ATOM 5591 N N . GLU A 1 744 ? -24.493 16.194 74.493 1.00 80.50 744 GLU A N 1
ATOM 5592 C CA . GLU A 1 744 ? -23.640 17.001 75.361 1.00 80.50 744 GLU A CA 1
ATOM 5593 C C . GLU A 1 744 ? -23.595 16.378 76.760 1.00 80.50 744 GLU A C 1
ATOM 5595 O O 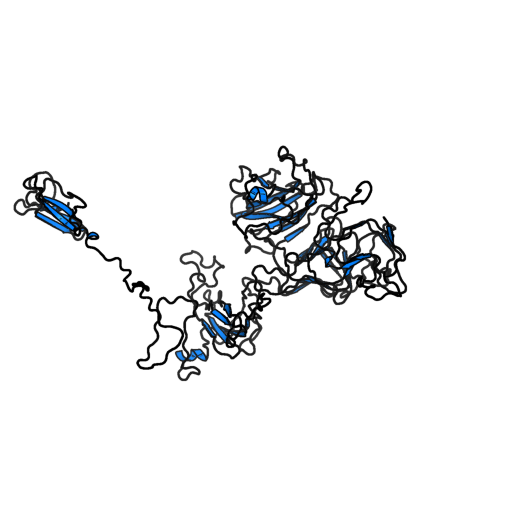. GLU A 1 744 ? -24.638 16.014 77.311 1.00 80.50 744 GLU A O 1
ATOM 5600 N N . LEU A 1 745 ? -22.394 16.262 77.331 1.00 82.38 745 LEU A N 1
ATOM 5601 C CA . LEU A 1 745 ? -22.174 15.680 78.652 1.00 82.38 745 LEU A CA 1
ATOM 5602 C C . LEU A 1 745 ? -22.420 16.722 79.749 1.00 82.38 745 LEU A C 1
ATOM 5604 O O . LEU A 1 745 ? -21.824 17.799 79.752 1.00 82.38 745 LEU A O 1
ATOM 5608 N N . PHE A 1 746 ? -23.269 16.379 80.712 1.00 80.88 746 PHE A N 1
ATOM 5609 C CA . PHE A 1 746 ? -23.521 17.170 81.909 1.00 80.88 746 PHE A CA 1
ATOM 5610 C C . PHE A 1 746 ? -23.186 16.351 83.148 1.00 80.88 746 PHE A C 1
ATOM 5612 O O . PHE A 1 746 ? -23.447 15.155 83.192 1.00 80.88 746 PHE A O 1
ATOM 5619 N N . ALA A 1 747 ? -22.677 16.997 84.192 1.00 79.38 747 ALA A N 1
ATOM 5620 C CA . ALA A 1 747 ? -22.599 16.401 85.517 1.00 79.38 747 ALA A CA 1
ATOM 5621 C C . ALA A 1 747 ? -23.327 17.225 86.559 1.00 79.38 747 ALA A C 1
ATOM 5623 O O . ALA A 1 747 ? -23.472 18.439 86.444 1.00 79.38 747 ALA A O 1
ATOM 5624 N N . PHE A 1 748 ? -23.775 16.541 87.597 1.00 79.81 748 PHE A N 1
ATOM 5625 C CA . PHE A 1 748 ? -24.439 17.127 88.737 1.00 79.81 748 PHE A CA 1
ATOM 5626 C C . PHE A 1 748 ? -23.430 17.373 89.862 1.00 79.81 748 PHE A C 1
ATOM 5628 O O . PHE A 1 748 ? -22.811 16.433 90.363 1.00 79.81 748 PHE A O 1
ATOM 5635 N N . SER A 1 749 ? -23.283 18.635 90.266 1.00 72.69 749 SER A N 1
ATOM 5636 C CA . SER A 1 749 ? -22.397 19.070 91.349 1.00 72.69 749 SER A CA 1
ATOM 5637 C C . SER A 1 749 ? -23.197 19.609 92.532 1.00 72.69 749 SER A C 1
ATOM 5639 O O . SER A 1 749 ? -24.119 20.409 92.353 1.00 72.69 749 SER A O 1
ATOM 5641 N N . SER A 1 750 ? -22.837 19.191 93.748 1.00 67.75 750 SER A N 1
ATOM 5642 C CA . SER A 1 750 ? -23.437 19.691 94.996 1.00 67.75 750 SER A CA 1
ATOM 5643 C C . SER A 1 750 ? -22.682 20.864 95.628 1.00 67.75 750 SER A C 1
ATOM 5645 O O . SER A 1 750 ? -23.207 21.451 96.568 1.00 67.75 750 SER A O 1
ATOM 5647 N N . ASP A 1 751 ? -21.490 21.208 95.126 1.00 60.31 751 ASP A N 1
ATOM 5648 C CA . ASP A 1 751 ? -20.577 22.193 95.742 1.00 60.31 751 ASP A CA 1
ATOM 5649 C C . ASP A 1 751 ? -20.168 23.320 94.768 1.00 60.31 751 ASP A C 1
ATOM 5651 O O . ASP A 1 751 ? -19.104 23.921 94.874 1.00 60.31 751 ASP A O 1
ATOM 5655 N N . ALA A 1 752 ? -21.018 23.634 93.782 1.00 53.38 752 ALA A N 1
ATOM 5656 C CA . ALA A 1 752 ? -20.782 24.704 92.797 1.00 53.38 752 ALA A CA 1
ATOM 5657 C C . ALA A 1 752 ? -20.877 26.139 93.381 1.00 53.38 752 ALA A C 1
ATOM 5659 O O . ALA A 1 752 ? -21.085 27.107 92.641 1.00 53.38 752 ALA A O 1
ATOM 5660 N N . ASP A 1 753 ? -20.745 26.281 94.702 1.00 52.94 753 ASP A N 1
ATOM 5661 C CA . ASP A 1 753 ? -20.903 27.536 95.435 1.00 52.94 753 ASP A CA 1
ATOM 5662 C C . ASP A 1 753 ? -19.605 28.358 95.537 1.00 52.94 753 ASP A C 1
ATOM 5664 O O . ASP A 1 753 ? -19.675 29.529 95.921 1.00 52.94 753 ASP A O 1
ATOM 5668 N N . ASP A 1 754 ? -18.453 27.825 95.109 1.00 53.09 754 ASP A N 1
ATOM 5669 C CA . ASP A 1 754 ? -17.191 28.574 95.055 1.00 53.09 754 ASP A CA 1
ATOM 5670 C C . ASP A 1 754 ? -16.662 28.716 93.608 1.00 53.09 754 ASP A C 1
ATOM 5672 O O . ASP A 1 754 ? -16.262 27.762 92.947 1.00 53.09 754 ASP A O 1
ATOM 5676 N N . GLU A 1 755 ? -16.668 29.969 93.140 1.00 51.28 755 GLU A N 1
ATOM 5677 C CA . GLU A 1 755 ? -16.087 30.515 91.899 1.00 51.28 755 GLU A CA 1
ATOM 5678 C C . GLU A 1 755 ? -16.927 30.521 90.585 1.00 51.28 755 GLU A C 1
ATOM 5680 O O . GLU A 1 755 ? -16.891 29.649 89.723 1.00 51.28 755 GLU A O 1
ATOM 5685 N N . GLY A 1 756 ? -17.585 31.666 90.335 1.00 54.72 756 GLY A N 1
ATOM 5686 C CA . GLY A 1 756 ? -17.442 32.387 89.057 1.00 54.72 756 GLY A CA 1
ATOM 5687 C C . GLY A 1 756 ? -18.334 32.074 87.840 1.00 54.72 756 GLY A C 1
ATOM 5688 O O . GLY A 1 756 ? -18.224 32.822 86.867 1.00 54.72 756 GLY A O 1
ATOM 5689 N N . PHE A 1 757 ? -19.228 31.074 87.838 1.00 52.91 757 PHE A N 1
ATOM 5690 C CA . PHE A 1 757 ? -19.974 30.698 86.610 1.00 52.91 757 PHE A CA 1
ATOM 5691 C C . PHE A 1 757 ? -21.460 31.104 86.544 1.00 52.91 757 PHE A C 1
ATOM 5693 O O . PHE A 1 757 ? -22.213 30.986 87.505 1.00 52.91 757 PHE A O 1
ATOM 5700 N N . ARG A 1 758 ? -21.900 31.611 85.382 1.00 53.03 758 ARG A N 1
ATOM 5701 C CA . ARG A 1 758 ? -23.224 32.221 85.135 1.00 53.03 758 ARG A CA 1
ATOM 5702 C C . ARG A 1 758 ? -24.232 31.225 84.542 1.00 53.03 758 ARG A C 1
ATOM 5704 O O . ARG A 1 758 ? -24.446 31.246 83.336 1.00 53.03 758 ARG A O 1
ATOM 5711 N N . CYS A 1 759 ? -24.900 30.430 85.371 1.00 53.56 759 CYS A N 1
ATOM 5712 C CA . CYS A 1 759 ? -26.159 29.783 84.988 1.00 53.56 759 CYS A CA 1
ATOM 5713 C C . CYS A 1 759 ? -27.211 30.089 86.067 1.00 53.56 759 CYS A C 1
ATOM 5715 O O . CYS A 1 759 ? -26.940 29.928 87.254 1.00 53.56 759 CYS A O 1
ATOM 5717 N N . GLU A 1 760 ? -28.370 30.607 85.660 1.00 55.88 760 GLU A N 1
ATOM 5718 C CA . GLU A 1 760 ? -29.543 30.864 86.510 1.00 55.88 760 GLU A CA 1
ATOM 5719 C C . GLU A 1 760 ? -30.701 30.008 85.973 1.00 55.88 760 GLU A C 1
ATOM 5721 O O . GLU A 1 760 ? -30.858 29.942 84.748 1.00 55.88 760 GLU A O 1
ATOM 5726 N N . PRO A 1 761 ? -31.529 29.384 86.833 1.00 54.69 761 PRO A N 1
ATOM 5727 C CA . PRO A 1 761 ? -31.639 29.603 88.280 1.00 54.69 761 PRO A CA 1
ATOM 5728 C C . PRO A 1 761 ? -30.671 28.755 89.126 1.00 54.69 761 PRO A C 1
ATOM 5730 O O . PRO A 1 761 ? -30.412 27.598 88.804 1.00 54.69 761 PRO A O 1
ATOM 5733 N N . ARG A 1 762 ? -30.184 29.313 90.243 1.00 58.31 762 ARG A N 1
ATOM 5734 C CA . ARG A 1 762 ? -29.353 28.602 91.235 1.00 58.31 762 ARG A CA 1
ATOM 5735 C C . ARG A 1 762 ? -30.173 28.088 92.424 1.00 58.31 762 ARG A C 1
ATOM 5737 O O . ARG A 1 762 ? -30.890 28.867 93.049 1.00 58.31 762 ARG A O 1
ATOM 5744 N N . ASP A 1 763 ? -29.991 26.822 92.798 1.00 59.03 763 ASP A N 1
ATOM 5745 C CA . ASP A 1 763 ? -30.447 26.267 94.081 1.00 59.03 763 ASP A CA 1
ATOM 5746 C C . ASP A 1 763 ? -29.250 25.709 94.870 1.00 59.03 763 ASP A C 1
ATOM 5748 O O . ASP A 1 763 ? -28.830 24.568 94.687 1.00 59.03 763 ASP A O 1
ATOM 5752 N N . ALA A 1 764 ? -28.689 26.543 95.751 1.00 54.84 764 ALA A N 1
ATOM 5753 C CA . ALA A 1 764 ? -27.527 26.216 96.586 1.00 54.84 764 ALA A CA 1
ATOM 5754 C C . ALA A 1 764 ? -27.790 25.079 97.597 1.00 54.84 764 ALA A C 1
ATOM 5756 O O . ALA A 1 764 ? -26.867 24.565 98.214 1.00 54.84 764 ALA A O 1
ATOM 5757 N N . SER A 1 765 ? -29.051 24.681 97.811 1.00 57.56 765 SER A N 1
ATOM 5758 C CA . SER A 1 765 ? -29.392 23.576 98.721 1.00 57.56 765 SER A CA 1
ATOM 5759 C C . SER A 1 765 ? -29.607 22.247 97.994 1.00 57.56 765 SER A C 1
ATOM 5761 O O . SER A 1 765 ? -29.588 21.202 98.645 1.00 57.56 765 SER A O 1
ATOM 5763 N N . ALA A 1 766 ? -29.832 22.279 96.674 1.00 60.22 766 ALA A N 1
ATOM 5764 C CA . ALA A 1 766 ? -30.218 21.114 95.881 1.00 60.22 766 ALA A CA 1
ATOM 5765 C C . ALA A 1 766 ? -29.188 20.680 94.824 1.00 60.22 766 ALA A C 1
ATOM 5767 O O . ALA A 1 766 ? -29.390 19.613 94.262 1.00 60.22 766 ALA A O 1
ATOM 5768 N N . GLY A 1 767 ? -28.108 21.435 94.571 1.00 66.38 767 GLY A N 1
ATOM 5769 C CA . GLY A 1 767 ? -27.085 21.123 93.554 1.00 66.38 767 GLY A CA 1
ATOM 5770 C C . GLY A 1 767 ? -27.450 21.590 92.134 1.00 66.38 767 GLY A C 1
ATOM 5771 O O . GLY A 1 767 ? -28.581 22.002 91.875 1.00 66.38 767 GLY A O 1
ATOM 5772 N N . GLN A 1 768 ? -26.489 21.575 91.202 1.00 69.12 768 GLN A N 1
ATOM 5773 C CA . GLN A 1 768 ?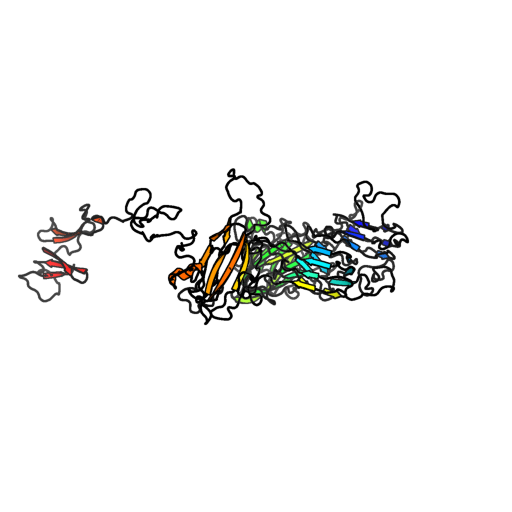 -26.657 22.075 89.825 1.00 69.12 768 GLN A CA 1
ATOM 5774 C C . GLN A 1 768 ? -26.077 21.121 88.776 1.00 69.12 768 GLN A C 1
ATOM 5776 O O . GLN A 1 768 ? -25.024 20.522 88.988 1.00 69.12 768 GLN A O 1
ATOM 5781 N N . TYR A 1 769 ? -26.741 21.036 87.618 1.00 72.31 769 TYR A N 1
ATOM 5782 C CA . TYR A 1 769 ? -26.187 20.400 86.421 1.00 72.31 769 TYR A CA 1
ATOM 5783 C C . TYR A 1 769 ? -25.299 21.388 85.662 1.00 72.31 769 TYR A C 1
ATOM 5785 O O . TYR A 1 769 ? -25.736 22.483 85.307 1.00 72.31 769 TYR A O 1
ATOM 5793 N N . ILE A 1 770 ? -24.064 20.982 85.396 1.00 72.88 770 ILE A N 1
ATOM 5794 C CA . ILE A 1 770 ? -23.048 21.746 84.677 1.00 72.88 770 ILE A CA 1
ATOM 5795 C C . ILE A 1 770 ? -22.584 20.946 83.463 1.00 72.88 770 ILE A C 1
ATOM 5797 O O . ILE A 1 770 ? -22.365 19.742 83.562 1.00 72.88 770 ILE A O 1
ATOM 5801 N N . GLN A 1 771 ? -22.473 21.607 82.313 1.00 78.19 771 GLN A N 1
ATOM 5802 C CA . GLN A 1 771 ? -21.898 21.001 81.112 1.00 78.19 771 GLN A CA 1
ATOM 5803 C C . GLN A 1 771 ? -20.390 20.837 81.317 1.00 78.19 771 GLN A C 1
ATOM 5805 O O . GLN A 1 771 ? -19.750 21.767 81.820 1.00 78.19 771 GLN A O 1
ATOM 5810 N N . ILE A 1 772 ? -19.846 19.675 80.954 1.00 70.25 772 ILE A N 1
ATOM 5811 C CA . ILE A 1 772 ? -18.417 19.361 81.079 1.00 70.25 772 ILE A CA 1
ATOM 5812 C C . ILE A 1 772 ? -17.770 19.283 79.702 1.00 70.25 772 ILE A C 1
ATOM 5814 O O . ILE A 1 772 ? -18.352 18.606 78.824 1.00 70.25 772 ILE A O 1
#

pLDDT: mean 83.7, std 13.76, range [39.78, 98.62]

Radius of gyration: 40.27 Å; chains: 1; bounding box: 91×74×138 Å

Foldseek 3Di:
DEEAAQCEQVDDPPADQCRVVVGHAGRESATEEPEAAAAPQYEYEHRDDPPDADHYPAEYEQQQQAQAQDFQQADPDDPRPTDALRLRRGGHHHPNYAYYHHQFQFYEYEADEHPAEGEAENLQGEYEWEAEYEWEWADVGTEYEYEYALPGEHHYAYAYLHTEYAWAYFQFLDLPTATYAYHQYYDQVHGHEYFHLQFLPDTHHAHPVGHTRSNRSNPVNPGDFAFARYAEHEYAQRFGFAQEAEEEDNFRSPADPQTQCAALVRAAEDFEAALASVRDDPGHGQKYKYKYWQSDQLYKHKHKYKYFFQRKKKKWWFPWDLQFQKKKFKADSHRHGQWIWRFLQCCVVVVDDTDGDPVAPPFKARLAPDPDDLQDPPGPPHRGITMIMGRHDDDGGDMDMIMMMMHADADPVCRVPSRHHDGIHMIIIMMHRDSDDDDHHYDRPRYHFDSHNYYHHYYCPPCDDLPAWSEEADDAQQDQVSAAEPEECSSHNNSDTGYHYDQPDQSGKHKHKYWHAHPPDPDPDPPDPDPPPPPFDKDWDKDWAFEQDDPPHFQKKKWKAFPVGDTDDIWFWADDQQQEFDPPDPDSPPDSVHRYPDGRITMDDRAIDTGHMMMMMMHGPSDDDLCRCCVPDPPGPHVPDDDDHGPPDDDCFDDDPDPPPDPDDDDDDDTPPVPVQADPVPRDGPDPDDDQQVDWDWDWAADPVDPQFIFIFTARPVVRDTPGPGPDDRNFRFDDWDADPVRFIKTWTLPPPDDDDDDPDDDNRPTDIDTD

Secondary structure (DSSP, 8-state):
--EEES-TTS--TTS-TTGGGT----SEEEE--SS--EEES-EEEEE--SSSS--EEEEEEGGGSBS-B------SSSS--PPPS-TT-BSSEEES-EEEEESEEEEEEEP-B-SS-EEE--TTS-EEESSEEEE--BSSS--EEEE--SS---EEEE-BTT-EEEE-----S-TT-B---EEEE-BTTB-EEEEETT-TT---SB-TTS-B---SSS-SSS----TTSB--EEE-TTS----EEEEE----TTPPSSPTT-SGGGPEEEEEE-SSTTS--SSEESEEEEEEEE-STT-EEEEEEEEETT-EEEEEEES--TT--EEEEEE-TT--EEEEES-HHHHHTTSSPPEE-TTSTT-EE-S--SSSGGG--SS--STT---EEEEPPSSTT-EEEEEEEEEE---GGGTT-TT-----EEEEEEEESSSS------EEESEEE-SBSSSEEE-S-SS--TTT-SEE--S---SGGG-EEEEETTSSTTS---EE----STT-EEEEEEEE---S-S--------TTS----EEEEEEE--S-SSTT---EEEEEEETT--EEEEES----TTTSPPTT-S-TTS-TTSS-SSTTS-EEEEEEEESEEEEEEEEETT---TTTGGGT-SS-S-TT------TTS--S-------TT-----SS-------TTB-TTT--B---PPPGGGSPEEEEEE-TTSTT-EEEEEE-TTT--EEE---S-TT--EEEEEE-TTS-EEEEES-TTSS----SS--TTT-EEEE-